Protein AF-A0A958XE38-F1 (afdb_monomer_lite)

Structure (mmCIF, N/CA/C/O backbone):
data_AF-A0A958XE38-F1
#
_entry.id   AF-A0A958XE38-F1
#
loop_
_atom_site.group_PDB
_atom_site.id
_atom_site.type_symbol
_atom_site.label_atom_id
_atom_site.label_alt_id
_atom_site.label_comp_id
_atom_site.label_asym_id
_atom_site.label_entity_id
_atom_site.label_seq_id
_atom_site.pdbx_PDB_ins_code
_atom_site.Cartn_x
_atom_site.Cartn_y
_atom_site.Cartn_z
_atom_site.occupancy
_atom_site.B_iso_or_equiv
_atom_site.auth_seq_id
_atom_site.auth_comp_id
_atom_site.auth_asym_id
_atom_site.auth_atom_id
_atom_site.pdbx_PDB_model_num
ATOM 1 N N . PHE A 1 1 ? -47.415 -20.465 -5.752 1.00 83.31 1 PHE A N 1
ATOM 2 C CA . PHE A 1 1 ? -47.684 -19.369 -6.708 1.00 83.31 1 PHE A CA 1
ATOM 3 C C . PHE A 1 1 ? -49.123 -18.905 -6.572 1.00 83.31 1 PHE A C 1
ATOM 5 O O . PHE A 1 1 ? -49.943 -19.719 -6.148 1.00 83.31 1 PHE A O 1
ATOM 12 N N . PRO A 1 2 ? -49.430 -17.643 -6.919 1.00 87.94 2 PRO A N 1
ATOM 13 C CA . PRO A 1 2 ? -50.790 -17.131 -6.862 1.00 87.94 2 PRO A CA 1
ATOM 14 C C . PRO A 1 2 ? -51.767 -17.912 -7.747 1.00 87.94 2 PRO A C 1
ATOM 16 O O . PRO A 1 2 ? -51.387 -18.321 -8.850 1.00 87.94 2 PRO A O 1
ATOM 19 N N . PRO A 1 3 ? -53.021 -18.116 -7.299 1.00 86.06 3 PRO A N 1
ATOM 20 C CA . PRO A 1 3 ? -54.062 -18.700 -8.133 1.00 86.06 3 PRO A CA 1
ATOM 21 C C . PRO A 1 3 ? -54.224 -17.905 -9.434 1.00 86.06 3 PRO A C 1
ATOM 23 O O . PRO A 1 3 ? -54.322 -16.682 -9.408 1.00 86.06 3 PRO A O 1
ATOM 26 N N . GLY A 1 4 ? -54.241 -18.600 -10.574 1.00 87.12 4 GLY A N 1
ATOM 27 C CA . GLY A 1 4 ? -54.360 -17.971 -11.895 1.00 87.12 4 GLY A CA 1
ATOM 28 C C . GLY A 1 4 ? -53.046 -17.480 -12.515 1.00 87.12 4 GLY A C 1
ATOM 29 O O . GLY A 1 4 ? -53.083 -16.947 -13.621 1.00 87.12 4 GLY A O 1
ATOM 30 N N . ALA A 1 5 ? -51.894 -17.674 -11.860 1.00 90.62 5 ALA A N 1
ATOM 31 C CA . ALA A 1 5 ? -50.595 -17.458 -12.497 1.00 90.62 5 ALA A CA 1
ATOM 32 C C . ALA A 1 5 ? -50.342 -18.506 -13.598 1.00 90.62 5 ALA A C 1
ATOM 34 O O . ALA A 1 5 ? -50.436 -19.711 -13.357 1.00 90.62 5 ALA A O 1
ATOM 35 N N . GLU A 1 6 ? -49.976 -18.051 -14.795 1.00 93.38 6 GLU A N 1
ATOM 36 C CA . GLU A 1 6 ? -49.528 -18.909 -15.892 1.00 93.38 6 GLU A CA 1
ATOM 37 C C . GLU A 1 6 ? -48.031 -19.183 -15.719 1.00 93.38 6 GLU A C 1
ATOM 39 O O . GLU A 1 6 ? -47.220 -18.267 -15.852 1.00 93.38 6 GLU A O 1
ATOM 44 N N . LEU A 1 7 ? -47.666 -20.426 -15.394 1.00 92.31 7 LEU A N 1
ATOM 45 C CA . LEU A 1 7 ? -46.277 -20.846 -15.187 1.00 92.31 7 LEU A CA 1
ATOM 46 C C . LEU A 1 7 ? -45.789 -21.714 -16.343 1.00 92.31 7 LEU A C 1
ATOM 48 O O . LEU A 1 7 ? -46.510 -22.592 -16.818 1.00 92.31 7 LEU A O 1
ATOM 52 N N . ARG A 1 8 ? -44.536 -21.520 -16.752 1.00 93.06 8 ARG A N 1
ATOM 53 C CA . ARG A 1 8 ? -43.875 -22.336 -17.781 1.00 93.06 8 ARG A CA 1
ATOM 54 C C . ARG A 1 8 ? -42.358 -22.320 -17.619 1.00 93.06 8 ARG A C 1
ATOM 56 O O . ARG A 1 8 ? -41.806 -21.483 -16.910 1.00 93.06 8 ARG A O 1
ATOM 63 N N . LEU A 1 9 ? -41.689 -23.247 -18.302 1.00 95.25 9 LEU A N 1
ATOM 64 C CA . LEU A 1 9 ? -40.234 -23.232 -18.446 1.00 95.25 9 LEU A CA 1
ATOM 65 C C . LEU A 1 9 ? -39.825 -22.384 -19.656 1.00 95.25 9 LEU A C 1
ATOM 67 O O . LEU A 1 9 ? -40.432 -22.487 -20.725 1.00 95.25 9 LEU A O 1
ATOM 71 N N . ALA A 1 10 ? -38.779 -21.582 -19.486 1.00 95.25 10 ALA A N 1
ATOM 72 C CA . ALA A 1 10 ? -38.271 -20.627 -20.467 1.00 95.25 10 ALA A CA 1
ATOM 73 C C . ALA A 1 10 ? -36.740 -20.693 -20.612 1.00 95.25 10 ALA A C 1
ATOM 75 O O . ALA A 1 10 ? -36.052 -21.430 -19.898 1.00 95.25 10 ALA A O 1
ATOM 76 N N . HIS A 1 11 ? -36.211 -19.933 -21.571 1.00 94.56 11 HIS A N 1
ATOM 77 C CA . HIS A 1 11 ? -34.784 -19.795 -21.849 1.00 94.56 11 HIS A CA 1
ATOM 78 C C . HIS A 1 11 ? -34.197 -18.612 -21.069 1.00 94.56 11 HIS A C 1
ATOM 80 O O . HIS A 1 11 ? -34.493 -17.463 -21.392 1.00 94.56 11 HIS A O 1
ATOM 86 N N . ALA A 1 12 ? -33.315 -18.881 -20.099 1.00 93.06 12 ALA A N 1
ATOM 87 C CA . ALA A 1 12 ? -32.664 -17.852 -19.278 1.00 93.06 12 ALA A CA 1
ATOM 88 C C . ALA A 1 12 ? -32.036 -16.695 -20.082 1.00 93.06 12 ALA A C 1
ATOM 90 O O . ALA A 1 12 ? -32.191 -15.539 -19.711 1.00 93.06 12 ALA A O 1
ATOM 91 N N . ALA A 1 13 ? -31.405 -16.977 -21.229 1.00 93.56 13 ALA A N 1
ATOM 92 C CA . ALA A 1 13 ? -30.754 -15.966 -22.071 1.00 93.56 13 ALA A CA 1
ATOM 93 C C . ALA A 1 13 ? -31.722 -15.014 -22.803 1.00 93.56 13 ALA A C 1
ATOM 95 O O . ALA A 1 13 ? -31.313 -14.281 -23.699 1.00 93.56 13 ALA A O 1
ATOM 96 N N . GLN A 1 14 ? -33.024 -15.077 -22.521 1.00 93.19 14 GLN A N 1
ATOM 97 C CA . GLN A 1 14 ? -34.022 -14.167 -23.082 1.00 93.19 14 GLN A CA 1
ATOM 98 C C . GLN A 1 14 ? -34.583 -13.192 -22.036 1.00 93.19 14 GLN A C 1
ATOM 100 O O . GLN A 1 14 ? -35.473 -12.426 -22.393 1.00 93.19 14 GLN A O 1
ATOM 105 N N . GLN A 1 15 ? -34.071 -13.210 -20.795 1.00 90.81 15 GLN A N 1
ATOM 106 C CA . GLN A 1 15 ? -34.583 -12.456 -19.638 1.00 90.81 15 GLN A CA 1
ATOM 107 C C . GLN A 1 15 ? -34.594 -10.928 -19.794 1.00 90.81 15 GLN A C 1
ATOM 109 O O . GLN A 1 15 ? -35.334 -10.254 -19.084 1.00 90.81 15 GLN A O 1
ATOM 114 N N . ASP A 1 16 ? -33.827 -10.395 -20.744 1.00 92.88 16 ASP A N 1
ATOM 115 C CA . ASP A 1 16 ? -33.685 -8.954 -21.001 1.00 92.88 16 ASP A CA 1
ATOM 116 C C . ASP A 1 16 ? -34.978 -8.306 -21.536 1.00 92.88 16 ASP A C 1
ATOM 118 O O . ASP A 1 16 ? -35.130 -7.088 -21.511 1.00 92.88 16 ASP A O 1
ATOM 122 N N . ASP A 1 17 ? -35.922 -9.119 -22.019 1.00 94.00 17 ASP A N 1
ATOM 123 C CA . ASP A 1 17 ? -37.253 -8.692 -22.448 1.00 94.00 17 ASP A CA 1
ATOM 124 C C . ASP A 1 17 ? -38.295 -9.627 -21.814 1.00 94.00 17 ASP A C 1
ATOM 126 O O . ASP A 1 17 ? -38.387 -10.788 -22.218 1.00 94.00 17 ASP A O 1
ATOM 130 N N . PRO A 1 18 ? -39.112 -9.163 -20.851 1.00 91.25 18 PRO A N 1
ATOM 131 C CA . PRO A 1 18 ? -40.086 -10.005 -20.156 1.00 91.25 18 PRO A CA 1
ATOM 132 C C . PRO A 1 18 ? -41.102 -10.704 -21.073 1.00 91.25 18 PRO A C 1
ATOM 134 O O . PRO A 1 18 ? -41.552 -11.809 -20.764 1.00 91.25 18 PRO A O 1
ATOM 137 N N . VAL A 1 19 ? -41.466 -10.096 -22.209 1.00 92.69 19 VAL A N 1
ATOM 138 C CA . VAL A 1 19 ? -42.421 -10.667 -23.172 1.00 92.69 19 VAL A CA 1
ATOM 139 C C . VAL A 1 19 ? -41.751 -11.778 -23.970 1.00 92.69 19 VAL A C 1
ATOM 141 O O . VAL A 1 19 ? -42.296 -12.881 -24.068 1.00 92.69 19 VAL A O 1
ATOM 144 N N . ARG A 1 20 ? -40.549 -11.523 -24.496 1.00 94.19 20 ARG A N 1
ATOM 145 C CA . ARG A 1 20 ? -39.744 -12.533 -25.200 1.00 94.19 20 ARG A CA 1
ATOM 146 C C . ARG A 1 20 ? -39.353 -13.671 -24.265 1.00 94.19 20 ARG A C 1
ATOM 148 O O . ARG A 1 20 ? -39.427 -14.837 -24.650 1.00 94.19 20 ARG A O 1
ATOM 155 N N . PHE A 1 21 ? -38.983 -13.339 -23.035 1.00 94.25 21 PHE A N 1
ATOM 156 C CA . PHE A 1 21 ? -38.618 -14.287 -21.998 1.00 94.25 21 PHE A CA 1
ATOM 157 C C . PHE A 1 21 ? -39.777 -15.226 -21.694 1.00 94.25 21 PHE A C 1
ATOM 159 O O . PHE A 1 21 ? -39.623 -16.445 -21.801 1.00 94.25 21 PHE A O 1
ATOM 166 N N . PHE A 1 22 ? -40.964 -14.665 -21.439 1.00 94.31 22 PHE A N 1
ATOM 167 C CA . PHE A 1 22 ? -42.171 -15.449 -21.225 1.00 94.31 22 PHE A CA 1
ATOM 168 C C . PHE A 1 22 ? -42.561 -16.263 -22.459 1.00 94.31 22 PHE A C 1
ATOM 170 O O . PHE A 1 22 ? -43.048 -17.368 -22.296 1.00 94.31 22 PHE A O 1
ATOM 177 N N . ALA A 1 23 ? -42.330 -15.776 -23.683 1.00 94.19 23 ALA A N 1
ATOM 178 C CA . ALA A 1 23 ? -42.637 -16.501 -24.919 1.00 94.19 23 ALA A CA 1
ATOM 179 C C . ALA A 1 23 ? -41.601 -17.579 -25.300 1.00 94.19 23 ALA A C 1
ATOM 181 O O . ALA A 1 23 ? -41.908 -18.446 -26.125 1.00 94.19 23 ALA A O 1
ATOM 182 N N . SER A 1 24 ? -40.419 -17.589 -24.680 1.00 94.75 24 SER A N 1
ATOM 183 C CA . SER A 1 24 ? -39.324 -18.515 -24.993 1.00 94.75 24 SER A CA 1
ATOM 184 C C . SER A 1 24 ? -39.540 -19.940 -24.471 1.00 94.75 24 SER A C 1
ATOM 186 O O . SER A 1 24 ? -40.213 -20.165 -23.465 1.00 94.75 24 SER A O 1
ATOM 188 N N . THR A 1 25 ? -38.957 -20.930 -25.140 1.00 93.88 25 THR A N 1
ATOM 189 C CA . THR A 1 25 ? -38.982 -22.337 -24.712 1.00 93.88 25 THR A CA 1
ATOM 190 C C . THR A 1 25 ? -37.741 -22.688 -23.899 1.00 93.88 25 THR A C 1
ATOM 192 O O . THR A 1 25 ? -36.667 -22.163 -24.170 1.00 93.88 25 THR A O 1
ATOM 195 N N . SER A 1 26 ? -37.871 -23.608 -22.939 1.00 92.81 26 SER A N 1
ATOM 196 C CA . SER A 1 26 ? -36.752 -24.139 -22.144 1.00 92.81 26 SER A CA 1
ATOM 197 C C . SER A 1 26 ? -35.512 -24.500 -22.979 1.00 92.81 26 SER A C 1
ATOM 199 O O . SER A 1 26 ? -35.633 -25.014 -24.090 1.00 92.81 26 SER A O 1
ATOM 201 N N . SER A 1 27 ? -34.321 -24.286 -22.412 1.00 92.44 27 SER A N 1
ATOM 202 C CA . SER A 1 27 ? -33.018 -24.607 -23.024 1.00 92.44 27 SER A CA 1
ATOM 203 C C . SER A 1 27 ? -32.096 -25.328 -22.021 1.00 92.44 27 SER A C 1
ATOM 205 O O . SER A 1 27 ? -32.590 -25.891 -21.047 1.00 92.44 27 SER A O 1
ATOM 207 N N . MET A 1 28 ? -30.769 -25.303 -22.230 1.00 89.50 28 MET A N 1
ATOM 208 C CA . MET A 1 28 ? -29.786 -25.887 -21.303 1.00 89.50 28 MET A CA 1
ATOM 209 C C . MET A 1 28 ? -29.812 -25.272 -19.894 1.00 89.50 28 MET A C 1
ATOM 211 O O . MET A 1 28 ? -29.497 -25.968 -18.935 1.00 89.50 28 MET A O 1
ATOM 215 N N . ALA A 1 29 ? -30.196 -23.999 -19.763 1.00 90.06 29 ALA A N 1
ATOM 216 C CA . ALA A 1 29 ? -30.416 -23.328 -18.481 1.00 90.06 29 ALA A CA 1
ATOM 217 C C . ALA A 1 29 ? -31.919 -23.022 -18.330 1.00 90.06 29 ALA A C 1
ATOM 219 O O . ALA A 1 29 ? -32.358 -21.913 -18.662 1.00 90.06 29 ALA A O 1
ATOM 220 N N . PRO A 1 30 ? -32.739 -24.021 -17.947 1.00 91.44 30 PRO A N 1
ATOM 221 C CA . PRO A 1 30 ? -34.171 -23.835 -17.785 1.00 91.44 30 PRO A CA 1
ATOM 222 C C . PRO A 1 30 ? -34.450 -22.893 -16.615 1.00 91.44 30 PRO A C 1
ATOM 224 O O . PRO A 1 30 ? -33.848 -23.006 -15.550 1.00 91.44 30 PRO A O 1
ATOM 227 N N . VAL A 1 31 ? -35.410 -21.997 -16.801 1.00 92.19 31 VAL A N 1
ATOM 228 C CA . VAL A 1 31 ? -35.900 -21.100 -15.749 1.00 92.19 31 VAL A CA 1
ATOM 229 C C . VAL A 1 31 ? -37.416 -21.154 -15.697 1.00 92.19 31 VAL A C 1
ATOM 231 O O . VAL A 1 31 ? -38.074 -21.302 -16.728 1.00 92.19 31 VAL A O 1
ATOM 234 N N . VAL A 1 32 ? -37.973 -21.059 -14.492 1.00 90.88 32 VAL A N 1
ATOM 235 C CA . VAL A 1 32 ? -39.421 -20.964 -14.291 1.00 90.88 32 VAL A CA 1
ATOM 236 C C . VAL A 1 32 ? -39.822 -19.507 -14.469 1.00 90.88 32 VAL A C 1
ATOM 238 O O . VAL A 1 32 ? -39.339 -18.640 -13.746 1.00 90.88 32 VAL A O 1
ATOM 241 N N . VAL A 1 33 ? -40.717 -19.242 -15.416 1.00 91.56 33 VAL A N 1
ATOM 242 C CA . VAL A 1 33 ? -41.312 -17.919 -15.625 1.00 91.56 33 VAL A CA 1
ATOM 243 C C . VAL A 1 33 ? -42.801 -17.972 -15.339 1.00 91.56 33 VAL A C 1
ATOM 245 O O . VAL A 1 33 ? -43.462 -18.982 -15.596 1.00 91.56 33 VAL A O 1
ATOM 248 N N . GLY A 1 34 ? -43.320 -16.874 -14.799 1.00 89.75 34 GLY A N 1
ATOM 249 C CA . GLY A 1 34 ? -44.724 -16.724 -14.455 1.00 89.75 34 GLY A CA 1
ATOM 250 C C . GLY A 1 34 ? -45.304 -15.436 -15.016 1.00 89.75 34 GLY A C 1
ATOM 251 O O . GLY A 1 34 ? -44.644 -14.400 -14.993 1.00 89.75 34 GLY A O 1
ATOM 252 N N . LYS A 1 35 ? -46.548 -15.492 -15.486 1.00 91.00 35 LYS A N 1
ATOM 253 C CA . LYS A 1 35 ? -47.339 -14.315 -15.850 1.00 91.00 35 LYS A CA 1
ATOM 254 C C . LYS A 1 35 ? -48.608 -14.283 -15.017 1.00 91.00 35 LYS A C 1
ATOM 256 O O . LYS A 1 35 ? -49.312 -15.282 -14.897 1.00 91.00 35 LYS A O 1
ATOM 261 N N . ILE A 1 36 ? -48.914 -13.121 -14.459 1.00 89.81 36 ILE A N 1
ATOM 262 C CA . ILE A 1 36 ? -50.133 -12.893 -13.691 1.00 89.81 36 ILE A CA 1
ATOM 263 C C . ILE A 1 36 ? -50.614 -11.460 -13.901 1.00 89.81 36 ILE A C 1
ATOM 265 O O . ILE A 1 36 ? -49.807 -10.544 -14.047 1.00 89.81 36 ILE A O 1
ATOM 269 N N . ALA A 1 37 ? -51.931 -11.264 -13.939 1.00 88.69 37 ALA A N 1
ATOM 270 C CA . ALA A 1 37 ? -52.510 -9.933 -13.826 1.00 88.69 37 ALA A CA 1
ATOM 271 C C . ALA A 1 37 ? -52.437 -9.502 -12.358 1.00 88.69 37 ALA A C 1
ATOM 273 O O . ALA A 1 37 ? -52.926 -10.238 -11.508 1.00 88.69 37 ALA A O 1
ATOM 274 N N . ILE A 1 38 ? -51.835 -8.348 -12.066 1.00 86.50 38 ILE A N 1
ATOM 275 C CA . ILE A 1 38 ? -51.739 -7.805 -10.704 1.00 86.50 38 ILE A CA 1
ATOM 276 C C . ILE A 1 38 ? -52.984 -6.942 -10.445 1.00 86.50 38 ILE A C 1
ATOM 278 O O . ILE A 1 38 ? -53.116 -5.888 -11.073 1.00 86.50 38 ILE A O 1
ATOM 282 N N . PRO A 1 39 ? -53.920 -7.366 -9.577 1.00 83.69 39 PRO A N 1
ATOM 283 C CA . PRO A 1 39 ? -55.061 -6.537 -9.204 1.00 83.69 39 PRO A CA 1
ATOM 284 C C . PRO A 1 39 ? -54.615 -5.332 -8.366 1.00 83.69 39 PRO A C 1
ATOM 286 O O . PRO A 1 39 ? -53.711 -5.449 -7.535 1.00 83.69 39 PRO A O 1
ATOM 289 N N . VAL A 1 40 ? -55.284 -4.191 -8.557 1.00 87.56 40 VAL A N 1
ATOM 290 C CA . VAL A 1 40 ? -55.091 -2.984 -7.735 1.00 87.56 40 VAL A CA 1
ATOM 291 C C . VAL A 1 40 ? -55.335 -3.329 -6.259 1.00 87.56 40 VAL A C 1
ATOM 293 O O . VAL A 1 40 ? -56.264 -4.075 -5.953 1.00 87.56 40 VAL A O 1
ATOM 296 N N . ASP A 1 41 ? -54.482 -2.819 -5.369 1.00 85.62 41 ASP A N 1
ATOM 297 C CA . ASP A 1 41 ? -54.568 -2.988 -3.909 1.00 85.62 41 ASP A CA 1
ATOM 298 C C . ASP A 1 41 ? -54.589 -4.447 -3.408 1.00 85.62 41 ASP A C 1
ATOM 300 O O . ASP A 1 41 ? -55.188 -4.758 -2.378 1.00 85.62 41 ASP A O 1
ATOM 304 N N . SER A 1 42 ? -53.924 -5.365 -4.118 1.00 85.56 42 SER A N 1
ATOM 305 C CA . SER A 1 42 ? -53.827 -6.772 -3.708 1.00 85.56 42 SER A CA 1
ATOM 306 C C . SER A 1 42 ? -52.385 -7.248 -3.537 1.00 85.56 42 SER A C 1
ATOM 308 O O . SER A 1 42 ? -51.495 -6.902 -4.314 1.00 85.56 42 SER A O 1
ATOM 310 N N . SER A 1 43 ? -52.159 -8.082 -2.521 1.00 89.19 43 SER A N 1
ATOM 311 C CA . SER A 1 43 ? -50.883 -8.765 -2.298 1.00 89.19 43 SER A CA 1
ATOM 312 C C . SER A 1 43 ? -50.903 -10.149 -2.942 1.00 89.19 43 SER A C 1
ATOM 314 O O . SER A 1 43 ? -51.809 -10.952 -2.709 1.00 89.19 43 SER A O 1
ATOM 316 N N . LEU A 1 44 ? -49.878 -10.440 -3.739 1.00 90.81 44 LEU A N 1
ATOM 317 C CA . LEU A 1 44 ? -49.667 -11.742 -4.361 1.00 90.81 44 LEU A CA 1
ATOM 318 C C . LEU A 1 44 ? -48.446 -12.401 -3.727 1.00 90.81 44 LEU A C 1
ATOM 320 O O . LEU A 1 44 ? -47.393 -11.780 -3.622 1.00 90.81 44 LEU A O 1
ATOM 324 N N . PHE A 1 45 ? -48.578 -13.668 -3.344 1.00 91.12 45 PHE A N 1
ATOM 325 C CA . PHE A 1 45 ? -47.507 -14.401 -2.673 1.00 91.12 45 PHE A CA 1
ATOM 326 C C . PHE A 1 45 ? -46.991 -15.543 -3.545 1.00 91.12 45 PHE A C 1
ATOM 328 O O . PHE A 1 45 ? -47.731 -16.214 -4.265 1.00 91.12 45 PHE A O 1
ATOM 335 N N . PHE A 1 46 ? -45.704 -15.831 -3.474 1.00 89.06 46 PHE A N 1
ATOM 336 C CA . PHE A 1 46 ? -45.158 -17.054 -4.040 1.00 89.06 46 PHE A CA 1
ATOM 337 C C . PHE A 1 46 ? -44.130 -17.625 -3.078 1.00 89.06 46 PHE A C 1
ATOM 339 O O . PHE A 1 46 ? -43.510 -16.902 -2.308 1.00 89.06 46 PHE A O 1
ATOM 346 N N . SER A 1 47 ? -43.987 -18.941 -3.111 1.00 87.75 47 SER A N 1
ATOM 347 C CA . SER A 1 47 ? -42.985 -19.663 -2.348 1.00 87.75 47 SER A CA 1
ATOM 348 C C . SER A 1 47 ? -42.127 -20.463 -3.310 1.00 87.75 47 SER A C 1
ATOM 350 O O . SER A 1 47 ? -42.618 -21.006 -4.305 1.00 87.75 47 SER A O 1
ATOM 352 N N . ILE A 1 48 ? -40.838 -20.513 -2.999 1.00 86.12 48 ILE A N 1
ATOM 353 C CA . ILE A 1 48 ? -39.874 -21.415 -3.614 1.00 86.12 48 ILE A CA 1
ATOM 354 C C . ILE A 1 48 ? -39.478 -22.381 -2.505 1.00 86.12 48 ILE A C 1
ATOM 356 O O . ILE A 1 48 ? -39.088 -21.961 -1.420 1.00 86.12 48 ILE A O 1
ATOM 360 N N . LEU A 1 49 ? -39.659 -23.671 -2.755 1.00 84.38 49 LEU A N 1
ATOM 361 C CA . LEU A 1 49 ? -39.455 -24.726 -1.772 1.00 84.38 49 LEU A CA 1
ATOM 362 C C . LEU A 1 49 ? -38.373 -25.657 -2.305 1.00 84.38 49 LEU A C 1
ATOM 364 O O . LEU A 1 49 ? -38.438 -26.073 -3.464 1.00 84.38 49 LEU A O 1
ATOM 368 N N . ASN A 1 50 ? -37.404 -26.005 -1.464 1.00 82.56 50 ASN A N 1
ATOM 369 C CA . ASN A 1 50 ? -36.526 -27.126 -1.756 1.00 82.56 50 ASN A CA 1
ATOM 370 C C . ASN A 1 50 ? -37.336 -28.422 -1.547 1.00 82.56 50 ASN A C 1
ATOM 372 O O . ASN A 1 50 ? -37.876 -28.631 -0.461 1.00 82.56 50 ASN A O 1
ATOM 376 N N . PRO A 1 51 ? -37.486 -29.283 -2.569 1.00 80.69 51 PRO A N 1
ATOM 377 C CA . PRO A 1 51 ? -38.330 -30.472 -2.472 1.00 80.69 51 PRO A CA 1
ATOM 378 C C . PRO A 1 51 ? -37.798 -31.540 -1.502 1.00 80.69 51 PRO A C 1
ATOM 380 O O . PRO A 1 51 ? -38.521 -32.491 -1.216 1.00 80.69 51 PRO A O 1
ATOM 383 N N . VAL A 1 52 ? -36.551 -31.422 -1.030 1.00 82.56 52 VAL A N 1
ATOM 384 C CA . VAL A 1 52 ? -35.910 -32.410 -0.142 1.00 82.56 52 VAL A CA 1
ATOM 385 C C . VAL A 1 52 ? -36.295 -32.206 1.327 1.00 82.56 52 VAL A C 1
ATOM 387 O O . VAL A 1 52 ? -36.520 -33.175 2.046 1.00 82.56 52 VAL A O 1
ATOM 390 N N . ASP A 1 53 ? -36.364 -30.958 1.771 1.00 80.62 53 ASP A N 1
ATOM 391 C CA . ASP A 1 53 ? -36.474 -30.544 3.177 1.00 80.62 53 ASP A CA 1
ATOM 392 C C . ASP A 1 53 ? -37.574 -29.490 3.415 1.00 80.62 53 ASP A C 1
ATOM 394 O O . ASP A 1 53 ? -37.901 -29.176 4.560 1.00 80.62 53 ASP A O 1
ATOM 398 N N . GLY A 1 54 ? -38.189 -28.965 2.353 1.00 74.62 54 GLY A N 1
ATOM 399 C CA . GLY A 1 54 ? -39.263 -27.983 2.431 1.00 74.62 54 GLY A CA 1
ATOM 400 C C . GLY A 1 54 ? -40.599 -28.584 2.871 1.00 74.62 54 GLY A C 1
ATOM 401 O O . GLY A 1 54 ? -41.054 -29.610 2.365 1.00 74.62 54 GLY A O 1
ATOM 402 N N . VAL A 1 55 ? -41.288 -27.891 3.777 1.00 79.19 55 VAL A N 1
ATOM 403 C CA . VAL A 1 55 ? -42.670 -28.212 4.152 1.00 79.19 55 VAL A CA 1
ATOM 404 C C . VAL A 1 55 ? -43.615 -27.669 3.079 1.00 79.19 55 VAL A C 1
ATOM 406 O O . VAL A 1 55 ? -43.570 -26.485 2.748 1.00 79.19 55 VAL A O 1
ATOM 409 N N . SER A 1 56 ? -44.476 -28.525 2.521 1.00 80.25 56 SER A N 1
ATOM 410 C CA . SER A 1 56 ? -45.486 -28.094 1.547 1.00 80.25 56 SER A CA 1
ATOM 411 C C . SER A 1 56 ? -46.485 -27.132 2.202 1.00 80.25 56 SER A C 1
ATOM 413 O O . SER A 1 56 ? -47.060 -27.454 3.239 1.00 80.25 56 SER A O 1
ATOM 415 N N . MET A 1 57 ? -46.688 -25.962 1.592 1.00 86.56 57 MET A N 1
ATOM 416 C CA . MET A 1 57 ? -47.617 -24.923 2.052 1.00 86.56 57 MET A CA 1
ATOM 417 C C . MET A 1 57 ? -48.714 -24.707 1.010 1.00 86.56 57 MET A C 1
ATOM 419 O O . MET A 1 57 ? -48.439 -24.677 -0.195 1.00 86.56 57 MET A O 1
ATOM 423 N N . THR A 1 58 ? -49.955 -24.517 1.453 1.00 90.69 58 THR A N 1
ATOM 424 C CA . THR A 1 58 ? -51.039 -24.065 0.575 1.00 90.69 58 THR A CA 1
ATOM 425 C C . THR A 1 58 ? -50.910 -22.567 0.304 1.00 90.69 58 THR A C 1
ATOM 427 O O . THR A 1 58 ? -50.230 -21.842 1.029 1.00 90.69 58 THR A O 1
ATOM 430 N N . TYR A 1 59 ? -51.587 -22.059 -0.732 1.00 90.69 59 TYR A N 1
ATOM 431 C CA . TYR A 1 59 ? -51.574 -20.617 -1.005 1.00 90.69 59 TYR A CA 1
ATOM 432 C C . TYR A 1 59 ? -52.110 -19.782 0.171 1.00 90.69 59 TYR A C 1
ATOM 434 O O . TYR A 1 59 ? -51.631 -18.676 0.399 1.00 90.69 59 TYR A O 1
ATOM 442 N N . ALA A 1 60 ? -53.073 -20.321 0.929 1.00 92.44 60 ALA A N 1
ATOM 443 C CA . ALA A 1 60 ? -53.660 -19.653 2.090 1.00 92.44 60 ALA A CA 1
ATOM 444 C C . ALA A 1 60 ? -52.669 -19.494 3.258 1.00 92.44 60 ALA A C 1
ATOM 446 O O . ALA A 1 60 ? -52.845 -18.594 4.074 1.00 92.44 60 ALA A O 1
ATOM 447 N N . ASP A 1 61 ? -51.618 -20.318 3.304 1.00 92.94 61 ASP A N 1
ATOM 448 C CA . ASP A 1 61 ? -50.580 -20.263 4.338 1.00 92.94 61 ASP A CA 1
ATOM 449 C C . ASP A 1 61 ? -49.504 -19.210 4.019 1.00 92.94 61 ASP A C 1
ATOM 451 O O . ASP A 1 61 ? -48.830 -18.708 4.920 1.00 92.94 61 ASP A O 1
ATOM 455 N N . LEU A 1 62 ? -49.342 -18.846 2.739 1.00 93.25 62 LEU A N 1
ATOM 456 C CA . LEU A 1 62 ? -48.253 -17.973 2.285 1.00 93.25 62 LEU A CA 1
ATOM 457 C C . LEU A 1 62 ? -48.261 -16.564 2.895 1.00 93.25 62 LEU A C 1
ATOM 459 O O . LEU A 1 62 ? -47.171 -16.088 3.202 1.00 93.25 62 LEU A O 1
ATOM 463 N N . PRO A 1 63 ? -49.407 -15.887 3.115 1.00 94.19 63 PRO A N 1
ATOM 464 C CA . PRO A 1 63 ? -49.407 -14.591 3.791 1.00 94.19 63 PRO A CA 1
ATOM 465 C C . PRO A 1 63 ? -48.846 -14.671 5.217 1.00 94.19 63 PRO A C 1
ATOM 467 O O . PRO A 1 63 ? -48.061 -13.819 5.622 1.00 94.19 63 PRO A O 1
ATOM 470 N N . ALA A 1 64 ? -49.208 -15.715 5.971 1.00 94.44 64 ALA A N 1
ATOM 471 C CA . ALA A 1 64 ? -48.707 -15.913 7.330 1.00 94.44 64 ALA A CA 1
ATOM 472 C C . ALA A 1 64 ? -47.210 -16.260 7.331 1.00 94.44 64 ALA A C 1
ATOM 474 O O . ALA A 1 64 ? -46.454 -15.696 8.118 1.00 94.44 64 ALA A O 1
ATOM 475 N N . ALA A 1 65 ? -46.774 -17.130 6.415 1.00 92.12 65 ALA A N 1
ATOM 476 C CA . ALA A 1 65 ? -45.362 -17.466 6.244 1.00 92.12 65 ALA A CA 1
ATOM 477 C C . ALA A 1 65 ? -44.519 -16.248 5.827 1.00 92.12 65 ALA A C 1
ATOM 479 O O . ALA A 1 65 ? -43.416 -16.063 6.336 1.00 92.12 65 ALA A O 1
ATOM 480 N N . PHE A 1 66 ? -45.047 -15.393 4.945 1.00 93.75 66 PHE A N 1
ATOM 481 C CA . PHE A 1 66 ? -44.410 -14.135 4.561 1.00 93.75 66 PHE A CA 1
ATOM 482 C C . PHE A 1 66 ? -44.270 -13.197 5.761 1.00 93.75 66 PHE A C 1
ATOM 484 O O . PHE A 1 66 ? -43.167 -12.738 6.029 1.00 93.75 66 PHE A O 1
ATOM 491 N N . ASN A 1 67 ? -45.339 -12.976 6.533 1.00 95.31 67 ASN A N 1
ATOM 492 C CA . ASN A 1 67 ? -45.273 -12.131 7.730 1.00 95.31 67 ASN A CA 1
ATOM 493 C C . ASN A 1 67 ? -44.254 -12.665 8.749 1.00 95.31 67 ASN A C 1
ATOM 495 O O . ASN A 1 67 ? -43.493 -11.890 9.316 1.00 95.31 67 ASN A O 1
ATOM 499 N N . GLN A 1 68 ? -44.180 -13.985 8.938 1.00 94.75 68 GLN A N 1
ATOM 500 C CA . GLN A 1 68 ? -43.167 -14.596 9.800 1.00 94.75 68 GLN A CA 1
ATOM 501 C C . GLN A 1 68 ? -41.741 -14.375 9.268 1.00 94.75 68 GLN A C 1
ATOM 503 O O . GLN A 1 68 ? -40.834 -14.084 10.048 1.00 94.75 68 GLN A O 1
ATOM 508 N N . ALA A 1 69 ? -41.525 -14.510 7.956 1.00 92.62 69 ALA A N 1
ATOM 509 C CA . ALA A 1 69 ? -40.232 -14.233 7.331 1.00 92.62 69 ALA A CA 1
ATOM 510 C C . ALA A 1 69 ? -39.845 -12.750 7.463 1.00 92.62 69 ALA A C 1
ATOM 512 O O . ALA A 1 69 ? -38.695 -12.449 7.784 1.00 92.62 69 ALA A O 1
ATOM 513 N N . GLU A 1 70 ? -40.804 -11.838 7.302 1.00 95.88 70 GLU A N 1
ATOM 514 C CA . GLU A 1 70 ? -40.606 -10.404 7.512 1.00 95.88 70 GLU A CA 1
ATOM 515 C C . GLU A 1 70 ? -40.278 -10.077 8.971 1.00 95.88 70 GLU A C 1
ATOM 517 O O . GLU A 1 70 ? -39.335 -9.333 9.209 1.00 95.88 70 GLU A O 1
ATOM 522 N N . GLU A 1 71 ? -40.940 -10.687 9.959 1.00 97.06 71 GLU A N 1
ATOM 523 C CA . GLU A 1 71 ? -40.575 -10.517 11.375 1.00 97.06 71 GLU A CA 1
ATOM 524 C C . GLU A 1 71 ? -39.142 -10.987 11.672 1.00 97.06 71 GLU A C 1
ATOM 526 O O . GLU A 1 71 ? -38.436 -10.386 12.487 1.00 97.06 71 GLU A O 1
ATOM 531 N N . VAL A 1 72 ? -38.697 -12.080 11.041 1.00 95.94 72 VAL A N 1
ATOM 532 C CA . VAL A 1 72 ? -37.313 -12.569 11.164 1.00 95.94 72 VAL A CA 1
ATOM 533 C C . VAL A 1 72 ? -36.342 -11.587 10.509 1.00 95.94 72 VAL A C 1
ATOM 535 O O . VAL A 1 72 ? -35.339 -11.228 11.130 1.00 95.94 72 VAL A O 1
ATOM 538 N N . ARG A 1 73 ? -36.653 -11.107 9.297 1.00 96.38 73 ARG A N 1
ATOM 539 C CA . ARG A 1 73 ? -35.863 -10.092 8.589 1.00 96.38 73 ARG A CA 1
ATOM 540 C C . ARG A 1 73 ? -35.762 -8.807 9.406 1.00 96.38 73 ARG A C 1
ATOM 542 O O . ARG A 1 73 ? -34.661 -8.296 9.572 1.00 96.38 73 ARG A O 1
ATOM 549 N N . GLU A 1 74 ? -36.872 -8.296 9.938 1.00 96.88 74 GLU A N 1
ATOM 550 C CA . GLU A 1 74 ? -36.916 -7.080 10.759 1.00 96.88 74 GLU A CA 1
ATOM 551 C C . GLU A 1 74 ? -36.038 -7.204 12.002 1.00 96.88 74 GLU A C 1
ATOM 553 O O . GLU A 1 74 ? -35.201 -6.335 12.241 1.00 96.88 74 GLU A O 1
ATOM 558 N N . LYS A 1 75 ? -36.147 -8.312 12.747 1.00 96.31 75 LYS A N 1
ATOM 559 C CA . LYS A 1 75 ? -35.281 -8.579 13.910 1.00 96.31 75 LYS A CA 1
ATOM 560 C C . LYS A 1 75 ? -33.802 -8.617 13.534 1.00 96.31 75 LYS A C 1
ATOM 562 O O . LYS A 1 75 ? -32.972 -8.132 14.299 1.00 96.31 75 LYS A O 1
ATOM 567 N N . LEU A 1 76 ? -33.470 -9.195 12.378 1.00 97.19 76 LEU A N 1
ATOM 568 C CA . LEU A 1 76 ? -32.097 -9.242 11.886 1.00 97.19 76 LEU A CA 1
ATOM 569 C C . LEU A 1 76 ? -31.576 -7.838 11.556 1.00 97.19 76 LEU A C 1
ATOM 571 O O . LEU A 1 76 ? -30.535 -7.442 12.072 1.00 97.19 76 LEU A O 1
ATOM 575 N N . VAL A 1 77 ? -32.299 -7.067 10.741 1.00 96.69 77 VAL A N 1
ATOM 576 C CA . VAL A 1 77 ? -31.829 -5.742 10.295 1.00 96.69 77 VAL A CA 1
ATOM 577 C C . VAL A 1 77 ? -31.850 -4.692 11.411 1.00 96.69 77 VAL A C 1
ATOM 579 O O . VAL A 1 77 ? -31.085 -3.738 11.357 1.00 96.69 77 VAL A O 1
ATOM 582 N N . GLN A 1 78 ? -32.659 -4.879 12.459 1.00 96.25 78 GLN A N 1
ATOM 583 C CA . GLN A 1 78 ? -32.668 -4.030 13.662 1.00 96.25 78 GLN A CA 1
ATOM 584 C C . GLN A 1 78 ? -31.532 -4.339 14.649 1.00 96.25 78 GLN A C 1
ATOM 586 O O . GLN A 1 78 ? -31.454 -3.719 15.712 1.00 96.25 78 GLN A O 1
ATOM 591 N N . ARG A 1 79 ? -30.643 -5.286 14.326 1.00 96.69 79 ARG A N 1
ATOM 592 C CA . ARG A 1 79 ? -29.470 -5.603 15.150 1.00 96.69 79 ARG A CA 1
ATOM 593 C C . ARG A 1 79 ? -28.463 -4.453 15.221 1.00 96.69 79 ARG A C 1
ATOM 595 O O . ARG A 1 79 ? -27.762 -4.329 16.222 1.00 96.69 79 ARG A O 1
ATOM 602 N N . VAL A 1 80 ? -28.407 -3.632 14.173 1.00 98.00 80 VAL A N 1
ATOM 603 C CA . VAL A 1 80 ? -27.604 -2.409 14.106 1.00 98.00 80 VAL A CA 1
ATOM 604 C C . VAL A 1 80 ? -28.545 -1.256 13.788 1.00 98.00 80 VAL A C 1
ATOM 606 O O . VAL A 1 80 ? -29.015 -1.120 12.660 1.00 98.00 80 VAL A O 1
ATOM 609 N N . GLN A 1 81 ? -28.841 -0.431 14.787 1.00 98.12 81 GLN A N 1
ATOM 610 C CA . GLN A 1 81 ? -29.717 0.731 14.632 1.00 98.12 81 GLN A CA 1
ATOM 611 C C . GLN A 1 81 ? -28.857 1.980 14.562 1.00 98.12 81 GLN A C 1
ATOM 613 O O . GLN A 1 81 ? -28.101 2.264 15.491 1.00 98.12 81 GLN A O 1
ATOM 618 N N . LEU A 1 82 ? -28.968 2.699 13.452 1.00 97.62 82 LEU A N 1
ATOM 619 C CA . LEU A 1 82 ? -28.131 3.842 13.126 1.00 97.62 82 LEU A CA 1
ATOM 620 C C . LEU A 1 82 ? -29.018 5.023 12.746 1.00 97.62 82 LEU A C 1
ATOM 622 O O . LEU A 1 82 ? -29.864 4.910 11.860 1.00 97.62 82 LEU A O 1
ATOM 626 N N . GLU A 1 83 ? -28.803 6.156 13.405 1.00 98.19 83 GLU A N 1
ATOM 627 C CA . GLU A 1 83 ? -29.456 7.413 13.054 1.00 98.19 83 GLU A CA 1
ATOM 628 C C . GLU A 1 83 ? -28.419 8.531 13.019 1.00 98.19 83 GLU A C 1
ATOM 630 O O . GLU A 1 83 ? -27.807 8.878 14.032 1.00 98.19 83 GLU A O 1
ATOM 635 N N . THR A 1 84 ? -28.230 9.097 11.835 1.00 98.25 84 THR A N 1
ATOM 636 C CA . THR A 1 84 ? -27.296 10.182 11.552 1.00 98.25 84 THR A CA 1
ATOM 637 C C . THR A 1 84 ? -27.987 11.268 10.722 1.00 98.25 84 THR A C 1
ATOM 639 O O . THR A 1 84 ? -29.030 11.005 10.106 1.00 98.25 84 THR A O 1
ATOM 642 N N . PRO A 1 85 ? -27.419 12.485 10.665 1.00 97.62 85 PRO A N 1
ATOM 643 C CA . PRO A 1 85 ? -27.912 13.555 9.802 1.00 97.62 85 PRO A CA 1
ATOM 644 C C . PRO A 1 85 ? -27.722 13.242 8.312 1.00 97.62 85 PRO A C 1
ATOM 646 O O . PRO A 1 85 ? -28.346 13.889 7.474 1.00 97.62 85 PRO A O 1
ATOM 649 N N . ASP A 1 86 ? -26.871 12.267 7.979 1.00 95.75 86 ASP A N 1
ATOM 650 C CA . ASP A 1 86 ? -26.601 11.851 6.612 1.00 95.75 86 ASP A CA 1
ATOM 651 C C . ASP A 1 86 ? -27.519 10.682 6.200 1.00 95.75 86 ASP A C 1
ATOM 653 O O . ASP A 1 86 ? -27.338 9.544 6.650 1.00 95.75 86 ASP A O 1
ATOM 657 N N . PRO A 1 87 ? -28.510 10.914 5.320 1.00 93.88 87 PRO A N 1
ATOM 658 C CA . PRO A 1 87 ? -29.455 9.873 4.935 1.00 93.88 87 PRO A CA 1
ATOM 659 C C . PRO A 1 87 ? -28.801 8.720 4.166 1.00 93.88 87 PRO A C 1
ATOM 661 O O . PRO A 1 87 ? -29.368 7.630 4.155 1.00 93.88 87 PRO A O 1
ATOM 664 N N . PHE A 1 88 ? -27.621 8.916 3.562 1.00 93.31 88 PHE A N 1
ATOM 665 C CA . PHE A 1 88 ? -26.912 7.846 2.854 1.00 93.31 88 PHE A CA 1
ATOM 666 C C . PHE A 1 88 ? -26.241 6.852 3.807 1.00 93.31 88 PHE A C 1
ATOM 668 O O . PHE A 1 88 ? -25.972 5.711 3.427 1.00 93.31 88 PHE A O 1
ATOM 675 N N . VAL A 1 89 ? -25.999 7.261 5.053 1.00 96.38 89 VAL A N 1
ATOM 676 C CA . VAL A 1 89 ? -25.336 6.441 6.072 1.00 96.38 89 VAL A CA 1
ATOM 677 C C . VAL A 1 89 ? -26.337 5.558 6.821 1.00 96.38 89 VAL A C 1
ATOM 679 O O . VAL A 1 89 ? -26.025 4.418 7.153 1.00 96.38 89 VAL A O 1
ATOM 682 N N . ASN A 1 90 ? -27.564 6.027 7.048 1.00 96.50 90 ASN A N 1
ATOM 683 C CA . ASN A 1 90 ? -28.550 5.314 7.874 1.00 96.50 90 ASN A CA 1
ATOM 684 C C . ASN A 1 90 ? -28.895 3.883 7.384 1.00 96.50 90 ASN A C 1
ATOM 686 O O . ASN A 1 90 ? -29.018 2.992 8.229 1.00 96.50 90 ASN A O 1
ATOM 690 N N . PRO A 1 91 ? -28.989 3.592 6.067 1.00 96.31 91 PRO A N 1
ATOM 691 C CA . PRO A 1 91 ? -29.249 2.232 5.578 1.00 96.31 91 PRO A CA 1
ATOM 692 C C . PRO A 1 91 ? -28.132 1.214 5.853 1.00 96.31 91 PRO A C 1
ATOM 694 O O . PRO A 1 91 ? -28.392 0.010 5.796 1.00 96.31 91 PRO A O 1
ATOM 697 N N . VAL A 1 92 ? -26.911 1.668 6.170 1.00 97.25 92 VAL A N 1
ATOM 698 C CA . VAL A 1 92 ? -25.740 0.799 6.392 1.00 97.25 92 VAL A CA 1
ATOM 699 C C . VAL A 1 92 ? -26.016 -0.239 7.473 1.00 97.25 92 VAL A C 1
ATOM 701 O O . VAL A 1 92 ? -25.660 -1.396 7.286 1.00 97.25 92 VAL A O 1
ATOM 704 N N . GLY A 1 93 ? -26.678 0.132 8.575 1.00 96.69 93 GLY A N 1
ATOM 705 C CA . GLY A 1 93 ? -26.908 -0.780 9.703 1.00 96.69 93 GLY A CA 1
ATOM 706 C C . GLY A 1 93 ? -27.692 -2.036 9.310 1.00 96.69 93 GLY A C 1
ATOM 707 O O . GLY A 1 93 ? -27.232 -3.159 9.529 1.00 96.69 93 GLY A O 1
ATOM 708 N N . GLY A 1 94 ? -28.842 -1.850 8.658 1.00 97.12 94 GLY A N 1
ATOM 709 C CA . GLY A 1 94 ? -29.686 -2.961 8.221 1.00 97.12 94 GLY A CA 1
ATOM 710 C C . GLY A 1 94 ? -29.053 -3.797 7.109 1.00 97.12 94 GLY A C 1
ATOM 711 O O . GLY A 1 94 ? -29.104 -5.027 7.168 1.00 97.12 94 GLY A O 1
ATOM 712 N N . ALA A 1 95 ? -28.417 -3.142 6.131 1.00 97.50 95 ALA A N 1
ATOM 713 C CA . ALA A 1 95 ? -27.703 -3.821 5.049 1.00 97.50 95 ALA A CA 1
ATOM 714 C C . ALA A 1 95 ? -26.545 -4.675 5.591 1.00 97.50 95 ALA A C 1
ATOM 716 O O . ALA A 1 95 ? -26.420 -5.851 5.248 1.00 97.50 95 ALA A O 1
ATOM 717 N N . LEU A 1 96 ? -25.746 -4.111 6.500 1.00 98.19 96 LEU A N 1
ATOM 718 C CA . LEU A 1 96 ? -24.623 -4.791 7.136 1.00 98.19 96 LEU A CA 1
ATOM 719 C C . LEU A 1 96 ? -25.086 -6.009 7.932 1.00 98.19 96 LEU A C 1
ATOM 721 O O . LEU A 1 96 ? -24.497 -7.075 7.795 1.00 98.19 96 LEU A O 1
ATOM 725 N N . ALA A 1 97 ? -26.144 -5.882 8.738 1.00 98.12 97 ALA A N 1
ATOM 726 C CA . ALA A 1 97 ? -26.662 -7.002 9.518 1.00 98.12 97 ALA A CA 1
ATOM 727 C C . ALA A 1 97 ? -27.127 -8.166 8.625 1.00 98.12 97 ALA A C 1
ATOM 729 O O . ALA A 1 97 ? -26.839 -9.323 8.932 1.00 98.12 97 ALA A O 1
ATOM 730 N N . ALA A 1 98 ? -27.791 -7.867 7.504 1.00 97.19 98 ALA A N 1
ATOM 731 C CA . ALA A 1 98 ? -28.211 -8.877 6.537 1.00 97.19 98 ALA A CA 1
ATOM 732 C C . ALA A 1 98 ? -27.014 -9.563 5.854 1.00 97.19 98 ALA A C 1
ATOM 734 O O . ALA A 1 98 ? -26.936 -10.793 5.843 1.00 97.19 98 ALA A O 1
ATOM 735 N N . ALA A 1 99 ? -26.055 -8.787 5.342 1.00 97.44 99 ALA A N 1
ATOM 736 C CA . ALA A 1 99 ? -24.866 -9.324 4.679 1.00 97.44 99 ALA A CA 1
ATOM 737 C C . ALA A 1 99 ? -23.988 -10.144 5.643 1.00 97.44 99 ALA A C 1
ATOM 739 O O . ALA A 1 99 ? -23.503 -11.221 5.294 1.00 97.44 99 ALA A O 1
ATOM 740 N N . ALA A 1 100 ? -23.837 -9.679 6.885 1.00 97.62 100 ALA A N 1
ATOM 741 C CA . ALA A 1 100 ? -23.073 -10.354 7.929 1.00 97.62 100 ALA A CA 1
ATOM 742 C C . ALA A 1 100 ? -23.700 -11.692 8.360 1.00 97.62 100 ALA A C 1
ATOM 744 O O . ALA A 1 100 ? -22.976 -12.642 8.662 1.00 97.62 100 ALA A O 1
ATOM 745 N N . ASP A 1 101 ? -25.033 -11.797 8.361 1.00 97.69 101 ASP A N 1
ATOM 746 C CA . ASP A 1 101 ? -25.718 -13.077 8.569 1.00 97.69 101 ASP A CA 1
ATOM 747 C C . ASP A 1 101 ? -25.522 -14.015 7.375 1.00 97.69 101 ASP A C 1
ATOM 749 O O . ASP A 1 101 ? -25.207 -15.191 7.557 1.00 97.69 101 ASP A O 1
ATOM 753 N N . ALA A 1 102 ? -25.611 -13.478 6.155 1.00 96.88 102 ALA A N 1
ATOM 754 C CA . ALA A 1 102 ? -25.477 -14.249 4.925 1.00 96.88 102 ALA A CA 1
ATOM 755 C C . ALA A 1 102 ? -24.093 -14.900 4.768 1.00 96.88 102 ALA A C 1
ATOM 757 O O . ALA A 1 102 ? -23.997 -16.004 4.228 1.00 96.88 102 ALA A O 1
ATOM 758 N N . ILE A 1 103 ? -23.019 -14.275 5.259 1.00 97.44 103 ILE A N 1
ATOM 759 C CA . ILE A 1 103 ? -21.667 -14.862 5.228 1.00 97.44 103 ILE A CA 1
ATOM 760 C C . ILE A 1 103 ? -21.404 -15.868 6.358 1.00 97.44 103 ILE A C 1
ATOM 762 O O . ILE A 1 103 ? -20.307 -16.420 6.426 1.00 97.44 103 ILE A O 1
ATOM 766 N N . TYR A 1 104 ? -22.362 -16.141 7.247 1.00 97.88 104 TYR A N 1
ATOM 767 C CA . TYR A 1 104 ? -22.206 -17.139 8.304 1.00 97.88 104 TYR A CA 1
ATOM 768 C C . TYR A 1 104 ? -22.896 -18.459 7.948 1.00 97.88 104 TYR A C 1
ATOM 770 O O . TYR A 1 104 ? -24.053 -18.504 7.536 1.00 97.88 104 TYR A O 1
ATOM 778 N N . GLU A 1 105 ? -22.196 -19.571 8.161 1.00 96.19 105 GLU A N 1
ATOM 779 C CA . GLU A 1 105 ? -22.795 -20.901 8.141 1.00 96.19 105 GLU A CA 1
ATOM 780 C C . GLU A 1 105 ? -22.126 -21.784 9.187 1.00 96.19 105 GLU A C 1
ATOM 782 O O . GLU A 1 105 ? -20.942 -22.137 9.081 1.00 96.19 105 GLU A O 1
ATOM 787 N N . ALA A 1 106 ? -22.904 -22.164 10.202 1.00 95.88 106 ALA A N 1
ATOM 788 C CA . ALA A 1 106 ? -22.397 -22.897 11.350 1.00 95.88 106 ALA A CA 1
ATOM 789 C C . ALA A 1 106 ? -21.478 -24.065 10.919 1.00 95.88 106 ALA A C 1
ATOM 791 O O . ALA A 1 106 ? -21.827 -24.834 10.018 1.00 95.88 106 ALA A O 1
ATOM 792 N N . PRO A 1 107 ? -20.278 -24.199 11.513 1.00 96.38 107 PRO A N 1
ATOM 793 C CA . PRO A 1 107 ? -19.763 -23.403 12.633 1.00 96.38 107 PRO A CA 1
ATOM 794 C C . PRO A 1 107 ? -18.976 -22.124 12.265 1.00 96.38 107 PRO A C 1
ATOM 796 O O . PRO A 1 107 ? -18.422 -21.514 13.171 1.00 96.38 107 PRO A O 1
ATOM 799 N N . SER A 1 108 ? -18.859 -21.706 10.998 1.00 97.06 108 SER A N 1
ATOM 800 C CA . SER A 1 108 ? -17.875 -20.688 10.586 1.00 97.06 108 SER A CA 1
ATOM 801 C C . SER A 1 108 ? -18.433 -19.594 9.675 1.00 97.06 108 SER A C 1
ATOM 803 O O . SER A 1 108 ? -19.326 -19.826 8.869 1.00 97.06 108 SER A O 1
ATOM 805 N N . PHE A 1 109 ? -17.807 -18.420 9.714 1.00 97.44 109 PHE A N 1
ATOM 806 C CA . PHE A 1 109 ? -17.873 -17.465 8.607 1.00 97.44 109 PHE A CA 1
ATOM 807 C C . PHE A 1 109 ? -17.278 -18.072 7.322 1.00 97.44 109 PHE A C 1
ATOM 809 O O . PHE A 1 109 ? -16.338 -18.875 7.379 1.00 97.44 109 PHE A O 1
ATOM 816 N N . LEU A 1 110 ? -17.892 -17.744 6.189 1.00 96.88 110 LEU A N 1
ATOM 817 C CA . LEU A 1 110 ? -17.556 -18.179 4.835 1.00 96.88 110 LEU A CA 1
ATOM 818 C C . LEU A 1 110 ? -16.799 -17.073 4.092 1.00 96.88 110 LEU A C 1
ATOM 820 O O . LEU A 1 110 ? -16.749 -15.935 4.548 1.00 96.88 110 LEU A O 1
ATOM 824 N N . HIS A 1 111 ? -16.223 -17.404 2.936 1.00 95.06 111 HIS A N 1
ATOM 825 C CA . HIS A 1 111 ? -15.450 -16.450 2.134 1.00 95.06 111 HIS A CA 1
ATOM 826 C C . HIS A 1 111 ? -16.318 -15.434 1.359 1.00 95.06 111 HIS A C 1
ATOM 828 O O . HIS A 1 111 ? -15.889 -14.313 1.108 1.00 95.06 111 HIS A O 1
ATOM 834 N N . GLY A 1 112 ? -17.568 -15.776 1.046 1.00 95.31 112 GLY A N 1
ATOM 835 C CA . GLY A 1 112 ? -18.546 -14.848 0.476 1.00 95.31 112 GLY A CA 1
ATOM 836 C C . GLY A 1 112 ? -19.980 -15.333 0.671 1.00 95.31 112 GLY A C 1
ATOM 837 O O . GLY A 1 112 ? -20.209 -16.506 0.982 1.00 95.31 112 GLY A O 1
ATOM 838 N N . ALA A 1 113 ? -20.955 -14.435 0.516 1.00 94.38 113 ALA A N 1
ATOM 839 C CA . ALA A 1 113 ? -22.366 -14.777 0.695 1.00 94.38 113 ALA A CA 1
ATOM 840 C C . ALA A 1 113 ? -22.926 -15.557 -0.504 1.00 94.38 113 ALA A C 1
ATOM 842 O O . ALA A 1 113 ? -23.650 -16.538 -0.316 1.00 94.38 113 ALA A O 1
ATOM 843 N N . VAL A 1 114 ? -22.565 -15.133 -1.723 1.00 92.00 114 VAL A N 1
ATOM 844 C CA . VAL A 1 114 ? -23.079 -15.674 -2.994 1.00 92.00 114 VAL A CA 1
ATOM 845 C C . VAL A 1 114 ? -21.963 -16.336 -3.799 1.00 92.00 114 VAL A C 1
ATOM 847 O O . VAL A 1 114 ? -21.895 -17.561 -3.898 1.00 92.00 114 VAL A O 1
ATOM 850 N N . ALA A 1 115 ? -21.061 -15.532 -4.368 1.00 92.06 115 ALA A N 1
ATOM 851 C CA . ALA A 1 115 ? -19.839 -16.041 -4.975 1.00 92.06 115 ALA A CA 1
ATOM 852 C C . ALA A 1 115 ? -18.863 -16.441 -3.868 1.00 92.06 115 ALA A C 1
ATOM 854 O O . ALA A 1 115 ? -18.835 -15.814 -2.811 1.00 92.06 115 ALA A O 1
ATOM 855 N N . TRP A 1 116 ? -18.076 -17.492 -4.105 1.00 92.62 116 TRP A N 1
ATOM 856 C CA . TRP A 1 116 ? -17.156 -18.030 -3.099 1.00 92.62 116 TRP A CA 1
ATOM 857 C C . TRP A 1 116 ? -17.834 -18.394 -1.769 1.00 92.62 116 TRP A C 1
ATOM 859 O O . TRP A 1 116 ? -17.205 -18.357 -0.712 1.00 92.62 116 TRP A O 1
ATOM 869 N N . ARG A 1 117 ? -19.109 -18.811 -1.809 1.00 94.12 117 ARG A N 1
ATOM 870 C CA . ARG A 1 117 ? -19.816 -19.349 -0.643 1.00 94.12 117 ARG A CA 1
ATOM 871 C C . ARG A 1 117 ? -19.244 -20.707 -0.230 1.00 94.12 117 ARG A C 1
ATOM 873 O O . ARG A 1 117 ? -19.790 -21.765 -0.533 1.00 94.12 117 ARG A O 1
ATOM 880 N N . MET A 1 118 ? -18.103 -20.676 0.441 1.00 94.94 118 MET A N 1
ATOM 881 C CA . MET A 1 118 ? -17.381 -21.850 0.905 1.00 94.94 118 MET A CA 1
ATOM 882 C C . MET A 1 118 ? -16.545 -21.533 2.140 1.00 94.94 118 MET A C 1
ATOM 884 O O . MET A 1 118 ? -16.258 -20.375 2.447 1.00 94.94 118 MET A O 1
ATOM 888 N N . ARG A 1 119 ? -16.140 -22.588 2.849 1.00 94.44 119 ARG A N 1
ATOM 889 C CA . ARG A 1 119 ? -15.252 -22.471 4.005 1.00 94.44 119 ARG A CA 1
ATOM 890 C C . ARG A 1 119 ? -13.828 -22.215 3.527 1.00 94.44 119 ARG A C 1
ATOM 892 O O . ARG A 1 119 ? -13.300 -22.968 2.703 1.00 94.44 119 ARG A O 1
ATOM 899 N N . LEU A 1 120 ? -13.243 -21.144 4.043 1.00 91.56 120 LEU A N 1
ATOM 900 C CA . LEU A 1 120 ? -11.860 -20.774 3.810 1.00 91.56 120 LEU A CA 1
ATOM 901 C C . LEU A 1 120 ? -11.364 -20.019 5.045 1.00 91.56 120 LEU A C 1
ATOM 903 O O . LEU A 1 120 ? -11.975 -19.028 5.446 1.00 91.56 120 LEU A O 1
ATOM 907 N N . ASN A 1 121 ? -10.317 -20.535 5.686 1.00 89.50 121 ASN A N 1
ATOM 908 C CA . ASN A 1 121 ? -9.795 -19.961 6.922 1.00 89.50 121 ASN A CA 1
ATOM 909 C C . ASN A 1 121 ? -9.312 -18.519 6.716 1.00 89.50 121 ASN A C 1
ATOM 911 O O . ASN A 1 121 ? -8.731 -18.204 5.680 1.00 89.50 121 ASN A O 1
ATOM 915 N N . GLY A 1 122 ? -9.510 -17.686 7.737 1.00 80.94 122 GLY A N 1
ATOM 916 C CA . GLY A 1 122 ? -8.707 -16.487 7.925 1.00 80.94 122 GLY A CA 1
ATOM 917 C C . GLY A 1 122 ? -9.002 -15.292 7.030 1.00 80.94 122 GLY A C 1
ATOM 918 O O . GLY A 1 122 ? -8.305 -14.304 7.134 1.00 80.94 122 GLY A O 1
ATOM 919 N N . TRP A 1 123 ? -10.033 -15.291 6.193 1.00 92.62 123 TRP A N 1
ATOM 920 C CA . TRP A 1 123 ? -10.450 -14.052 5.516 1.00 92.62 123 TRP A CA 1
ATOM 921 C C . TRP A 1 123 ? -11.105 -13.078 6.496 1.00 92.62 123 TRP A C 1
ATOM 923 O O . TRP A 1 123 ? -11.436 -13.456 7.623 1.00 92.62 123 TRP A O 1
ATOM 933 N N . ARG A 1 124 ? -11.309 -11.819 6.093 1.00 95.06 124 ARG A N 1
ATOM 934 C CA . ARG A 1 124 ? -11.733 -10.747 7.014 1.00 95.06 124 ARG A CA 1
ATOM 935 C C . ARG A 1 124 ? -13.196 -10.852 7.494 1.00 95.06 124 ARG A C 1
ATOM 937 O O . ARG A 1 124 ? -13.652 -9.998 8.245 1.00 95.06 124 ARG A O 1
ATOM 944 N N . GLY A 1 125 ? -13.935 -11.894 7.109 1.00 95.56 125 GLY A N 1
ATOM 945 C CA . GLY A 1 125 ? -15.358 -12.053 7.424 1.00 95.56 125 GLY A CA 1
ATOM 946 C C . GLY A 1 125 ? -15.703 -12.114 8.915 1.00 95.56 125 GLY A C 1
ATOM 947 O O . GLY A 1 125 ? -16.703 -11.528 9.321 1.00 95.56 125 GLY A O 1
ATOM 948 N N . ALA A 1 126 ? -14.900 -12.780 9.755 1.00 97.31 126 ALA A N 1
ATOM 949 C CA . ALA A 1 126 ? -15.244 -12.931 11.174 1.00 97.31 126 ALA A CA 1
ATOM 950 C C . ALA A 1 126 ? -15.012 -11.649 11.995 1.00 97.31 126 ALA A C 1
ATOM 952 O O . ALA A 1 126 ? -15.552 -11.546 13.096 1.00 97.31 126 ALA A O 1
ATOM 953 N N . TYR A 1 127 ? -14.325 -10.633 11.452 1.00 97.69 127 TYR A N 1
ATOM 954 C CA . TYR A 1 127 ? -14.232 -9.309 12.083 1.00 97.69 127 TYR A CA 1
ATOM 955 C C . TYR A 1 127 ? -15.596 -8.666 12.351 1.00 97.69 127 TYR A C 1
ATOM 957 O O . TYR A 1 127 ? -15.692 -7.832 13.244 1.00 97.69 127 TYR A O 1
ATOM 965 N N . VAL A 1 128 ? -16.647 -9.031 11.606 1.00 97.88 128 VAL A N 1
ATOM 966 C CA . VAL A 1 128 ? -17.996 -8.473 11.808 1.00 97.88 128 VAL A CA 1
ATOM 967 C C . VAL A 1 128 ? -18.691 -9.033 13.052 1.00 97.88 128 VAL A C 1
ATOM 969 O O . VAL A 1 128 ? -19.672 -8.459 13.521 1.00 97.88 128 VAL A O 1
ATOM 972 N N . ALA A 1 129 ? -18.211 -10.159 13.589 1.00 98.06 129 ALA A N 1
ATOM 973 C CA . ALA A 1 129 ? -18.920 -10.903 14.619 1.00 98.06 129 ALA A CA 1
ATOM 974 C C . ALA A 1 129 ? -19.078 -10.092 15.910 1.00 98.06 129 ALA A C 1
ATOM 976 O O . ALA A 1 129 ? -20.200 -9.907 16.373 1.00 98.06 129 ALA A O 1
ATOM 977 N N . ASP A 1 130 ? -17.980 -9.578 16.465 1.00 97.75 130 ASP A N 1
ATOM 978 C CA . ASP A 1 130 ? -18.008 -8.829 17.725 1.00 97.75 130 ASP A CA 1
ATOM 979 C C . ASP A 1 130 ? -18.667 -7.442 17.596 1.00 97.75 130 ASP A C 1
ATOM 981 O O . ASP A 1 130 ? -19.521 -7.145 18.430 1.00 97.75 130 ASP A O 1
ATOM 985 N N . PRO A 1 131 ? -18.419 -6.637 16.538 1.00 97.00 131 PRO A N 1
ATOM 986 C CA . PRO A 1 131 ? -19.165 -5.399 16.291 1.00 97.00 131 PRO A CA 1
ATOM 987 C C . PRO A 1 131 ? -20.691 -5.575 16.243 1.00 97.00 131 PRO A C 1
ATOM 989 O O . PRO A 1 131 ? -21.430 -4.659 16.596 1.00 97.00 131 PRO A O 1
ATOM 992 N N . LEU A 1 132 ? -21.182 -6.747 15.821 1.00 97.44 132 LEU A N 1
ATOM 993 C CA . LEU A 1 132 ? -22.610 -7.085 15.812 1.00 97.44 132 LEU A CA 1
ATOM 994 C C . LEU A 1 132 ? -23.027 -7.928 17.034 1.00 97.44 132 LEU A C 1
ATOM 996 O O . LEU A 1 132 ? -24.169 -8.383 17.106 1.00 97.44 132 LEU A O 1
ATOM 1000 N N . GLY A 1 133 ? -22.148 -8.170 18.006 1.00 96.62 133 GLY A N 1
ATOM 1001 C CA . GLY A 1 133 ? -22.436 -8.948 19.218 1.00 96.62 133 GLY A CA 1
ATOM 1002 C C . GLY A 1 133 ? -22.746 -10.429 18.979 1.00 96.62 133 GLY A C 1
ATOM 1003 O O . GLY A 1 133 ? -23.497 -11.042 19.735 1.00 96.62 133 GLY A O 1
ATOM 1004 N N . TRP A 1 134 ? -22.244 -11.015 17.893 1.00 97.69 134 TRP A N 1
ATOM 1005 C CA . TRP A 1 134 ? -22.285 -12.456 17.617 1.00 97.69 134 TRP A CA 1
ATOM 1006 C C . TRP A 1 134 ? -21.037 -13.168 18.164 1.00 97.69 134 TRP A C 1
ATOM 1008 O O . TRP A 1 134 ? -20.364 -13.930 17.462 1.00 97.69 134 TRP A O 1
ATOM 1018 N N . HIS A 1 135 ? -20.720 -12.930 19.439 1.00 97.88 135 HIS A N 1
ATOM 1019 C CA . HIS A 1 135 ? -19.568 -13.540 20.120 1.00 97.88 135 HIS A CA 1
ATOM 1020 C C . HIS A 1 135 ? -19.628 -15.073 20.128 1.00 97.88 135 HIS A C 1
ATOM 1022 O O . HIS A 1 135 ? -18.602 -15.749 20.106 1.00 97.88 135 HIS A O 1
ATOM 1028 N N . ASP A 1 136 ? -20.835 -15.637 20.138 1.00 97.88 136 ASP A N 1
ATOM 1029 C CA . ASP A 1 136 ? -21.090 -17.069 20.019 1.00 97.88 136 ASP A CA 1
ATOM 1030 C C . ASP A 1 136 ? -20.649 -17.617 18.654 1.00 97.88 136 ASP A C 1
ATOM 1032 O O . ASP A 1 136 ? -19.946 -18.630 18.594 1.00 97.88 136 ASP A O 1
ATOM 1036 N N . ARG A 1 137 ? -20.982 -16.916 17.561 1.00 98.19 137 ARG A N 1
ATOM 1037 C CA . ARG A 1 137 ? -20.539 -17.260 16.200 1.00 98.19 137 ARG A CA 1
ATOM 1038 C C . ARG A 1 137 ? -19.026 -17.126 16.057 1.00 98.19 137 ARG A C 1
ATOM 1040 O O . ARG A 1 137 ? -18.409 -18.003 15.451 1.00 98.19 137 ARG A O 1
ATOM 1047 N N . ALA A 1 138 ? -18.430 -16.084 16.643 1.00 98.12 138 ALA A N 1
ATOM 1048 C CA . ALA A 1 138 ? -16.977 -15.900 16.690 1.00 98.12 138 ALA A CA 1
ATOM 1049 C C . ALA A 1 138 ? -16.296 -17.084 17.397 1.00 98.12 138 ALA A C 1
ATOM 1051 O O . ALA A 1 138 ? -15.442 -17.763 16.824 1.00 98.12 138 ALA A O 1
ATOM 1052 N N . LYS A 1 139 ? -16.748 -17.418 18.611 1.00 98.19 139 LYS A N 1
ATOM 1053 C CA . LYS A 1 139 ? -16.226 -18.544 19.397 1.00 98.19 139 LYS A CA 1
ATOM 1054 C C . LYS A 1 139 ? -16.389 -19.882 18.671 1.00 98.19 139 LYS A C 1
ATOM 1056 O O . LYS A 1 139 ? -15.457 -20.687 18.673 1.00 98.19 139 LYS A O 1
ATOM 1061 N N . ALA A 1 140 ? -17.527 -20.118 18.013 1.00 98.50 140 ALA A N 1
ATOM 1062 C CA . ALA A 1 140 ? -17.747 -21.310 17.191 1.00 98.50 140 ALA A CA 1
ATOM 1063 C C . ALA A 1 140 ? -16.767 -21.386 16.007 1.00 98.50 140 ALA A C 1
ATOM 1065 O O . ALA A 1 140 ? -16.165 -22.440 15.788 1.00 98.50 140 ALA A O 1
ATOM 1066 N N . HIS A 1 141 ? -16.550 -20.271 15.302 1.00 98.31 141 HIS A N 1
ATOM 1067 C CA . HIS A 1 141 ? -15.608 -20.176 14.187 1.00 98.31 141 HIS A CA 1
ATOM 1068 C C . HIS A 1 141 ? -14.180 -20.513 14.638 1.00 98.31 141 HIS A C 1
ATOM 1070 O O . HIS A 1 141 ? -13.553 -21.416 14.077 1.00 98.31 141 HIS A O 1
ATOM 1076 N N . PHE A 1 142 ? -13.684 -19.854 15.690 1.00 98.50 142 PHE A N 1
ATOM 1077 C CA . PHE A 1 142 ? -12.316 -20.052 16.175 1.00 98.50 142 PHE A CA 1
ATOM 1078 C C . PHE A 1 142 ? -12.075 -21.473 16.692 1.00 98.50 142 PHE A C 1
ATOM 1080 O O . PHE A 1 142 ? -11.065 -22.086 16.346 1.00 98.50 142 PHE A O 1
ATOM 1087 N N . LYS A 1 143 ? -13.018 -22.042 17.458 1.00 98.38 143 LYS A N 1
ATOM 1088 C CA . LYS A 1 143 ? -12.921 -23.435 17.930 1.00 98.38 143 LYS A CA 1
ATOM 1089 C C . LYS A 1 143 ? -12.886 -24.425 16.773 1.00 98.38 143 LYS A C 1
ATOM 1091 O O . LYS A 1 143 ? -12.109 -25.375 16.800 1.00 98.38 143 LYS A O 1
ATOM 1096 N N . ALA A 1 144 ? -13.716 -24.215 15.756 1.00 98.19 144 ALA A N 1
ATOM 1097 C CA . ALA A 1 144 ? -13.803 -25.144 14.641 1.00 98.19 144 ALA A CA 1
ATOM 1098 C C . ALA A 1 144 ? -12.501 -25.175 13.820 1.00 98.19 144 ALA A C 1
ATOM 1100 O O . ALA A 1 144 ? -12.064 -26.256 13.429 1.00 98.19 144 ALA A O 1
ATOM 1101 N N . TYR A 1 145 ? -11.844 -24.030 13.612 1.00 98.00 145 TYR A N 1
ATOM 1102 C CA . TYR A 1 145 ? -10.538 -23.972 12.943 1.00 98.00 145 TYR A CA 1
ATOM 1103 C C . TYR A 1 145 ? -9.366 -24.394 13.836 1.00 98.00 145 TYR A C 1
ATOM 1105 O O . TYR A 1 145 ? -8.416 -24.983 13.328 1.00 98.00 145 TYR A O 1
ATOM 1113 N N . ALA A 1 146 ? -9.443 -24.205 15.158 1.00 98.06 146 ALA A N 1
ATOM 1114 C CA . ALA A 1 146 ? -8.434 -24.715 16.094 1.00 98.06 146 ALA A CA 1
ATOM 1115 C C . ALA A 1 146 ? -8.212 -26.230 15.954 1.00 98.06 146 ALA A C 1
ATOM 1117 O O . ALA A 1 146 ? -7.078 -26.703 16.036 1.00 98.06 146 ALA A O 1
ATOM 1118 N N . LEU A 1 147 ? -9.287 -26.984 15.694 1.00 98.06 147 LEU A N 1
ATOM 1119 C CA . LEU A 1 147 ? -9.225 -28.429 15.445 1.00 98.06 147 LEU A CA 1
ATOM 1120 C C . LEU A 1 147 ? -8.421 -28.782 14.186 1.00 98.06 147 LEU A C 1
ATOM 1122 O O . LEU A 1 147 ? -7.902 -29.890 14.090 1.00 98.06 147 LEU A O 1
ATOM 1126 N N . SER A 1 148 ? -8.308 -27.849 13.242 1.00 97.56 148 SER A N 1
ATOM 1127 C CA . SER A 1 148 ? -7.600 -28.002 11.970 1.00 97.56 148 SER A CA 1
ATOM 1128 C C . SER A 1 148 ? -6.146 -27.506 12.015 1.00 97.56 148 SER A C 1
ATOM 1130 O O . SER A 1 148 ? -5.491 -27.445 10.972 1.00 97.56 148 SER A O 1
ATOM 1132 N N . GLN A 1 149 ? -5.613 -27.164 13.196 1.00 98.06 149 GLN A N 1
ATOM 1133 C CA . GLN A 1 149 ? -4.198 -26.827 13.356 1.00 98.06 149 GLN A CA 1
ATOM 1134 C C . GLN A 1 149 ? -3.331 -28.089 13.399 1.00 98.06 149 GLN A C 1
ATOM 1136 O O . GLN A 1 149 ? -3.546 -28.985 14.218 1.00 98.06 149 GLN A O 1
ATOM 1141 N N . LEU A 1 150 ? -2.307 -28.146 12.551 1.00 98.00 150 LEU A N 1
ATOM 1142 C CA . LEU A 1 150 ? -1.347 -29.244 12.552 1.00 98.00 150 LEU A CA 1
ATOM 1143 C C . LEU A 1 150 ? -0.527 -29.248 13.848 1.00 98.00 150 LEU A C 1
ATOM 1145 O O . LEU A 1 150 ? -0.051 -28.208 14.305 1.00 98.00 150 LEU A O 1
ATOM 1149 N N . ALA A 1 151 ? -0.324 -30.438 14.415 1.00 96.94 151 ALA A N 1
ATOM 1150 C CA . ALA A 1 151 ? 0.544 -30.652 15.575 1.00 96.94 151 ALA A CA 1
ATOM 1151 C C . ALA A 1 151 ? 1.879 -31.323 15.206 1.00 96.94 151 ALA A C 1
ATOM 1153 O O . ALA A 1 151 ? 2.863 -31.155 15.927 1.00 96.94 151 ALA A O 1
ATOM 1154 N N . THR A 1 152 ? 1.924 -32.064 14.094 1.00 95.50 152 THR A N 1
ATOM 1155 C CA . THR A 1 152 ? 3.100 -32.803 13.616 1.00 95.50 152 THR A CA 1
ATOM 1156 C C . THR A 1 152 ? 3.196 -32.780 12.081 1.00 95.50 152 THR A C 1
ATOM 1158 O O . THR A 1 152 ? 2.168 -32.644 11.413 1.00 95.50 152 THR A O 1
ATOM 1161 N N . PRO A 1 153 ? 4.407 -32.943 11.506 1.00 96.81 153 PRO A N 1
ATOM 1162 C CA . PRO A 1 153 ? 5.709 -32.885 12.187 1.00 96.81 153 PRO A CA 1
ATOM 1163 C C . PRO A 1 153 ? 6.009 -31.467 12.707 1.00 96.81 153 PRO A C 1
ATOM 1165 O O . PRO A 1 153 ? 5.340 -30.516 12.318 1.00 96.81 153 PRO A O 1
ATOM 1168 N N . GLU A 1 154 ? 6.991 -31.313 13.598 1.00 95.19 154 GLU A N 1
ATOM 1169 C CA . GLU A 1 154 ? 7.382 -29.994 14.136 1.00 95.19 154 GLU A CA 1
ATOM 1170 C C . GLU A 1 154 ? 7.884 -29.045 13.035 1.00 95.19 154 GLU A C 1
ATOM 1172 O O . GLU A 1 154 ? 7.547 -27.861 13.007 1.00 95.19 154 GLU A O 1
ATOM 1177 N N . SER A 1 155 ? 8.647 -29.583 12.089 1.00 95.50 155 SER A N 1
ATOM 1178 C CA . SER A 1 155 ? 9.141 -28.885 10.908 1.00 95.50 155 SER A CA 1
ATOM 1179 C C . SER A 1 155 ? 9.229 -29.851 9.726 1.00 95.50 155 SER A C 1
ATOM 1181 O O . SER A 1 155 ? 9.084 -31.068 9.877 1.00 95.50 155 SER A O 1
ATOM 1183 N N . GLY A 1 156 ? 9.449 -29.303 8.536 1.00 95.56 156 GLY A N 1
ATOM 1184 C CA . GLY A 1 156 ? 9.614 -30.062 7.303 1.00 95.56 156 GLY A CA 1
ATOM 1185 C C . GLY A 1 156 ? 10.566 -29.357 6.338 1.00 95.56 156 GLY A C 1
ATOM 1186 O O . GLY A 1 156 ? 10.991 -28.233 6.609 1.00 95.56 156 GLY A O 1
ATOM 1187 N N . PRO A 1 157 ? 10.917 -29.987 5.208 1.00 96.62 157 PRO A N 1
ATOM 1188 C CA . PRO A 1 157 ? 11.778 -29.368 4.209 1.00 96.62 157 PRO A CA 1
ATOM 1189 C C . PRO A 1 157 ? 11.051 -28.253 3.445 1.00 96.62 157 PRO A C 1
ATOM 1191 O O . PRO A 1 157 ? 9.865 -28.375 3.114 1.00 96.62 157 PRO A O 1
ATOM 1194 N N . VAL A 1 158 ? 11.785 -27.198 3.090 1.00 96.12 158 VAL A N 1
ATOM 1195 C CA . VAL A 1 158 ? 11.353 -26.204 2.094 1.00 96.12 158 VAL A CA 1
ATOM 1196 C C . VAL A 1 158 ? 11.321 -26.892 0.735 1.00 96.12 158 VAL A C 1
ATOM 1198 O O . VAL A 1 158 ? 12.311 -27.490 0.317 1.00 96.12 158 VAL A O 1
ATOM 1201 N N . THR A 1 159 ? 10.161 -26.893 0.081 1.00 96.00 159 THR A N 1
ATOM 1202 C CA . THR A 1 159 ? 9.926 -27.715 -1.113 1.00 96.00 159 THR A CA 1
ATOM 1203 C C . THR A 1 159 ? 9.178 -26.894 -2.160 1.00 96.00 159 THR A C 1
ATOM 1205 O O . THR A 1 159 ? 7.946 -26.929 -2.177 1.00 96.00 159 THR A O 1
ATOM 1208 N N . PRO A 1 160 ? 9.889 -26.175 -3.046 1.00 95.19 160 PRO A N 1
ATOM 1209 C CA . PRO A 1 160 ? 9.271 -25.508 -4.187 1.00 95.19 160 PRO A CA 1
ATOM 1210 C C . PRO A 1 160 ? 8.508 -26.500 -5.076 1.00 95.19 160 PRO A C 1
ATOM 1212 O O . PRO A 1 160 ? 8.921 -27.652 -5.245 1.00 95.19 160 PRO A O 1
ATOM 1215 N N . ASP A 1 161 ? 7.388 -26.068 -5.648 1.00 96.56 161 ASP A N 1
ATOM 1216 C CA . ASP A 1 161 ? 6.579 -26.903 -6.531 1.00 96.56 161 ASP A CA 1
ATOM 1217 C C . ASP A 1 161 ? 7.150 -26.920 -7.958 1.00 96.56 161 ASP A C 1
ATOM 1219 O O . ASP A 1 161 ? 7.056 -25.945 -8.706 1.00 96.56 161 ASP A O 1
ATOM 1223 N N . THR A 1 162 ? 7.741 -28.049 -8.355 1.00 95.88 162 THR A N 1
ATOM 1224 C CA . THR A 1 162 ? 8.298 -28.250 -9.702 1.00 95.88 162 THR A CA 1
ATOM 1225 C C . THR A 1 162 ? 7.237 -28.215 -10.801 1.00 95.88 162 THR A C 1
ATOM 1227 O O . THR A 1 162 ? 7.576 -27.911 -11.938 1.00 95.88 162 THR A O 1
ATOM 1230 N N . ALA A 1 163 ? 5.976 -28.557 -10.502 1.00 96.69 163 ALA A N 1
ATOM 1231 C CA . ALA A 1 163 ? 4.900 -28.547 -11.499 1.00 96.69 163 ALA A CA 1
ATOM 1232 C C . ALA A 1 163 ? 4.405 -27.127 -11.806 1.00 96.69 163 ALA A C 1
ATOM 1234 O O . ALA A 1 163 ? 3.723 -26.914 -12.804 1.00 96.69 163 ALA A O 1
ATOM 1235 N N . LEU A 1 164 ? 4.748 -26.170 -10.943 1.00 96.38 164 LEU A N 1
ATOM 1236 C CA . LEU A 1 164 ? 4.318 -24.777 -11.001 1.00 96.38 164 LEU A CA 1
ATOM 1237 C C . LEU A 1 164 ? 5.531 -23.845 -11.010 1.00 96.38 164 LEU A C 1
ATOM 1239 O O . LEU A 1 164 ? 5.522 -22.783 -10.394 1.00 96.38 164 LEU A O 1
ATOM 1243 N N . ASN A 1 165 ? 6.601 -24.288 -11.675 1.00 96.69 165 ASN A N 1
ATOM 1244 C CA . ASN A 1 165 ? 7.801 -23.503 -11.947 1.00 96.69 165 ASN A CA 1
ATOM 1245 C C . ASN A 1 165 ? 8.376 -22.774 -10.720 1.00 96.69 165 ASN A C 1
ATOM 1247 O O . ASN A 1 165 ? 8.832 -21.643 -10.834 1.00 96.69 165 ASN A O 1
ATOM 1251 N N . PHE A 1 166 ? 8.364 -23.422 -9.551 1.00 96.06 166 PHE A N 1
ATOM 1252 C CA . PHE A 1 166 ? 8.884 -22.903 -8.273 1.00 96.06 166 PHE A CA 1
ATOM 1253 C C . PHE A 1 166 ? 8.198 -21.653 -7.725 1.00 96.06 166 PHE A C 1
ATOM 1255 O O . PHE A 1 166 ? 8.643 -21.140 -6.696 1.00 96.06 166 PHE A O 1
ATOM 1262 N N . ALA A 1 167 ? 7.094 -21.217 -8.329 1.00 95.69 167 ALA A N 1
ATOM 1263 C CA . ALA A 1 167 ? 6.436 -19.980 -7.932 1.00 95.69 167 ALA A CA 1
ATOM 1264 C C . ALA A 1 167 ? 5.887 -20.024 -6.494 1.00 95.69 167 ALA A C 1
ATOM 1266 O O . ALA A 1 167 ? 5.664 -19.003 -5.855 1.00 95.69 167 ALA A O 1
ATOM 1267 N N . ARG A 1 168 ? 5.675 -21.236 -5.966 1.00 95.62 168 ARG A N 1
ATOM 1268 C CA . ARG A 1 168 ? 5.122 -21.501 -4.635 1.00 95.62 168 ARG A CA 1
ATOM 1269 C C . ARG A 1 168 ? 5.613 -22.833 -4.064 1.00 95.62 168 ARG A C 1
ATOM 1271 O O . ARG A 1 168 ? 6.231 -23.635 -4.765 1.00 95.62 168 ARG A O 1
ATOM 1278 N N . GLN A 1 169 ? 5.339 -23.078 -2.783 1.00 95.81 169 GLN A N 1
ATOM 1279 C CA . GLN A 1 169 ? 5.714 -24.299 -2.064 1.00 95.81 169 GLN A CA 1
ATOM 1280 C C . GLN A 1 169 ? 4.720 -25.424 -2.340 1.00 95.81 169 GLN A C 1
ATOM 1282 O O . GLN A 1 169 ? 3.523 -25.200 -2.296 1.00 95.81 169 GLN A O 1
ATOM 1287 N N . ARG A 1 170 ? 5.180 -26.654 -2.546 1.00 95.88 170 ARG A N 1
ATOM 1288 C CA . ARG A 1 170 ? 4.329 -27.814 -2.848 1.00 95.88 170 ARG A CA 1
ATOM 1289 C C . ARG A 1 170 ? 3.244 -28.052 -1.782 1.00 95.88 170 ARG A C 1
ATOM 1291 O O . ARG A 1 170 ? 3.579 -28.245 -0.611 1.00 95.88 170 ARG A O 1
ATOM 1298 N N . GLU A 1 171 ? 1.975 -28.160 -2.196 1.00 94.75 171 GLU A N 1
ATOM 1299 C CA . GLU A 1 171 ? 0.823 -28.478 -1.322 1.00 94.75 171 GLU A CA 1
ATOM 1300 C C . GLU A 1 171 ? 0.858 -29.921 -0.817 1.00 94.75 171 GLU A C 1
ATOM 1302 O O . GLU A 1 171 ? 0.183 -30.824 -1.317 1.00 94.75 171 GLU A O 1
ATOM 1307 N N . ARG A 1 172 ? 1.691 -30.168 0.189 1.00 95.38 172 ARG A N 1
ATOM 1308 C CA . ARG A 1 172 ? 1.838 -31.482 0.804 1.00 95.38 172 ARG A CA 1
ATOM 1309 C C . ARG A 1 172 ? 2.108 -31.334 2.291 1.00 95.38 172 ARG A C 1
ATOM 1311 O O . ARG A 1 172 ? 3.055 -30.662 2.675 1.00 95.38 172 ARG A O 1
ATOM 1318 N N . LEU A 1 173 ? 1.324 -32.029 3.114 1.00 96.25 173 LEU A N 1
ATOM 1319 C CA . LEU A 1 173 ? 1.576 -32.104 4.553 1.00 96.25 173 LEU A CA 1
ATOM 1320 C C . LEU A 1 173 ? 2.995 -32.619 4.841 1.00 96.25 173 LEU A C 1
ATOM 1322 O O . LEU A 1 173 ? 3.493 -33.522 4.162 1.00 96.25 173 LEU A O 1
ATOM 1326 N N . GLY A 1 174 ? 3.622 -32.051 5.866 1.00 95.69 174 GLY A N 1
ATOM 1327 C CA . GLY A 1 174 ? 4.979 -32.375 6.293 1.00 95.69 174 GLY A CA 1
ATOM 1328 C C . GLY A 1 174 ? 6.090 -31.620 5.562 1.00 95.69 174 GLY A C 1
ATOM 1329 O O . GLY A 1 174 ? 7.256 -31.907 5.819 1.00 95.69 174 GLY A O 1
ATOM 1330 N N . THR A 1 175 ? 5.775 -30.673 4.671 1.00 96.69 175 THR A N 1
ATOM 1331 C CA . THR A 1 175 ? 6.743 -29.649 4.228 1.00 96.69 175 THR A CA 1
ATOM 1332 C C . THR A 1 175 ? 6.899 -28.569 5.300 1.00 96.69 175 THR A C 1
ATOM 1334 O O . THR A 1 175 ? 6.159 -28.563 6.281 1.00 96.69 175 THR A O 1
ATOM 1337 N N . ALA A 1 176 ? 7.855 -27.651 5.128 1.00 94.81 176 ALA A N 1
ATOM 1338 C CA . ALA A 1 176 ? 8.049 -26.524 6.043 1.00 94.81 176 ALA A CA 1
ATOM 1339 C C . ALA A 1 176 ? 6.742 -25.741 6.282 1.00 94.81 176 ALA A C 1
ATOM 1341 O O . ALA A 1 176 ? 6.319 -25.598 7.429 1.00 94.81 176 ALA A O 1
ATOM 1342 N N . LEU A 1 177 ? 6.065 -25.342 5.197 1.00 95.00 177 LEU A N 1
ATOM 1343 C CA . LEU A 1 177 ? 4.815 -24.579 5.251 1.00 95.00 177 LEU A CA 1
ATOM 1344 C C . LEU A 1 177 ? 3.681 -25.385 5.908 1.00 95.00 177 LEU A C 1
ATOM 1346 O O . LEU A 1 177 ? 2.967 -24.871 6.758 1.00 95.00 177 LEU A O 1
ATOM 1350 N N . PHE A 1 178 ? 3.549 -26.673 5.583 1.00 96.62 178 PHE A N 1
ATOM 1351 C CA . PHE A 1 178 ? 2.458 -27.525 6.072 1.00 96.62 178 PHE A CA 1
ATOM 1352 C C . PHE A 1 178 ? 2.901 -28.424 7.236 1.00 96.62 178 PHE A C 1
ATOM 1354 O O . PHE A 1 178 ? 2.842 -29.656 7.148 1.00 96.62 178 PHE A O 1
ATOM 1361 N N . SER A 1 179 ? 3.357 -27.791 8.319 1.00 96.69 179 SER A N 1
ATOM 1362 C CA . SER A 1 179 ? 3.880 -28.413 9.544 1.00 96.69 179 SER A CA 1
ATOM 1363 C C . SER A 1 179 ? 3.209 -27.855 10.813 1.00 96.69 179 SER A C 1
ATOM 1365 O O . SER A 1 179 ? 2.237 -27.103 10.729 1.00 96.69 179 SER A O 1
ATOM 1367 N N . SER A 1 180 ? 3.677 -28.258 12.001 1.00 98.00 180 SER A N 1
ATOM 1368 C CA . SER A 1 180 ? 3.100 -27.877 13.299 1.00 98.00 180 SER A CA 1
ATOM 1369 C C . SER A 1 180 ? 2.909 -26.364 13.445 1.00 98.00 180 SER A C 1
ATOM 1371 O O . SER A 1 180 ? 3.879 -25.609 13.405 1.00 98.00 180 SER A O 1
ATOM 1373 N N . GLY A 1 181 ? 1.663 -25.936 13.658 1.00 97.44 181 GLY A N 1
ATOM 1374 C CA . GLY A 1 181 ? 1.256 -24.534 13.792 1.00 97.44 181 GLY A CA 1
ATOM 1375 C C . GLY A 1 181 ? 0.425 -23.987 12.630 1.00 97.44 181 GLY A C 1
ATOM 1376 O O . GLY A 1 181 ? -0.419 -23.127 12.889 1.00 97.44 181 GLY A O 1
ATOM 1377 N N . TYR A 1 182 ? 0.558 -24.540 11.418 1.00 97.69 182 TYR A N 1
ATOM 1378 C CA . TYR A 1 182 ? -0.300 -24.198 10.278 1.00 97.69 182 TYR A CA 1
ATOM 1379 C C . TYR A 1 182 ? -1.754 -24.621 10.533 1.00 97.69 182 TYR A C 1
ATOM 1381 O O . TYR A 1 182 ? -2.014 -25.754 10.958 1.00 97.69 182 TYR A O 1
ATOM 1389 N N . ILE A 1 183 ? -2.704 -23.725 10.261 1.00 97.44 183 ILE A N 1
ATOM 1390 C CA . ILE A 1 183 ? -4.144 -23.980 10.386 1.00 97.44 183 ILE A CA 1
ATOM 1391 C C . ILE A 1 183 ? -4.716 -24.263 8.996 1.00 97.44 183 ILE A C 1
ATOM 1393 O O . ILE A 1 183 ? -4.634 -23.438 8.091 1.00 97.44 183 ILE A O 1
ATOM 1397 N N . CYS A 1 184 ? -5.290 -25.452 8.810 1.00 95.94 184 CYS A N 1
ATOM 1398 C CA . CYS A 1 184 ? -5.784 -25.868 7.500 1.00 95.94 184 CYS A CA 1
ATOM 1399 C C . CYS A 1 184 ? -7.046 -25.096 7.088 1.00 95.94 184 CYS A C 1
ATOM 1401 O O . CYS A 1 184 ? -7.848 -24.664 7.918 1.00 95.94 184 CYS A O 1
ATOM 1403 N N . ARG A 1 185 ? -7.246 -24.978 5.770 1.00 91.25 185 ARG A N 1
ATOM 1404 C CA . ARG A 1 185 ? -8.277 -24.120 5.163 1.00 91.25 185 ARG A CA 1
ATOM 1405 C C . ARG A 1 185 ? -9.713 -24.414 5.614 1.00 91.25 185 ARG A C 1
ATOM 1407 O O . ARG A 1 185 ? -10.543 -23.514 5.545 1.00 91.25 185 ARG A O 1
ATOM 1414 N N . ASN A 1 186 ? -10.028 -25.659 5.972 1.00 94.50 186 ASN A N 1
ATOM 1415 C CA . ASN A 1 186 ? -11.374 -26.091 6.342 1.00 94.50 186 ASN A CA 1
ATOM 1416 C C . ASN A 1 186 ? -11.434 -26.366 7.852 1.00 94.50 186 ASN A C 1
ATOM 1418 O O . ASN A 1 186 ? -10.483 -26.925 8.404 1.00 94.50 186 ASN A O 1
ATOM 1422 N N . PRO A 1 187 ? -12.542 -26.033 8.531 1.00 95.50 187 PRO A N 1
ATOM 1423 C CA . PRO A 1 187 ? -12.686 -26.290 9.956 1.00 95.50 187 PRO A CA 1
ATOM 1424 C C . PRO A 1 187 ? -13.016 -27.763 10.243 1.00 95.50 187 PRO A C 1
ATOM 1426 O O . PRO A 1 187 ? -13.402 -28.517 9.350 1.00 95.50 187 PRO A O 1
ATOM 1429 N N . GLY A 1 188 ? -12.933 -28.154 11.515 1.00 95.88 188 GLY A N 1
ATOM 1430 C CA . GLY A 1 188 ? -13.406 -29.450 12.007 1.00 95.88 188 GLY A CA 1
ATOM 1431 C C . GLY A 1 188 ? -12.374 -30.579 11.980 1.00 95.88 188 GLY A C 1
ATOM 1432 O O . GLY A 1 188 ? -12.768 -31.741 12.011 1.00 95.88 188 GLY A O 1
ATOM 1433 N N . GLY A 1 189 ? -11.074 -30.267 11.931 1.00 95.31 189 GLY A N 1
ATOM 1434 C CA . GLY A 1 189 ? -10.011 -31.284 11.889 1.00 95.31 189 GLY A CA 1
ATOM 1435 C C . GLY A 1 189 ? -9.736 -31.828 10.490 1.00 95.31 189 GLY A C 1
ATOM 1436 O O . GLY A 1 189 ? -9.215 -32.930 10.329 1.00 95.31 189 GLY A O 1
ATOM 1437 N N . ASP A 1 190 ? -10.101 -31.062 9.468 1.00 95.25 190 ASP A N 1
ATOM 1438 C CA . ASP A 1 190 ? -9.841 -31.397 8.078 1.00 95.25 190 ASP A CA 1
ATOM 1439 C C . ASP A 1 190 ? -8.436 -30.942 7.659 1.00 95.25 190 ASP A C 1
ATOM 1441 O O . ASP A 1 190 ? -8.208 -29.793 7.272 1.00 95.25 190 ASP A O 1
ATOM 1445 N N . PHE A 1 191 ? -7.478 -31.862 7.764 1.00 95.44 191 PHE A N 1
ATOM 1446 C CA . PHE A 1 191 ? -6.072 -31.588 7.491 1.00 95.44 191 PHE A CA 1
ATOM 1447 C C . PHE A 1 191 ? -5.753 -31.690 6.001 1.00 95.44 191 PHE A C 1
ATOM 1449 O O . PHE A 1 191 ? -5.494 -32.771 5.464 1.00 95.44 191 PHE A O 1
ATOM 1456 N N . ARG A 1 192 ? -5.731 -30.538 5.331 1.00 92.56 192 ARG A N 1
ATOM 1457 C CA . ARG A 1 192 ? -5.349 -30.405 3.923 1.00 92.56 192 ARG A CA 1
ATOM 1458 C C . ARG A 1 192 ? -4.454 -29.188 3.731 1.00 92.56 192 ARG A C 1
ATOM 1460 O O . ARG A 1 192 ? -4.751 -28.110 4.239 1.00 92.56 192 ARG A O 1
ATOM 1467 N N . ALA A 1 193 ? -3.371 -29.386 2.985 1.00 92.50 193 ALA A N 1
ATOM 1468 C CA . ALA A 1 193 ? -2.477 -28.312 2.573 1.00 92.50 193 ALA A CA 1
ATOM 1469 C C . ALA A 1 193 ? -3.200 -27.339 1.628 1.00 92.50 193 ALA A C 1
ATOM 1471 O O . ALA A 1 193 ? -4.019 -27.772 0.814 1.00 92.50 193 ALA A O 1
ATOM 1472 N N . HIS A 1 194 ? -2.902 -26.045 1.758 1.00 92.12 194 HIS A N 1
ATOM 1473 C CA . HIS A 1 194 ? -3.443 -24.983 0.914 1.00 92.12 194 HIS A CA 1
ATOM 1474 C C . HIS A 1 194 ? -2.529 -23.748 0.934 1.00 92.12 194 HIS A C 1
ATOM 1476 O O . HIS A 1 194 ? -2.094 -23.344 2.006 1.00 92.12 194 HIS A O 1
ATOM 1482 N N . HIS A 1 195 ? -2.247 -23.117 -0.204 1.00 87.44 195 HIS A N 1
ATOM 1483 C CA . HIS A 1 195 ? -1.227 -22.051 -0.265 1.00 87.44 195 HIS A CA 1
ATOM 1484 C C . HIS A 1 195 ? -1.481 -20.791 0.578 1.00 87.44 195 HIS A C 1
ATOM 1486 O O . HIS A 1 195 ? -0.529 -20.107 0.913 1.00 87.44 195 HIS A O 1
ATOM 1492 N N . TYR A 1 196 ? -2.709 -20.447 0.946 1.00 90.31 196 TYR A N 1
ATOM 1493 C CA . TYR A 1 196 ? -2.918 -19.205 1.695 1.00 90.31 196 TYR A CA 1
ATOM 1494 C C . TYR A 1 196 ? -2.450 -19.304 3.153 1.00 90.31 196 TYR A C 1
ATOM 1496 O O . TYR A 1 196 ? -2.954 -20.155 3.897 1.00 90.31 196 TYR A O 1
ATOM 1504 N N . ASP A 1 197 ? -1.587 -18.379 3.581 1.00 90.88 197 ASP A N 1
ATOM 1505 C CA . ASP A 1 197 ? -1.348 -18.090 4.995 1.00 90.88 197 ASP A CA 1
ATOM 1506 C C . ASP A 1 197 ? -2.298 -17.004 5.519 1.00 90.88 197 ASP A C 1
ATOM 1508 O O . ASP A 1 197 ? -1.927 -15.983 6.096 1.00 90.88 197 ASP A O 1
ATOM 1512 N N . MET A 1 198 ? -3.595 -17.255 5.383 1.00 94.56 198 MET A N 1
ATOM 1513 C CA . MET A 1 198 ? -4.592 -16.422 6.055 1.00 94.56 198 MET A CA 1
ATOM 1514 C C . MET A 1 198 ? -4.649 -16.725 7.567 1.00 94.56 198 MET A C 1
ATOM 1516 O O . MET A 1 198 ? -5.532 -16.237 8.272 1.00 94.56 198 MET A O 1
ATOM 1520 N N . ASN A 1 199 ? -3.703 -17.506 8.112 1.00 95.94 199 ASN A N 1
ATOM 1521 C CA . ASN A 1 199 ? -3.638 -17.787 9.544 1.00 95.94 199 ASN A CA 1
ATOM 1522 C C . ASN A 1 199 ? -3.279 -16.529 10.337 1.00 95.94 199 ASN A C 1
ATOM 1524 O O . ASN A 1 199 ? -3.829 -16.354 11.423 1.00 95.94 199 ASN A O 1
ATOM 1528 N N . LEU A 1 200 ? -2.452 -15.632 9.783 1.00 95.38 200 LEU A N 1
ATOM 1529 C CA . LEU A 1 200 ? -2.181 -14.319 10.379 1.00 95.38 200 LEU A CA 1
ATOM 1530 C C . LEU A 1 200 ? -3.473 -13.543 10.639 1.00 95.38 200 LEU A C 1
ATOM 1532 O O . LEU A 1 200 ? -3.728 -13.078 11.749 1.00 95.38 200 LEU A O 1
ATOM 1536 N N . VAL A 1 201 ? -4.341 -13.480 9.635 1.00 96.94 201 VAL A N 1
ATOM 1537 C CA . VAL A 1 201 ? -5.616 -12.764 9.715 1.00 96.94 201 VAL A CA 1
ATOM 1538 C C . VAL A 1 201 ? -6.612 -13.508 10.620 1.00 96.94 201 VAL A C 1
ATOM 1540 O O . VAL A 1 201 ? -7.378 -12.870 11.340 1.00 96.94 201 VAL A O 1
ATOM 1543 N N . PHE A 1 202 ? -6.598 -14.847 10.662 1.00 97.81 202 PHE A N 1
ATOM 1544 C CA . PHE A 1 202 ? -7.360 -15.631 11.652 1.00 97.81 202 PHE A CA 1
ATOM 1545 C C . PHE A 1 202 ? -6.929 -15.317 13.093 1.00 97.81 202 PHE A C 1
ATOM 1547 O O . PHE A 1 202 ? -7.773 -15.154 13.978 1.00 97.81 202 PHE A O 1
ATOM 1554 N N . ILE A 1 203 ? -5.622 -15.239 13.343 1.00 98.50 203 ILE A N 1
ATOM 1555 C CA . ILE A 1 203 ? -5.077 -14.965 14.673 1.00 98.50 203 ILE A CA 1
ATOM 1556 C C . ILE A 1 203 ? -5.324 -13.518 15.079 1.00 98.50 203 ILE A C 1
ATOM 1558 O O . ILE A 1 203 ? -5.711 -13.292 16.221 1.00 98.50 203 ILE A O 1
ATOM 1562 N N . ASP A 1 204 ? -5.210 -12.556 14.167 1.00 98.44 204 ASP A N 1
ATOM 1563 C CA . ASP A 1 204 ? -5.601 -11.173 14.445 1.00 98.44 204 ASP A CA 1
ATOM 1564 C C . ASP A 1 204 ? -7.084 -11.078 14.856 1.00 98.44 204 ASP A C 1
ATOM 1566 O O . ASP A 1 204 ? -7.393 -10.529 15.915 1.00 98.44 204 ASP A O 1
ATOM 1570 N N . GLN A 1 205 ? -7.991 -11.728 14.114 1.00 98.38 205 GLN A N 1
ATOM 1571 C CA . GLN A 1 205 ? -9.414 -11.824 14.472 1.00 98.38 205 GLN A CA 1
ATOM 1572 C C . GLN A 1 205 ? -9.618 -12.413 15.879 1.00 98.38 205 GLN A C 1
ATOM 1574 O O . GLN A 1 205 ? -10.382 -11.868 16.678 1.00 98.38 205 GLN A O 1
ATOM 1579 N N . LEU A 1 206 ? -8.909 -13.495 16.216 1.00 98.75 206 LEU A N 1
ATOM 1580 C CA . LEU A 1 206 ? -8.979 -14.135 17.534 1.00 98.75 206 LEU A CA 1
ATOM 1581 C C . LEU A 1 206 ? -8.484 -13.209 18.655 1.00 98.75 206 LEU A C 1
ATOM 1583 O O . LEU A 1 206 ? -9.086 -13.129 19.728 1.00 98.75 206 LEU A O 1
ATOM 1587 N N . LEU A 1 207 ? -7.384 -12.501 18.416 1.00 98.69 207 LEU A N 1
ATOM 1588 C CA . LEU A 1 207 ? -6.802 -11.569 19.372 1.00 98.69 207 LEU A CA 1
ATOM 1589 C C . LEU A 1 207 ? -7.727 -10.371 19.618 1.00 98.69 207 LEU A C 1
ATOM 1591 O O . LEU A 1 207 ? -7.935 -9.990 20.775 1.00 98.69 207 LEU A O 1
ATOM 1595 N N . ARG A 1 208 ? -8.342 -9.819 18.566 1.00 98.12 208 ARG A N 1
ATOM 1596 C CA . ARG A 1 208 ? -9.358 -8.761 18.691 1.00 98.12 208 ARG A CA 1
ATOM 1597 C C . ARG A 1 208 ? -10.586 -9.250 19.452 1.00 98.12 208 ARG A C 1
ATOM 1599 O O . ARG A 1 208 ? -11.049 -8.539 20.341 1.00 98.12 208 ARG A O 1
ATOM 1606 N N . HIS A 1 209 ? -11.023 -10.486 19.220 1.00 98.44 209 HIS A N 1
ATOM 1607 C CA . HIS A 1 209 ? -12.102 -11.105 19.989 1.00 98.44 209 HIS A CA 1
ATOM 1608 C C . HIS A 1 209 ? -11.778 -11.220 21.485 1.00 98.44 209 HIS A C 1
ATOM 1610 O O . HIS A 1 209 ? -12.610 -10.896 22.339 1.00 98.44 209 HIS A O 1
ATOM 1616 N N . PHE A 1 210 ? -10.551 -11.614 21.844 1.00 98.62 210 PHE A N 1
ATOM 1617 C CA . PHE A 1 210 ? -10.122 -11.611 23.247 1.00 98.62 210 PHE A CA 1
ATOM 1618 C C . PHE A 1 210 ? -10.114 -10.210 23.843 1.00 98.62 210 PHE A C 1
ATOM 1620 O O . PHE A 1 210 ? -10.553 -10.035 24.978 1.00 98.62 210 PHE A O 1
ATOM 1627 N N . ARG A 1 211 ? -9.645 -9.213 23.087 1.00 97.50 211 ARG A N 1
ATOM 1628 C CA . ARG A 1 211 ? -9.635 -7.814 23.527 1.00 97.50 211 ARG A CA 1
ATOM 1629 C C . ARG A 1 211 ? -11.054 -7.278 23.743 1.00 97.50 211 ARG A C 1
ATOM 1631 O O . ARG A 1 211 ? -11.274 -6.577 24.727 1.00 97.50 211 ARG A O 1
ATOM 1638 N N . TRP A 1 212 ? -12.006 -7.665 22.893 1.00 98.00 212 TRP A N 1
ATOM 1639 C CA . TRP A 1 212 ? -13.410 -7.260 22.989 1.00 98.00 212 TRP A CA 1
ATOM 1640 C C . TRP A 1 212 ? -14.140 -7.899 24.174 1.00 98.00 212 TRP A C 1
ATOM 1642 O O . TRP A 1 212 ? -14.818 -7.213 24.933 1.00 98.00 212 TRP A O 1
ATOM 1652 N N . THR A 1 213 ? -13.988 -9.213 24.357 1.00 97.44 213 THR A N 1
ATOM 1653 C CA . THR A 1 213 ? -14.771 -9.990 25.338 1.00 97.44 213 THR A CA 1
ATOM 1654 C C . THR A 1 213 ? -14.098 -10.118 26.705 1.00 97.44 213 THR A C 1
ATOM 1656 O O . THR A 1 213 ? -14.764 -10.249 27.736 1.00 97.44 213 THR A O 1
ATOM 1659 N N . GLY A 1 214 ? -12.764 -10.124 26.741 1.00 97.00 214 GLY A N 1
ATOM 1660 C CA . GLY A 1 214 ? -11.989 -10.428 27.940 1.00 97.00 214 GLY A CA 1
ATOM 1661 C C . GLY A 1 214 ? -12.245 -11.838 28.497 1.00 97.00 214 GLY A C 1
ATOM 1662 O O . GLY A 1 214 ? -12.116 -12.037 29.711 1.00 97.00 214 GLY A O 1
ATOM 1663 N N . ASP A 1 215 ? -12.667 -12.802 27.667 1.00 97.62 215 ASP A N 1
ATOM 1664 C CA . ASP A 1 215 ? -12.944 -14.194 28.065 1.00 97.62 215 ASP A CA 1
ATOM 1665 C C . ASP A 1 215 ? -11.634 -14.966 28.319 1.00 97.62 215 ASP A C 1
ATOM 1667 O O . ASP A 1 215 ? -11.087 -15.629 27.438 1.00 97.62 215 ASP A O 1
ATOM 1671 N N . LEU A 1 216 ? -11.114 -14.877 29.549 1.00 98.12 216 LEU A N 1
ATOM 1672 C CA . LEU A 1 216 ? -9.863 -15.536 29.943 1.00 98.12 216 LEU A CA 1
ATOM 1673 C C . LEU A 1 216 ? -9.939 -17.069 29.916 1.00 98.12 216 LEU A C 1
ATOM 1675 O O . LEU A 1 216 ? -8.902 -17.719 29.780 1.00 98.12 216 LEU A O 1
ATOM 1679 N N . ASP A 1 217 ? -11.127 -17.662 30.038 1.00 98.12 217 ASP A N 1
ATOM 1680 C CA . ASP A 1 217 ? -11.269 -19.116 29.931 1.00 98.12 217 ASP A CA 1
ATOM 1681 C C . ASP A 1 217 ? -11.079 -19.551 28.483 1.00 98.12 217 ASP A C 1
ATOM 1683 O O . ASP A 1 217 ? -10.355 -20.510 28.209 1.00 98.12 217 ASP A O 1
ATOM 1687 N N . PHE A 1 218 ? -11.635 -18.786 27.545 1.00 98.56 218 PHE A N 1
ATOM 1688 C CA . PHE A 1 218 ? -11.405 -19.031 26.130 1.00 98.56 218 PHE A CA 1
ATOM 1689 C C . PHE A 1 218 ? -9.970 -18.704 25.694 1.00 98.56 218 PHE A C 1
ATOM 1691 O O . PHE A 1 218 ? -9.403 -19.443 24.889 1.00 98.56 218 PHE A O 1
ATOM 1698 N N . VAL A 1 219 ? -9.330 -17.685 26.283 1.00 98.69 219 VAL A N 1
ATOM 1699 C CA . VAL A 1 219 ? -7.885 -17.450 26.099 1.00 98.69 219 VAL A CA 1
ATOM 1700 C C . VAL A 1 219 ? -7.087 -18.692 26.502 1.00 98.69 219 VAL A C 1
ATOM 1702 O O . VAL A 1 219 ? -6.257 -19.148 25.720 1.00 98.69 219 VAL A O 1
ATOM 1705 N N . ARG A 1 220 ? -7.343 -19.279 27.683 1.00 98.75 220 ARG A N 1
ATOM 1706 C CA . ARG A 1 220 ? -6.651 -20.506 28.131 1.00 98.75 220 ARG A CA 1
ATOM 1707 C C . ARG A 1 220 ? -6.896 -21.687 27.194 1.00 98.75 220 ARG A C 1
ATOM 1709 O O . ARG A 1 220 ? -5.967 -22.444 26.928 1.00 98.75 220 ARG A O 1
ATOM 1716 N N . GLU A 1 221 ? -8.118 -21.831 26.683 1.00 98.62 221 GLU A N 1
ATOM 1717 C CA . GLU A 1 221 ? -8.479 -22.877 25.719 1.00 98.62 221 GLU A CA 1
ATOM 1718 C C . GLU A 1 221 ? -7.679 -22.754 24.411 1.00 98.62 221 GLU A C 1
ATOM 1720 O O . GLU A 1 221 ? -7.147 -23.742 23.905 1.00 98.62 221 GLU A O 1
ATOM 1725 N N . MET A 1 222 ? -7.551 -21.537 23.884 1.00 98.75 222 MET A N 1
ATOM 1726 C CA . MET A 1 222 ? -6.916 -21.260 22.591 1.00 98.75 222 MET A CA 1
ATOM 1727 C C . MET A 1 222 ? -5.411 -20.989 22.684 1.00 98.75 222 MET A C 1
ATOM 1729 O O . MET A 1 222 ? -4.725 -20.948 21.663 1.00 98.75 222 MET A O 1
ATOM 1733 N N . TRP A 1 223 ? -4.863 -20.833 23.889 1.00 98.75 223 TRP A N 1
ATOM 1734 C CA . TRP A 1 223 ? -3.451 -20.528 24.114 1.00 98.75 223 TRP A CA 1
ATOM 1735 C C . TRP A 1 223 ? -2.472 -21.476 23.390 1.00 98.75 223 TRP A C 1
ATOM 1737 O O . TRP A 1 223 ? -1.522 -20.987 22.768 1.00 98.75 223 TRP A O 1
ATOM 1747 N N . PRO A 1 224 ? -2.686 -22.812 23.359 1.00 98.50 224 PRO A N 1
ATOM 1748 C CA . PRO A 1 224 ? -1.824 -23.710 22.591 1.00 98.50 224 PRO A CA 1
ATOM 1749 C C . PRO A 1 224 ? -1.847 -23.439 21.081 1.00 98.50 224 PRO A C 1
ATOM 1751 O O . PRO A 1 224 ? -0.835 -23.664 20.415 1.00 98.50 224 PRO A O 1
ATOM 1754 N N . VAL A 1 225 ? -2.977 -22.961 20.547 1.00 98.50 225 VAL A N 1
ATOM 1755 C CA . VAL A 1 225 ? -3.125 -22.605 19.128 1.00 98.50 225 VAL A CA 1
ATOM 1756 C C . VAL A 1 225 ? -2.260 -21.398 18.804 1.00 98.50 225 VAL A C 1
ATOM 1758 O O . VAL A 1 225 ? -1.437 -21.475 17.891 1.00 98.50 225 VAL A O 1
ATOM 1761 N N . LEU A 1 226 ? -2.383 -20.334 19.604 1.00 98.62 226 LEU A N 1
ATOM 1762 C CA . LEU A 1 226 ? -1.603 -19.105 19.453 1.00 98.62 226 LEU A CA 1
ATOM 1763 C C . LEU A 1 226 ? -0.096 -19.383 19.536 1.00 98.62 226 LEU A C 1
ATOM 1765 O O . LEU A 1 226 ? 0.655 -18.996 18.646 1.00 98.62 226 LEU A O 1
ATOM 1769 N N . LYS A 1 227 ? 0.344 -20.135 20.554 1.00 98.56 227 LYS A N 1
ATOM 1770 C CA . LYS A 1 227 ? 1.758 -20.507 20.731 1.00 98.56 227 LYS A CA 1
ATOM 1771 C C . LYS A 1 227 ? 2.345 -21.234 19.527 1.00 98.56 227 LYS A C 1
ATOM 1773 O O . LYS A 1 227 ? 3.449 -20.911 19.094 1.00 98.56 227 LYS A O 1
ATOM 1778 N N . ARG A 1 228 ? 1.635 -22.241 19.010 1.00 98.44 228 ARG A N 1
ATOM 1779 C CA . ARG A 1 228 ? 2.122 -23.024 17.867 1.00 98.44 228 ARG A CA 1
ATOM 1780 C C . ARG A 1 228 ? 2.138 -22.206 16.584 1.00 98.44 228 ARG A C 1
ATOM 1782 O O . ARG A 1 228 ? 3.079 -22.364 15.815 1.00 98.44 228 ARG A O 1
ATOM 1789 N N . HIS A 1 229 ? 1.146 -21.341 16.381 1.00 98.44 229 HIS A N 1
ATOM 1790 C CA . HIS A 1 229 ? 1.111 -20.457 15.221 1.00 98.44 229 HIS A CA 1
ATOM 1791 C C . HIS A 1 229 ? 2.282 -19.467 15.233 1.00 98.44 229 HIS A C 1
ATOM 1793 O O . HIS A 1 229 ? 3.044 -19.456 14.278 1.00 98.44 229 HIS A O 1
ATOM 1799 N N . LEU A 1 230 ? 2.514 -18.737 16.330 1.00 98.56 230 LEU A N 1
ATOM 1800 C CA . LEU A 1 230 ? 3.638 -17.787 16.416 1.00 98.56 230 LEU A CA 1
ATOM 1801 C C . LEU A 1 230 ? 4.997 -18.471 16.225 1.00 98.56 230 LEU A C 1
ATOM 1803 O O . LEU A 1 230 ? 5.886 -17.952 15.556 1.00 98.56 230 LEU A O 1
ATOM 1807 N N . ALA A 1 231 ? 5.158 -19.677 16.772 1.00 98.00 231 ALA A N 1
ATOM 1808 C CA . ALA A 1 231 ? 6.359 -20.459 16.521 1.00 98.00 231 ALA A CA 1
ATOM 1809 C C . ALA A 1 231 ? 6.481 -20.866 15.042 1.00 98.00 231 ALA A C 1
ATOM 1811 O O . ALA A 1 231 ? 7.596 -21.000 14.547 1.00 98.00 231 ALA A O 1
ATOM 1812 N N . TRP A 1 232 ? 5.371 -21.152 14.359 1.00 97.75 232 TRP A N 1
ATOM 1813 C CA . TRP A 1 232 ? 5.349 -21.551 12.950 1.00 97.75 232 TRP A CA 1
ATOM 1814 C C . TRP A 1 232 ? 5.655 -20.383 12.014 1.00 97.75 232 TRP A C 1
ATOM 1816 O O . TRP A 1 232 ? 6.536 -20.543 11.172 1.00 97.75 232 TRP A O 1
ATOM 1826 N N . GLU A 1 233 ? 5.039 -19.220 12.243 1.00 97.75 233 GLU A N 1
ATOM 1827 C CA . GLU A 1 233 ? 5.365 -17.946 11.585 1.00 97.75 233 GLU A CA 1
ATOM 1828 C C . GLU A 1 233 ? 6.869 -17.690 11.629 1.00 97.75 233 GLU A C 1
ATOM 1830 O O . GLU A 1 233 ? 7.533 -17.587 10.599 1.00 97.75 233 GLU A O 1
ATOM 1835 N N . LYS A 1 234 ? 7.436 -17.716 12.843 1.00 97.31 234 LYS A N 1
ATOM 1836 C CA . LYS A 1 234 ? 8.863 -17.482 13.074 1.00 97.31 234 LYS A CA 1
ATOM 1837 C C . LYS A 1 234 ? 9.746 -18.439 12.275 1.00 97.31 234 LYS A C 1
ATOM 1839 O O . LYS A 1 234 ? 10.738 -18.025 11.691 1.00 97.31 234 LYS A O 1
ATOM 1844 N N . ARG A 1 235 ? 9.407 -19.733 12.261 1.00 95.69 235 ARG A N 1
ATOM 1845 C CA . ARG A 1 235 ? 10.197 -20.764 11.562 1.00 95.69 235 ARG A CA 1
ATOM 1846 C C . ARG A 1 235 ? 10.081 -20.677 10.041 1.00 95.69 235 ARG A C 1
ATOM 1848 O O . ARG A 1 235 ? 11.012 -21.106 9.362 1.00 95.69 235 ARG A O 1
ATOM 1855 N N . CYS A 1 236 ? 8.949 -20.211 9.517 1.00 95.88 236 CYS A N 1
ATOM 1856 C CA . CYS A 1 236 ? 8.693 -20.184 8.078 1.00 95.88 236 CYS A CA 1
ATOM 1857 C C . CYS A 1 236 ? 9.132 -18.872 7.433 1.00 95.88 236 CYS A C 1
ATOM 1859 O O . CYS A 1 236 ? 9.741 -18.916 6.370 1.00 95.88 236 CYS A O 1
ATOM 1861 N N . PHE A 1 237 ? 8.851 -17.735 8.065 1.00 97.25 237 PHE A N 1
ATOM 1862 C CA . PHE A 1 237 ? 8.892 -16.440 7.383 1.00 97.25 237 PHE A CA 1
ATOM 1863 C C . PHE A 1 237 ? 9.913 -15.455 7.958 1.00 97.25 237 PHE A C 1
ATOM 1865 O O . PHE A 1 237 ? 10.232 -14.484 7.290 1.00 97.25 237 PHE A O 1
ATOM 1872 N N . ASP A 1 238 ? 10.500 -15.738 9.122 1.00 96.81 238 ASP A N 1
ATOM 1873 C CA . ASP A 1 238 ? 11.635 -14.991 9.694 1.00 96.81 238 ASP A CA 1
ATOM 1874 C C . ASP A 1 238 ? 12.799 -15.964 9.953 1.00 96.81 238 ASP A C 1
ATOM 1876 O O . ASP A 1 238 ? 13.245 -16.225 11.081 1.00 96.81 238 ASP A O 1
ATOM 1880 N N . GLY A 1 239 ? 13.219 -16.605 8.858 1.00 85.25 239 GLY A N 1
ATOM 1881 C CA . GLY A 1 239 ? 14.182 -17.700 8.869 1.00 85.25 239 GLY A CA 1
ATOM 1882 C C . GLY A 1 239 ? 15.630 -17.262 9.100 1.00 85.25 239 GLY A C 1
ATOM 1883 O O . GLY A 1 239 ? 16.421 -18.043 9.631 1.00 85.25 239 GLY A O 1
ATOM 1884 N N . ASP A 1 240 ? 15.991 -16.028 8.732 1.00 92.31 240 ASP A N 1
ATOM 1885 C CA . ASP A 1 240 ? 17.294 -15.432 9.064 1.00 92.31 240 ASP A CA 1
ATOM 1886 C C . ASP A 1 240 ? 17.334 -14.859 10.489 1.00 92.31 240 ASP A C 1
ATOM 1888 O O . ASP A 1 240 ? 18.409 -14.561 11.020 1.00 92.31 240 ASP A O 1
ATOM 1892 N N . GLY A 1 241 ? 16.177 -14.800 11.148 1.00 95.81 241 GLY A N 1
ATOM 1893 C CA . GLY A 1 241 ? 16.063 -14.424 12.535 1.00 95.81 241 GLY A CA 1
ATOM 1894 C C . GLY A 1 241 ? 16.271 -12.935 12.749 1.00 95.81 241 GLY A C 1
ATOM 1895 O O . GLY A 1 241 ? 16.723 -12.571 13.836 1.00 95.81 241 GLY A O 1
ATOM 1896 N N . ASP A 1 242 ? 15.988 -12.076 11.777 1.00 96.19 242 ASP A N 1
ATOM 1897 C CA . ASP A 1 242 ? 16.224 -10.641 11.887 1.00 96.19 242 ASP A CA 1
ATOM 1898 C C . ASP A 1 242 ? 15.038 -9.860 12.483 1.00 96.19 242 ASP A C 1
ATOM 1900 O O . ASP A 1 242 ? 15.237 -8.728 12.927 1.00 96.19 242 ASP A O 1
ATOM 1904 N N . GLY A 1 243 ? 13.866 -10.489 12.632 1.00 97.56 243 GLY A N 1
ATOM 1905 C CA . GLY A 1 243 ? 12.650 -9.857 13.156 1.00 97.56 243 GLY A CA 1
ATOM 1906 C C . GLY A 1 243 ? 11.723 -9.292 12.079 1.00 97.56 243 GLY A C 1
ATOM 1907 O O . GLY A 1 243 ? 10.750 -8.630 12.434 1.00 97.56 243 GLY A O 1
ATOM 1908 N N . LEU A 1 244 ? 12.017 -9.487 10.793 1.00 98.38 244 LEU A N 1
ATOM 1909 C CA . LEU A 1 244 ? 11.161 -9.113 9.672 1.00 98.38 244 LEU A CA 1
ATOM 1910 C C . LEU A 1 244 ? 10.678 -10.374 8.956 1.00 98.38 244 LEU A C 1
ATOM 1912 O O . LEU A 1 244 ? 11.449 -11.281 8.663 1.00 98.38 244 LEU A O 1
ATOM 1916 N N . TYR A 1 245 ? 9.380 -10.420 8.687 1.00 98.38 245 TYR A N 1
ATOM 1917 C CA . TYR A 1 245 ? 8.699 -11.612 8.200 1.00 98.38 245 TYR A CA 1
ATOM 1918 C C . TYR A 1 245 ? 8.378 -11.456 6.713 1.00 98.38 245 TYR A C 1
ATOM 1920 O O . TYR A 1 245 ? 7.887 -10.404 6.296 1.00 98.38 245 TYR A O 1
ATOM 1928 N N . ASP A 1 246 ? 8.627 -12.504 5.932 1.00 97.50 246 ASP A N 1
ATOM 1929 C CA . ASP A 1 246 ? 8.054 -12.674 4.592 1.00 97.50 246 ASP A CA 1
ATOM 1930 C C . ASP A 1 246 ? 6.514 -12.773 4.675 1.00 97.50 246 ASP A C 1
ATOM 1932 O O . ASP A 1 246 ? 5.947 -13.127 5.710 1.00 97.50 246 ASP A O 1
ATOM 1936 N N . ALA A 1 247 ? 5.824 -12.451 3.585 1.00 95.94 247 ALA A N 1
ATOM 1937 C CA . ALA A 1 247 ? 4.378 -12.531 3.452 1.00 95.94 247 ALA A CA 1
ATOM 1938 C C . ALA A 1 247 ? 3.980 -13.614 2.435 1.00 95.94 247 ALA A C 1
ATOM 1940 O O . ALA A 1 247 ? 3.960 -13.392 1.223 1.00 95.94 247 ALA A O 1
ATOM 1941 N N . TYR A 1 248 ? 3.594 -14.792 2.931 1.00 95.19 248 TYR A N 1
ATOM 1942 C CA . TYR A 1 248 ? 3.150 -15.910 2.095 1.00 95.19 248 TYR A CA 1
ATOM 1943 C C . TYR A 1 248 ? 1.629 -15.916 1.911 1.00 95.19 248 TYR A C 1
ATOM 1945 O O . TYR A 1 248 ? 0.912 -16.651 2.578 1.00 95.19 248 TYR A O 1
ATOM 1953 N N . CYS A 1 249 ? 1.102 -15.119 0.983 1.00 93.69 249 CYS A N 1
ATOM 1954 C CA . CYS A 1 249 ? -0.340 -15.104 0.699 1.00 93.69 249 CYS A CA 1
ATOM 1955 C C . CYS A 1 249 ? -1.219 -14.819 1.940 1.00 93.69 249 CYS A C 1
ATOM 1957 O O . CYS A 1 249 ? -2.166 -15.561 2.217 1.00 93.69 249 CYS A O 1
ATOM 1959 N N . SER A 1 250 ? -0.880 -13.770 2.698 1.00 93.81 250 SER A N 1
ATOM 1960 C CA . SER A 1 250 ? -1.454 -13.466 4.021 1.00 93.81 250 SER A CA 1
ATOM 1961 C C . SER A 1 250 ? -2.363 -12.230 4.077 1.00 93.81 250 SER A C 1
ATOM 1963 O O . SER A 1 250 ? -2.760 -11.787 5.156 1.00 93.81 250 SER A O 1
ATOM 1965 N N . ILE A 1 251 ? -2.728 -11.682 2.915 1.00 94.50 251 ILE A N 1
ATOM 1966 C CA . ILE A 1 251 ? -3.685 -10.576 2.752 1.00 94.50 251 ILE A CA 1
ATOM 1967 C C . ILE A 1 251 ? -4.541 -10.786 1.496 1.00 94.50 251 ILE A C 1
ATOM 1969 O O . ILE A 1 251 ? -4.212 -11.613 0.643 1.00 94.50 251 ILE A O 1
ATOM 1973 N N . TRP A 1 252 ? -5.614 -10.001 1.334 1.00 92.81 252 TRP A N 1
ATOM 1974 C CA . TRP A 1 252 ? -6.482 -10.092 0.152 1.00 92.81 252 TRP A CA 1
ATOM 1975 C C . TRP A 1 252 ? -5.742 -9.805 -1.162 1.00 92.81 252 TRP A C 1
ATOM 1977 O O . TRP A 1 252 ? -5.920 -10.524 -2.140 1.00 92.81 252 TRP A O 1
ATOM 1987 N N . ALA A 1 253 ? -4.844 -8.818 -1.163 1.00 91.44 253 ALA A N 1
ATOM 1988 C CA . ALA A 1 253 ? -4.096 -8.390 -2.344 1.00 91.44 253 ALA A CA 1
ATOM 1989 C C . ALA A 1 253 ? -3.002 -9.377 -2.818 1.00 91.44 253 ALA A C 1
ATOM 1991 O O . ALA A 1 253 ? -2.188 -9.023 -3.666 1.00 91.44 253 ALA A O 1
ATOM 1992 N N . SER A 1 254 ? -2.953 -10.608 -2.304 1.00 91.44 254 SER A N 1
ATOM 1993 C CA . SER A 1 254 ? -1.758 -11.459 -2.372 1.00 91.44 254 SER A CA 1
ATOM 1994 C C . SER A 1 254 ? -1.586 -12.356 -3.602 1.00 91.44 254 SER A C 1
ATOM 1996 O O . SER A 1 254 ? -0.525 -12.956 -3.765 1.00 91.44 254 SER A O 1
ATOM 1998 N N . ASP A 1 255 ? -2.567 -12.432 -4.500 1.00 89.19 255 ASP A N 1
ATOM 1999 C CA . ASP A 1 255 ? -2.544 -13.340 -5.659 1.00 89.19 255 ASP A CA 1
ATOM 2000 C C . ASP A 1 255 ? -1.434 -13.030 -6.692 1.00 89.19 255 ASP A C 1
ATOM 2002 O O . ASP A 1 255 ? -1.105 -13.887 -7.516 1.00 89.19 255 ASP A O 1
ATOM 2006 N N . ALA A 1 256 ? -0.813 -11.849 -6.629 1.00 89.88 256 ALA A N 1
ATOM 2007 C CA . ALA A 1 256 ? 0.367 -11.499 -7.426 1.00 89.88 256 ALA A CA 1
ATOM 2008 C C . ALA A 1 256 ? 1.475 -10.788 -6.622 1.00 89.88 256 ALA A C 1
ATOM 2010 O O . ALA A 1 256 ? 2.302 -10.092 -7.210 1.00 89.88 256 ALA A O 1
ATOM 2011 N N . LEU A 1 257 ? 1.491 -10.964 -5.294 1.00 94.19 257 LEU A N 1
ATOM 2012 C CA . LEU A 1 257 ? 2.577 -10.487 -4.433 1.00 94.19 257 LEU A CA 1
ATOM 2013 C C . LEU A 1 257 ? 3.618 -11.586 -4.232 1.00 94.19 257 LEU A C 1
ATOM 2015 O O . LEU A 1 257 ? 3.276 -12.710 -3.861 1.00 94.19 257 LEU A O 1
ATOM 2019 N N . GLU A 1 258 ? 4.883 -11.247 -4.466 1.00 92.44 258 GLU A N 1
ATOM 2020 C CA . GLU A 1 258 ? 6.007 -12.181 -4.401 1.00 92.44 258 GLU A CA 1
ATOM 2021 C C . GLU A 1 258 ? 7.215 -11.467 -3.797 1.00 92.44 258 GLU A C 1
ATOM 2023 O O . GLU A 1 258 ? 7.777 -10.559 -4.402 1.00 92.44 258 GLU A O 1
ATOM 2028 N N . TYR A 1 259 ? 7.596 -11.837 -2.576 1.00 94.94 259 TYR A N 1
ATOM 2029 C CA . TYR A 1 259 ? 8.655 -11.137 -1.842 1.00 94.94 259 TYR A CA 1
ATOM 2030 C C . TYR A 1 259 ? 9.974 -11.903 -1.815 1.00 94.94 259 TYR A C 1
ATOM 2032 O O . TYR A 1 259 ? 10.986 -11.365 -1.357 1.00 94.94 259 TYR A O 1
ATOM 2040 N N . SER A 1 260 ? 9.989 -13.142 -2.320 1.00 94.38 260 SER A N 1
ATOM 2041 C CA . SER A 1 260 ? 11.204 -13.935 -2.515 1.00 94.38 260 SER A CA 1
ATOM 2042 C C . SER A 1 260 ? 12.085 -14.015 -1.252 1.00 94.38 260 SER A C 1
ATOM 2044 O O . SER A 1 260 ? 13.315 -13.958 -1.328 1.00 94.38 260 SER A O 1
ATOM 2046 N N . GLY A 1 261 ? 11.465 -14.156 -0.073 1.00 94.50 261 GLY A N 1
ATOM 2047 C CA . GLY A 1 261 ? 12.136 -14.240 1.230 1.00 94.50 261 GLY A CA 1
ATOM 2048 C C . GLY A 1 261 ? 12.396 -12.897 1.918 1.00 94.50 261 GLY A C 1
ATOM 2049 O O . GLY A 1 261 ? 13.050 -12.887 2.958 1.00 94.50 261 GLY A O 1
ATOM 2050 N N . GLY A 1 262 ? 11.989 -11.773 1.322 1.00 96.19 262 GLY A N 1
ATOM 2051 C CA . GLY A 1 262 ? 12.223 -10.432 1.859 1.00 96.19 262 GLY A CA 1
ATOM 2052 C C . GLY A 1 262 ? 11.418 -10.127 3.124 1.00 96.19 262 GLY A C 1
ATOM 2053 O O . GLY A 1 262 ? 10.360 -10.699 3.353 1.00 96.19 262 GLY A O 1
ATOM 2054 N N . GLY A 1 263 ? 11.906 -9.183 3.932 1.00 97.56 263 GLY A N 1
ATOM 2055 C CA . GLY A 1 263 ? 11.208 -8.711 5.129 1.00 97.56 263 GLY A CA 1
ATOM 2056 C C . GLY A 1 263 ? 10.112 -7.706 4.770 1.00 97.56 263 GLY A C 1
ATOM 2057 O O . GLY A 1 263 ? 10.420 -6.612 4.290 1.00 97.56 263 GLY A O 1
ATOM 2058 N N . VAL A 1 264 ? 8.848 -8.062 5.000 1.00 98.50 264 VAL A N 1
ATOM 2059 C CA . VAL A 1 264 ? 7.659 -7.331 4.530 1.00 98.50 264 VAL A CA 1
ATOM 2060 C C . VAL A 1 264 ? 6.997 -6.557 5.665 1.00 98.50 264 VAL A C 1
ATOM 2062 O O . VAL A 1 264 ? 6.766 -7.099 6.750 1.00 98.50 264 VAL A O 1
ATOM 2065 N N . THR A 1 265 ? 6.634 -5.295 5.422 1.00 98.69 265 THR A N 1
ATOM 2066 C CA . THR A 1 265 ? 6.081 -4.420 6.469 1.00 98.69 265 THR A CA 1
ATOM 2067 C C . THR A 1 265 ? 4.772 -4.954 7.049 1.00 98.69 265 THR A C 1
ATOM 2069 O O . THR A 1 265 ? 4.651 -5.051 8.269 1.00 98.69 265 THR A O 1
ATOM 2072 N N . HIS A 1 266 ? 3.799 -5.335 6.216 1.00 98.25 266 HIS A N 1
ATOM 2073 C CA . HIS A 1 266 ? 2.478 -5.739 6.711 1.00 98.25 266 HIS A CA 1
ATOM 2074 C C . HIS A 1 266 ? 2.496 -7.084 7.465 1.00 98.25 266 HIS A C 1
ATOM 2076 O O . HIS A 1 266 ? 1.878 -7.193 8.523 1.00 98.25 266 HIS A O 1
ATOM 2082 N N . ALA A 1 267 ? 3.239 -8.089 6.987 1.00 98.31 267 ALA A N 1
ATOM 2083 C CA . ALA A 1 267 ? 3.369 -9.373 7.684 1.00 98.31 267 ALA A CA 1
ATOM 2084 C C . ALA A 1 267 ? 4.147 -9.235 9.003 1.00 98.31 267 ALA A C 1
ATOM 2086 O O . ALA A 1 267 ? 3.766 -9.816 10.024 1.00 98.31 267 ALA A O 1
ATOM 2087 N N . SER A 1 268 ? 5.187 -8.395 9.016 1.00 98.81 268 SER A N 1
ATOM 2088 C CA . SER A 1 268 ? 5.913 -8.057 10.245 1.00 98.81 268 SER A CA 1
ATOM 2089 C C . SER A 1 268 ? 5.019 -7.304 11.236 1.00 98.81 268 SER A C 1
ATOM 2091 O O . SER A 1 268 ? 5.061 -7.580 12.432 1.00 98.81 268 SER A O 1
ATOM 2093 N N . ALA A 1 269 ? 4.161 -6.393 10.763 1.00 98.75 269 ALA A N 1
ATOM 2094 C CA . ALA A 1 269 ? 3.212 -5.664 11.605 1.00 98.75 269 ALA A CA 1
ATOM 2095 C C . ALA A 1 269 ? 2.202 -6.604 12.286 1.00 98.75 269 ALA A C 1
ATOM 2097 O O . ALA A 1 269 ? 2.007 -6.516 13.502 1.00 98.75 269 ALA A O 1
ATOM 2098 N N . TYR A 1 270 ? 1.644 -7.563 11.541 1.00 98.50 270 TYR A N 1
ATOM 2099 C CA . TYR A 1 270 ? 0.793 -8.613 12.105 1.00 98.50 270 TYR A CA 1
ATOM 2100 C C . TYR A 1 270 ? 1.509 -9.417 13.195 1.00 98.50 270 TYR A C 1
ATOM 2102 O O . TYR A 1 270 ? 0.984 -9.579 14.301 1.00 98.50 270 TYR A O 1
ATOM 2110 N N . ASN A 1 271 ? 2.730 -9.879 12.914 1.00 98.75 271 ASN A N 1
ATOM 2111 C CA . ASN A 1 271 ? 3.526 -10.646 13.870 1.00 98.75 271 ASN A CA 1
ATOM 2112 C C . ASN A 1 271 ? 3.918 -9.822 15.109 1.00 98.75 271 ASN A C 1
ATOM 2114 O O . ASN A 1 271 ? 3.934 -10.359 16.221 1.00 98.75 271 ASN A O 1
ATOM 2118 N N . TYR A 1 272 ? 4.168 -8.517 14.963 1.00 98.88 272 TYR A N 1
ATOM 2119 C CA . TYR A 1 272 ? 4.383 -7.610 16.092 1.00 98.88 272 TYR A CA 1
ATOM 2120 C C . TYR A 1 272 ? 3.148 -7.537 16.993 1.00 98.88 272 TYR A C 1
ATOM 2122 O O . TYR A 1 272 ? 3.265 -7.785 18.197 1.00 98.88 272 TYR A O 1
ATOM 2130 N N . LEU A 1 273 ? 1.966 -7.248 16.433 1.00 98.75 273 LEU A N 1
ATOM 2131 C CA . LEU A 1 273 ? 0.734 -7.164 17.221 1.00 98.75 273 LEU A CA 1
ATOM 2132 C C . LEU A 1 273 ? 0.447 -8.498 17.915 1.00 98.75 273 LEU A C 1
ATOM 2134 O O . LEU A 1 273 ? 0.119 -8.521 19.105 1.00 98.75 273 LEU A O 1
ATOM 2138 N N . ALA A 1 274 ? 0.616 -9.608 17.198 1.00 98.81 274 ALA A N 1
ATOM 2139 C CA . ALA A 1 274 ? 0.343 -10.931 17.729 1.00 98.81 274 ALA A CA 1
ATOM 2140 C C . ALA A 1 274 ? 1.274 -11.296 18.894 1.00 98.81 274 ALA A C 1
ATOM 2142 O O . ALA A 1 274 ? 0.795 -11.751 19.935 1.00 98.81 274 ALA A O 1
ATOM 2143 N N . ASN A 1 275 ? 2.577 -11.015 18.788 1.00 98.88 275 ASN A N 1
ATOM 2144 C CA . ASN A 1 275 ? 3.526 -11.212 19.888 1.00 98.88 275 ASN A CA 1
ATOM 2145 C C . ASN A 1 275 ? 3.281 -10.234 21.052 1.00 98.88 275 ASN A C 1
ATOM 2147 O O . ASN A 1 275 ? 3.274 -10.645 22.215 1.00 98.88 275 ASN A O 1
ATOM 2151 N N . LYS A 1 276 ? 2.983 -8.960 20.772 1.00 98.81 276 LYS A N 1
ATOM 2152 C CA . LYS A 1 276 ? 2.633 -7.958 21.795 1.00 98.81 276 LYS A CA 1
ATOM 2153 C C . LYS A 1 276 ? 1.423 -8.403 22.618 1.00 98.81 276 LYS A C 1
ATOM 2155 O O . LYS A 1 276 ? 1.454 -8.368 23.850 1.00 98.81 276 LYS A O 1
ATOM 2160 N N . MET A 1 277 ? 0.365 -8.862 21.952 1.00 98.75 277 MET A N 1
ATOM 2161 C CA . MET A 1 277 ? -0.834 -9.359 22.623 1.00 98.75 277 MET A CA 1
ATOM 2162 C C . MET A 1 277 ? -0.595 -10.704 23.305 1.00 98.75 277 MET A C 1
ATOM 2164 O O . MET A 1 277 ? -1.062 -10.893 24.425 1.00 98.75 277 MET A O 1
ATOM 2168 N N . ALA A 1 278 ? 0.180 -11.613 22.711 1.00 98.88 278 ALA A N 1
ATOM 2169 C CA . ALA A 1 278 ? 0.556 -12.868 23.359 1.00 98.88 278 ALA A CA 1
ATOM 2170 C C . ALA A 1 278 ? 1.320 -12.631 24.671 1.00 98.88 278 ALA A C 1
ATOM 2172 O O . ALA A 1 278 ? 1.040 -13.309 25.657 1.00 98.88 278 ALA A O 1
ATOM 2173 N N . ALA A 1 279 ? 2.207 -11.632 24.736 1.00 98.81 279 ALA A N 1
ATOM 2174 C CA . ALA A 1 279 ? 2.886 -11.250 25.976 1.00 98.81 279 ALA A CA 1
ATOM 2175 C C . ALA A 1 279 ? 1.897 -10.784 27.061 1.00 98.81 279 ALA A C 1
ATOM 2177 O O . ALA A 1 279 ? 2.027 -11.158 28.228 1.00 98.81 279 ALA A O 1
ATOM 2178 N N . GLN A 1 280 ? 0.883 -9.995 26.690 1.00 98.56 280 GLN A N 1
ATOM 2179 C CA . GLN A 1 280 ? -0.170 -9.567 27.617 1.00 98.56 280 GLN A CA 1
ATOM 2180 C C . GLN A 1 280 ? -1.021 -10.756 28.085 1.00 98.56 280 GLN A C 1
ATOM 2182 O O . GLN A 1 280 ? -1.245 -10.929 29.282 1.00 98.56 280 GLN A O 1
ATOM 2187 N N . LEU A 1 281 ? -1.474 -11.597 27.153 1.00 98.75 281 LEU A N 1
ATOM 2188 C CA . LEU A 1 281 ? -2.308 -12.761 27.445 1.00 98.75 281 LEU A CA 1
ATOM 2189 C C . LEU A 1 281 ? -1.571 -13.777 28.321 1.00 98.75 281 LEU A C 1
ATOM 2191 O O . LEU A 1 281 ? -2.159 -14.253 29.289 1.00 98.75 281 LEU A O 1
ATOM 2195 N N . ALA A 1 282 ? -0.287 -14.045 28.046 1.00 98.75 282 ALA A N 1
ATOM 2196 C CA . ALA A 1 282 ? 0.561 -14.917 28.859 1.00 98.75 282 ALA A CA 1
ATOM 2197 C C . ALA A 1 282 ? 0.533 -14.492 30.330 1.00 98.75 282 ALA A C 1
ATOM 2199 O O . ALA A 1 282 ? 0.242 -15.300 31.210 1.00 98.75 282 ALA A O 1
ATOM 2200 N N . MET A 1 283 ? 0.741 -13.199 30.585 1.00 98.38 283 MET A N 1
ATOM 2201 C CA . MET A 1 283 ? 0.704 -12.637 31.932 1.00 98.38 283 MET A CA 1
ATOM 2202 C C . MET A 1 283 ? -0.658 -12.846 32.609 1.00 98.38 283 MET A C 1
ATOM 2204 O O . MET A 1 283 ? -0.709 -13.252 33.768 1.00 98.38 283 MET A O 1
ATOM 2208 N N . LEU A 1 284 ? -1.758 -12.615 31.883 1.00 98.31 284 LEU A N 1
ATOM 2209 C CA . LEU A 1 284 ? -3.123 -12.746 32.407 1.00 98.31 284 LEU A CA 1
ATOM 2210 C C . LEU A 1 284 ? -3.518 -14.195 32.738 1.00 98.31 284 LEU A C 1
ATOM 2212 O O . LEU A 1 284 ? -4.385 -14.411 33.588 1.00 98.31 284 LEU A O 1
ATOM 2216 N N . ILE A 1 285 ? -2.901 -15.188 32.093 1.00 98.38 285 ILE A N 1
ATOM 2217 C CA . ILE A 1 285 ? -3.207 -16.611 32.312 1.00 98.38 285 ILE A CA 1
ATOM 2218 C C . ILE A 1 285 ? -2.137 -17.374 33.107 1.00 98.38 285 ILE A C 1
ATOM 2220 O O . ILE A 1 285 ? -2.331 -18.560 33.365 1.00 98.38 285 ILE A O 1
ATOM 2224 N N . GLY A 1 286 ? -1.056 -16.712 33.533 1.00 98.00 286 GLY A N 1
ATOM 2225 C CA . GLY A 1 286 ? 0.012 -17.310 34.347 1.00 98.00 286 GLY A CA 1
ATOM 2226 C C . GLY A 1 286 ? 1.129 -18.008 33.557 1.00 98.00 286 GLY A C 1
ATOM 2227 O O . GLY A 1 286 ? 1.846 -18.834 34.114 1.00 98.00 286 GLY A O 1
ATOM 2228 N N . GLU A 1 287 ? 1.278 -17.687 32.275 1.00 98.31 287 GLU A N 1
ATOM 2229 C CA . GLU A 1 287 ? 2.350 -18.149 31.384 1.00 98.31 287 GLU A CA 1
ATOM 2230 C C . GLU A 1 287 ? 3.474 -17.102 31.279 1.00 98.31 287 GLU A C 1
ATOM 2232 O O . GLU A 1 287 ? 3.302 -15.940 31.648 1.00 98.31 287 GLU A O 1
ATOM 2237 N N . SER A 1 288 ? 4.647 -17.496 30.771 1.00 98.12 288 SER A N 1
ATOM 2238 C CA . SER A 1 288 ? 5.777 -16.564 30.637 1.00 98.12 288 SER A CA 1
ATOM 2239 C C . SER A 1 288 ? 5.558 -15.570 29.485 1.00 98.12 288 SER A C 1
ATOM 2241 O O . SER A 1 288 ? 5.411 -16.010 28.340 1.00 98.12 288 SER A O 1
ATOM 2243 N N . PRO A 1 289 ? 5.583 -14.245 29.737 1.00 98.56 289 PRO A N 1
ATOM 2244 C CA . PRO A 1 289 ? 5.416 -13.238 28.690 1.00 98.56 289 PRO A CA 1
ATOM 2245 C C . PRO A 1 289 ? 6.711 -12.941 27.916 1.00 98.56 289 PRO A C 1
ATOM 2247 O O . PRO A 1 289 ? 6.651 -12.381 26.824 1.00 98.56 289 PRO A O 1
ATOM 2250 N N . GLU A 1 290 ? 7.875 -13.293 28.472 1.00 98.62 290 GLU A N 1
ATOM 2251 C CA . GLU A 1 290 ? 9.186 -12.835 27.988 1.00 98.62 290 GLU A CA 1
ATOM 2252 C C . GLU A 1 290 ? 9.510 -13.235 26.538 1.00 98.62 290 GLU A C 1
ATOM 2254 O O . GLU A 1 290 ? 9.962 -12.365 25.796 1.00 98.62 290 GLU A O 1
ATOM 2259 N N . PRO A 1 291 ? 9.255 -14.476 26.066 1.00 98.38 291 PRO A N 1
ATOM 2260 C CA . PRO A 1 291 ? 9.552 -14.834 24.677 1.00 98.38 291 PRO A CA 1
ATOM 2261 C C . PRO A 1 291 ? 8.810 -13.952 23.667 1.00 98.38 291 PRO A C 1
ATOM 2263 O O . PRO A 1 291 ? 9.399 -13.508 22.688 1.00 98.38 291 PRO A O 1
ATOM 2266 N N . PHE A 1 292 ? 7.539 -13.657 23.943 1.00 98.81 292 PHE A N 1
ATOM 2267 C CA . PHE A 1 292 ? 6.698 -12.850 23.062 1.00 98.81 292 PHE A CA 1
ATOM 2268 C C . PHE A 1 292 ? 7.037 -11.365 23.156 1.00 98.81 292 PHE A C 1
ATOM 2270 O O . PHE A 1 292 ? 7.060 -10.679 22.141 1.00 98.81 292 PHE A O 1
ATOM 2277 N N . ARG A 1 293 ? 7.345 -10.858 24.359 1.00 98.75 293 ARG A N 1
ATOM 2278 C CA . ARG A 1 293 ? 7.766 -9.461 24.529 1.00 98.75 293 ARG A CA 1
ATOM 2279 C C . ARG A 1 293 ? 9.069 -9.187 23.781 1.00 98.75 293 ARG A C 1
ATOM 2281 O O . ARG A 1 293 ? 9.127 -8.238 23.011 1.00 98.75 293 ARG A O 1
ATOM 2288 N N . ASN A 1 294 ? 10.065 -10.056 23.949 1.00 98.69 294 ASN A N 1
ATOM 2289 C CA . ASN A 1 294 ? 11.359 -9.913 23.284 1.00 98.69 294 ASN A CA 1
ATOM 2290 C C . ASN A 1 294 ? 11.229 -9.947 21.756 1.00 98.69 294 ASN A C 1
ATOM 2292 O O . ASN A 1 294 ? 11.890 -9.171 21.068 1.00 98.69 294 ASN A O 1
ATOM 2296 N N . GLU A 1 295 ? 10.378 -10.827 21.223 1.00 98.75 295 GLU A N 1
ATOM 2297 C CA . GLU A 1 295 ? 10.136 -10.885 19.782 1.00 98.75 295 GLU A CA 1
ATOM 2298 C C . GLU A 1 295 ? 9.377 -9.643 19.291 1.00 98.75 295 GLU A C 1
ATOM 2300 O O . GLU A 1 295 ? 9.785 -9.042 18.303 1.00 98.75 295 GLU A O 1
ATOM 2305 N N . ALA A 1 296 ? 8.346 -9.180 20.008 1.00 98.88 296 ALA A N 1
ATOM 2306 C CA . ALA A 1 296 ? 7.635 -7.946 19.663 1.00 98.88 296 ALA A CA 1
ATOM 2307 C C . ALA A 1 296 ? 8.571 -6.722 19.635 1.00 98.88 296 ALA A C 1
ATOM 2309 O O . ALA A 1 296 ? 8.569 -5.970 18.660 1.00 98.88 296 ALA A O 1
ATOM 2310 N N . ASP A 1 297 ? 9.417 -6.549 20.654 1.00 98.81 297 ASP A N 1
ATOM 2311 C CA . ASP A 1 297 ? 10.373 -5.435 20.731 1.00 98.81 297 ASP A CA 1
ATOM 2312 C C . ASP A 1 297 ? 11.386 -5.477 19.577 1.00 98.81 297 ASP A C 1
ATOM 2314 O O . ASP A 1 297 ? 11.732 -4.447 18.983 1.00 98.81 297 ASP A O 1
ATOM 2318 N N . LYS A 1 298 ? 11.834 -6.682 19.214 1.00 98.81 298 LYS A N 1
ATOM 2319 C CA . LYS A 1 298 ? 12.739 -6.903 18.087 1.00 98.81 298 LYS A CA 1
ATOM 2320 C C . LYS A 1 298 ? 12.079 -6.566 16.755 1.00 98.81 298 LYS A C 1
ATOM 2322 O O . LYS A 1 298 ? 12.704 -5.872 15.951 1.00 98.81 298 LYS A O 1
ATOM 2327 N N . ILE A 1 299 ? 10.849 -7.022 16.521 1.00 98.88 299 ILE A N 1
ATOM 2328 C CA . ILE A 1 299 ? 10.108 -6.719 15.291 1.00 98.88 299 ILE A CA 1
ATOM 2329 C C . ILE A 1 299 ? 9.915 -5.203 15.171 1.00 98.88 299 ILE A C 1
ATOM 2331 O O . ILE A 1 299 ? 10.296 -4.616 14.160 1.00 98.88 299 ILE A O 1
ATOM 2335 N N . LEU A 1 300 ? 9.419 -4.543 16.224 1.00 98.81 300 LEU A N 1
ATOM 2336 C CA . LEU A 1 300 ? 9.181 -3.095 16.221 1.00 98.81 300 LEU A CA 1
ATOM 2337 C C . LEU A 1 300 ? 10.461 -2.298 15.933 1.00 98.81 300 LEU A C 1
ATOM 2339 O O . LEU A 1 300 ? 10.454 -1.356 15.139 1.00 98.81 300 LEU A O 1
ATOM 2343 N N . THR A 1 301 ? 11.577 -2.690 16.551 1.00 98.75 301 THR A N 1
ATOM 2344 C CA . THR A 1 301 ? 12.884 -2.059 16.323 1.00 98.75 301 THR A CA 1
ATOM 2345 C C . THR A 1 301 ? 13.337 -2.216 14.871 1.00 98.75 301 THR A C 1
ATOM 2347 O O . THR A 1 301 ? 13.833 -1.263 14.262 1.00 98.75 301 THR A O 1
ATOM 2350 N N . ASN A 1 302 ? 13.170 -3.404 14.288 1.00 98.50 302 ASN A N 1
ATOM 2351 C CA . ASN A 1 302 ? 13.598 -3.665 12.916 1.00 98.50 302 ASN A CA 1
ATOM 2352 C C . ASN A 1 302 ? 12.676 -3.022 11.879 1.00 98.50 302 ASN A C 1
ATOM 2354 O O . ASN A 1 302 ? 13.195 -2.472 10.912 1.00 98.50 302 ASN A O 1
ATOM 2358 N N . ILE A 1 303 ? 11.355 -2.978 12.089 1.00 98.69 303 ILE A N 1
ATOM 2359 C CA . ILE A 1 303 ? 10.460 -2.214 11.205 1.00 98.69 303 ILE A CA 1
ATOM 2360 C C . ILE A 1 303 ? 10.891 -0.740 11.186 1.00 98.69 303 ILE A C 1
ATOM 2362 O O . ILE A 1 303 ? 11.112 -0.170 10.118 1.00 98.69 303 ILE A O 1
ATOM 2366 N N . ASN A 1 304 ? 11.106 -0.131 12.355 1.00 98.31 304 ASN A N 1
ATOM 2367 C CA . ASN A 1 304 ? 11.466 1.287 12.445 1.00 98.31 304 ASN A CA 1
ATOM 2368 C C . ASN A 1 304 ? 12.864 1.623 11.904 1.00 98.31 304 ASN A C 1
ATOM 2370 O O . ASN A 1 304 ? 13.085 2.737 11.441 1.00 98.31 304 ASN A O 1
ATOM 2374 N N . SER A 1 305 ? 13.816 0.691 11.952 1.00 97.62 305 SER A N 1
ATOM 2375 C CA . SER A 1 305 ? 15.187 0.943 11.477 1.00 97.62 305 SER A CA 1
ATOM 2376 C C . SER A 1 305 ? 15.442 0.501 10.036 1.00 97.62 305 SER A C 1
ATOM 2378 O O . SER A 1 305 ? 16.338 1.044 9.389 1.00 97.62 305 SER A O 1
ATOM 2380 N N . LYS A 1 306 ? 14.689 -0.482 9.525 1.00 97.81 306 LYS A N 1
ATOM 2381 C CA . LYS A 1 306 ? 14.932 -1.106 8.214 1.00 97.81 306 LYS A CA 1
ATOM 2382 C C . LYS A 1 306 ? 13.786 -0.967 7.221 1.00 97.81 306 LYS A C 1
ATOM 2384 O O . LYS A 1 306 ? 14.026 -1.261 6.053 1.00 97.81 306 LYS A O 1
ATOM 2389 N N . LEU A 1 307 ? 12.583 -0.569 7.630 1.00 98.50 307 LEU A N 1
ATOM 2390 C CA . LEU A 1 307 ? 11.424 -0.444 6.733 1.00 98.50 307 LEU A CA 1
ATOM 2391 C C . LEU A 1 307 ? 10.790 0.948 6.775 1.00 98.50 307 LEU A C 1
ATOM 2393 O O . LEU A 1 307 ? 10.299 1.412 5.752 1.00 98.50 307 LEU A O 1
ATOM 2397 N N . TRP A 1 308 ? 10.844 1.662 7.900 1.00 98.44 308 TRP A N 1
ATOM 2398 C CA . TRP A 1 308 ? 10.512 3.087 7.919 1.00 98.44 308 TRP A CA 1
ATOM 2399 C C . TRP A 1 308 ? 11.542 3.885 7.110 1.00 98.44 308 TRP A C 1
ATOM 2401 O O . TRP A 1 308 ? 12.750 3.749 7.312 1.00 98.44 308 TRP A O 1
ATOM 2411 N N . MET A 1 309 ? 11.066 4.731 6.197 1.00 97.31 309 MET A N 1
ATOM 2412 C CA . MET A 1 309 ? 11.884 5.613 5.370 1.00 97.31 309 MET A CA 1
ATOM 2413 C C . MET A 1 309 ? 11.652 7.069 5.816 1.00 97.31 309 MET A C 1
ATOM 2415 O O . MET A 1 309 ? 10.669 7.690 5.397 1.00 97.31 309 MET A O 1
ATOM 2419 N N . PRO A 1 310 ? 12.551 7.659 6.633 1.00 94.38 310 PRO A N 1
ATOM 2420 C CA . PRO A 1 310 ? 12.333 8.989 7.204 1.00 94.38 310 PRO A CA 1
ATOM 2421 C C . PRO A 1 310 ? 12.209 10.094 6.155 1.00 94.38 310 PRO A C 1
ATOM 2423 O O . PRO A 1 310 ? 11.361 10.965 6.280 1.00 94.38 310 PRO A O 1
ATOM 2426 N N . SER A 1 311 ? 13.022 10.054 5.093 1.00 91.00 311 SER A N 1
ATOM 2427 C CA . SER A 1 311 ? 13.017 11.107 4.069 1.00 91.00 311 SER A CA 1
ATOM 2428 C C . SER A 1 311 ? 11.675 11.230 3.330 1.00 91.00 311 SER A C 1
ATOM 2430 O O . SER A 1 311 ? 11.174 12.350 3.240 1.00 91.00 311 SER A O 1
ATOM 2432 N N . PRO A 1 312 ? 11.066 10.151 2.797 1.00 90.81 312 PRO A N 1
ATOM 2433 C CA . PRO A 1 312 ? 9.727 10.232 2.213 1.00 90.81 312 PRO A CA 1
ATOM 2434 C C . PRO A 1 312 ? 8.598 10.272 3.256 1.00 90.81 312 PRO A C 1
ATOM 2436 O O . PRO A 1 312 ? 7.489 10.635 2.882 1.00 90.81 312 PRO A O 1
ATOM 2439 N N . GLY A 1 313 ? 8.855 9.933 4.527 1.00 94.56 313 GLY A N 1
ATOM 2440 C CA . GLY A 1 313 ? 7.830 9.908 5.575 1.00 94.56 313 GLY A CA 1
ATOM 2441 C C . GLY A 1 313 ? 6.835 8.758 5.393 1.00 94.56 313 GLY A C 1
ATOM 2442 O O . GLY A 1 313 ? 5.630 8.967 5.432 1.00 94.56 313 GLY A O 1
ATOM 2443 N N . GLY A 1 314 ? 7.321 7.543 5.141 1.00 96.00 314 GLY A N 1
ATOM 2444 C CA . GLY A 1 314 ? 6.463 6.378 4.915 1.00 96.00 314 GLY A CA 1
ATOM 2445 C C . GLY A 1 314 ? 7.211 5.059 5.072 1.00 96.00 314 GLY A C 1
ATOM 2446 O O . GLY A 1 314 ? 8.430 5.043 5.244 1.00 96.00 314 GLY A O 1
ATOM 2447 N N . TYR A 1 315 ? 6.486 3.945 5.003 1.00 98.06 315 TYR A N 1
ATOM 2448 C CA . TYR A 1 315 ? 7.080 2.608 5.029 1.00 98.06 315 TYR A CA 1
ATOM 2449 C C . TYR A 1 315 ? 7.486 2.156 3.626 1.00 98.06 315 TYR A C 1
ATOM 2451 O O . TYR A 1 315 ? 6.785 2.420 2.651 1.00 98.06 315 TYR A O 1
ATOM 2459 N N . ALA A 1 316 ? 8.613 1.457 3.530 1.00 98.12 316 ALA A N 1
ATOM 2460 C CA . ALA A 1 316 ? 8.900 0.603 2.390 1.00 98.12 316 ALA A CA 1
ATOM 2461 C C . ALA A 1 316 ? 7.886 -0.548 2.368 1.00 98.12 316 ALA A C 1
ATOM 2463 O O . ALA A 1 316 ? 7.443 -1.013 3.420 1.00 98.12 316 ALA A O 1
ATOM 2464 N N . GLU A 1 317 ? 7.540 -1.033 1.181 1.00 97.69 317 GLU A N 1
ATOM 2465 C CA . GLU A 1 317 ? 6.696 -2.222 1.037 1.00 97.69 317 GLU A CA 1
ATOM 2466 C C . GLU A 1 317 ? 7.379 -3.439 1.683 1.00 97.69 317 GLU A C 1
ATOM 2468 O O . GLU A 1 317 ? 6.816 -4.125 2.538 1.00 97.69 317 GLU A O 1
ATOM 2473 N N . PHE A 1 318 ? 8.639 -3.653 1.306 1.00 97.69 318 PHE A N 1
ATOM 2474 C CA . PHE A 1 318 ? 9.496 -4.702 1.832 1.00 97.69 318 PHE A CA 1
ATOM 2475 C C . PHE A 1 318 ? 10.972 -4.342 1.641 1.00 97.69 318 PHE A C 1
ATOM 2477 O O . PHE A 1 318 ? 11.320 -3.384 0.936 1.00 97.69 318 PHE A O 1
ATOM 2484 N N . LYS A 1 319 ? 11.845 -5.133 2.261 1.00 97.06 319 LYS A N 1
ATOM 2485 C CA . LYS A 1 319 ? 13.283 -5.137 2.005 1.00 97.06 319 LYS A CA 1
ATOM 2486 C C . LYS A 1 319 ? 13.705 -6.497 1.464 1.00 97.06 319 LYS A C 1
ATOM 2488 O O . LYS A 1 319 ? 13.427 -7.525 2.076 1.00 97.06 319 LYS A O 1
ATOM 2493 N N . GLU A 1 320 ? 14.400 -6.496 0.334 1.00 95.12 320 GLU A N 1
ATOM 2494 C CA . GLU A 1 320 ? 14.885 -7.719 -0.305 1.00 95.12 320 GLU A CA 1
ATOM 2495 C C . GLU A 1 320 ? 15.930 -8.441 0.565 1.00 95.12 320 GLU A C 1
ATOM 2497 O O . GLU A 1 320 ? 16.782 -7.804 1.190 1.00 95.12 320 GLU A O 1
ATOM 2502 N N . ILE A 1 321 ? 15.911 -9.779 0.550 1.00 93.88 321 ILE A N 1
ATOM 2503 C CA . ILE A 1 321 ? 16.966 -10.615 1.154 1.00 93.88 321 ILE A CA 1
ATOM 2504 C C . ILE A 1 321 ? 18.031 -11.049 0.128 1.00 93.88 321 ILE A C 1
ATOM 2506 O O . ILE A 1 321 ? 19.171 -11.358 0.488 1.00 93.88 321 ILE A O 1
ATOM 2510 N N . LEU A 1 322 ? 17.669 -11.051 -1.159 1.00 94.00 322 LEU A N 1
ATOM 2511 C CA . LEU A 1 322 ? 18.526 -11.423 -2.287 1.00 94.00 322 LEU A CA 1
ATOM 2512 C C . LEU A 1 322 ? 19.149 -10.187 -2.962 1.00 94.00 322 LEU A C 1
ATOM 2514 O O . LEU A 1 322 ? 18.716 -9.051 -2.748 1.00 94.00 322 LEU A O 1
ATOM 2518 N N . GLY A 1 323 ? 20.177 -10.425 -3.783 1.00 93.75 323 GLY A N 1
ATOM 2519 C CA . GLY A 1 323 ? 20.871 -9.408 -4.580 1.00 93.75 323 GLY A CA 1
ATOM 2520 C C . GLY A 1 323 ? 21.337 -8.204 -3.768 1.00 93.75 323 GLY A C 1
ATOM 2521 O O . GLY A 1 323 ? 22.061 -8.347 -2.783 1.00 93.75 323 GLY A O 1
ATOM 2522 N N . LEU A 1 324 ? 20.932 -7.004 -4.191 1.00 95.69 324 LEU A N 1
ATOM 2523 C CA . LEU A 1 324 ? 21.377 -5.739 -3.596 1.00 95.69 324 LEU A CA 1
ATOM 2524 C C . LEU A 1 324 ? 20.684 -5.383 -2.268 1.00 95.69 324 LEU A C 1
ATOM 2526 O O . LEU A 1 324 ? 21.042 -4.365 -1.672 1.00 95.69 324 LEU A O 1
ATOM 2530 N N . GLN A 1 325 ? 19.726 -6.196 -1.804 1.00 95.12 325 GLN A N 1
ATOM 2531 C CA . GLN A 1 325 ? 19.010 -6.029 -0.531 1.00 95.12 325 GLN A CA 1
ATOM 2532 C C . GLN A 1 325 ? 18.382 -4.638 -0.347 1.00 95.12 325 GLN A C 1
ATOM 2534 O O . GLN A 1 325 ? 18.483 -4.017 0.723 1.00 95.12 325 GLN A O 1
ATOM 2539 N N . LYS A 1 326 ? 17.774 -4.106 -1.413 1.00 95.00 326 LYS A N 1
ATOM 2540 C CA . LYS A 1 326 ? 17.200 -2.759 -1.412 1.00 95.00 326 LYS A CA 1
ATOM 2541 C C . LYS A 1 326 ? 15.839 -2.736 -0.710 1.00 95.00 326 LYS A C 1
ATOM 2543 O O . LYS A 1 326 ? 15.152 -3.747 -0.584 1.00 95.00 326 LYS A O 1
ATOM 2548 N N . GLN A 1 327 ? 15.458 -1.549 -0.242 1.00 96.19 327 GLN A N 1
ATOM 2549 C CA . GLN A 1 327 ? 14.088 -1.255 0.179 1.00 96.19 327 GLN A CA 1
ATOM 2550 C C . GLN A 1 327 ? 13.243 -0.930 -1.053 1.00 96.19 327 GLN A C 1
ATOM 2552 O O . GLN A 1 327 ? 13.692 -0.160 -1.905 1.00 96.19 327 GLN A O 1
ATOM 2557 N N . HIS A 1 328 ? 12.020 -1.452 -1.112 1.00 96.44 328 HIS A N 1
ATOM 2558 C CA . HIS A 1 328 ? 11.061 -1.102 -2.154 1.00 96.44 328 HIS A CA 1
ATOM 2559 C C . HIS A 1 328 ? 10.196 0.092 -1.700 1.00 96.44 328 HIS A C 1
ATOM 2561 O O . HIS A 1 328 ? 9.374 -0.060 -0.794 1.00 96.44 328 HIS A O 1
ATOM 2567 N N . PRO A 1 329 ? 10.363 1.298 -2.278 1.00 95.00 329 PRO A N 1
ATOM 2568 C CA . PRO A 1 329 ? 9.828 2.533 -1.704 1.00 95.00 329 PRO A CA 1
ATOM 2569 C C . PRO A 1 329 ? 8.352 2.799 -2.035 1.00 95.00 329 PRO A C 1
ATOM 2571 O O . PRO A 1 329 ? 7.764 3.744 -1.508 1.00 95.00 329 PRO A O 1
ATOM 2574 N N . ALA A 1 330 ? 7.755 2.019 -2.938 1.00 94.94 330 ALA A N 1
ATOM 2575 C CA . ALA A 1 330 ? 6.362 2.173 -3.331 1.00 94.94 330 ALA A CA 1
ATOM 2576 C C . ALA A 1 330 ? 5.488 1.174 -2.572 1.00 94.94 330 ALA A C 1
ATOM 2578 O O . ALA A 1 330 ? 5.431 0.011 -2.952 1.00 94.94 330 ALA A O 1
ATOM 2579 N N . ALA A 1 331 ? 4.837 1.634 -1.506 1.00 96.31 331 ALA A N 1
ATOM 2580 C CA . ALA A 1 331 ? 3.933 0.840 -0.682 1.00 96.31 331 ALA A CA 1
ATOM 2581 C C . ALA A 1 331 ? 2.533 0.721 -1.307 1.00 96.31 331 ALA A C 1
ATOM 2583 O O . ALA A 1 331 ? 2.012 1.689 -1.869 1.00 96.31 331 ALA A O 1
ATOM 2584 N N . GLY A 1 332 ? 1.898 -0.444 -1.158 1.00 96.88 332 GLY A N 1
ATOM 2585 C CA . GLY A 1 332 ? 0.451 -0.578 -1.350 1.00 96.88 332 GLY A CA 1
ATOM 2586 C C . GLY A 1 332 ? -0.334 -0.032 -0.151 1.00 96.88 332 GLY A C 1
ATOM 2587 O O . GLY A 1 332 ? 0.224 0.181 0.930 1.00 96.88 332 GLY A O 1
ATOM 2588 N N . LEU A 1 333 ? -1.652 0.150 -0.304 1.00 98.06 333 LEU A N 1
ATOM 2589 C CA . LEU A 1 333 ? -2.537 0.561 0.799 1.00 98.06 333 LEU A CA 1
ATOM 2590 C C . LEU A 1 333 ? -2.387 -0.358 2.018 1.00 98.06 333 LEU A C 1
ATOM 2592 O O . LEU A 1 333 ? -2.359 0.122 3.152 1.00 98.06 333 LEU A O 1
ATOM 2596 N N . TRP A 1 334 ? -2.222 -1.660 1.775 1.00 97.62 334 TRP A N 1
ATOM 2597 C CA . TRP A 1 334 ? -2.079 -2.687 2.805 1.00 97.62 334 TRP A CA 1
ATOM 2598 C C . TRP A 1 334 ? -0.874 -2.513 3.703 1.00 97.62 334 TRP A C 1
ATOM 2600 O O . TRP A 1 334 ? -0.975 -2.747 4.905 1.00 97.62 334 TRP A O 1
ATOM 2610 N N . THR A 1 335 ? 0.239 -2.027 3.171 1.00 98.19 335 THR A N 1
ATOM 2611 C CA . THR A 1 335 ? 1.419 -1.735 3.980 1.00 98.19 335 THR A CA 1
ATOM 2612 C C . THR A 1 335 ? 1.135 -0.619 4.979 1.00 98.19 335 THR A C 1
ATOM 2614 O O . THR A 1 335 ? 1.531 -0.715 6.140 1.00 98.19 335 THR A O 1
ATOM 2617 N N . ILE A 1 336 ? 0.385 0.402 4.561 1.00 98.50 336 ILE A N 1
ATOM 2618 C CA . ILE A 1 336 ? 0.061 1.555 5.400 1.00 98.50 336 ILE A CA 1
ATOM 2619 C C . ILE A 1 336 ? -0.979 1.190 6.457 1.00 98.50 336 ILE A C 1
ATOM 2621 O O . ILE A 1 336 ? -0.727 1.349 7.653 1.00 98.50 336 ILE A O 1
ATOM 2625 N N . TYR A 1 337 ? -2.142 0.680 6.041 1.00 98.50 337 TYR A N 1
ATOM 2626 C CA . TYR A 1 337 ? -3.229 0.458 6.988 1.00 98.50 337 TYR A CA 1
ATOM 2627 C C . TYR A 1 337 ? -2.904 -0.693 7.964 1.00 98.50 337 TYR A C 1
ATOM 2629 O O . TYR A 1 337 ? -3.299 -0.605 9.123 1.00 98.50 337 TYR A O 1
ATOM 2637 N N . HIS A 1 338 ? -2.140 -1.732 7.571 1.00 98.31 338 HIS A N 1
ATOM 2638 C CA . HIS A 1 338 ? -1.748 -2.798 8.509 1.00 98.31 338 HIS A CA 1
ATOM 2639 C C . HIS A 1 338 ? -0.709 -2.326 9.526 1.00 98.31 338 HIS A C 1
ATOM 2641 O O . HIS A 1 338 ? -0.794 -2.736 10.682 1.00 98.31 338 HIS A O 1
ATOM 2647 N N . ALA A 1 339 ? 0.244 -1.466 9.146 1.00 98.56 339 ALA A N 1
ATOM 2648 C CA . ALA A 1 339 ? 1.199 -0.898 10.100 1.00 98.56 339 ALA A CA 1
ATOM 2649 C C . ALA A 1 339 ? 0.483 -0.065 11.181 1.00 98.56 339 ALA A C 1
ATOM 2651 O O . ALA A 1 339 ? 0.796 -0.182 12.370 1.00 98.56 339 ALA A O 1
ATOM 2652 N N . ILE A 1 340 ? -0.528 0.712 10.779 1.00 98.75 340 ILE A N 1
ATOM 2653 C CA . ILE A 1 340 ? -1.330 1.538 11.691 1.00 98.75 340 ILE A CA 1
ATOM 2654 C C . ILE A 1 340 ? -2.265 0.667 12.554 1.00 98.75 340 ILE A C 1
ATOM 2656 O O . ILE A 1 340 ? -2.205 0.758 13.781 1.00 98.75 340 ILE A O 1
ATOM 2660 N N . ASP A 1 341 ? -3.069 -0.227 11.960 1.00 98.44 341 ASP A N 1
ATOM 2661 C CA . ASP A 1 341 ? -4.040 -1.072 12.695 1.00 98.44 341 ASP A CA 1
ATOM 2662 C C . ASP A 1 341 ? -3.367 -2.147 13.573 1.00 98.44 341 ASP A C 1
ATOM 2664 O O . ASP A 1 341 ? -3.999 -2.703 14.476 1.00 98.44 341 ASP A O 1
ATOM 2668 N N . SER A 1 342 ? -2.077 -2.419 13.341 1.00 98.56 342 SER A N 1
ATOM 2669 C CA . SER A 1 342 ? -1.238 -3.288 14.182 1.00 98.56 342 SER A CA 1
ATOM 2670 C C . SER A 1 342 ? -0.435 -2.533 15.244 1.00 98.56 342 SER A C 1
ATOM 2672 O O . SER A 1 342 ? 0.380 -3.135 15.942 1.00 98.56 342 SER A O 1
ATOM 2674 N N . GLU A 1 343 ? -0.668 -1.227 15.406 1.00 97.56 343 GLU A N 1
ATOM 2675 C CA . GLU A 1 343 ? -0.046 -0.386 16.438 1.00 97.56 343 GLU A CA 1
ATOM 2676 C C . GLU A 1 343 ? 1.494 -0.311 16.338 1.00 97.56 343 GLU A C 1
ATOM 2678 O O . GLU A 1 343 ? 2.179 -0.183 17.361 1.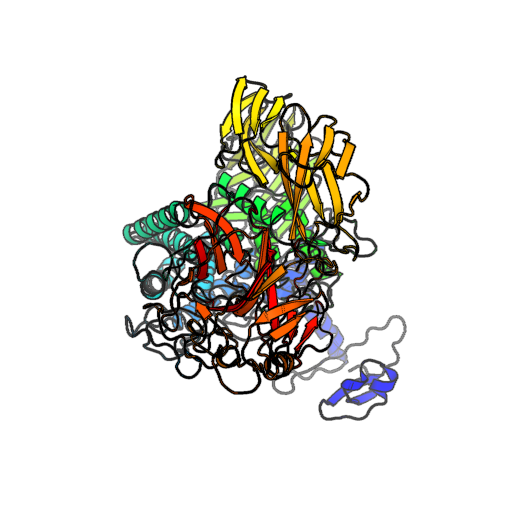00 97.56 343 GLU A O 1
ATOM 2683 N N . VAL A 1 344 ? 2.043 -0.432 15.121 1.00 98.19 344 VAL A N 1
ATOM 2684 C CA . VAL A 1 344 ? 3.483 -0.268 14.849 1.00 98.19 344 VAL A CA 1
ATOM 2685 C C . VAL A 1 344 ? 3.850 1.210 14.810 1.00 98.19 344 VAL A C 1
ATOM 2687 O O . VAL A 1 344 ? 4.860 1.609 15.388 1.00 98.19 344 VAL A O 1
ATOM 2690 N N . SER A 1 345 ? 3.039 2.009 14.117 1.00 97.88 345 SER A N 1
ATOM 2691 C CA . SER A 1 345 ? 3.275 3.438 13.935 1.00 97.88 345 SER A CA 1
ATOM 2692 C C . SER A 1 345 ? 3.001 4.221 15.215 1.00 97.88 345 SER A C 1
ATOM 2694 O O . SER A 1 345 ? 1.961 4.040 15.855 1.00 97.88 345 SER A O 1
ATOM 2696 N N . ASP A 1 346 ? 3.888 5.156 15.549 1.00 97.12 346 ASP A N 1
ATOM 2697 C CA . ASP A 1 346 ? 3.510 6.258 16.433 1.00 97.12 346 ASP A CA 1
ATOM 2698 C C . ASP A 1 346 ? 2.581 7.262 15.711 1.00 97.12 346 ASP A C 1
ATOM 2700 O O . ASP A 1 346 ? 2.269 7.119 14.526 1.00 97.12 346 ASP A O 1
ATOM 2704 N N . ALA A 1 347 ? 2.103 8.283 16.429 1.00 97.44 347 ALA A N 1
ATOM 2705 C CA . ALA A 1 347 ? 1.162 9.257 15.874 1.00 97.44 347 ALA A CA 1
ATOM 2706 C C . ALA A 1 347 ? 1.750 10.090 14.716 1.00 97.44 347 ALA A C 1
ATOM 2708 O O . ALA A 1 347 ? 1.015 10.457 13.797 1.00 97.44 347 ALA A O 1
ATOM 2709 N N . PHE A 1 348 ? 3.059 10.366 14.730 1.00 98.25 348 PHE A N 1
ATOM 2710 C CA . PHE A 1 348 ? 3.732 11.115 13.668 1.00 98.25 348 PHE A CA 1
ATOM 2711 C C . PHE A 1 348 ? 3.903 10.241 12.429 1.00 98.25 348 PHE A C 1
ATOM 2713 O O . PHE A 1 348 ? 3.512 10.641 11.333 1.00 98.25 348 PHE A O 1
ATOM 2720 N N . GLN A 1 349 ? 4.402 9.017 12.614 1.00 98.44 349 GLN A N 1
ATOM 2721 C CA . GLN A 1 349 ? 4.546 8.035 11.546 1.00 98.44 349 GLN A CA 1
ATOM 2722 C C . GLN A 1 349 ? 3.201 7.717 10.896 1.00 98.44 349 GLN A C 1
ATOM 2724 O O . GLN A 1 349 ? 3.123 7.687 9.673 1.00 98.44 349 GLN A O 1
ATOM 2729 N N . ALA A 1 350 ? 2.135 7.536 11.684 1.00 98.44 350 ALA A N 1
ATOM 2730 C CA . ALA A 1 350 ? 0.795 7.269 11.164 1.00 98.44 350 ALA A CA 1
ATOM 2731 C C . ALA A 1 350 ? 0.285 8.428 10.294 1.00 98.44 350 ALA A C 1
ATOM 2733 O O . ALA A 1 350 ? -0.242 8.198 9.206 1.00 98.44 350 ALA A O 1
ATOM 2734 N N . TYR A 1 351 ? 0.491 9.677 10.731 1.00 98.50 351 TYR A N 1
ATOM 2735 C CA . TYR A 1 351 ? 0.118 10.849 9.941 1.00 98.50 351 TYR A CA 1
ATOM 2736 C C . TYR A 1 351 ? 0.902 10.921 8.621 1.00 98.50 351 TYR A C 1
ATOM 2738 O O . TYR A 1 351 ? 0.299 11.050 7.554 1.00 98.50 351 TYR A O 1
ATOM 2746 N N . GLN A 1 352 ? 2.232 10.787 8.674 1.00 98.19 352 GLN A N 1
ATOM 2747 C CA . GLN A 1 352 ? 3.088 10.838 7.481 1.00 98.19 352 GLN A CA 1
ATOM 2748 C C . GLN A 1 352 ? 2.803 9.673 6.515 1.00 98.19 352 GLN A C 1
ATOM 2750 O O . GLN A 1 352 ? 2.699 9.876 5.307 1.00 98.19 352 GLN A O 1
ATOM 2755 N N . ALA A 1 353 ? 2.571 8.466 7.032 1.00 98.31 353 ALA A N 1
ATOM 2756 C CA . ALA A 1 353 ? 2.226 7.300 6.224 1.00 98.31 353 ALA A CA 1
ATOM 2757 C C . ALA A 1 353 ? 0.884 7.476 5.487 1.00 98.31 353 ALA A C 1
ATOM 2759 O O . ALA A 1 353 ? 0.737 7.026 4.354 1.00 98.31 353 ALA A O 1
ATOM 2760 N N . LEU A 1 354 ? -0.086 8.184 6.071 1.00 98.56 354 LEU A N 1
ATOM 2761 C CA . LEU A 1 354 ? -1.317 8.562 5.366 1.00 98.56 354 LEU A CA 1
ATOM 2762 C C . LEU A 1 354 ? -1.106 9.731 4.399 1.00 98.56 354 LEU A C 1
ATOM 2764 O O . LEU A 1 354 ? -1.757 9.789 3.361 1.00 98.56 354 LEU A O 1
ATOM 2768 N N . ARG A 1 355 ? -0.141 10.620 4.664 1.00 97.44 355 ARG A N 1
ATOM 2769 C CA . ARG A 1 355 ? 0.280 11.637 3.689 1.00 97.44 355 ARG A CA 1
ATOM 2770 C C . ARG A 1 355 ? 0.849 11.002 2.417 1.00 97.44 355 ARG A C 1
ATOM 2772 O O . ARG A 1 355 ? 0.654 11.539 1.326 1.00 97.44 355 ARG A O 1
ATOM 2779 N N . TYR A 1 356 ? 1.498 9.840 2.525 1.00 96.69 356 TYR A N 1
ATOM 2780 C CA . TYR A 1 356 ? 1.868 9.033 1.359 1.00 96.69 356 TYR A CA 1
ATOM 2781 C C . TYR A 1 356 ? 0.631 8.600 0.558 1.00 96.69 356 TYR A C 1
ATOM 2783 O O . TYR A 1 356 ? 0.627 8.756 -0.661 1.00 96.69 356 TYR A O 1
ATOM 2791 N N . VAL A 1 357 ? -0.433 8.128 1.220 1.00 97.88 357 VAL A N 1
ATOM 2792 C CA . VAL A 1 357 ? -1.693 7.769 0.543 1.00 97.88 357 VAL A CA 1
ATOM 2793 C C . VAL A 1 357 ? -2.262 8.977 -0.199 1.00 97.88 357 VAL A C 1
ATOM 2795 O O . VAL A 1 357 ? -2.469 8.882 -1.406 1.00 97.88 357 VAL A O 1
ATOM 2798 N N . ASP A 1 358 ? -2.383 10.128 0.471 1.00 97.06 358 ASP A N 1
ATOM 2799 C CA . ASP A 1 358 ? -2.920 11.372 -0.108 1.00 97.06 358 ASP A CA 1
ATOM 2800 C C . ASP A 1 358 ? -2.190 11.831 -1.383 1.00 97.06 358 ASP A C 1
ATOM 2802 O O . ASP A 1 358 ? -2.754 12.551 -2.205 1.00 97.06 358 ASP A O 1
ATOM 2806 N N . THR A 1 359 ? -0.901 11.506 -1.510 1.00 94.50 359 THR A N 1
ATOM 2807 C CA . THR A 1 359 ? -0.016 12.119 -2.514 1.00 94.50 359 THR A CA 1
ATOM 2808 C C . THR A 1 359 ? 0.525 11.146 -3.551 1.00 94.50 359 THR A C 1
ATOM 2810 O O . THR A 1 359 ? 1.008 11.586 -4.594 1.00 94.50 359 THR A O 1
ATOM 2813 N N . ARG A 1 360 ? 0.493 9.836 -3.281 1.00 92.75 360 ARG A N 1
ATOM 2814 C CA . ARG A 1 360 ? 1.128 8.807 -4.125 1.00 92.75 360 ARG A CA 1
ATOM 2815 C C . ARG A 1 360 ? 0.169 7.724 -4.590 1.00 92.75 360 ARG A C 1
ATOM 2817 O O . ARG A 1 360 ? 0.461 7.093 -5.609 1.00 92.75 360 ARG A O 1
ATOM 2824 N N . ILE A 1 361 ? -0.937 7.505 -3.881 1.00 95.50 361 ILE A N 1
ATOM 2825 C CA . ILE A 1 361 ? -1.960 6.546 -4.291 1.00 95.50 361 ILE A CA 1
ATOM 2826 C C . ILE A 1 361 ? -3.011 7.263 -5.154 1.00 95.50 361 ILE A C 1
ATOM 2828 O O . ILE A 1 361 ? -3.491 8.331 -4.772 1.00 95.50 361 ILE A O 1
ATOM 2832 N N . PRO A 1 362 ? -3.370 6.714 -6.326 1.00 94.06 362 PRO A N 1
ATOM 2833 C CA . PRO A 1 362 ? -4.381 7.288 -7.197 1.00 94.06 362 PRO A CA 1
ATOM 2834 C C . PRO A 1 362 ? -5.734 7.499 -6.520 1.00 94.06 362 PRO A C 1
ATOM 2836 O O . PRO A 1 362 ? -6.281 6.591 -5.896 1.00 94.06 362 PRO A O 1
ATOM 2839 N N . HIS A 1 363 ? -6.284 8.697 -6.710 1.00 95.69 363 HIS A N 1
ATOM 2840 C CA . HIS A 1 363 ? -7.628 9.069 -6.284 1.00 95.69 363 HIS A CA 1
ATOM 2841 C C . HIS A 1 363 ? -8.544 9.091 -7.509 1.00 95.69 363 HIS A C 1
ATOM 2843 O O . HIS A 1 363 ? -8.400 9.943 -8.388 1.00 95.69 363 HIS A O 1
ATOM 2849 N N . ILE A 1 364 ? -9.478 8.146 -7.577 1.00 95.62 364 ILE A N 1
ATOM 2850 C CA . ILE A 1 364 ? -10.424 7.996 -8.686 1.00 95.62 364 ILE A CA 1
ATOM 2851 C C . ILE A 1 364 ? -11.703 8.758 -8.318 1.00 95.62 364 ILE A C 1
ATOM 2853 O O . ILE A 1 364 ? -12.359 8.378 -7.344 1.00 95.62 364 ILE A O 1
ATOM 2857 N N . PRO A 1 365 ? -12.080 9.830 -9.040 1.00 95.00 365 PRO A N 1
ATOM 2858 C CA . PRO A 1 365 ? -13.250 10.628 -8.692 1.00 95.00 365 PRO A CA 1
ATOM 2859 C C . PRO A 1 365 ? -14.542 9.812 -8.752 1.00 95.00 365 PRO A C 1
ATOM 2861 O O . PRO A 1 365 ? -14.851 9.204 -9.776 1.00 95.00 365 PRO A O 1
ATOM 2864 N N . VAL A 1 366 ? -15.333 9.872 -7.683 1.00 93.88 366 VAL A N 1
ATOM 2865 C CA . VAL A 1 366 ? -16.684 9.310 -7.639 1.00 93.88 366 VAL A CA 1
ATOM 2866 C C . VAL A 1 366 ? -17.657 10.421 -8.002 1.00 93.88 366 VAL A C 1
ATOM 2868 O O . VAL A 1 366 ? -17.779 11.410 -7.279 1.00 93.88 366 VAL A O 1
ATOM 2871 N N . ARG A 1 367 ? -18.334 10.278 -9.144 1.00 91.19 367 ARG A N 1
ATOM 2872 C CA . ARG A 1 367 ? -19.263 11.287 -9.668 1.00 91.19 367 ARG A CA 1
ATOM 2873 C C . ARG A 1 367 ? -20.582 10.647 -10.061 1.00 91.19 367 ARG A C 1
ATOM 2875 O O . ARG A 1 367 ? -20.599 9.654 -10.782 1.00 91.19 367 ARG A O 1
ATOM 2882 N N . ALA A 1 368 ? -21.680 11.254 -9.628 1.00 89.31 368 ALA A N 1
ATOM 2883 C CA . ALA A 1 368 ? -23.024 10.897 -10.057 1.00 89.31 368 ALA A CA 1
ATOM 2884 C C . ALA A 1 368 ? -23.944 12.119 -9.976 1.00 89.31 368 ALA A C 1
ATOM 2886 O O . ALA A 1 368 ? -23.702 13.043 -9.198 1.00 89.31 368 ALA A O 1
ATOM 2887 N N . GLU A 1 369 ? -25.013 12.120 -10.768 1.00 89.44 369 GLU A N 1
ATOM 2888 C CA . GLU A 1 369 ? -26.035 13.162 -10.691 1.00 89.44 369 GLU A CA 1
ATOM 2889 C C . GLU A 1 369 ? -26.650 13.210 -9.281 1.00 89.44 369 GLU A C 1
ATOM 2891 O O . GLU A 1 369 ? -26.996 12.181 -8.704 1.00 89.44 369 GLU A O 1
ATOM 2896 N N . GLY A 1 370 ? -26.764 14.410 -8.706 1.00 85.31 370 GLY A N 1
ATOM 2897 C CA . GLY A 1 370 ? -27.303 14.605 -7.356 1.00 85.31 370 GLY A CA 1
ATOM 2898 C C . GLY A 1 370 ? -26.315 14.346 -6.211 1.00 85.31 370 GLY A C 1
ATOM 2899 O O . GLY A 1 370 ? -26.663 14.604 -5.059 1.00 85.31 370 GLY A O 1
ATOM 2900 N N . ILE A 1 371 ? -25.086 13.907 -6.502 1.00 86.25 371 ILE A N 1
ATOM 2901 C CA . ILE A 1 371 ? -23.997 13.799 -5.525 1.00 86.25 371 ILE A CA 1
ATOM 2902 C C . ILE A 1 371 ? -23.031 14.983 -5.728 1.00 86.25 371 ILE A C 1
ATOM 2904 O O . ILE A 1 371 ? -22.611 15.220 -6.861 1.00 86.25 371 ILE A O 1
ATOM 2908 N N . PRO A 1 372 ? -22.671 15.743 -4.673 1.00 86.12 372 PRO A N 1
ATOM 2909 C CA . PRO A 1 372 ? -21.673 16.807 -4.776 1.00 86.12 372 PRO A CA 1
ATOM 2910 C C . PRO A 1 372 ? -20.317 16.311 -5.292 1.00 86.12 372 PRO A C 1
ATOM 2912 O O . PRO A 1 372 ? -19.899 15.192 -4.991 1.00 86.12 372 PRO A O 1
ATOM 2915 N N . ASP A 1 373 ? -19.600 17.177 -6.009 1.00 89.88 373 ASP A N 1
ATOM 2916 C CA . ASP A 1 373 ? -18.216 16.912 -6.399 1.00 89.88 373 ASP A CA 1
ATOM 2917 C C . ASP A 1 373 ? -17.297 16.790 -5.169 1.00 89.88 373 ASP A C 1
ATOM 2919 O O . ASP A 1 373 ? -17.522 17.416 -4.132 1.00 89.88 373 ASP A O 1
ATOM 2923 N N . GLY A 1 374 ? -16.217 16.018 -5.314 1.00 92.38 374 GLY A N 1
ATOM 2924 C CA . GLY A 1 374 ? -15.150 15.896 -4.313 1.00 92.38 374 GLY A CA 1
ATOM 2925 C C . GLY A 1 374 ? -15.007 14.510 -3.684 1.00 92.38 374 GLY A C 1
ATOM 2926 O O . GLY A 1 374 ? -13.995 14.256 -3.035 1.00 92.38 374 GLY A O 1
ATOM 2927 N N . TYR A 1 375 ? -15.961 13.599 -3.894 1.00 96.31 375 TYR A N 1
ATOM 2928 C CA . TYR A 1 375 ? -15.818 12.197 -3.487 1.00 96.31 375 TYR A CA 1
ATOM 2929 C C . TYR A 1 375 ? -14.849 11.437 -4.395 1.00 96.31 375 TYR A C 1
ATOM 2931 O O . TYR A 1 375 ? -14.719 11.732 -5.588 1.00 96.31 375 TYR A O 1
ATOM 2939 N N . PHE A 1 376 ? -14.167 10.444 -3.830 1.00 97.06 376 PHE A N 1
ATOM 2940 C CA . PHE A 1 376 ? -13.208 9.615 -4.556 1.00 97.06 376 PHE A CA 1
ATOM 2941 C C . PHE A 1 376 ? -13.049 8.235 -3.915 1.00 97.06 376 PHE A C 1
ATOM 2943 O O . PHE A 1 376 ? -13.297 8.046 -2.728 1.00 97.06 376 PHE A O 1
ATOM 2950 N N . THR A 1 377 ? -12.582 7.275 -4.702 1.00 96.81 377 THR A N 1
ATOM 2951 C CA . THR A 1 377 ? -12.098 5.977 -4.218 1.00 96.81 377 THR A CA 1
ATOM 2952 C C . THR A 1 377 ? -10.610 5.822 -4.536 1.00 96.81 377 THR A C 1
ATOM 2954 O O . THR A 1 377 ? -10.029 6.661 -5.229 1.00 96.81 377 THR A O 1
ATOM 2957 N N . LEU A 1 378 ? -9.977 4.777 -4.008 1.00 97.50 378 LEU A N 1
ATOM 2958 C CA . LEU A 1 378 ? -8.541 4.535 -4.137 1.00 97.50 378 LEU A CA 1
ATOM 2959 C C . LEU A 1 378 ? -8.275 3.219 -4.868 1.00 97.50 378 LEU A C 1
ATOM 2961 O O . LEU A 1 378 ? -8.959 2.221 -4.631 1.00 97.50 378 LEU A O 1
ATOM 2965 N N . SER A 1 379 ? -7.238 3.195 -5.705 1.00 95.62 379 SER A N 1
ATOM 2966 C CA . SER A 1 379 ? -6.627 1.932 -6.121 1.00 95.62 379 SER A CA 1
ATOM 2967 C C . SER A 1 379 ? -5.754 1.378 -4.991 1.00 95.62 379 SER A C 1
ATOM 2969 O O . SER A 1 379 ? -5.186 2.126 -4.196 1.00 95.62 379 SER A O 1
ATOM 2971 N N . THR A 1 380 ? -5.607 0.057 -4.910 1.00 95.88 380 THR A N 1
ATOM 2972 C CA . THR A 1 380 ? -4.820 -0.585 -3.844 1.00 95.88 380 THR A CA 1
ATOM 2973 C C . THR A 1 380 ? -3.320 -0.298 -3.932 1.00 95.88 380 THR A C 1
ATOM 2975 O O . THR A 1 380 ? -2.623 -0.369 -2.922 1.00 95.88 380 THR A O 1
ATOM 2978 N N . SER A 1 381 ? -2.818 0.056 -5.116 1.00 95.62 381 SER A N 1
ATOM 2979 C CA . SER A 1 381 ? -1.461 0.563 -5.338 1.00 95.62 381 SER A CA 1
ATOM 2980 C C . SER A 1 381 ? -1.398 1.398 -6.626 1.00 95.62 381 SER A C 1
ATOM 2982 O O . SER A 1 381 ? -2.388 1.527 -7.355 1.00 95.62 381 SER A O 1
ATOM 2984 N N . ASN A 1 382 ? -0.221 1.952 -6.920 1.00 93.38 382 ASN A N 1
ATOM 2985 C CA . ASN A 1 382 ? 0.100 2.649 -8.171 1.00 93.38 382 ASN A CA 1
ATOM 2986 C C . ASN A 1 382 ? 1.086 1.860 -9.058 1.00 93.38 382 ASN A C 1
ATOM 2988 O O . ASN A 1 382 ? 1.786 2.446 -9.894 1.00 93.38 382 ASN A O 1
ATOM 2992 N N . TRP A 1 383 ? 1.184 0.549 -8.822 1.00 94.62 383 TRP A N 1
ATOM 2993 C CA . TRP A 1 383 ? 2.121 -0.344 -9.499 1.00 94.62 383 TRP A CA 1
ATOM 2994 C C . TRP A 1 383 ? 1.676 -0.653 -10.936 1.00 94.62 383 TRP A C 1
ATOM 2996 O O . TRP A 1 383 ? 0.500 -0.550 -11.270 1.00 94.62 383 TRP A O 1
ATOM 3006 N N . MET A 1 384 ? 2.614 -0.975 -11.822 1.00 93.56 384 MET A N 1
ATOM 3007 C CA . MET A 1 384 ? 2.343 -1.294 -13.222 1.00 93.56 384 MET A CA 1
ATOM 3008 C C . MET A 1 384 ? 3.318 -2.356 -13.746 1.00 93.56 384 MET A C 1
ATOM 3010 O O . MET A 1 384 ? 4.499 -2.309 -13.415 1.00 93.56 384 MET A O 1
ATOM 3014 N N . PRO A 1 385 ? 2.908 -3.260 -14.649 1.00 92.81 385 PRO A N 1
ATOM 3015 C CA . PRO A 1 385 ? 1.606 -3.321 -15.321 1.00 92.81 385 PRO A CA 1
ATOM 3016 C C . PRO A 1 385 ? 0.469 -3.746 -14.382 1.00 92.81 385 PRO A C 1
ATOM 3018 O O . PRO A 1 385 ? 0.708 -4.140 -13.247 1.00 92.81 385 PRO A O 1
ATOM 3021 N N . TYR A 1 386 ? -0.782 -3.644 -14.833 1.00 91.00 386 TYR A N 1
ATOM 3022 C CA . TYR A 1 386 ? -1.889 -4.204 -14.061 1.00 91.00 386 TYR A CA 1
ATOM 3023 C C . TYR A 1 386 ? -1.705 -5.717 -13.902 1.00 91.00 386 TYR A C 1
ATOM 3025 O O . TYR A 1 386 ? -1.484 -6.428 -14.882 1.00 91.00 386 TYR A O 1
ATOM 3033 N N . THR A 1 387 ? -1.872 -6.205 -12.678 1.00 89.62 387 THR A N 1
ATOM 3034 C CA . THR A 1 387 ? -2.084 -7.620 -12.375 1.00 89.62 387 THR A CA 1
ATOM 3035 C C . THR A 1 387 ? -3.237 -7.739 -11.388 1.00 89.62 387 THR A C 1
ATOM 3037 O O . THR A 1 387 ? -3.488 -6.833 -10.587 1.00 89.62 387 THR A O 1
ATOM 3040 N N . TRP A 1 388 ? -3.945 -8.867 -11.442 1.00 88.69 388 TRP A N 1
ATOM 3041 C CA . TRP A 1 388 ? -4.975 -9.188 -10.458 1.00 88.69 388 TRP A CA 1
ATOM 3042 C C . TRP A 1 388 ? -4.425 -9.064 -9.023 1.00 88.69 388 TRP A C 1
ATOM 3044 O O . TRP A 1 388 ? -3.274 -9.417 -8.787 1.00 88.69 388 TRP A O 1
ATOM 3054 N N . SER A 1 389 ? -5.271 -8.559 -8.121 1.00 89.12 389 SER A N 1
ATOM 3055 C CA . SER A 1 389 ? -5.099 -8.289 -6.682 1.00 89.12 389 SER A CA 1
ATOM 3056 C C . SER A 1 389 ? -4.219 -7.103 -6.265 1.00 89.12 389 SER A C 1
ATOM 3058 O O . SER A 1 389 ? -4.337 -6.658 -5.129 1.00 89.12 389 SER A O 1
ATOM 3060 N N . VAL A 1 390 ? -3.377 -6.544 -7.140 1.00 90.00 390 VAL A N 1
ATOM 3061 C CA . VAL A 1 390 ? -2.334 -5.572 -6.731 1.00 90.00 390 VAL A CA 1
ATOM 3062 C C . VAL A 1 390 ? -2.726 -4.115 -7.000 1.00 90.00 390 VAL A C 1
ATOM 3064 O O . VAL A 1 390 ? -2.347 -3.213 -6.250 1.00 90.00 390 VAL A O 1
ATOM 3067 N N . ASN A 1 391 ? -3.546 -3.874 -8.023 1.00 88.88 391 ASN A N 1
ATOM 3068 C CA . ASN A 1 391 ? -3.962 -2.537 -8.476 1.00 88.88 391 ASN A CA 1
ATOM 3069 C C . ASN A 1 391 ? -5.481 -2.358 -8.532 1.00 88.88 391 ASN A C 1
ATOM 3071 O O . ASN A 1 391 ? -5.981 -1.485 -9.240 1.00 88.88 391 ASN A O 1
ATOM 3075 N N . ASN A 1 392 ? -6.221 -3.217 -7.840 1.00 93.00 392 ASN A N 1
ATOM 3076 C CA . ASN A 1 392 ? -7.669 -3.194 -7.902 1.00 93.00 392 ASN A CA 1
ATOM 3077 C C . ASN A 1 392 ? -8.263 -2.004 -7.145 1.00 93.00 392 ASN A C 1
ATOM 3079 O O . ASN A 1 392 ? -7.618 -1.387 -6.300 1.00 93.00 392 ASN A O 1
ATOM 3083 N N . VAL A 1 393 ? -9.537 -1.729 -7.406 1.00 95.44 393 VAL A N 1
ATOM 3084 C CA . VAL A 1 393 ? -10.356 -0.850 -6.564 1.00 95.44 393 VAL A CA 1
ATOM 3085 C C . VAL A 1 393 ? -11.233 -1.741 -5.688 1.00 95.44 393 VAL A C 1
ATOM 3087 O O . VAL A 1 393 ? -12.316 -2.165 -6.094 1.00 95.44 393 VAL A O 1
ATOM 3090 N N . ALA A 1 394 ? -10.723 -2.102 -4.509 1.00 96.38 394 ALA A N 1
ATOM 3091 C CA . ALA A 1 394 ? -11.333 -3.093 -3.624 1.00 96.38 394 ALA A CA 1
ATOM 3092 C C . ALA A 1 394 ? -11.941 -2.442 -2.374 1.00 96.38 394 ALA A C 1
ATOM 3094 O O . ALA A 1 394 ? -11.243 -1.788 -1.597 1.00 96.38 394 ALA A O 1
ATOM 3095 N N . LEU A 1 395 ? -13.237 -2.666 -2.139 1.00 97.38 395 LEU A N 1
ATOM 3096 C CA . LEU A 1 395 ? -13.985 -1.986 -1.075 1.00 97.38 395 LEU A CA 1
ATOM 3097 C C . LEU A 1 395 ? -13.401 -2.253 0.319 1.00 97.38 395 LEU A C 1
ATOM 3099 O O . LEU A 1 395 ? -13.246 -1.332 1.116 1.00 97.38 395 LEU A O 1
ATOM 3103 N N . ALA A 1 396 ? -13.034 -3.503 0.611 1.00 97.62 396 ALA A N 1
ATOM 3104 C CA . ALA A 1 396 ? -12.470 -3.878 1.909 1.00 97.62 396 ALA A CA 1
ATOM 3105 C C . ALA A 1 396 ? -11.157 -3.143 2.220 1.00 97.62 396 ALA A C 1
ATOM 3107 O O . ALA A 1 396 ? -10.891 -2.819 3.376 1.00 97.62 396 ALA A O 1
ATOM 3108 N N . GLU A 1 397 ? -10.347 -2.889 1.193 1.00 98.00 397 GLU A N 1
ATOM 3109 C CA . GLU A 1 397 ? -9.062 -2.200 1.300 1.00 98.00 397 GLU A CA 1
ATOM 3110 C C . GLU A 1 397 ? -9.284 -0.708 1.557 1.00 98.00 397 GLU A C 1
ATOM 3112 O O . GLU A 1 397 ? -8.708 -0.156 2.490 1.00 98.00 397 GLU A O 1
ATOM 3117 N N . VAL A 1 398 ? -10.218 -0.083 0.830 1.00 98.38 398 VAL A N 1
ATOM 3118 C CA . VAL A 1 398 ? -10.595 1.328 1.021 1.00 98.38 398 VAL A CA 1
ATOM 3119 C C . VAL A 1 398 ? -11.204 1.570 2.406 1.00 98.38 398 VAL A C 1
ATOM 3121 O O . VAL A 1 398 ? -10.840 2.530 3.086 1.00 98.38 398 VAL A O 1
ATOM 3124 N N . LEU A 1 399 ? -12.089 0.680 2.870 1.00 98.75 399 LEU A N 1
ATOM 3125 C CA . LEU A 1 399 ? -12.663 0.759 4.217 1.00 98.75 399 LEU A CA 1
ATOM 3126 C C . LEU A 1 399 ? -11.581 0.610 5.298 1.00 98.75 399 LEU A C 1
ATOM 3128 O O . LEU A 1 399 ? -11.589 1.344 6.284 1.00 98.75 399 LEU A O 1
ATOM 3132 N N . HIS A 1 400 ? -10.612 -0.290 5.118 1.00 98.75 400 HIS A N 1
ATOM 3133 C CA . HIS A 1 400 ? -9.503 -0.421 6.065 1.00 98.75 400 HIS A CA 1
ATOM 3134 C C . HIS A 1 400 ? -8.594 0.814 6.058 1.00 98.75 400 HIS A C 1
ATOM 3136 O O . HIS A 1 400 ? -8.208 1.301 7.120 1.00 98.75 400 HIS A O 1
ATOM 3142 N N . THR A 1 401 ? -8.327 1.396 4.891 1.00 98.88 401 THR A N 1
ATOM 3143 C CA . THR A 1 401 ?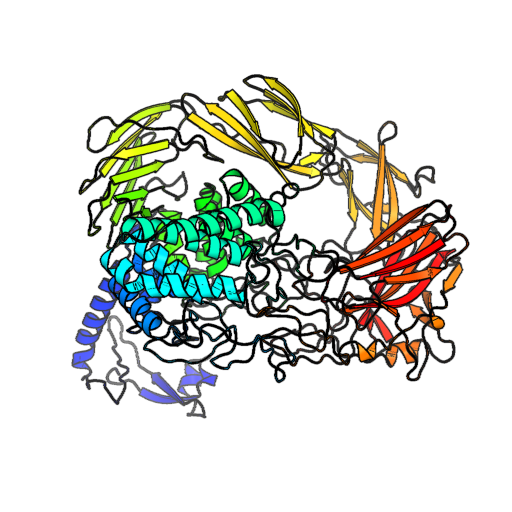 -7.633 2.683 4.798 1.00 98.88 401 THR A CA 1
ATOM 3144 C C . THR A 1 401 ? -8.391 3.779 5.551 1.00 98.88 401 THR A C 1
ATOM 3146 O O . THR A 1 401 ? -7.774 4.495 6.337 1.00 98.88 401 THR A O 1
ATOM 3149 N N . ALA A 1 402 ? -9.719 3.873 5.424 1.00 98.88 402 ALA A N 1
ATOM 3150 C CA . ALA A 1 402 ? -10.518 4.820 6.210 1.00 98.88 402 ALA A CA 1
ATOM 3151 C C . ALA A 1 402 ? -10.390 4.579 7.729 1.00 98.88 402 ALA A C 1
ATOM 3153 O O . ALA A 1 402 ? -10.231 5.532 8.496 1.00 98.88 402 ALA A O 1
ATOM 3154 N N . LEU A 1 403 ? -10.365 3.315 8.175 1.00 98.88 403 LEU A N 1
ATOM 3155 C CA . LEU A 1 403 ? -10.073 2.972 9.574 1.00 98.88 403 LEU A CA 1
ATOM 3156 C C . LEU A 1 403 ? -8.710 3.504 10.030 1.00 98.88 403 LEU A C 1
ATOM 3158 O O . LEU A 1 403 ? -8.617 4.079 11.116 1.00 98.88 403 LEU A O 1
ATOM 3162 N N . ALA A 1 404 ? -7.680 3.382 9.193 1.00 98.81 404 ALA A N 1
ATOM 3163 C CA . ALA A 1 404 ? -6.355 3.914 9.489 1.00 98.81 404 ALA A CA 1
ATOM 3164 C C . ALA A 1 404 ? -6.356 5.450 9.623 1.00 98.81 404 ALA A C 1
ATOM 3166 O O . ALA A 1 404 ? -5.732 5.970 10.550 1.00 98.81 404 ALA A O 1
ATOM 3167 N N . TYR A 1 405 ? -7.113 6.185 8.794 1.00 98.81 405 TYR A N 1
ATOM 3168 C CA . TYR A 1 405 ? -7.290 7.638 8.970 1.00 98.81 405 TYR A CA 1
ATOM 3169 C C . TYR A 1 405 ? -7.935 7.986 10.320 1.00 98.81 405 TYR A C 1
ATOM 3171 O O . TYR A 1 405 ? -7.455 8.891 11.009 1.00 98.81 405 TYR A O 1
ATOM 3179 N N . TRP A 1 406 ? -8.964 7.251 10.762 1.00 98.50 406 TRP A N 1
ATOM 3180 C CA . TRP A 1 406 ? -9.538 7.446 12.103 1.00 98.50 406 TRP A CA 1
ATOM 3181 C C . TRP A 1 406 ? -8.520 7.159 13.212 1.00 98.50 406 TRP A C 1
ATOM 3183 O O . TRP A 1 406 ? -8.408 7.933 14.167 1.00 98.50 406 TRP A O 1
ATOM 3193 N N . GLN A 1 407 ? -7.750 6.078 13.082 1.00 97.81 407 GLN A N 1
ATOM 3194 C CA . GLN A 1 407 ? -6.731 5.679 14.056 1.00 97.81 407 GLN A CA 1
ATOM 3195 C C . GLN A 1 407 ? -5.577 6.687 14.155 1.00 97.81 407 GLN A C 1
ATOM 3197 O O . GLN A 1 407 ? -5.084 6.924 15.258 1.00 97.81 407 GLN A O 1
ATOM 3202 N N . ALA A 1 408 ? -5.217 7.338 13.048 1.00 97.25 408 ALA A N 1
ATOM 3203 C CA . ALA A 1 408 ? -4.226 8.413 12.993 1.00 97.25 408 ALA A CA 1
ATOM 3204 C C . ALA A 1 408 ? -4.776 9.792 13.405 1.00 97.25 408 ALA A C 1
ATOM 3206 O O . ALA A 1 408 ? -4.065 10.792 13.337 1.00 97.25 408 ALA A O 1
ATOM 3207 N N . GLY A 1 409 ? -6.047 9.877 13.813 1.00 94.50 409 GLY A N 1
ATOM 3208 C CA . GLY A 1 409 ? -6.663 11.125 14.262 1.00 94.50 409 GLY A CA 1
ATOM 3209 C C . GLY A 1 409 ? -7.139 12.049 13.139 1.00 94.50 409 GLY A C 1
ATOM 3210 O O . GLY A 1 409 ? -7.534 13.174 13.435 1.00 94.50 409 GLY A O 1
ATOM 3211 N N . ARG A 1 410 ? -7.186 11.598 11.881 1.00 96.94 410 ARG A N 1
ATOM 3212 C CA . ARG A 1 410 ? -7.654 12.349 10.698 1.00 96.94 410 ARG A CA 1
ATOM 3213 C C . ARG A 1 410 ? -9.123 12.040 10.368 1.00 96.94 410 ARG A C 1
ATOM 3215 O O . ARG A 1 410 ? -9.450 11.567 9.287 1.00 96.94 410 ARG A O 1
ATOM 3222 N N . LYS A 1 411 ? -10.026 12.276 11.329 1.00 95.62 411 LYS A N 1
ATOM 3223 C CA . LYS A 1 411 ? -11.431 11.816 11.253 1.00 95.62 411 LYS A CA 1
ATOM 3224 C C . LYS A 1 411 ? -12.236 12.357 10.059 1.00 95.62 411 LYS A C 1
ATOM 3226 O O . LYS A 1 411 ? -13.094 11.644 9.558 1.00 95.62 411 LYS A O 1
ATOM 3231 N N . GLU A 1 412 ? -11.961 13.586 9.614 1.00 96.50 412 GLU A N 1
ATOM 3232 C CA . GLU A 1 412 ? -12.683 14.194 8.486 1.00 96.50 412 GLU A CA 1
ATOM 3233 C C . GLU A 1 412 ? -12.305 13.503 7.169 1.00 96.50 412 GLU A C 1
ATOM 3235 O O . GLU A 1 412 ? -13.181 13.077 6.420 1.00 96.50 412 GLU A O 1
ATOM 3240 N N . ASP A 1 413 ? -11.006 13.272 6.948 1.00 97.88 413 ASP A N 1
ATOM 3241 C CA . ASP A 1 413 ? -10.511 12.492 5.807 1.00 97.88 413 ASP A CA 1
ATOM 3242 C C . ASP A 1 413 ? -11.034 11.047 5.853 1.00 97.88 413 ASP A C 1
ATOM 3244 O O . ASP A 1 413 ? -11.461 10.494 4.838 1.00 97.88 413 ASP A O 1
ATOM 3248 N N . ALA A 1 414 ? -11.060 10.452 7.052 1.00 98.56 414 ALA A N 1
ATOM 3249 C CA . ALA A 1 414 ? -11.578 9.108 7.275 1.00 98.56 414 ALA A CA 1
ATOM 3250 C C . ALA A 1 414 ? -13.051 8.986 6.870 1.00 98.56 414 ALA A C 1
ATOM 3252 O O . ALA A 1 414 ? -13.409 8.096 6.096 1.00 98.56 414 ALA A O 1
ATOM 3253 N N . PHE A 1 415 ? -13.903 9.891 7.364 1.00 98.56 415 PHE A N 1
ATOM 3254 C CA . PHE A 1 415 ? -15.321 9.894 7.027 1.00 98.56 415 PHE A CA 1
ATOM 3255 C C . PHE A 1 415 ? -15.547 10.185 5.545 1.00 98.56 415 PHE A C 1
ATOM 3257 O O . PHE A 1 415 ? -16.384 9.532 4.927 1.00 98.56 415 PHE A O 1
ATOM 3264 N N . HIS A 1 416 ? -14.797 11.120 4.957 1.00 98.12 416 HIS A N 1
ATOM 3265 C CA . HIS A 1 416 ? -14.924 11.454 3.540 1.00 98.12 416 HIS A CA 1
ATOM 3266 C C . HIS A 1 416 ? -14.616 10.253 2.639 1.00 98.12 416 HIS A C 1
ATOM 3268 O O . HIS A 1 416 ? -15.404 9.935 1.743 1.00 98.12 416 HIS A O 1
ATOM 3274 N N . LEU A 1 417 ? -13.530 9.524 2.915 1.00 98.69 417 LEU A N 1
ATOM 3275 C CA . LEU A 1 417 ? -13.188 8.298 2.189 1.00 98.69 417 LEU A CA 1
ATOM 3276 C C . LEU A 1 417 ? -14.217 7.186 2.432 1.00 98.69 417 LEU A C 1
ATOM 3278 O O . LEU A 1 417 ? -14.680 6.549 1.485 1.00 98.69 417 LEU A O 1
ATOM 3282 N N . TRP A 1 418 ? -14.617 6.974 3.688 1.00 98.50 418 TRP A N 1
ATOM 3283 C CA . TRP A 1 418 ? -15.607 5.959 4.054 1.00 98.50 418 TRP A CA 1
ATOM 3284 C C . TRP A 1 418 ? -16.955 6.206 3.373 1.00 98.50 418 TRP A C 1
ATOM 3286 O O . TRP A 1 418 ? -17.511 5.307 2.744 1.00 98.50 418 TRP A O 1
ATOM 3296 N N . LYS A 1 419 ? -17.453 7.446 3.418 1.00 97.38 419 LYS A N 1
ATOM 3297 C CA . LYS A 1 419 ? -18.681 7.852 2.734 1.00 97.38 419 LYS A CA 1
ATOM 3298 C C . LYS A 1 419 ? -18.548 7.700 1.222 1.00 97.38 419 LYS A C 1
ATOM 3300 O O . LYS A 1 419 ? -19.482 7.202 0.603 1.00 97.38 419 LYS A O 1
ATOM 3305 N N . SER A 1 420 ? -17.411 8.074 0.630 1.00 97.38 420 SER A N 1
ATOM 3306 C CA . SER A 1 420 ? -17.172 7.877 -0.809 1.00 97.38 420 SER A CA 1
ATOM 3307 C C . SER A 1 420 ? -17.316 6.408 -1.208 1.00 97.38 420 SER A C 1
ATOM 3309 O O . SER A 1 420 ? -18.016 6.096 -2.171 1.00 97.38 420 SER A O 1
ATOM 3311 N N . ALA A 1 421 ? -16.700 5.509 -0.436 1.00 96.31 421 ALA A N 1
ATOM 3312 C CA . ALA A 1 421 ? -16.749 4.070 -0.671 1.00 96.31 421 ALA A CA 1
ATOM 3313 C C . ALA A 1 421 ? -18.169 3.501 -0.516 1.00 96.31 421 ALA A C 1
ATOM 3315 O O . ALA A 1 421 ? -18.590 2.662 -1.306 1.00 96.31 421 ALA A O 1
ATOM 3316 N N . LEU A 1 422 ? -18.943 3.984 0.460 1.00 95.12 422 LEU A N 1
ATOM 3317 C CA . LEU A 1 422 ? -20.336 3.567 0.629 1.00 95.12 422 LEU A CA 1
ATOM 3318 C C . LEU A 1 422 ? -21.268 4.115 -0.449 1.00 95.12 422 LEU A C 1
ATOM 3320 O O . LEU A 1 422 ? -22.165 3.399 -0.884 1.00 95.12 422 LEU A O 1
ATOM 3324 N N . LEU A 1 423 ? -21.079 5.365 -0.881 1.00 95.19 423 LEU A N 1
ATOM 3325 C CA . LEU A 1 423 ? -21.839 5.938 -1.993 1.00 95.19 423 LEU A CA 1
ATOM 3326 C C . LEU A 1 423 ? -21.624 5.110 -3.258 1.00 95.19 423 LEU A C 1
ATOM 3328 O O . LEU A 1 423 ? -22.590 4.695 -3.896 1.00 95.19 423 LEU A O 1
ATOM 3332 N N . GLU A 1 424 ? -20.364 4.817 -3.572 1.00 93.31 424 GLU A N 1
ATOM 3333 C CA . GLU A 1 424 ? -20.009 3.936 -4.679 1.00 93.31 424 GLU A CA 1
ATOM 3334 C C . GLU A 1 424 ? -20.662 2.557 -4.532 1.00 93.31 424 GLU A C 1
ATOM 3336 O O . GLU A 1 424 ? -21.405 2.137 -5.418 1.00 93.31 424 GLU A O 1
ATOM 3341 N N . SER A 1 425 ? -20.468 1.895 -3.393 1.00 95.06 425 SER A N 1
ATOM 3342 C CA . SER A 1 425 ? -20.888 0.508 -3.201 1.00 95.06 425 SER A CA 1
ATOM 3343 C C . SER A 1 425 ? -22.397 0.323 -3.103 1.00 95.06 425 SER A C 1
ATOM 3345 O O . SER A 1 425 ? -22.987 -0.510 -3.787 1.00 95.06 425 SER A O 1
ATOM 3347 N N . MET A 1 426 ? -23.054 1.106 -2.251 1.00 94.88 426 MET A N 1
ATOM 3348 C CA . MET A 1 426 ? -24.454 0.878 -1.894 1.00 94.88 426 MET A CA 1
ATOM 3349 C C . MET A 1 426 ? -25.445 1.581 -2.821 1.00 94.88 426 MET A C 1
ATOM 3351 O O . MET A 1 426 ? -26.620 1.209 -2.807 1.00 94.88 426 MET A O 1
ATOM 3355 N N . TYR A 1 427 ? -25.015 2.591 -3.583 1.00 93.31 427 TYR A N 1
ATOM 3356 C CA . TYR A 1 427 ? -25.924 3.433 -4.370 1.00 93.31 427 TYR A CA 1
ATOM 3357 C C . TYR A 1 427 ? -25.582 3.492 -5.857 1.00 93.31 427 TYR A C 1
ATOM 3359 O O . TYR A 1 427 ? -26.500 3.626 -6.665 1.00 93.31 427 TYR A O 1
ATOM 3367 N N . LEU A 1 428 ? -24.301 3.400 -6.226 1.00 92.25 428 LEU A N 1
ATOM 3368 C CA . LEU A 1 428 ? -23.868 3.465 -7.627 1.00 92.25 428 LEU A CA 1
ATOM 3369 C C . LEU A 1 428 ? -23.571 2.085 -8.231 1.00 92.25 428 LEU A C 1
ATOM 3371 O O . LEU A 1 428 ? -23.637 1.937 -9.450 1.00 92.25 428 LEU A O 1
ATOM 3375 N N . GLY A 1 429 ? -23.268 1.090 -7.395 1.00 88.50 429 GLY A N 1
ATOM 3376 C CA . GLY A 1 429 ? -23.032 -0.289 -7.813 1.00 88.50 429 GLY A CA 1
ATOM 3377 C C . GLY A 1 429 ? -24.274 -0.992 -8.373 1.00 88.50 429 GLY A C 1
ATOM 3378 O O . GLY A 1 429 ? -25.415 -0.538 -8.251 1.00 88.50 429 GLY A O 1
ATOM 3379 N N . ALA A 1 430 ? -24.070 -2.167 -8.963 1.00 87.31 430 ALA A N 1
ATOM 3380 C CA . ALA A 1 430 ? -25.104 -2.957 -9.629 1.00 87.31 430 ALA A CA 1
ATOM 3381 C C . ALA A 1 430 ? -26.127 -3.593 -8.667 1.00 87.31 430 ALA A C 1
ATOM 3383 O O . ALA A 1 430 ? -27.068 -4.263 -9.112 1.00 87.31 430 ALA A O 1
ATOM 3384 N N . SER A 1 431 ? -25.936 -3.450 -7.353 1.00 89.88 431 SER A N 1
ATOM 3385 C CA . SER A 1 431 ? -26.813 -3.989 -6.317 1.00 89.88 431 SER A CA 1
ATOM 3386 C C . SER A 1 431 ? -26.952 -3.002 -5.157 1.00 89.88 431 SER A C 1
ATOM 3388 O O . SER A 1 431 ? -26.017 -2.870 -4.368 1.00 89.88 431 SER A O 1
ATOM 3390 N N . PRO A 1 432 ? -28.114 -2.344 -4.998 1.00 90.44 432 PRO A N 1
ATOM 3391 C CA . PRO A 1 432 ? -28.334 -1.417 -3.896 1.00 90.44 432 PRO A CA 1
ATOM 3392 C C . PRO A 1 432 ? -28.075 -2.061 -2.530 1.00 90.44 432 PRO A C 1
ATOM 3394 O O . PRO A 1 432 ? -28.531 -3.175 -2.268 1.00 90.44 432 PRO A O 1
ATOM 3397 N N . GLY A 1 433 ? -27.351 -1.355 -1.664 1.00 92.75 433 GLY A N 1
ATOM 3398 C CA . GLY A 1 433 ? -26.996 -1.820 -0.319 1.00 92.75 433 GLY A CA 1
ATOM 3399 C C . GLY A 1 433 ? -25.941 -2.933 -0.250 1.00 92.75 433 GLY A C 1
ATOM 3400 O O . GLY A 1 433 ? -25.747 -3.483 0.828 1.00 92.75 433 GLY A O 1
ATOM 3401 N N . SER A 1 434 ? -25.280 -3.272 -1.361 1.00 93.88 434 SER A N 1
ATOM 3402 C CA . SER A 1 434 ? -24.262 -4.331 -1.422 1.00 93.88 434 SER A CA 1
ATOM 3403 C C . SER A 1 434 ? -22.937 -3.916 -0.788 1.00 93.88 434 SER A C 1
ATOM 3405 O O . SER A 1 434 ? -22.536 -2.754 -0.873 1.00 93.88 434 SER A O 1
ATOM 3407 N N . PHE A 1 435 ? -22.221 -4.904 -0.245 1.00 96.81 435 PHE A N 1
ATOM 3408 C CA . PHE A 1 435 ? -20.794 -4.823 0.083 1.00 96.81 435 PHE A CA 1
ATOM 3409 C C . PHE A 1 435 ? -19.982 -5.661 -0.917 1.00 96.81 435 PHE A C 1
ATOM 3411 O O . PHE A 1 435 ? -19.669 -6.830 -0.664 1.00 96.81 435 PHE A O 1
ATOM 3418 N N . GLN A 1 436 ? -19.680 -5.092 -2.087 1.00 96.06 436 GLN A N 1
ATOM 3419 C CA . GLN A 1 436 ? -18.969 -5.809 -3.156 1.00 96.06 436 GLN A CA 1
ATOM 3420 C C . GLN A 1 436 ? -17.485 -6.060 -2.867 1.00 96.06 436 GLN A C 1
ATOM 3422 O O . GLN A 1 436 ? -16.856 -5.316 -2.118 1.00 96.06 436 GLN A O 1
ATOM 3427 N N . GLN A 1 437 ? -16.888 -7.058 -3.528 1.00 95.56 437 GLN A N 1
ATOM 3428 C CA . GLN A 1 437 ? -15.434 -7.249 -3.503 1.00 95.56 437 GLN A CA 1
ATOM 3429 C C . GLN A 1 437 ? -14.710 -6.128 -4.263 1.00 95.56 437 GLN A C 1
ATOM 3431 O O . GLN A 1 437 ? -13.868 -5.440 -3.682 1.00 95.56 437 GLN A O 1
ATOM 3436 N N . LEU A 1 438 ? -15.024 -5.967 -5.553 1.00 95.56 438 LEU A N 1
ATOM 3437 C CA . LEU A 1 438 ? -14.426 -4.952 -6.423 1.00 95.56 438 LEU A CA 1
ATOM 3438 C C . LEU A 1 438 ? -15.461 -3.936 -6.868 1.00 95.56 438 LEU A C 1
ATOM 3440 O O . LEU A 1 438 ? -16.591 -4.304 -7.175 1.00 95.56 438 LEU A O 1
ATOM 3444 N N . SER A 1 439 ? -15.028 -2.686 -6.951 1.00 94.31 439 SER A N 1
ATOM 3445 C CA . SER A 1 439 ? -15.787 -1.567 -7.495 1.00 94.31 439 SER A CA 1
ATOM 3446 C C . SER A 1 439 ? -15.876 -1.622 -9.022 1.00 94.31 439 SER A C 1
ATOM 3448 O O . SER A 1 439 ? -14.951 -2.085 -9.692 1.00 94.31 439 SER A O 1
ATOM 3450 N N . PHE A 1 440 ? -16.942 -1.058 -9.598 1.00 92.38 440 PHE A N 1
ATOM 3451 C CA . PHE A 1 440 ? -17.025 -0.858 -11.051 1.00 92.38 440 PHE A CA 1
ATOM 3452 C C . PHE A 1 440 ? -15.963 0.108 -11.602 1.00 92.38 440 PHE A C 1
ATOM 3454 O O . PHE A 1 440 ? -15.718 0.094 -12.806 1.00 92.38 440 PHE A O 1
ATOM 3461 N N . TYR A 1 441 ? -15.317 0.911 -10.746 1.00 92.94 441 TYR A N 1
ATOM 3462 C CA . TYR A 1 441 ? -14.177 1.756 -11.117 1.00 92.94 441 TYR A CA 1
ATOM 3463 C C . TYR A 1 441 ? -12.892 0.958 -11.387 1.00 92.94 441 TYR A C 1
ATOM 3465 O O . TYR A 1 441 ? -11.912 1.526 -11.866 1.00 92.94 441 TYR A O 1
ATOM 3473 N N . ASP A 1 442 ? -12.862 -0.348 -11.102 1.00 93.38 442 ASP A N 1
ATOM 3474 C CA . ASP A 1 442 ? -11.755 -1.204 -11.516 1.00 93.38 442 ASP A CA 1
ATOM 3475 C C . ASP A 1 442 ? -11.691 -1.313 -13.048 1.00 93.38 442 ASP A C 1
ATOM 3477 O O . ASP A 1 442 ? -12.545 -1.942 -13.676 1.00 93.38 442 ASP A O 1
ATOM 3481 N N . ALA A 1 443 ? -10.650 -0.733 -13.650 1.00 89.31 443 ALA A N 1
ATOM 3482 C CA . ALA A 1 443 ? -10.543 -0.591 -15.103 1.00 89.31 443 ALA A CA 1
ATOM 3483 C C . ALA A 1 443 ? -10.490 -1.920 -15.883 1.00 89.31 443 ALA A C 1
ATOM 3485 O O . ALA A 1 443 ? -10.796 -1.943 -17.075 1.00 89.31 443 ALA A O 1
ATOM 3486 N N . PHE A 1 444 ? -10.096 -3.029 -15.246 1.00 88.44 444 PHE A N 1
ATOM 3487 C CA . PHE A 1 444 ? -9.892 -4.312 -15.928 1.00 88.44 444 PHE A CA 1
ATOM 3488 C C . PHE A 1 444 ? -10.970 -5.347 -15.612 1.00 88.44 444 PHE A C 1
ATOM 3490 O O . PHE A 1 444 ? -11.224 -6.236 -16.430 1.00 88.44 444 PHE A O 1
ATOM 3497 N N . ARG A 1 445 ? -11.573 -5.290 -14.422 1.00 89.31 445 ARG A N 1
ATOM 3498 C CA . ARG A 1 445 ? -12.523 -6.304 -13.939 1.00 89.31 445 ARG A CA 1
ATOM 3499 C C . ARG A 1 445 ? -13.934 -5.770 -13.755 1.00 89.31 445 ARG A C 1
ATOM 3501 O O . ARG A 1 445 ? -14.864 -6.571 -13.836 1.00 89.31 445 ARG A O 1
ATOM 3508 N N . GLY A 1 446 ? -14.087 -4.464 -13.543 1.00 91.62 446 GLY A N 1
ATOM 3509 C CA . GLY A 1 446 ? -15.342 -3.873 -13.099 1.00 91.62 446 GLY A CA 1
ATOM 3510 C C . GLY A 1 446 ? -15.819 -4.463 -11.768 1.00 91.62 446 GLY A C 1
ATOM 3511 O O . GLY A 1 446 ? -15.055 -5.074 -11.016 1.00 91.62 446 GLY A O 1
ATOM 3512 N N . GLU A 1 447 ? -17.110 -4.293 -11.488 1.00 93.75 447 GLU A N 1
ATOM 3513 C CA . GLU A 1 447 ? -17.696 -4.730 -10.223 1.00 93.75 447 GLU A CA 1
ATOM 3514 C C . GLU A 1 447 ? -17.748 -6.257 -10.132 1.00 93.75 447 GLU A C 1
ATOM 3516 O O . GLU A 1 447 ? -18.285 -6.927 -11.019 1.00 93.75 447 GLU A O 1
ATOM 3521 N N . LEU A 1 448 ? -17.238 -6.813 -9.030 1.00 93.56 448 LEU A N 1
ATOM 3522 C CA . LEU A 1 448 ? -17.263 -8.251 -8.764 1.00 93.56 448 LEU A CA 1
ATOM 3523 C C . LEU A 1 448 ? -17.780 -8.568 -7.361 1.00 93.56 448 LEU A C 1
ATOM 3525 O O . LEU A 1 448 ? -17.436 -7.905 -6.388 1.00 93.56 448 LEU A O 1
ATOM 3529 N N . TYR A 1 449 ? -18.532 -9.672 -7.306 1.00 93.44 449 TYR A N 1
ATOM 3530 C CA . TYR A 1 449 ? -19.050 -10.393 -6.136 1.00 93.44 449 TYR A CA 1
ATOM 3531 C C . TYR A 1 449 ? -19.776 -9.535 -5.097 1.00 93.44 449 TYR A C 1
ATOM 3533 O O . TYR A 1 449 ? -19.170 -8.783 -4.347 1.00 93.44 449 TYR A O 1
ATOM 3541 N N . ARG A 1 450 ? -21.087 -9.744 -4.994 1.00 93.00 450 ARG A N 1
ATOM 3542 C CA . ARG A 1 450 ? -21.950 -9.091 -4.004 1.00 93.00 450 ARG A CA 1
ATOM 3543 C C . ARG A 1 450 ? -21.785 -9.723 -2.627 1.00 93.00 450 ARG A C 1
ATOM 3545 O O . ARG A 1 450 ? -21.618 -10.944 -2.540 1.00 93.00 450 ARG A O 1
ATOM 3552 N N . ASP A 1 451 ? -21.877 -8.889 -1.595 1.00 94.75 451 ASP A N 1
ATOM 3553 C CA . ASP A 1 451 ? -21.790 -9.259 -0.177 1.00 94.75 451 ASP A CA 1
ATOM 3554 C C . ASP A 1 451 ? -20.628 -10.223 0.102 1.00 94.75 451 ASP A C 1
ATOM 3556 O O . ASP A 1 451 ? -20.782 -11.355 0.579 1.00 94.75 451 ASP A O 1
ATOM 3560 N N . PHE A 1 452 ? -19.432 -9.780 -0.284 1.00 96.81 452 PHE A N 1
ATOM 3561 C CA . PHE A 1 452 ? -18.202 -10.530 -0.072 1.00 96.81 452 PHE A CA 1
ATOM 3562 C C . PHE A 1 452 ? -17.758 -10.412 1.392 1.00 96.81 452 PHE A C 1
ATOM 3564 O O . PHE A 1 452 ? -17.983 -9.387 2.034 1.00 96.81 452 PHE A O 1
ATOM 3571 N N . ALA A 1 453 ? -17.138 -11.448 1.961 1.00 97.06 453 ALA A N 1
ATOM 3572 C CA . ALA A 1 453 ? -16.928 -11.477 3.409 1.00 97.06 453 ALA A CA 1
ATOM 3573 C C . ALA A 1 453 ? -15.962 -10.389 3.898 1.00 97.06 453 ALA A C 1
ATOM 3575 O O . ALA A 1 453 ? -16.186 -9.795 4.952 1.00 97.06 453 ALA A O 1
ATOM 3576 N N . ASP A 1 454 ? -14.912 -10.097 3.131 1.00 97.06 454 ASP A N 1
ATOM 3577 C CA . ASP A 1 454 ? -13.914 -9.102 3.510 1.00 97.06 454 ASP A CA 1
ATOM 3578 C C . ASP A 1 454 ? -14.458 -7.673 3.686 1.00 97.06 454 ASP A C 1
ATOM 3580 O O . ASP A 1 454 ? -14.225 -7.080 4.747 1.00 97.06 454 ASP A O 1
ATOM 3584 N N . PRO A 1 455 ? -15.202 -7.101 2.719 1.00 97.62 455 PRO A N 1
ATOM 3585 C CA . PRO A 1 455 ? -15.807 -5.784 2.889 1.00 97.62 455 PRO A CA 1
ATOM 3586 C C . PRO A 1 455 ? -16.906 -5.779 3.955 1.00 97.62 455 PRO A C 1
ATOM 3588 O O . PRO A 1 455 ? -17.006 -4.796 4.679 1.00 97.62 455 PRO A O 1
ATOM 3591 N N . VAL A 1 456 ? -17.671 -6.864 4.130 1.00 98.31 456 VAL A N 1
ATOM 3592 C CA . VAL A 1 456 ? -18.657 -6.981 5.226 1.00 98.31 456 VAL A CA 1
ATOM 3593 C C . VAL A 1 456 ? -17.966 -6.907 6.594 1.00 98.31 456 VAL A C 1
ATOM 3595 O O . VAL A 1 456 ? -18.395 -6.157 7.473 1.00 98.31 456 VAL A O 1
ATOM 3598 N N . GLY A 1 457 ? -16.848 -7.621 6.755 1.00 98.00 457 GLY A N 1
ATOM 3599 C CA . GLY A 1 457 ? -15.983 -7.547 7.934 1.00 98.00 457 GLY A CA 1
ATOM 3600 C C . GLY A 1 457 ? -15.511 -6.128 8.235 1.00 98.00 457 GLY A C 1
ATOM 3601 O O . GLY A 1 457 ? -15.681 -5.622 9.348 1.00 98.00 457 GLY A O 1
ATOM 3602 N N . MET A 1 458 ? -14.954 -5.458 7.225 1.00 98.50 458 MET A N 1
ATOM 3603 C CA . MET A 1 458 ? -14.420 -4.104 7.384 1.00 98.50 458 MET A CA 1
ATOM 3604 C C . MET A 1 458 ? -15.502 -3.031 7.521 1.00 98.50 458 MET A C 1
ATOM 3606 O O . MET A 1 458 ? -15.273 -2.046 8.219 1.00 98.50 458 MET A O 1
ATOM 3610 N N . ALA A 1 459 ? -16.688 -3.211 6.940 1.00 98.50 459 ALA A N 1
ATOM 3611 C CA . ALA A 1 459 ? -17.831 -2.323 7.145 1.00 98.50 459 ALA A CA 1
ATOM 3612 C C . ALA A 1 459 ? -18.294 -2.342 8.610 1.00 98.50 459 ALA A C 1
ATOM 3614 O O . ALA A 1 459 ? -18.530 -1.285 9.193 1.00 98.50 459 ALA A O 1
ATOM 3615 N N . GLY A 1 460 ? -18.327 -3.522 9.243 1.00 98.25 460 GLY A N 1
ATOM 3616 C CA . GLY A 1 460 ? -18.603 -3.639 10.677 1.00 98.25 460 GLY A CA 1
ATOM 3617 C C . GLY A 1 460 ? -17.567 -2.932 11.543 1.00 98.25 460 GLY A C 1
ATOM 3618 O O . GLY A 1 460 ? -17.928 -2.117 12.394 1.00 98.25 460 GLY A O 1
ATOM 3619 N N . ARG A 1 461 ? -16.277 -3.179 11.291 1.00 98.25 461 ARG A N 1
ATOM 3620 C CA . ARG A 1 461 ? -15.199 -2.512 12.039 1.00 98.25 461 ARG A CA 1
ATOM 3621 C C . ARG A 1 461 ? -15.196 -1.002 11.830 1.00 98.25 461 ARG A C 1
ATOM 3623 O O . ARG A 1 461 ? -15.113 -0.262 12.799 1.00 98.25 461 ARG A O 1
ATOM 3630 N N . THR A 1 462 ? -15.316 -0.517 10.599 1.00 98.62 462 THR A N 1
ATOM 3631 C CA . THR A 1 462 ? -15.283 0.930 10.318 1.00 98.62 462 THR A CA 1
ATOM 3632 C C . THR A 1 462 ? -16.482 1.677 10.883 1.00 98.62 462 THR A C 1
ATOM 3634 O O . THR A 1 462 ? -16.298 2.767 11.417 1.00 98.62 462 THR A O 1
ATOM 3637 N N . LEU A 1 463 ? -17.686 1.098 10.847 1.00 98.69 463 LEU A N 1
ATOM 3638 C CA . LEU A 1 463 ? -18.857 1.695 11.491 1.00 98.69 463 LEU A CA 1
ATOM 3639 C C . LEU A 1 463 ? -18.657 1.813 13.012 1.00 98.69 463 LEU A C 1
ATOM 3641 O O . LEU A 1 463 ? -18.923 2.861 13.598 1.00 98.69 463 LEU A O 1
ATOM 3645 N N . VAL A 1 464 ? -18.177 0.747 13.655 1.00 98.69 464 VAL A N 1
ATOM 3646 C CA . VAL A 1 464 ? -18.136 0.657 15.122 1.00 98.69 464 VAL A CA 1
ATOM 3647 C C . VAL A 1 464 ? -16.847 1.237 15.713 1.00 98.69 464 VAL A C 1
ATOM 3649 O O . VAL A 1 464 ? -16.912 2.117 16.569 1.00 98.69 464 VAL A O 1
ATOM 3652 N N . GLU A 1 465 ? -15.678 0.798 15.246 1.00 98.56 465 GLU A N 1
ATOM 3653 C CA . GLU A 1 465 ? -14.357 1.235 15.729 1.00 98.56 465 GLU A CA 1
ATOM 3654 C C . GLU A 1 465 ? -13.894 2.563 15.113 1.00 98.56 465 GLU A C 1
ATOM 3656 O O . GLU A 1 465 ? -13.075 3.255 15.719 1.00 98.56 465 GLU A O 1
ATOM 3661 N N . GLY A 1 466 ? -14.384 2.900 13.915 1.00 98.31 466 GLY A N 1
ATOM 3662 C CA . GLY A 1 466 ? -14.054 4.128 13.188 1.00 98.31 466 GLY A CA 1
ATOM 3663 C C . GLY A 1 466 ? -15.039 5.255 13.488 1.00 98.31 466 GLY A C 1
ATOM 3664 O O . GLY A 1 466 ? -14.757 6.122 14.313 1.00 98.31 466 GLY A O 1
ATOM 3665 N N . LEU A 1 467 ? -16.219 5.216 12.860 1.00 98.62 467 LEU A N 1
ATOM 3666 C CA . LEU A 1 467 ? -17.226 6.279 12.936 1.00 98.62 467 LEU A CA 1
ATOM 3667 C C . LEU A 1 467 ? -17.687 6.550 14.376 1.00 98.62 467 LEU A C 1
ATOM 3669 O O . LEU A 1 467 ? -17.697 7.703 14.802 1.00 98.62 467 LEU A O 1
ATOM 3673 N N . PHE A 1 468 ? -18.024 5.509 15.146 1.00 98.62 468 PHE A N 1
ATOM 3674 C CA . PHE A 1 468 ? -18.422 5.652 16.557 1.00 98.62 468 PHE A CA 1
ATOM 3675 C C . PHE A 1 468 ? -17.268 5.485 17.555 1.00 98.62 468 PHE A C 1
ATOM 3677 O O . PHE A 1 468 ? -17.424 5.806 18.736 1.00 98.62 468 PHE A O 1
ATOM 3684 N N . GLY A 1 469 ? -16.097 5.031 17.099 1.00 98.31 469 GLY A N 1
ATOM 3685 C CA . GLY A 1 469 ? -14.891 4.987 17.920 1.00 98.31 469 GLY A CA 1
ATOM 3686 C C . GLY A 1 469 ? -14.892 3.975 19.062 1.00 98.31 469 GLY A C 1
ATOM 3687 O O . GLY A 1 469 ? -14.109 4.142 20.002 1.00 98.31 469 GLY A O 1
ATOM 3688 N N . ILE A 1 470 ? -15.779 2.980 19.037 1.00 98.62 470 ILE A N 1
ATOM 3689 C CA . ILE A 1 470 ? -15.968 1.989 20.103 1.00 98.62 470 ILE A CA 1
ATOM 3690 C C . ILE A 1 470 ? -14.864 0.935 19.999 1.00 98.62 470 ILE A C 1
ATOM 3692 O O . ILE A 1 470 ? -14.845 0.124 19.078 1.00 98.62 470 ILE A O 1
ATOM 3696 N N . ARG A 1 471 ? -13.928 0.948 20.952 1.00 97.38 471 ARG A N 1
ATOM 3697 C CA . ARG A 1 471 ? -12.770 0.040 20.998 1.00 97.38 471 ARG A CA 1
ATOM 3698 C C . ARG A 1 471 ? -12.588 -0.517 22.414 1.00 97.38 471 ARG A C 1
ATOM 3700 O O . ARG A 1 471 ? -11.758 -0.007 23.174 1.00 97.38 471 ARG A O 1
ATOM 3707 N N . PRO A 1 472 ? -13.384 -1.517 22.823 1.00 97.44 472 PRO A N 1
ATOM 3708 C CA . PRO A 1 472 ? -13.243 -2.127 24.138 1.00 97.44 472 PRO A CA 1
ATOM 3709 C C . PRO A 1 472 ? -11.878 -2.811 24.297 1.00 97.44 472 PRO A C 1
ATOM 3711 O O . PRO A 1 472 ? -11.338 -3.418 23.376 1.00 97.44 472 PRO A O 1
ATOM 3714 N N . ASP A 1 473 ? -11.333 -2.705 25.502 1.00 97.38 473 ASP A N 1
ATOM 3715 C CA . ASP A 1 473 ? -10.173 -3.433 26.010 1.00 97.38 473 ASP A CA 1
ATOM 3716 C C . ASP A 1 473 ? -10.613 -4.139 27.298 1.00 97.38 473 ASP A C 1
ATOM 3718 O O . ASP A 1 473 ? -10.233 -3.793 28.423 1.00 97.38 473 ASP A O 1
ATOM 3722 N N . ALA A 1 474 ? -11.510 -5.110 27.125 1.00 97.31 474 ALA A N 1
ATOM 3723 C CA . ALA A 1 474 ? -12.123 -5.864 28.209 1.00 97.31 474 ALA A CA 1
ATOM 3724 C C . ALA A 1 474 ? -11.111 -6.743 28.958 1.00 97.31 474 ALA A C 1
ATOM 3726 O O . ALA A 1 474 ? -11.343 -7.077 30.121 1.00 97.31 474 ALA A O 1
ATOM 3727 N N . LEU A 1 475 ? -9.963 -7.058 28.343 1.00 96.88 475 LEU A N 1
ATOM 3728 C CA . LEU A 1 475 ? -8.822 -7.692 29.017 1.00 96.88 475 LEU A CA 1
ATOM 3729 C C . LEU A 1 475 ? -8.288 -6.826 30.166 1.00 96.88 475 LEU A C 1
ATOM 3731 O O . LEU A 1 475 ? -7.923 -7.361 31.211 1.00 96.88 475 LEU A O 1
ATOM 3735 N N . ASN A 1 476 ? -8.296 -5.502 29.995 1.00 96.56 476 ASN A N 1
ATOM 3736 C CA . ASN A 1 476 ? -7.883 -4.532 31.010 1.00 96.56 476 ASN A CA 1
ATOM 3737 C C . ASN A 1 476 ? -9.069 -3.865 31.734 1.00 96.56 476 ASN A C 1
ATOM 3739 O O . ASN A 1 476 ? -8.867 -2.964 32.549 1.00 96.56 476 ASN A O 1
ATOM 3743 N N . GLY A 1 477 ? -10.307 -4.287 31.453 1.00 97.31 477 GLY A N 1
ATOM 3744 C CA . GLY A 1 477 ? -11.516 -3.721 32.055 1.00 97.31 477 GLY A CA 1
ATOM 3745 C C . GLY A 1 477 ? -11.823 -2.288 31.608 1.00 97.31 477 GLY A C 1
ATOM 3746 O O . GLY A 1 477 ? -12.369 -1.517 32.398 1.00 97.31 477 GLY A O 1
ATOM 3747 N N . VAL A 1 478 ? -11.461 -1.915 30.375 1.00 98.31 478 VAL A N 1
ATOM 3748 C CA . VAL A 1 478 ? -11.618 -0.553 29.837 1.00 98.31 478 VAL A CA 1
ATOM 3749 C C . VAL A 1 478 ? -12.523 -0.547 28.604 1.00 98.31 478 VAL A C 1
ATOM 3751 O O . VAL A 1 478 ? -12.365 -1.357 27.700 1.00 98.31 478 VAL A O 1
ATOM 3754 N N . LEU A 1 479 ? -13.446 0.409 28.535 1.00 98.50 479 LEU A N 1
ATOM 3755 C CA . LEU A 1 479 ? -14.217 0.764 27.348 1.00 98.50 479 LEU A CA 1
ATOM 3756 C C . LEU A 1 479 ? -13.635 2.056 26.776 1.00 98.50 479 LEU A C 1
ATOM 3758 O O . LEU A 1 479 ? -13.818 3.125 27.364 1.00 98.50 479 LEU A O 1
ATOM 3762 N N . ARG A 1 480 ? -12.916 1.967 25.650 1.00 98.25 480 ARG A N 1
ATOM 3763 C CA . ARG A 1 480 ? -12.428 3.160 24.947 1.00 98.25 480 ARG A CA 1
ATOM 3764 C C . ARG A 1 480 ? -13.462 3.617 23.936 1.00 98.25 480 ARG A C 1
ATOM 3766 O O . ARG A 1 480 ? -13.940 2.809 23.142 1.00 98.25 480 ARG A O 1
ATOM 3773 N N . ILE A 1 481 ? -13.773 4.906 23.957 1.00 98.56 481 ILE A N 1
ATOM 3774 C CA . ILE A 1 481 ? -14.662 5.545 22.986 1.00 98.56 481 ILE A CA 1
ATOM 3775 C C . ILE A 1 481 ? -13.985 6.818 22.492 1.00 98.56 481 ILE A C 1
ATOM 3777 O O . ILE A 1 481 ? -13.573 7.649 23.302 1.00 98.56 481 ILE A O 1
ATOM 3781 N N . GLN A 1 482 ? -13.854 6.952 21.173 1.00 97.88 482 GLN A N 1
ATOM 3782 C CA . GLN A 1 482 ? -13.313 8.143 20.515 1.00 97.88 482 GLN A CA 1
ATOM 3783 C C . GLN A 1 482 ? -14.121 8.467 19.251 1.00 97.88 482 GLN A C 1
ATOM 3785 O O . GLN A 1 482 ? -13.771 7.962 18.186 1.00 97.88 482 GLN A O 1
ATOM 3790 N N . PRO A 1 483 ? -15.183 9.283 19.349 1.00 97.62 483 PRO A N 1
ATOM 3791 C CA . PRO A 1 483 ? -16.054 9.599 18.221 1.00 97.62 483 PRO A CA 1
ATOM 3792 C C . PRO A 1 483 ? -15.310 10.037 16.954 1.00 97.62 483 PRO A C 1
ATOM 3794 O O . PRO A 1 483 ? -14.418 10.888 17.011 1.00 97.62 483 PRO A O 1
ATOM 3797 N N . GLY A 1 484 ? -15.701 9.466 15.814 1.00 97.12 484 GLY A N 1
ATOM 3798 C CA . GLY A 1 484 ? -15.077 9.680 14.508 1.00 97.12 484 GLY A CA 1
ATOM 3799 C C . GLY A 1 484 ? -15.969 10.376 13.477 1.00 97.12 484 GLY A C 1
ATOM 3800 O O . GLY A 1 484 ? -15.533 10.566 12.346 1.00 97.12 484 GLY A O 1
ATOM 3801 N N . TRP A 1 485 ? -17.198 10.754 13.826 1.00 95.75 485 TRP A N 1
ATOM 3802 C CA . TRP A 1 485 ? -18.104 11.445 12.906 1.00 95.75 485 TRP A CA 1
ATOM 3803 C C . TRP A 1 485 ? -17.677 12.896 12.603 1.00 95.75 485 TRP A C 1
ATOM 3805 O O . TRP A 1 485 ? -16.914 13.492 13.384 1.00 95.75 485 TRP A O 1
ATOM 3815 N N . PRO A 1 486 ? -18.173 13.472 11.488 1.00 95.75 486 PRO A N 1
ATOM 3816 C CA . PRO A 1 486 ? -17.907 14.859 11.115 1.00 95.75 486 PRO A CA 1
ATOM 3817 C C . PRO A 1 486 ? -18.282 15.847 12.212 1.00 95.75 486 PRO A C 1
ATOM 3819 O O . PRO A 1 486 ? -19.248 15.655 12.955 1.00 95.75 486 PRO A O 1
ATOM 3822 N N . GLU A 1 487 ? -17.488 16.902 12.348 1.00 92.25 487 GLU A N 1
ATOM 3823 C CA . GLU A 1 487 ? -17.688 17.915 13.385 1.00 92.25 487 GLU A CA 1
ATOM 3824 C C . GLU A 1 487 ? -19.008 18.686 13.251 1.00 92.25 487 GLU A C 1
ATOM 3826 O O . GLU A 1 487 ? -19.592 19.087 14.257 1.00 92.25 487 GLU A O 1
ATOM 3831 N N . GLU A 1 488 ? -19.529 18.849 12.041 1.00 93.56 488 GLU A N 1
ATOM 3832 C CA . GLU A 1 488 ? -20.773 19.573 11.786 1.00 93.56 488 GLU A CA 1
ATOM 3833 C C . GLU A 1 488 ? -22.038 18.804 12.190 1.00 93.56 488 GLU A C 1
ATOM 3835 O O . GLU A 1 488 ? -23.128 19.381 12.192 1.00 93.56 488 GLU A O 1
ATOM 3840 N N . TRP A 1 489 ? -21.936 17.515 12.533 1.00 96.81 489 TRP A N 1
ATOM 3841 C CA . TRP A 1 489 ? -23.106 16.716 12.892 1.00 96.81 489 TRP A CA 1
ATOM 3842 C C . TRP A 1 489 ? -23.693 17.171 14.235 1.00 96.81 489 TRP A C 1
ATOM 3844 O O . TRP A 1 489 ? -23.011 17.100 15.255 1.00 96.81 489 TRP A O 1
ATOM 3854 N N . PRO A 1 490 ? -24.975 17.589 14.288 1.00 97.31 490 PRO A N 1
ATOM 3855 C CA . PRO A 1 490 ? -25.598 18.019 15.538 1.00 97.31 490 PRO A CA 1
ATOM 3856 C C . PRO A 1 490 ? -26.090 16.846 16.394 1.00 97.31 490 PRO A C 1
ATOM 3858 O O . PRO A 1 490 ? -26.387 17.021 17.572 1.00 97.31 490 PRO A O 1
ATOM 3861 N N . ARG A 1 491 ? -26.237 15.656 15.805 1.00 98.31 491 ARG A N 1
ATOM 3862 C CA . ARG A 1 491 ? -26.613 14.431 16.512 1.00 98.31 491 ARG A CA 1
ATOM 3863 C C . ARG A 1 491 ? -26.100 13.206 15.779 1.00 98.31 491 ARG A C 1
ATOM 3865 O O . ARG A 1 491 ? -26.010 13.231 14.557 1.00 98.31 491 ARG A O 1
ATOM 3872 N N . ALA A 1 492 ? -25.847 12.130 16.507 1.00 98.56 492 ALA A N 1
ATOM 3873 C CA . ALA A 1 492 ? -25.596 10.806 15.944 1.00 98.56 492 ALA A CA 1
ATOM 3874 C C . ALA A 1 492 ? -25.967 9.741 16.975 1.00 98.56 492 ALA A C 1
ATOM 3876 O O . ALA A 1 492 ? -25.746 9.940 18.170 1.00 98.56 492 ALA A O 1
ATOM 3877 N N . SER A 1 493 ? -26.513 8.607 16.543 1.00 98.75 493 SER A N 1
ATOM 3878 C CA . SER A 1 493 ? -26.746 7.483 17.445 1.00 98.75 493 SER A CA 1
ATOM 3879 C C . SER A 1 493 ? -26.475 6.135 16.799 1.00 98.75 493 SER A C 1
ATOM 3881 O O . SER A 1 493 ? -26.740 5.936 15.613 1.00 98.75 493 SER A O 1
ATOM 3883 N N . LEU A 1 494 ? -25.956 5.221 17.612 1.00 98.75 494 LEU A N 1
ATOM 3884 C CA . LEU A 1 494 ? -25.744 3.822 17.275 1.00 98.75 494 LEU A CA 1
ATOM 3885 C C . LEU A 1 494 ? -26.239 2.973 18.438 1.00 98.75 494 LEU A C 1
ATOM 3887 O O . LEU A 1 494 ? -25.856 3.203 19.583 1.00 98.75 494 LEU A O 1
ATOM 3891 N N . THR A 1 495 ? -27.051 1.967 18.140 1.00 98.69 495 THR A N 1
ATOM 3892 C CA . THR A 1 495 ? -27.354 0.878 19.070 1.00 98.69 495 THR A CA 1
ATOM 3893 C C . THR A 1 495 ? -26.981 -0.448 18.429 1.00 98.69 495 THR A C 1
ATOM 3895 O O . THR A 1 495 ? -27.504 -0.813 17.375 1.00 98.69 495 THR A O 1
ATOM 3898 N N . ILE A 1 496 ? -26.075 -1.156 19.098 1.00 98.19 496 ILE A N 1
ATOM 3899 C CA . ILE A 1 496 ? -25.687 -2.543 18.833 1.00 98.19 496 ILE A CA 1
ATOM 3900 C C . ILE A 1 496 ? -25.862 -3.359 20.119 1.00 98.19 496 ILE A C 1
ATOM 3902 O O . ILE A 1 496 ? -26.182 -2.809 21.172 1.00 98.19 496 ILE A O 1
ATOM 3906 N N . ALA A 1 497 ? -25.653 -4.674 20.050 1.00 97.06 497 ALA A N 1
ATOM 3907 C CA . ALA A 1 497 ? -25.907 -5.578 21.175 1.00 97.06 497 ALA A CA 1
ATOM 3908 C C . ALA A 1 497 ? -25.164 -5.190 22.470 1.00 97.06 497 ALA A C 1
ATOM 3910 O O . ALA A 1 497 ? -25.749 -5.253 23.550 1.00 97.06 497 ALA A O 1
ATOM 3911 N N . ASP A 1 498 ? -23.903 -4.764 22.360 1.00 97.88 498 ASP A N 1
ATOM 3912 C CA . ASP A 1 498 ? -23.058 -4.483 23.524 1.00 97.88 498 ASP A CA 1
ATOM 3913 C C . ASP A 1 498 ? -23.127 -3.040 24.014 1.00 97.88 498 ASP A C 1
ATOM 3915 O O . ASP A 1 498 ? -22.638 -2.747 25.106 1.00 97.88 498 ASP A O 1
ATOM 3919 N N . ILE A 1 499 ? -23.664 -2.106 23.226 1.00 98.56 499 ILE A N 1
ATOM 3920 C CA . ILE A 1 499 ? -23.609 -0.683 23.565 1.00 98.56 499 ILE A CA 1
ATOM 3921 C C . ILE A 1 499 ? -24.607 0.153 22.758 1.00 98.56 499 ILE A C 1
ATOM 3923 O O . ILE A 1 499 ? -24.782 -0.038 21.553 1.00 98.56 499 ILE A O 1
ATOM 3927 N N . SER A 1 500 ? -25.194 1.145 23.427 1.00 98.75 500 SER A N 1
ATOM 3928 C CA . SER A 1 500 ? -25.894 2.263 22.788 1.00 98.75 500 SER A CA 1
ATOM 3929 C C . SER A 1 500 ? -25.149 3.568 23.046 1.00 98.75 500 SER A C 1
ATOM 3931 O O . SER A 1 500 ? -24.763 3.847 24.183 1.00 98.75 500 SER A O 1
ATOM 3933 N N . ILE A 1 501 ? -24.980 4.382 22.006 1.00 98.75 501 ILE A N 1
ATOM 3934 C CA . ILE A 1 501 ? -24.434 5.739 22.079 1.00 98.75 501 ILE A CA 1
ATOM 3935 C C . ILE A 1 501 ? -25.429 6.695 21.428 1.00 98.75 501 ILE A C 1
ATOM 3937 O O . ILE A 1 501 ? -25.865 6.463 20.303 1.00 98.75 501 ILE A O 1
ATOM 3941 N N . LEU A 1 502 ? -25.747 7.783 22.122 1.00 98.81 502 LEU A N 1
ATOM 3942 C CA . LEU A 1 502 ? -26.428 8.955 21.582 1.00 98.81 502 LEU A CA 1
ATOM 3943 C C . LEU A 1 502 ? -25.546 10.176 21.831 1.00 98.81 502 LEU A C 1
ATOM 3945 O O . LEU A 1 502 ? -25.126 10.417 22.961 1.00 98.81 502 LEU A O 1
ATOM 3949 N N . PHE A 1 503 ? -25.285 10.929 20.773 1.00 98.69 503 PHE A N 1
ATOM 3950 C CA . PHE A 1 503 ? -24.630 12.225 20.804 1.00 98.69 503 PHE A CA 1
ATOM 3951 C C . PHE A 1 503 ? -25.613 13.309 20.374 1.00 98.69 503 PHE A C 1
ATOM 3953 O O . PHE A 1 503 ? -26.331 13.136 19.384 1.00 98.69 503 PHE A O 1
ATOM 3960 N N . GLU A 1 504 ? -25.609 14.424 21.098 1.00 98.38 504 GLU A N 1
ATOM 3961 C CA . GLU A 1 504 ? -26.403 15.616 20.815 1.00 98.38 504 GLU A CA 1
ATOM 3962 C C . GLU A 1 504 ? -25.563 16.871 21.070 1.00 98.38 504 GLU A C 1
ATOM 3964 O O . GLU A 1 504 ? -24.920 16.998 22.113 1.00 98.38 504 GLU A O 1
ATOM 3969 N N . ARG A 1 505 ? -25.602 17.816 20.131 1.00 97.06 505 ARG A N 1
ATOM 3970 C CA . ARG A 1 505 ? -24.932 19.114 20.211 1.00 97.06 505 ARG A CA 1
ATOM 3971 C C . ARG A 1 505 ? -25.951 20.241 20.160 1.00 97.06 505 ARG A C 1
ATOM 3973 O O . ARG A 1 505 ? -26.793 20.301 19.263 1.00 97.06 505 ARG A O 1
ATOM 3980 N N . ALA A 1 506 ? -25.836 21.171 21.100 1.00 95.38 506 ALA A N 1
ATOM 3981 C CA . ALA A 1 506 ? -26.661 22.369 21.185 1.00 95.38 506 ALA A CA 1
ATOM 3982 C C . ALA A 1 506 ? -25.775 23.599 21.428 1.00 95.38 506 ALA A C 1
ATOM 3984 O O . ALA A 1 506 ? -25.407 23.916 22.559 1.00 95.38 506 ALA A O 1
ATOM 3985 N N . GLY A 1 507 ? -25.427 24.313 20.354 1.00 91.81 507 GLY A N 1
ATOM 3986 C CA . GLY A 1 507 ? -24.494 25.440 20.430 1.00 91.81 507 GLY A CA 1
ATOM 3987 C C . GLY A 1 507 ? -23.110 24.974 20.885 1.00 91.81 507 GLY A C 1
ATOM 3988 O O . GLY A 1 507 ? -22.510 24.126 20.234 1.00 91.81 507 GLY A O 1
ATOM 3989 N N . ASN A 1 508 ? -22.634 25.502 22.015 1.00 93.81 508 ASN A N 1
ATOM 3990 C CA . ASN A 1 508 ? -21.334 25.151 22.600 1.00 93.81 508 ASN A CA 1
ATOM 3991 C C . ASN A 1 508 ? -21.414 23.992 23.611 1.00 93.81 508 ASN A C 1
ATOM 3993 O O . ASN A 1 508 ? -20.461 23.772 24.356 1.00 93.81 508 ASN A O 1
ATOM 3997 N N . SER A 1 509 ? -22.547 23.291 23.669 1.00 96.81 509 SER A N 1
ATOM 3998 C CA . SER A 1 509 ? -22.776 22.175 24.581 1.00 96.81 509 SER A CA 1
ATOM 3999 C C . SER A 1 509 ? -22.829 20.862 23.811 1.00 96.81 509 SER A C 1
ATOM 4001 O O . SER A 1 509 ? -23.600 20.744 22.854 1.00 96.81 509 SER A O 1
ATOM 4003 N N . ASP A 1 510 ? -22.044 19.882 24.252 1.00 98.12 510 ASP A N 1
ATOM 4004 C CA . ASP A 1 510 ? -22.086 18.507 23.762 1.00 98.12 510 ASP A CA 1
ATOM 4005 C C . ASP A 1 510 ? -22.556 17.568 24.868 1.00 98.12 510 ASP A C 1
ATOM 4007 O O . ASP A 1 510 ? -22.024 17.573 25.982 1.00 98.12 510 ASP A O 1
ATOM 4011 N N . ARG A 1 511 ? -23.506 16.695 24.535 1.00 98.44 511 ARG A N 1
ATOM 4012 C CA . ARG A 1 511 ? -24.002 15.651 25.424 1.00 98.44 511 ARG A CA 1
ATOM 4013 C C . ARG A 1 511 ? -23.832 14.276 24.799 1.00 98.44 511 ARG A C 1
ATOM 4015 O O . ARG A 1 511 ? -24.193 14.054 23.645 1.00 98.44 511 ARG A O 1
ATOM 4022 N N . TYR A 1 512 ? -23.333 13.341 25.600 1.00 98.69 512 TYR A N 1
ATOM 4023 C CA . TYR A 1 512 ? -23.204 11.935 25.240 1.00 98.69 512 TYR A CA 1
ATOM 4024 C C . TYR A 1 512 ? -23.938 11.074 26.263 1.00 98.69 512 TYR A C 1
ATOM 4026 O O . TYR A 1 512 ? -23.640 11.123 27.457 1.00 98.69 512 TYR A O 1
ATOM 4034 N N . THR A 1 513 ? -24.852 10.237 25.785 1.00 98.81 513 THR A N 1
ATOM 4035 C CA . THR A 1 513 ? -25.443 9.143 26.555 1.00 98.81 513 THR A CA 1
ATOM 4036 C C . THR A 1 513 ? -24.841 7.837 26.062 1.00 98.81 513 THR A C 1
ATOM 4038 O O . THR A 1 513 ? -25.061 7.443 24.918 1.00 98.81 513 THR A O 1
ATOM 4041 N N . ILE A 1 514 ? -24.104 7.148 26.930 1.00 98.81 514 ILE A N 1
ATOM 4042 C CA . ILE A 1 514 ? -23.484 5.854 26.628 1.00 98.81 514 ILE A CA 1
ATOM 4043 C C . ILE A 1 514 ? -24.057 4.804 27.579 1.00 98.81 514 ILE A C 1
ATOM 4045 O O . ILE A 1 514 ? -23.967 4.948 28.800 1.00 98.81 514 ILE A O 1
ATOM 4049 N N . ILE A 1 515 ? -24.631 3.739 27.025 1.00 98.75 515 ILE A N 1
ATOM 4050 C CA . ILE A 1 515 ? -25.233 2.629 27.770 1.00 98.75 515 ILE A CA 1
ATOM 4051 C C . ILE A 1 515 ? -24.498 1.342 27.380 1.00 98.75 515 ILE A C 1
ATOM 4053 O O . ILE A 1 515 ? -24.830 0.742 26.356 1.00 98.75 515 ILE A O 1
ATOM 4057 N N . PRO A 1 516 ? -23.473 0.926 28.143 1.00 97.94 516 PRO A N 1
ATOM 4058 C CA . PRO A 1 516 ? -22.801 -0.346 27.916 1.00 97.94 516 PRO A CA 1
ATOM 4059 C C . PRO A 1 516 ? -23.667 -1.524 28.387 1.00 97.94 516 PRO A C 1
ATOM 4061 O O . PRO A 1 516 ? -24.279 -1.480 29.452 1.00 97.94 516 PRO A O 1
ATOM 4064 N N . SER A 1 517 ? -23.643 -2.604 27.616 1.00 97.06 517 SER A N 1
ATOM 4065 C CA . SER A 1 517 ? -24.315 -3.888 27.865 1.00 97.06 517 SER A CA 1
ATOM 4066 C C . SER A 1 517 ? -23.346 -5.081 27.815 1.00 97.06 517 SER A C 1
ATOM 4068 O O . SER A 1 517 ? -23.773 -6.230 27.749 1.00 97.06 517 SER A O 1
ATOM 4070 N N . PHE A 1 518 ? -22.035 -4.819 27.884 1.00 95.94 518 PHE A N 1
ATOM 4071 C CA . PHE A 1 518 ? -20.997 -5.847 27.973 1.00 95.94 518 PHE A CA 1
ATOM 4072 C C . PHE A 1 518 ? -21.209 -6.768 29.183 1.00 95.94 518 PHE A C 1
ATOM 4074 O O . PHE A 1 518 ? -21.638 -6.340 30.256 1.00 95.94 518 PHE A O 1
ATOM 4081 N N . THR A 1 519 ? -20.799 -8.032 29.058 1.00 89.94 519 THR A N 1
ATOM 4082 C CA . THR A 1 519 ? -20.905 -9.028 30.140 1.00 89.94 519 THR A CA 1
ATOM 4083 C C . THR A 1 519 ? -20.147 -8.640 31.411 1.00 89.94 519 THR A C 1
ATOM 4085 O O . THR A 1 519 ? -20.490 -9.091 32.503 1.00 89.94 519 THR A O 1
ATOM 4088 N N . LYS A 1 520 ? -19.089 -7.831 31.278 1.00 91.69 520 LYS A N 1
ATOM 4089 C CA . LYS A 1 520 ? -18.295 -7.302 32.391 1.00 91.69 520 LYS A CA 1
ATOM 4090 C C . LYS A 1 520 ? -18.460 -5.782 32.447 1.00 91.69 520 LYS A C 1
ATOM 4092 O O . LYS A 1 520 ? -18.358 -5.146 31.401 1.00 91.69 520 LYS A O 1
ATOM 4097 N N . PRO A 1 521 ? -18.639 -5.179 33.636 1.00 95.00 521 PRO A N 1
ATOM 4098 C CA . PRO A 1 521 ? -18.574 -3.729 33.781 1.00 95.00 521 PRO A CA 1
ATOM 4099 C C . PRO A 1 521 ? -17.188 -3.210 33.375 1.00 95.00 521 PRO A C 1
ATOM 4101 O O . PRO A 1 521 ? -16.174 -3.688 33.886 1.00 95.00 521 PRO A O 1
ATOM 4104 N N . LEU A 1 522 ? -17.146 -2.230 32.472 1.00 97.69 522 LEU A N 1
ATOM 4105 C CA . LEU A 1 522 ? -15.910 -1.641 31.953 1.00 97.69 522 LEU A CA 1
ATOM 4106 C C . LEU A 1 522 ? -15.783 -0.190 32.415 1.00 97.69 522 LEU A C 1
ATOM 4108 O O . LEU A 1 522 ? -16.763 0.548 32.406 1.00 97.69 522 LEU A O 1
ATOM 4112 N N . LYS A 1 523 ? -14.575 0.228 32.799 1.00 98.44 523 LYS A N 1
ATOM 4113 C CA . LYS A 1 523 ? -14.261 1.632 33.092 1.00 98.44 523 LYS A CA 1
ATOM 4114 C C . LYS A 1 523 ? -14.204 2.426 31.797 1.00 98.44 523 LYS A C 1
ATOM 4116 O O . LYS A 1 523 ? -13.604 1.970 30.826 1.00 98.44 523 LYS A O 1
ATOM 4121 N N . LEU A 1 524 ? -14.771 3.622 31.783 1.00 98.69 524 LEU A N 1
ATOM 4122 C CA . LEU A 1 524 ? -14.789 4.449 30.585 1.00 98.69 524 LEU A CA 1
ATOM 4123 C C . LEU A 1 524 ? -13.468 5.207 30.421 1.00 98.69 524 LEU A C 1
ATOM 4125 O O . LEU A 1 524 ? -13.016 5.894 31.340 1.00 98.69 524 LEU A O 1
ATOM 4129 N N . GLN A 1 525 ? -12.900 5.125 29.219 1.00 98.62 525 GLN A N 1
ATOM 4130 C CA . GLN A 1 525 ? -11.852 6.005 28.709 1.00 98.62 525 GLN A CA 1
ATOM 4131 C C . GLN A 1 525 ? -12.410 6.726 27.477 1.00 98.62 525 GLN A C 1
ATOM 4133 O O . GLN A 1 525 ? -12.367 6.209 26.359 1.00 98.62 525 GLN A O 1
ATOM 4138 N N . PHE A 1 526 ? -12.982 7.907 27.695 1.00 98.69 526 PHE A N 1
ATOM 4139 C CA . PHE A 1 526 ? -13.636 8.689 26.652 1.00 98.69 526 PHE A CA 1
ATOM 4140 C C . PHE A 1 526 ? -12.687 9.763 26.133 1.00 98.69 526 PHE A C 1
ATOM 4142 O O . PHE A 1 526 ? -12.203 10.588 26.907 1.00 98.69 526 PHE A O 1
ATOM 4149 N N . ARG A 1 527 ? -12.406 9.742 24.830 1.00 97.94 527 ARG A N 1
ATOM 4150 C CA . ARG A 1 527 ? -11.564 10.730 24.157 1.00 97.94 527 ARG A CA 1
ATOM 4151 C C . ARG A 1 527 ? -12.391 11.541 23.182 1.00 97.94 527 ARG A C 1
ATOM 4153 O O . ARG A 1 527 ? -13.098 10.973 22.359 1.00 97.94 527 ARG A O 1
ATOM 4160 N N . VAL A 1 528 ? -12.273 12.858 23.242 1.00 96.81 528 VAL A N 1
ATOM 4161 C CA . VAL A 1 528 ? -13.075 13.761 22.410 1.00 96.81 528 VAL A CA 1
ATOM 4162 C C . VAL A 1 528 ? -12.264 14.987 22.025 1.00 96.81 528 VAL A C 1
ATOM 4164 O O . VAL A 1 528 ? -11.383 15.421 22.773 1.00 96.81 528 VAL A O 1
ATOM 4167 N N . ARG A 1 529 ? -12.536 15.522 20.834 1.00 94.69 529 ARG A N 1
ATOM 4168 C CA . ARG A 1 529 ? -11.981 16.804 20.404 1.00 94.69 529 ARG A CA 1
ATOM 4169 C C . ARG A 1 529 ? -12.750 17.936 21.094 1.00 94.69 529 ARG A C 1
ATOM 4171 O O . ARG A 1 529 ? -13.979 17.928 21.018 1.00 94.69 529 ARG A O 1
ATOM 4178 N N . PRO A 1 530 ? -12.072 18.880 21.760 1.00 94.19 530 PRO A N 1
ATOM 4179 C CA . PRO A 1 530 ? -12.716 20.089 22.262 1.00 94.19 530 PRO A CA 1
ATOM 4180 C C . PRO A 1 530 ? -13.361 20.885 21.124 1.00 94.19 530 PRO A C 1
ATOM 4182 O O . PRO A 1 530 ? -12.763 21.010 20.058 1.00 94.19 530 PRO A O 1
ATOM 4185 N N . GLY A 1 531 ? -14.558 21.432 21.354 1.00 91.25 531 GLY A N 1
ATOM 4186 C CA . GLY A 1 531 ? -15.254 22.270 20.367 1.00 91.25 531 GLY A CA 1
ATOM 4187 C C . GLY A 1 531 ? -14.750 23.718 20.292 1.00 91.25 531 GLY A C 1
ATOM 4188 O O . GLY A 1 531 ? -15.127 24.449 19.382 1.00 91.25 531 GLY A O 1
ATOM 4189 N N . ALA A 1 532 ? -13.932 24.149 21.254 1.00 94.25 532 ALA A N 1
ATOM 4190 C CA . ALA A 1 532 ? -13.339 25.483 21.331 1.00 94.25 532 ALA A CA 1
ATOM 4191 C C . ALA A 1 532 ? -12.113 25.469 22.267 1.00 94.25 532 ALA A C 1
ATOM 4193 O O . ALA A 1 532 ? -11.818 24.443 22.891 1.00 94.25 532 ALA A O 1
ATOM 4194 N N . SER A 1 533 ? -11.395 26.591 22.361 1.00 94.75 533 SER A N 1
ATOM 4195 C CA . SER A 1 533 ? -10.117 26.695 23.081 1.00 94.75 533 SER A CA 1
ATOM 4196 C C . SER A 1 533 ? -10.218 26.645 24.612 1.00 94.75 533 SER A C 1
ATOM 4198 O O . SER A 1 533 ? -9.212 26.399 25.282 1.00 94.75 533 SER A O 1
ATOM 4200 N N . GLU A 1 534 ? -11.413 26.821 25.182 1.00 95.19 534 GLU A N 1
ATOM 4201 C CA . GLU A 1 534 ? -11.669 26.702 26.619 1.00 95.19 534 GLU A CA 1
ATOM 4202 C C . GLU A 1 534 ? -12.674 25.592 26.940 1.00 95.19 534 GLU A C 1
ATOM 4204 O O . GLU A 1 534 ? -13.677 25.372 26.254 1.00 95.19 534 GLU A O 1
ATOM 4209 N N . ILE A 1 535 ? -12.454 24.949 28.086 1.00 95.75 535 ILE A N 1
ATOM 4210 C CA . ILE A 1 535 ? -13.349 23.945 28.656 1.00 95.75 535 ILE A CA 1
ATOM 4211 C C . ILE A 1 535 ? -14.026 24.564 29.878 1.00 95.75 535 ILE A C 1
ATOM 4213 O O . ILE A 1 535 ? -13.426 24.664 30.948 1.00 95.75 535 ILE A O 1
ATOM 4217 N N . ARG A 1 536 ? -15.287 24.985 29.736 1.00 95.94 536 ARG A N 1
ATOM 4218 C CA . ARG A 1 536 ? -16.034 25.652 30.817 1.00 95.94 536 ARG A CA 1
ATOM 4219 C C . ARG A 1 536 ? -16.497 24.675 31.882 1.00 95.94 536 ARG A C 1
ATOM 4221 O O . ARG A 1 536 ? -16.443 24.984 33.071 1.00 95.94 536 ARG A O 1
ATOM 4228 N N . SER A 1 537 ? -16.985 23.508 31.472 1.00 97.00 537 SER A N 1
ATOM 4229 C CA . SER A 1 537 ? -17.326 22.441 32.408 1.00 97.00 537 SER A CA 1
ATOM 4230 C C . SER A 1 537 ? -17.339 21.077 31.736 1.00 97.00 537 SER A C 1
ATOM 4232 O O . SER A 1 537 ? -17.704 20.960 30.571 1.00 97.00 537 SER A O 1
ATOM 4234 N N . ILE A 1 538 ? -16.975 20.055 32.508 1.00 98.06 538 ILE A N 1
ATOM 4235 C CA . ILE A 1 538 ? -17.142 18.648 32.154 1.00 98.06 538 ILE A CA 1
ATOM 4236 C C . ILE A 1 538 ? -17.876 17.987 33.310 1.00 98.06 538 ILE A C 1
ATOM 4238 O O . ILE A 1 538 ? -17.434 18.071 34.463 1.00 98.06 538 ILE A O 1
ATOM 4242 N N . ARG A 1 539 ? -18.986 17.316 33.014 1.00 98.44 539 ARG A N 1
ATOM 4243 C CA . ARG A 1 539 ? -19.708 16.495 33.987 1.00 98.44 539 ARG A CA 1
ATOM 4244 C C . ARG A 1 539 ? -19.843 15.075 33.480 1.00 98.44 539 ARG A C 1
ATOM 4246 O O . ARG A 1 539 ? -20.087 14.856 32.300 1.00 98.44 539 ARG A O 1
ATOM 4253 N N . VAL A 1 540 ? -19.715 14.121 34.394 1.00 98.38 540 VAL A N 1
ATOM 4254 C CA . VAL A 1 540 ? -20.059 12.718 34.161 1.00 98.38 540 VAL A CA 1
ATOM 4255 C C . VAL A 1 540 ? -21.088 12.317 35.208 1.00 98.38 540 VAL A C 1
ATOM 4257 O O . VAL A 1 540 ? -20.831 12.416 36.408 1.00 98.38 540 VAL A O 1
ATOM 4260 N N . ASN A 1 541 ? -22.268 11.889 34.762 1.00 97.75 541 ASN A N 1
ATOM 4261 C CA . ASN A 1 541 ? -23.401 11.533 35.621 1.00 97.75 541 ASN A CA 1
ATOM 4262 C C . ASN A 1 541 ? -23.770 12.661 36.611 1.00 97.75 541 ASN A C 1
ATOM 4264 O O . ASN A 1 541 ? -24.026 12.419 37.790 1.00 97.75 541 ASN A O 1
ATOM 4268 N N . GLY A 1 542 ? -23.752 13.913 36.134 1.00 96.25 542 GLY A N 1
ATOM 4269 C CA . GLY A 1 542 ? -24.078 15.125 36.900 1.00 96.25 542 GLY A CA 1
ATOM 4270 C C . GLY A 1 542 ? -22.966 15.649 37.824 1.00 96.25 542 GLY A C 1
ATOM 4271 O O . GLY A 1 542 ? -23.015 16.809 38.247 1.00 96.25 542 GLY A O 1
ATOM 4272 N N . ALA A 1 543 ? -21.936 14.846 38.108 1.00 97.19 543 ALA A N 1
ATOM 4273 C CA . ALA A 1 543 ? -20.786 15.247 38.914 1.00 97.19 543 ALA A CA 1
ATOM 4274 C C . ALA A 1 543 ? -19.691 15.878 38.045 1.00 97.19 543 ALA A C 1
ATOM 4276 O O . ALA A 1 543 ? -19.457 15.430 36.926 1.00 97.19 543 ALA A O 1
ATOM 4277 N N . ALA A 1 544 ? -18.994 16.895 38.562 1.00 97.69 544 ALA A N 1
ATOM 4278 C CA . ALA A 1 544 ? -17.839 17.472 37.875 1.00 97.69 544 ALA A CA 1
ATOM 4279 C C . ALA A 1 544 ? -16.752 16.405 37.669 1.00 97.69 544 ALA A C 1
ATOM 4281 O O . ALA A 1 544 ? -16.402 15.691 38.611 1.00 97.69 544 ALA A O 1
ATOM 4282 N N . ALA A 1 545 ? -16.217 16.308 36.454 1.00 97.12 545 ALA A N 1
ATOM 4283 C CA . ALA A 1 545 ? -15.194 15.334 36.099 1.00 97.12 545 ALA A CA 1
ATOM 4284 C C . ALA A 1 545 ? -13.877 16.017 35.721 1.00 97.12 545 ALA A C 1
ATOM 4286 O O . ALA A 1 545 ? -13.851 17.139 35.217 1.00 97.12 545 ALA A O 1
ATOM 4287 N N . GLN A 1 546 ? -12.777 15.318 35.987 1.00 96.06 546 GLN A N 1
ATOM 4288 C CA . GLN A 1 546 ? -11.441 15.739 35.580 1.00 96.06 546 GLN A CA 1
ATOM 4289 C C . GLN A 1 546 ? -11.147 15.239 34.167 1.00 96.06 546 GLN A C 1
ATOM 4291 O O . GLN A 1 546 ? -11.633 14.181 33.758 1.00 96.06 546 GLN A O 1
ATOM 4296 N N . TRP A 1 547 ? -10.308 15.979 33.454 1.00 97.12 547 TRP A N 1
ATOM 4297 C CA . TRP A 1 547 ? -9.837 15.621 32.123 1.00 97.12 547 TRP A CA 1
ATOM 4298 C C . TRP A 1 547 ? -8.317 15.727 32.046 1.00 97.12 547 TRP A C 1
ATOM 4300 O O . TRP A 1 547 ? -7.676 16.362 32.885 1.00 97.12 547 TRP A O 1
ATOM 4310 N N . GLN A 1 548 ? -7.740 15.066 31.048 1.00 97.62 548 GLN A N 1
ATOM 4311 C CA . GLN A 1 548 ? -6.312 15.116 30.750 1.00 97.62 548 GLN A CA 1
ATOM 4312 C C . GLN A 1 548 ? -6.106 15.436 29.276 1.00 97.62 548 GLN A C 1
ATOM 4314 O O . GLN A 1 548 ? -6.807 14.899 28.419 1.00 97.62 548 GLN A O 1
ATOM 4319 N N . ASN A 1 549 ? -5.135 16.292 28.978 1.00 97.00 549 ASN A N 1
ATOM 4320 C CA . ASN A 1 549 ? -4.734 16.568 27.609 1.00 97.00 549 ASN A CA 1
ATOM 4321 C C . ASN A 1 549 ? -3.959 15.369 27.029 1.00 97.00 549 ASN A C 1
ATOM 4323 O O . ASN A 1 549 ? -3.016 14.875 27.651 1.00 97.00 549 ASN A O 1
ATOM 4327 N N . VAL A 1 550 ? -4.316 14.913 25.829 1.00 96.69 550 VAL A N 1
ATOM 4328 C CA . VAL A 1 550 ? -3.557 13.889 25.097 1.00 96.69 550 VAL A CA 1
ATOM 4329 C C . VAL A 1 550 ? -2.491 14.595 24.260 1.00 96.69 550 VAL A C 1
ATOM 4331 O O . VAL A 1 550 ? -2.689 14.884 23.083 1.00 96.69 550 VAL A O 1
ATOM 4334 N N . GLU A 1 551 ? -1.342 14.888 24.871 1.00 93.38 551 GLU A N 1
ATOM 4335 C CA . GLU A 1 551 ? -0.272 15.688 24.243 1.00 93.38 551 GLU A CA 1
ATOM 4336 C C . GLU A 1 551 ? 0.363 15.052 23.000 1.00 93.38 551 GLU A C 1
ATOM 4338 O O . GLU A 1 551 ? 1.030 15.740 22.234 1.00 93.38 551 GLU A O 1
ATOM 4343 N N . THR A 1 552 ? 0.174 13.748 22.792 1.00 93.81 552 THR A N 1
ATOM 4344 C CA . THR A 1 552 ? 0.636 13.032 21.595 1.00 93.81 552 THR A CA 1
ATOM 4345 C C . THR A 1 552 ? -0.359 13.100 20.436 1.00 93.81 552 THR A C 1
ATOM 4347 O O . THR A 1 552 ? -0.128 12.475 19.404 1.00 93.81 552 THR A O 1
ATOM 4350 N N . SER A 1 553 ? -1.483 13.807 20.595 1.00 96.38 553 SER A N 1
ATOM 4351 C CA . SER A 1 553 ? -2.448 14.002 19.513 1.00 96.38 553 SER A CA 1
ATOM 4352 C C . SER A 1 553 ? -1.839 14.826 18.379 1.00 96.38 553 SER A C 1
ATOM 4354 O O . SER A 1 553 ? -1.178 15.840 18.611 1.00 96.38 553 SER A O 1
ATOM 4356 N N . VAL A 1 554 ? -2.062 14.360 17.150 1.00 96.81 554 VAL A N 1
ATOM 4357 C CA . VAL A 1 554 ? -1.626 15.009 15.912 1.00 96.81 554 VAL A CA 1
ATOM 4358 C C . VAL A 1 554 ? -2.862 15.485 15.149 1.00 96.81 554 VAL A C 1
ATOM 4360 O O . VAL A 1 554 ? -3.877 14.789 15.089 1.00 96.81 554 VAL A O 1
ATOM 4363 N N . GLY A 1 555 ? -2.792 16.685 14.579 1.00 94.69 555 GLY A N 1
ATOM 4364 C CA . GLY A 1 555 ? -3.864 17.310 13.804 1.00 94.69 555 GLY A CA 1
ATOM 4365 C C . GLY A 1 555 ? -4.728 18.247 14.638 1.00 94.69 555 GLY A C 1
ATOM 4366 O O . GLY A 1 555 ? -4.870 19.414 14.294 1.00 94.69 555 GLY A O 1
ATOM 4367 N N . TYR A 1 556 ? -5.279 17.747 15.743 1.00 94.19 556 TYR A N 1
ATOM 4368 C CA . TYR A 1 556 ? -6.238 18.470 16.584 1.00 94.19 556 TYR A CA 1
ATOM 4369 C C . TYR A 1 556 ? -6.017 18.160 18.068 1.00 94.19 556 TYR A C 1
ATOM 4371 O O . TYR A 1 556 ? -5.575 17.048 18.379 1.00 94.19 556 TYR A O 1
ATOM 4379 N N . PRO A 1 557 ? -6.391 19.073 18.986 1.00 95.94 557 PRO A N 1
ATOM 4380 C CA . PRO A 1 557 ? -6.380 18.777 20.408 1.00 95.94 557 PRO A CA 1
ATOM 4381 C C . PRO A 1 557 ? -7.355 17.653 20.738 1.00 95.94 557 PRO A C 1
ATOM 4383 O O . PRO A 1 557 ? -8.455 17.551 20.189 1.00 95.94 557 PRO A O 1
ATOM 4386 N N . LEU A 1 558 ? -6.944 16.808 21.677 1.00 96.56 558 LEU A N 1
ATOM 4387 C CA . LEU A 1 558 ? -7.739 15.697 22.171 1.00 96.56 558 LEU A CA 1
ATOM 4388 C C . LEU A 1 558 ? -7.652 15.661 23.693 1.00 96.56 558 LEU A C 1
ATOM 4390 O O . LEU A 1 558 ? -6.559 15.705 24.260 1.00 96.56 558 LEU A O 1
ATOM 4394 N N . ILE A 1 559 ? -8.802 15.543 24.351 1.00 97.81 559 ILE A N 1
ATOM 4395 C CA . ILE A 1 559 ? -8.879 15.373 25.803 1.00 97.81 559 ILE A CA 1
ATOM 4396 C C . ILE A 1 559 ? -9.375 13.978 26.152 1.00 97.81 559 ILE A C 1
ATOM 4398 O O . ILE A 1 559 ? -10.139 13.373 25.401 1.00 97.81 559 ILE A O 1
ATOM 4402 N N . GLU A 1 560 ? -8.951 13.473 27.304 1.00 98.50 560 GLU A N 1
ATOM 4403 C CA . GLU A 1 560 ? -9.372 12.193 27.857 1.00 98.50 560 GLU A CA 1
ATOM 4404 C C . GLU A 1 560 ? -10.102 12.390 29.186 1.00 98.50 560 GLU A C 1
ATOM 4406 O O . GLU A 1 560 ? -9.580 13.004 30.118 1.00 98.50 560 GLU A O 1
ATOM 4411 N N . ILE A 1 561 ? -11.298 11.816 29.276 1.00 98.56 561 ILE A N 1
ATOM 4412 C CA . ILE A 1 561 ? -12.127 11.756 30.476 1.00 98.56 561 ILE A CA 1
ATOM 4413 C C . ILE A 1 561 ? -12.184 10.298 30.923 1.00 98.56 561 ILE A C 1
ATOM 4415 O O . ILE A 1 561 ? -12.481 9.395 30.135 1.00 98.56 561 ILE A O 1
ATOM 4419 N N . ARG A 1 562 ? -11.899 10.061 32.205 1.00 98.19 562 ARG A N 1
ATOM 4420 C CA . ARG A 1 562 ? -11.961 8.728 32.814 1.00 98.19 562 ARG A CA 1
ATOM 4421 C C . ARG A 1 562 ? -13.105 8.655 33.808 1.00 98.19 562 ARG A C 1
ATOM 4423 O O . ARG A 1 562 ? -13.262 9.554 34.631 1.00 98.19 562 ARG A O 1
ATOM 4430 N N . ALA A 1 563 ? -13.859 7.564 33.762 1.00 97.94 563 ALA A N 1
ATOM 4431 C CA . ALA A 1 563 ? -14.918 7.294 34.725 1.00 97.94 563 ALA A CA 1
ATOM 4432 C C . ALA A 1 563 ? -14.923 5.823 35.152 1.00 97.94 563 ALA A C 1
ATOM 4434 O O . ALA A 1 563 ? -14.575 4.926 34.381 1.00 97.94 563 ALA A O 1
ATOM 4435 N N . GLU A 1 564 ? -15.329 5.576 36.397 1.00 97.62 564 GLU A N 1
ATOM 4436 C CA . GLU A 1 564 ? -15.500 4.219 36.918 1.00 97.62 564 GLU A CA 1
ATOM 4437 C C . GLU A 1 564 ? -16.607 3.462 36.173 1.00 97.62 564 GLU A C 1
ATOM 4439 O O . GLU A 1 564 ? -17.432 4.054 35.477 1.00 97.62 564 GLU A O 1
ATOM 4444 N N . ALA A 1 565 ? -16.612 2.135 36.293 1.00 97.50 565 ALA A N 1
ATOM 4445 C CA . ALA A 1 565 ? -17.605 1.299 35.628 1.00 97.50 565 ALA A CA 1
ATOM 4446 C C . ALA A 1 565 ? -19.032 1.667 36.081 1.00 97.50 565 ALA A C 1
ATOM 4448 O O . ALA A 1 565 ? -19.323 1.684 37.277 1.00 97.50 565 ALA A O 1
ATOM 4449 N N . ALA A 1 566 ? -19.919 1.954 35.129 1.00 96.94 566 ALA A N 1
ATOM 4450 C CA . ALA A 1 566 ? -21.301 2.347 35.382 1.00 96.94 566 ALA A CA 1
ATOM 4451 C C . ALA A 1 566 ? -22.236 1.753 34.313 1.00 96.94 566 ALA A C 1
ATOM 4453 O O . ALA A 1 566 ? -21.815 1.568 33.172 1.00 96.94 566 ALA A O 1
ATOM 4454 N N . PRO A 1 567 ? -23.516 1.487 34.641 1.00 96.75 567 PRO A N 1
ATOM 4455 C CA . PRO A 1 567 ? -24.498 1.001 33.664 1.00 96.75 567 PRO A CA 1
ATOM 4456 C C . PRO A 1 567 ? -24.899 2.072 32.638 1.00 96.75 567 PRO A C 1
ATOM 4458 O O . PRO A 1 567 ? -25.566 1.773 31.652 1.00 96.75 567 PRO A O 1
ATOM 4461 N N . ARG A 1 568 ? -24.546 3.335 32.898 1.00 98.06 568 ARG A N 1
ATOM 4462 C CA . ARG A 1 568 ? -24.827 4.487 32.047 1.00 98.06 568 ARG A CA 1
ATOM 4463 C C . ARG A 1 568 ? -23.810 5.591 32.319 1.00 98.06 568 ARG A C 1
ATOM 4465 O O . ARG A 1 568 ? -23.467 5.846 33.478 1.00 98.06 568 ARG A O 1
ATOM 4472 N N . TYR A 1 569 ? -23.391 6.261 31.254 1.00 98.56 569 TYR A N 1
ATOM 4473 C CA . TYR A 1 569 ? -22.597 7.482 31.298 1.00 98.56 569 TYR A CA 1
ATOM 4474 C C . TYR A 1 569 ? -23.355 8.609 30.607 1.00 98.56 569 TYR A C 1
ATOM 4476 O O . TYR A 1 569 ? -23.664 8.516 29.423 1.00 98.56 569 TYR A O 1
ATOM 4484 N N . GLU A 1 570 ? -23.639 9.663 31.359 1.00 98.56 570 GLU A N 1
ATOM 4485 C CA . GLU A 1 570 ? -24.075 10.964 30.858 1.00 98.56 570 GLU A CA 1
ATOM 4486 C C . GLU A 1 570 ? -22.880 11.904 30.903 1.00 98.56 570 GLU A C 1
ATOM 4488 O O . GLU A 1 570 ? -22.466 12.304 31.992 1.00 98.56 570 GLU A O 1
ATOM 4493 N N . ILE A 1 571 ? -22.299 12.212 29.749 1.00 98.69 571 ILE A N 1
ATOM 4494 C CA . ILE A 1 571 ? -21.175 13.142 29.638 1.00 98.69 571 ILE A CA 1
ATOM 4495 C C . ILE A 1 571 ? -21.715 14.453 29.086 1.00 98.69 571 ILE A C 1
ATOM 4497 O O . ILE A 1 571 ? -22.265 14.468 27.990 1.00 98.69 571 ILE A O 1
ATOM 4501 N N . GLU A 1 572 ? -21.547 15.534 29.836 1.00 98.56 572 GLU A N 1
ATOM 4502 C CA . GLU A 1 572 ? -21.939 16.888 29.441 1.00 98.56 572 GLU A CA 1
ATOM 4503 C C . GLU A 1 572 ? -20.679 17.749 29.364 1.00 98.56 572 GLU A C 1
ATOM 4505 O O . GLU A 1 572 ? -19.913 17.824 30.333 1.00 98.56 572 GLU A O 1
ATOM 4510 N N . LEU A 1 573 ? -20.453 18.370 28.210 1.00 98.19 573 LEU A N 1
ATOM 4511 C CA . LEU A 1 573 ? -19.286 19.195 27.916 1.00 98.19 573 LEU A CA 1
ATOM 4512 C C . LEU A 1 573 ? -19.762 20.583 27.508 1.00 98.19 573 LEU A C 1
ATOM 4514 O O . LEU A 1 573 ? -20.571 20.717 26.598 1.00 98.19 573 LEU A O 1
ATOM 4518 N N . GLU A 1 574 ? -19.235 21.609 28.165 1.00 97.94 574 GLU A N 1
ATOM 4519 C CA . GLU A 1 574 ? -19.507 23.007 27.835 1.00 97.94 574 GLU A CA 1
ATOM 4520 C C . GLU A 1 574 ? -18.222 23.667 27.349 1.00 97.94 574 GLU A C 1
ATOM 4522 O O . GLU A 1 574 ? -17.248 23.784 28.104 1.00 97.94 574 GLU A O 1
ATOM 4527 N N . TRP A 1 575 ? -18.231 24.121 26.102 1.00 96.62 575 TRP A N 1
ATOM 4528 C CA . TRP A 1 575 ? -17.095 24.752 25.441 1.00 96.62 575 TRP A CA 1
ATOM 4529 C C . TRP A 1 575 ? -17.161 26.286 25.541 1.00 96.62 575 TRP A C 1
ATOM 4531 O O . TRP A 1 575 ? -18.233 26.901 25.614 1.00 96.62 575 TRP A O 1
ATOM 4541 N N . GLY A 1 576 ? -16.000 26.932 25.561 1.00 95.44 576 GLY A N 1
ATOM 4542 C CA . GLY A 1 576 ? -15.846 28.387 25.600 1.00 95.44 576 GLY A CA 1
ATOM 4543 C C . GLY A 1 576 ? -14.607 28.851 24.842 1.00 95.44 576 GLY A C 1
ATOM 4544 O O . GLY A 1 576 ? -13.855 28.032 24.328 1.00 95.44 576 GLY A O 1
ATOM 4545 N N . GLY A 1 577 ? -14.380 30.160 24.808 1.00 94.75 577 GLY A N 1
ATOM 4546 C CA . GLY A 1 577 ? -13.254 30.742 24.085 1.00 94.75 577 GLY A CA 1
ATOM 4547 C C . GLY A 1 577 ? -13.455 30.773 22.571 1.00 94.75 577 GLY A C 1
ATOM 4548 O O . GLY A 1 577 ? -14.585 30.803 22.076 1.00 94.75 577 GLY A O 1
ATOM 4549 N N . ASP A 1 578 ? -12.329 30.790 21.870 1.00 93.62 578 ASP A N 1
ATOM 4550 C CA . ASP A 1 578 ? -12.226 30.938 20.422 1.00 93.62 578 ASP A CA 1
ATOM 4551 C C . ASP A 1 578 ? -12.200 29.579 19.707 1.00 93.62 578 ASP A C 1
ATOM 4553 O O . ASP A 1 578 ? -12.067 28.518 20.326 1.00 93.62 578 ASP A O 1
ATOM 4557 N N . ALA A 1 579 ? -12.325 29.605 18.380 1.00 93.62 579 ALA A N 1
ATOM 4558 C CA . ALA A 1 579 ? -12.160 28.412 17.558 1.00 93.62 579 ALA A CA 1
ATOM 4559 C C . ALA A 1 579 ? -10.732 27.853 17.677 1.00 93.62 579 ALA A C 1
ATOM 4561 O O . ALA A 1 579 ? -9.772 28.600 17.879 1.00 93.62 579 ALA A O 1
ATOM 4562 N N . ILE A 1 580 ? -10.592 26.535 17.528 1.00 94.81 580 ILE A N 1
ATOM 4563 C CA . ILE A 1 580 ? -9.279 25.889 17.535 1.00 94.81 580 ILE A CA 1
ATOM 4564 C C . ILE A 1 580 ? -8.457 26.378 16.338 1.00 94.81 580 ILE A C 1
ATOM 4566 O O . ILE A 1 580 ? -8.899 26.276 15.192 1.00 94.81 580 ILE A O 1
ATOM 4570 N N . GLU A 1 581 ? -7.257 26.895 16.601 1.00 93.88 581 GLU A N 1
ATOM 4571 C CA . GLU A 1 581 ? -6.351 27.355 15.551 1.00 93.88 581 GLU A CA 1
ATOM 4572 C C . GLU A 1 581 ? -5.825 26.168 14.730 1.00 93.88 581 GLU A C 1
ATOM 4574 O O . GLU A 1 581 ? -5.351 25.171 15.272 1.00 93.88 581 GLU A O 1
ATOM 4579 N N . ILE A 1 582 ? -5.875 26.282 13.400 1.00 91.75 582 ILE A N 1
ATOM 4580 C CA . ILE A 1 582 ? -5.304 25.296 12.475 1.00 91.75 582 ILE A CA 1
ATOM 4581 C C . ILE A 1 582 ? -4.228 26.013 11.652 1.00 91.75 582 ILE A C 1
ATOM 4583 O O . ILE A 1 582 ? -4.561 26.619 10.627 1.00 91.75 582 ILE A O 1
ATOM 4587 N N . PRO A 1 583 ? -2.952 25.984 12.079 1.00 93.50 583 PRO A N 1
ATOM 4588 C CA . PRO A 1 583 ? -1.883 26.639 11.338 1.00 93.50 583 PRO A CA 1
ATOM 4589 C C . PRO A 1 583 ? -1.692 25.955 9.981 1.00 93.50 583 PRO A C 1
ATOM 4591 O O . PRO A 1 583 ? -1.787 24.732 9.861 1.00 93.50 583 PRO A O 1
ATOM 4594 N N . ARG A 1 584 ? -1.430 26.745 8.937 1.00 91.12 584 ARG A N 1
ATOM 4595 C CA . ARG A 1 584 ? -1.222 26.241 7.574 1.00 91.12 584 ARG A CA 1
ATOM 4596 C C . ARG A 1 584 ? -0.043 26.933 6.920 1.00 91.12 584 ARG A C 1
ATOM 4598 O O . ARG A 1 584 ? 0.107 28.147 7.017 1.00 91.12 584 ARG A O 1
ATOM 4605 N N . LEU A 1 585 ? 0.747 26.150 6.199 1.00 92.81 585 LEU A N 1
ATOM 4606 C CA . LEU A 1 585 ? 1.752 26.660 5.278 1.00 92.81 585 LEU A CA 1
ATOM 4607 C C . LEU A 1 585 ? 1.174 26.769 3.861 1.00 92.81 585 LEU A C 1
ATOM 4609 O O . LEU A 1 585 ? 0.158 26.137 3.549 1.00 92.81 585 LEU A O 1
ATOM 4613 N N . PRO A 1 586 ? 1.817 27.546 2.975 1.00 92.06 586 PRO A N 1
ATOM 4614 C CA . PRO A 1 586 ? 1.585 27.418 1.546 1.00 92.06 586 PRO A CA 1
ATOM 4615 C C . PRO A 1 586 ? 1.760 25.961 1.102 1.00 92.06 586 PRO A C 1
ATOM 4617 O O . PRO A 1 586 ? 2.718 25.297 1.492 1.00 92.06 586 PRO A O 1
ATOM 4620 N N . ALA A 1 587 ? 0.861 25.474 0.242 1.00 93.38 587 ALA A N 1
ATOM 4621 C CA . ALA A 1 587 ? 0.905 24.092 -0.244 1.00 93.38 587 ALA A CA 1
ATOM 4622 C C . ALA A 1 587 ? 2.209 23.755 -0.992 1.00 93.38 587 ALA A C 1
ATOM 4624 O O . ALA A 1 587 ? 2.597 22.592 -1.068 1.00 93.38 587 ALA A O 1
ATOM 4625 N N . VAL A 1 588 ? 2.874 24.770 -1.548 1.00 95.00 588 VAL A N 1
ATOM 4626 C CA . VAL A 1 588 ? 4.145 24.656 -2.262 1.00 95.00 588 VAL A CA 1
ATOM 4627 C C . VAL A 1 588 ? 5.114 25.680 -1.698 1.00 95.00 588 VAL A C 1
ATOM 4629 O O . VAL A 1 588 ? 4.773 26.858 -1.590 1.00 95.00 588 VAL A O 1
ATOM 4632 N N . ILE A 1 589 ? 6.329 25.231 -1.400 1.00 95.88 589 ILE A N 1
ATOM 4633 C CA . ILE A 1 589 ? 7.441 26.079 -0.978 1.00 95.88 589 ILE A CA 1
ATOM 4634 C C . ILE A 1 589 ? 8.617 25.779 -1.914 1.00 95.88 589 ILE A C 1
ATOM 4636 O O . ILE A 1 589 ? 8.980 24.613 -2.085 1.00 95.88 589 ILE A O 1
ATOM 4640 N N . PRO A 1 590 ? 9.204 26.780 -2.588 1.00 95.31 590 PRO A N 1
ATOM 4641 C CA . PRO A 1 590 ? 10.355 26.525 -3.438 1.00 95.31 590 PRO A CA 1
ATOM 4642 C C . PRO A 1 590 ? 11.571 26.124 -2.588 1.00 95.31 590 PRO A C 1
ATOM 4644 O O . PRO A 1 590 ? 11.691 26.545 -1.439 1.00 95.31 590 PRO A O 1
ATOM 4647 N N . VAL A 1 591 ? 12.505 25.355 -3.152 1.00 94.62 591 VAL A N 1
ATOM 4648 C CA . VAL A 1 591 ? 13.815 25.087 -2.528 1.00 94.62 591 VAL A CA 1
ATOM 4649 C C . VAL A 1 591 ? 14.482 26.410 -2.130 1.00 94.62 591 VAL A C 1
ATOM 4651 O O . VAL A 1 591 ? 14.532 27.344 -2.935 1.00 94.62 591 VAL A O 1
ATOM 4654 N N . ASN A 1 592 ? 15.009 26.480 -0.903 1.00 93.31 592 ASN A N 1
ATOM 4655 C CA . ASN A 1 592 ? 15.538 27.692 -0.259 1.00 93.31 592 ASN A CA 1
ATOM 4656 C C . ASN A 1 592 ? 14.509 28.824 -0.067 1.00 93.31 592 ASN A C 1
ATOM 4658 O O . ASN A 1 592 ? 14.887 29.971 0.175 1.00 93.31 592 ASN A O 1
ATOM 4662 N N . GLY A 1 593 ? 13.216 28.525 -0.195 1.00 93.25 593 GLY A N 1
ATOM 4663 C CA . GLY A 1 593 ? 12.128 29.449 0.095 1.00 93.25 593 GLY A CA 1
ATOM 4664 C C . GLY A 1 593 ? 11.977 29.695 1.593 1.00 93.25 593 GLY A C 1
ATOM 4665 O O . GLY A 1 593 ? 12.220 28.804 2.409 1.00 93.25 593 GLY A O 1
ATOM 4666 N N . THR A 1 594 ? 11.556 30.906 1.947 1.00 94.25 594 THR A N 1
ATOM 4667 C CA . THR A 1 594 ? 11.299 31.289 3.337 1.00 94.25 594 THR A CA 1
ATOM 4668 C C . THR A 1 594 ? 9.967 30.726 3.821 1.00 94.25 594 THR A C 1
ATOM 4670 O O . THR A 1 594 ? 8.947 30.830 3.142 1.00 94.25 594 THR A O 1
ATOM 4673 N N . VAL A 1 595 ? 9.981 30.177 5.030 1.00 95.19 595 VAL A N 1
ATOM 4674 C CA . VAL A 1 595 ? 8.813 29.779 5.809 1.00 95.19 595 VAL A CA 1
ATOM 4675 C C . VAL A 1 595 ? 8.677 30.765 6.957 1.00 95.19 595 VAL A C 1
ATOM 4677 O O . VAL A 1 595 ? 9.496 30.748 7.868 1.00 95.19 595 VAL A O 1
ATOM 4680 N N . ASP A 1 596 ? 7.667 31.627 6.899 1.00 93.88 596 ASP A N 1
ATOM 4681 C CA . ASP A 1 596 ? 7.322 32.565 7.970 1.00 93.88 596 ASP A CA 1
ATOM 4682 C C . ASP A 1 596 ? 5.872 32.303 8.382 1.00 93.88 596 ASP A C 1
ATOM 4684 O O . ASP A 1 596 ? 4.932 32.638 7.657 1.00 93.88 596 ASP A O 1
ATOM 4688 N N . LEU A 1 597 ? 5.703 31.601 9.501 1.00 95.50 597 LEU A N 1
ATOM 4689 C CA . LEU A 1 597 ? 4.409 31.187 10.031 1.00 95.50 597 LEU A CA 1
ATOM 4690 C C . LEU A 1 597 ? 4.175 31.867 11.376 1.00 95.50 597 LEU A C 1
ATOM 4692 O O . LEU A 1 597 ? 4.946 31.668 12.314 1.00 95.50 597 LEU A O 1
ATOM 4696 N N . ALA A 1 598 ? 3.083 32.619 11.471 1.00 94.50 598 ALA A N 1
ATOM 4697 C CA . ALA A 1 598 ? 2.590 33.176 12.722 1.00 94.50 598 ALA A CA 1
ATOM 4698 C C . ALA A 1 598 ? 1.491 32.284 13.312 1.00 94.50 598 ALA A C 1
ATOM 4700 O O . ALA A 1 598 ? 0.636 31.782 12.585 1.00 94.50 598 ALA A O 1
ATOM 4701 N N . PHE A 1 599 ? 1.525 32.130 14.630 1.00 94.56 599 PHE A N 1
ATOM 4702 C CA . PHE A 1 599 ? 0.506 31.495 15.455 1.00 94.56 599 PHE A CA 1
ATOM 4703 C C . PHE A 1 599 ? -0.269 32.616 16.153 1.00 94.56 599 PHE A C 1
ATOM 4705 O O . PHE A 1 599 ? 0.289 33.380 16.950 1.00 94.56 599 PHE A O 1
ATOM 4712 N N . HIS A 1 600 ? -1.528 32.790 15.761 1.00 92.62 600 HIS A N 1
ATOM 4713 C CA . HIS A 1 600 ? -2.327 33.962 16.112 1.00 92.62 600 HIS A CA 1
ATOM 4714 C C . HIS A 1 600 ? -3.021 33.811 17.462 1.00 92.62 600 HIS A C 1
ATOM 4716 O O . HIS A 1 600 ? -2.977 34.736 18.274 1.00 92.62 600 HIS A O 1
ATOM 4722 N N . ASP A 1 601 ? -3.606 32.641 17.708 1.00 92.81 601 ASP A N 1
ATOM 4723 C CA . ASP A 1 601 ? -4.405 32.363 18.903 1.00 92.81 601 ASP A CA 1
ATOM 4724 C C . ASP A 1 601 ? -3.697 31.369 19.840 1.00 92.81 601 ASP A C 1
ATOM 4726 O O . ASP A 1 601 ? -4.056 31.226 21.011 1.00 92.81 601 ASP A O 1
ATOM 4730 N N . SER A 1 602 ? -2.660 30.697 19.341 1.00 94.75 602 SER A N 1
ATOM 4731 C CA . SER A 1 602 ? -1.858 29.698 20.034 1.00 94.75 602 SER A CA 1
ATOM 4732 C C . SER A 1 602 ? -0.393 30.115 20.178 1.00 94.75 602 SER A C 1
ATOM 4734 O O . SER A 1 602 ? 0.109 31.014 19.507 1.00 94.75 602 SER A O 1
ATOM 4736 N N . ASN A 1 603 ? 0.306 29.443 21.093 1.00 95.75 603 ASN A N 1
ATOM 4737 C CA . ASN A 1 603 ? 1.743 29.588 21.277 1.00 95.75 603 ASN A CA 1
ATOM 4738 C C . ASN A 1 603 ? 2.470 28.342 20.772 1.00 95.75 603 ASN A C 1
ATOM 4740 O O . ASN A 1 603 ? 2.129 27.223 21.163 1.00 95.75 603 ASN A O 1
ATOM 4744 N N . LEU A 1 604 ? 3.516 28.541 19.979 1.00 96.38 604 LEU A N 1
ATOM 4745 C CA . LEU A 1 604 ? 4.464 27.511 19.586 1.00 96.38 604 LEU A CA 1
ATOM 4746 C C . LEU A 1 604 ? 5.333 27.102 20.780 1.00 96.38 604 LEU A C 1
ATOM 4748 O O . LEU A 1 604 ? 6.014 27.928 21.391 1.00 96.38 604 LEU A O 1
ATOM 4752 N N . LEU A 1 605 ? 5.328 25.808 21.091 1.00 95.75 605 LEU A N 1
ATOM 4753 C CA . LEU A 1 605 ? 6.131 25.207 22.154 1.00 95.75 605 LEU A CA 1
ATOM 4754 C C . LEU A 1 605 ? 7.360 24.475 21.610 1.00 95.75 605 LEU A C 1
ATOM 4756 O O . LEU A 1 605 ? 8.437 24.570 22.193 1.00 95.75 605 LEU A O 1
ATOM 4760 N N . GLU A 1 606 ? 7.195 23.718 20.526 1.00 96.00 606 GLU A N 1
ATOM 4761 C CA . GLU A 1 606 ? 8.230 22.836 19.978 1.00 96.00 606 GLU A CA 1
ATOM 4762 C C . GLU A 1 606 ? 8.002 22.599 18.480 1.00 96.00 606 GLU A C 1
ATOM 4764 O O . GLU A 1 606 ? 6.864 22.615 18.017 1.00 96.00 606 GLU A O 1
ATOM 4769 N N . VAL A 1 607 ? 9.073 22.344 17.725 1.00 97.00 607 VAL A N 1
ATOM 4770 C CA . VAL A 1 607 ? 9.006 21.901 16.326 1.00 97.00 607 VAL A CA 1
ATOM 4771 C C . VAL A 1 607 ? 9.708 20.556 16.191 1.00 97.00 607 VAL A C 1
ATOM 4773 O O . VAL A 1 607 ? 10.854 20.401 16.609 1.00 97.00 607 VAL A O 1
ATOM 4776 N N . TYR A 1 608 ? 9.029 19.599 15.567 1.00 97.69 608 TYR A N 1
ATOM 4777 C CA . TYR A 1 608 ? 9.554 18.287 15.221 1.00 97.69 608 TYR A CA 1
ATOM 4778 C C . TYR A 1 608 ? 9.530 18.106 13.701 1.00 97.69 608 TYR A C 1
ATOM 4780 O O . TYR A 1 608 ? 8.470 18.033 13.082 1.00 97.69 608 TYR A O 1
ATOM 4788 N N . ASP A 1 609 ? 10.715 18.036 13.095 1.00 97.25 609 ASP A N 1
ATOM 4789 C CA . ASP A 1 609 ? 10.901 17.829 11.656 1.00 97.25 609 ASP A CA 1
ATOM 4790 C C . ASP A 1 609 ? 11.600 16.479 11.394 1.00 97.25 609 ASP A C 1
ATOM 4792 O O . ASP A 1 609 ? 12.829 16.422 11.269 1.00 97.25 609 ASP A O 1
ATOM 4796 N N . PRO A 1 610 ? 10.843 15.367 11.320 1.00 96.38 610 PRO A N 1
ATOM 4797 C CA . PRO A 1 610 ? 11.416 14.043 11.074 1.00 96.38 610 PRO A CA 1
ATOM 4798 C C . PRO A 1 610 ? 12.017 13.882 9.670 1.00 96.38 610 PRO A C 1
ATOM 4800 O O . PRO A 1 610 ? 12.818 12.970 9.453 1.00 96.38 610 PRO A O 1
ATOM 4803 N N . GLN A 1 611 ? 11.648 14.740 8.711 1.00 96.31 611 GLN A N 1
ATOM 4804 C CA . GLN A 1 611 ? 12.084 14.636 7.311 1.00 96.31 611 GLN A CA 1
ATOM 4805 C C . GLN A 1 611 ? 13.286 15.533 6.990 1.00 96.31 611 GLN A C 1
ATOM 4807 O O . GLN A 1 611 ? 13.882 15.386 5.917 1.00 96.31 611 GLN A O 1
ATOM 4812 N N . GLN A 1 612 ? 13.669 16.416 7.921 1.00 96.69 612 GLN A N 1
ATOM 4813 C CA . GLN A 1 612 ? 14.698 17.446 7.735 1.00 96.69 612 GLN A CA 1
ATOM 4814 C C . GLN A 1 612 ? 14.353 18.354 6.540 1.00 96.69 612 GLN A C 1
ATOM 4816 O O . GLN A 1 612 ? 15.189 18.649 5.679 1.00 96.69 612 GLN A O 1
ATOM 4821 N N . ALA A 1 613 ? 13.077 18.723 6.448 1.00 96.88 613 ALA A N 1
ATOM 4822 C CA . ALA A 1 613 ? 12.515 19.557 5.398 1.00 96.88 613 ALA A CA 1
ATOM 4823 C C . ALA A 1 613 ? 12.838 21.048 5.581 1.00 96.88 613 ALA A C 1
ATOM 4825 O O . ALA A 1 613 ? 12.868 21.780 4.592 1.00 96.88 613 ALA A O 1
ATOM 4826 N N . LEU A 1 614 ? 13.092 21.502 6.811 1.00 96.88 614 LEU A N 1
ATOM 4827 C CA . LEU A 1 614 ? 13.317 22.906 7.151 1.00 96.88 614 LEU A CA 1
ATOM 4828 C C . LEU A 1 614 ? 14.635 23.118 7.914 1.00 96.88 614 LEU A C 1
ATOM 4830 O O . LEU A 1 614 ? 15.008 22.347 8.795 1.00 96.88 614 LEU A O 1
ATOM 4834 N N . SER A 1 615 ? 15.312 24.228 7.620 1.00 97.25 615 SER A N 1
ATOM 4835 C CA . SER A 1 615 ? 16.355 24.822 8.463 1.00 97.25 615 SER A CA 1
ATOM 4836 C C . SER A 1 615 ? 15.722 25.916 9.321 1.00 97.25 615 SER A C 1
ATOM 4838 O O . SER A 1 615 ? 15.340 26.958 8.793 1.00 97.25 615 SER A O 1
ATOM 4840 N N . ILE A 1 616 ? 15.553 25.673 10.623 1.00 95.00 616 ILE A N 1
ATOM 4841 C CA . ILE A 1 616 ? 14.896 26.619 11.541 1.00 95.00 616 ILE A CA 1
ATOM 4842 C C . ILE A 1 616 ? 15.856 27.768 11.872 1.00 95.00 616 ILE A C 1
ATOM 4844 O O . ILE A 1 616 ? 16.879 27.556 12.520 1.00 95.00 616 ILE A O 1
ATOM 4848 N N . GLU A 1 617 ? 15.497 28.987 11.467 1.00 95.44 617 GLU A N 1
ATOM 4849 C CA . GLU A 1 617 ? 16.276 30.209 11.710 1.00 95.44 617 GLU A CA 1
ATOM 4850 C C . GLU A 1 617 ? 15.927 30.827 13.066 1.00 95.44 617 GLU A C 1
ATOM 4852 O O . GLU A 1 617 ? 16.799 31.231 13.838 1.00 95.44 617 GLU A O 1
ATOM 4857 N N . SER A 1 618 ? 14.633 30.893 13.383 1.00 92.56 618 SER A N 1
ATOM 4858 C CA . SER A 1 618 ? 14.166 31.313 14.699 1.00 92.56 618 SER A CA 1
ATOM 4859 C C . SER A 1 618 ? 12.797 30.728 15.010 1.00 92.56 618 SER A C 1
ATOM 4861 O O . SER A 1 618 ? 11.934 30.632 14.142 1.00 92.56 618 SER A O 1
ATOM 4863 N N . GLN A 1 619 ? 12.590 30.398 16.277 1.00 90.00 619 GLN A N 1
ATOM 4864 C CA . GLN A 1 619 ? 11.279 30.101 16.833 1.00 90.00 619 GLN A CA 1
ATOM 4865 C C . GLN A 1 619 ? 11.096 31.002 18.051 1.00 90.00 619 GLN A C 1
ATOM 4867 O O . GLN A 1 619 ? 11.913 31.001 18.975 1.00 90.00 619 GLN A O 1
ATOM 4872 N N . ASN A 1 620 ? 10.068 31.834 18.021 1.00 83.12 620 ASN A N 1
ATOM 4873 C CA . ASN A 1 620 ? 9.622 32.599 19.175 1.00 83.12 620 ASN A CA 1
ATOM 4874 C C . ASN A 1 620 ? 8.194 32.144 19.489 1.00 83.12 620 ASN A C 1
ATOM 4876 O O . ASN A 1 620 ? 7.555 31.539 18.635 1.00 83.12 620 ASN A O 1
ATOM 4880 N N . GLY A 1 621 ? 7.708 32.376 20.709 1.00 83.81 621 GLY A N 1
ATOM 4881 C CA . GLY A 1 621 ? 6.466 31.759 21.198 1.00 83.81 621 GLY A CA 1
ATOM 4882 C C . GLY A 1 621 ? 5.243 31.896 20.282 1.00 83.81 621 GLY A C 1
ATOM 4883 O O . GLY A 1 621 ? 4.313 31.124 20.448 1.00 83.81 621 GLY A O 1
ATOM 4884 N N . ASN A 1 622 ? 5.248 32.804 19.302 1.00 91.19 622 ASN A N 1
ATOM 4885 C CA . ASN A 1 622 ? 4.142 33.017 18.376 1.00 91.19 622 ASN A CA 1
ATOM 4886 C C . ASN A 1 622 ? 4.550 32.948 16.894 1.00 91.19 622 ASN A C 1
ATOM 4888 O O . ASN A 1 622 ? 3.678 33.085 16.052 1.00 91.19 622 ASN A O 1
ATOM 4892 N N . ASN A 1 623 ? 5.820 32.722 16.538 1.00 94.06 623 ASN A N 1
ATOM 4893 C CA . ASN A 1 623 ? 6.262 32.623 15.140 1.00 94.06 623 ASN A CA 1
ATOM 4894 C C . ASN A 1 623 ? 7.312 31.522 14.935 1.00 94.06 623 ASN A C 1
ATOM 4896 O O . ASN A 1 623 ? 8.221 31.331 15.749 1.00 94.06 623 ASN A O 1
ATOM 4900 N N . LEU A 1 624 ? 7.247 30.892 13.763 1.00 96.06 624 LEU A N 1
ATOM 4901 C CA . LEU A 1 624 ? 8.273 30.026 13.194 1.00 96.06 624 LEU A CA 1
ATOM 4902 C C . LEU A 1 624 ? 8.846 30.678 11.930 1.00 96.06 624 LEU A C 1
ATOM 4904 O O . LEU A 1 624 ? 8.123 30.869 10.955 1.00 96.06 624 LEU A O 1
ATOM 4908 N N . LEU A 1 625 ? 10.150 30.962 11.942 1.00 96.69 625 LEU A N 1
ATOM 4909 C CA . LEU A 1 625 ? 10.916 31.380 10.769 1.00 96.69 625 LEU A CA 1
ATOM 4910 C C . LEU A 1 625 ? 11.919 30.284 10.396 1.00 96.69 625 LEU A C 1
ATOM 4912 O O . LEU A 1 625 ? 12.777 29.918 11.204 1.00 96.69 625 LEU A O 1
ATOM 4916 N N . ALA A 1 626 ? 11.832 29.779 9.173 1.00 97.38 626 ALA A N 1
ATOM 4917 C CA . ALA A 1 626 ? 12.697 28.725 8.657 1.00 97.38 626 ALA A CA 1
ATOM 4918 C C . ALA A 1 626 ? 12.939 28.870 7.146 1.00 97.38 626 ALA A C 1
ATOM 4920 O O . ALA A 1 626 ? 12.283 29.663 6.473 1.00 97.38 626 ALA A O 1
ATOM 4921 N N . ILE A 1 627 ? 13.868 28.084 6.606 1.00 97.31 627 ILE A N 1
ATOM 4922 C CA . ILE A 1 627 ? 14.151 27.980 5.169 1.00 97.31 627 ILE A CA 1
ATOM 4923 C C . ILE A 1 627 ? 13.909 26.540 4.710 1.00 97.31 627 ILE A C 1
ATOM 4925 O O . ILE A 1 627 ? 14.396 25.603 5.342 1.00 97.31 627 ILE A O 1
ATOM 4929 N N . ALA A 1 628 ? 13.181 26.350 3.609 1.00 97.12 628 ALA A N 1
ATOM 4930 C CA . ALA A 1 628 ? 12.997 25.030 3.008 1.00 97.12 628 ALA A CA 1
ATOM 4931 C C . ALA A 1 628 ? 14.319 24.486 2.450 1.00 97.12 628 ALA A C 1
ATOM 4933 O O . ALA A 1 628 ? 15.032 25.186 1.729 1.00 97.12 628 ALA A O 1
ATOM 4934 N N . THR A 1 629 ? 14.638 23.231 2.766 1.00 96.31 629 THR A N 1
ATOM 4935 C CA . THR A 1 629 ? 15.860 22.569 2.293 1.00 96.31 629 THR A CA 1
ATOM 4936 C C . THR A 1 629 ? 15.763 22.185 0.809 1.00 96.31 629 THR A C 1
ATOM 4938 O O . THR A 1 629 ? 14.774 22.457 0.127 1.00 96.31 629 THR A O 1
ATOM 4941 N N . ASP A 1 630 ? 16.802 21.542 0.281 1.00 92.31 630 ASP A N 1
ATOM 4942 C CA . ASP A 1 630 ? 16.852 20.989 -1.079 1.00 92.31 630 ASP A CA 1
ATOM 4943 C C . ASP A 1 630 ? 16.169 19.616 -1.212 1.00 92.31 630 ASP A C 1
ATOM 4945 O O . ASP A 1 630 ? 16.216 18.981 -2.266 1.00 92.31 630 ASP A O 1
ATOM 4949 N N . ARG A 1 631 ? 15.493 19.146 -0.158 1.00 92.62 631 ARG A N 1
ATOM 4950 C CA . ARG A 1 631 ? 14.801 17.855 -0.148 1.00 92.62 631 ARG A CA 1
ATOM 4951 C C . ARG A 1 631 ? 13.438 17.955 -0.825 1.00 92.62 631 ARG A C 1
ATOM 4953 O O . ARG A 1 631 ? 12.422 17.983 -0.136 1.00 92.62 631 ARG A O 1
ATOM 4960 N N . GLU A 1 632 ? 13.406 17.902 -2.151 1.00 93.88 632 GLU A N 1
ATOM 4961 C CA . GLU A 1 632 ? 12.183 17.988 -2.970 1.00 93.88 632 GLU A CA 1
ATOM 4962 C C . GLU A 1 632 ? 11.136 16.886 -2.716 1.00 93.88 632 GLU A C 1
ATOM 4964 O O . GLU A 1 632 ? 11.461 15.709 -2.537 1.00 93.88 632 GLU A O 1
ATOM 4969 N N . GLY A 1 633 ? 9.856 17.257 -2.772 1.00 94.81 633 GLY A N 1
ATOM 4970 C CA . GLY A 1 633 ? 8.698 16.374 -2.625 1.00 94.81 633 GLY A CA 1
ATOM 4971 C C . GLY A 1 633 ? 7.786 16.770 -1.464 1.00 94.81 633 GLY A C 1
ATOM 4972 O O . GLY A 1 633 ? 7.989 17.794 -0.815 1.00 94.81 633 GLY A O 1
ATOM 4973 N N . TYR A 1 634 ? 6.767 15.953 -1.199 1.00 96.75 634 TYR A N 1
ATOM 4974 C CA . TYR A 1 634 ? 5.813 16.182 -0.110 1.00 96.75 634 TYR A CA 1
ATOM 4975 C C . TYR A 1 634 ? 6.463 15.993 1.262 1.00 96.75 634 TYR A C 1
ATOM 4977 O O . TYR A 1 634 ? 7.165 15.001 1.488 1.00 96.75 634 TYR A O 1
ATOM 4985 N N . ARG A 1 635 ? 6.244 16.950 2.163 1.00 96.94 635 ARG A N 1
ATOM 4986 C CA . ARG A 1 635 ? 6.830 17.027 3.502 1.00 96.94 635 ARG A CA 1
ATOM 4987 C C . ARG A 1 635 ? 5.768 17.358 4.538 1.00 96.94 635 ARG A C 1
ATOM 4989 O O . ARG A 1 635 ? 4.801 18.061 4.245 1.00 96.94 635 ARG A O 1
ATOM 4996 N N . THR A 1 636 ? 6.026 16.897 5.752 1.00 97.50 636 THR A N 1
ATOM 4997 C CA . THR A 1 636 ? 5.262 17.226 6.947 1.00 97.50 636 THR A CA 1
ATOM 4998 C C . THR A 1 636 ? 6.233 17.583 8.066 1.00 97.50 636 THR A C 1
ATOM 5000 O O . THR A 1 636 ? 7.102 16.788 8.428 1.00 97.50 636 THR A O 1
ATOM 5003 N N . VAL A 1 637 ? 6.061 18.777 8.628 1.00 97.62 637 VAL A N 1
ATOM 5004 C CA . VAL A 1 637 ? 6.715 19.215 9.871 1.00 97.62 637 VAL A CA 1
ATOM 5005 C C . VAL A 1 637 ? 5.649 19.347 10.948 1.00 97.62 637 VAL A C 1
ATOM 5007 O O . VAL A 1 637 ? 4.529 19.737 10.648 1.00 97.62 637 VAL A O 1
ATOM 5010 N N . PHE A 1 638 ? 5.961 19.035 12.199 1.00 98.06 638 PHE A N 1
ATOM 5011 C CA . PHE A 1 638 ? 4.995 19.097 13.292 1.00 98.06 638 PHE A CA 1
ATOM 5012 C C . PHE A 1 638 ? 5.336 20.238 14.247 1.00 98.06 638 PHE A C 1
ATOM 5014 O O . PHE A 1 638 ? 6.452 20.319 14.751 1.00 98.06 638 PHE A O 1
ATOM 5021 N N . ALA A 1 639 ? 4.365 21.100 14.530 1.00 97.25 639 ALA A N 1
ATOM 5022 C CA . ALA A 1 639 ? 4.476 22.169 15.515 1.00 97.25 639 ALA A CA 1
ATOM 5023 C C . ALA A 1 639 ? 3.652 21.809 16.756 1.00 97.25 639 ALA A C 1
ATOM 5025 O O . ALA A 1 639 ? 2.430 21.697 16.678 1.00 97.25 639 ALA A O 1
ATOM 5026 N N . LYS A 1 640 ? 4.296 21.627 17.911 1.00 97.56 640 LYS A N 1
ATOM 5027 C CA . LYS A 1 640 ? 3.593 21.493 19.190 1.00 97.56 640 LYS A CA 1
ATOM 5028 C C . LYS A 1 640 ? 3.097 22.869 19.595 1.00 97.56 640 LYS A C 1
ATOM 5030 O O . LYS A 1 640 ? 3.911 23.753 19.858 1.00 97.56 640 LYS A O 1
ATOM 5035 N N . ILE A 1 641 ? 1.786 23.047 19.660 1.00 96.56 641 ILE A N 1
ATOM 5036 C CA . ILE A 1 641 ? 1.162 24.335 19.963 1.00 96.56 641 ILE A CA 1
ATOM 5037 C C . ILE A 1 641 ? 0.268 24.247 21.192 1.00 96.56 641 ILE A C 1
ATOM 5039 O O . ILE A 1 641 ? -0.219 23.173 21.555 1.00 96.56 641 ILE A O 1
ATOM 5043 N N . LYS A 1 642 ? 0.084 25.393 21.851 1.00 96.50 642 LYS A N 1
ATOM 5044 C CA . LYS A 1 642 ? -0.786 25.561 23.014 1.00 96.50 642 LYS A CA 1
ATOM 5045 C C . LYS A 1 642 ? -1.779 26.695 22.802 1.00 96.50 642 LYS A C 1
ATOM 5047 O O . LYS A 1 642 ? -1.362 27.845 22.684 1.00 96.50 642 LYS A O 1
ATOM 5052 N N . GLN A 1 643 ? -3.069 26.386 22.861 1.00 96.06 643 GLN A N 1
ATOM 5053 C CA . GLN A 1 643 ? -4.162 27.360 22.822 1.00 96.06 643 GLN A CA 1
ATOM 5054 C C . GLN A 1 643 ? -5.012 27.192 24.083 1.00 96.06 643 GLN A C 1
ATOM 5056 O O . GLN A 1 643 ? -5.569 26.120 24.317 1.00 96.06 643 GLN A O 1
ATOM 5061 N N . GLY A 1 644 ? -5.066 28.216 24.938 1.00 92.94 644 GLY A N 1
ATOM 5062 C CA . GLY A 1 644 ? -5.648 28.064 26.276 1.00 92.94 644 GLY A CA 1
ATOM 5063 C C . GLY A 1 644 ? -4.933 26.963 27.074 1.00 92.94 644 GLY A C 1
ATOM 5064 O O . GLY A 1 644 ? -3.708 26.997 27.218 1.00 92.94 644 GLY A O 1
ATOM 5065 N N . ASP A 1 645 ? -5.686 25.974 27.560 1.00 91.94 645 ASP A N 1
ATOM 5066 C CA . ASP A 1 645 ? -5.160 24.798 28.277 1.00 91.94 645 ASP A CA 1
ATOM 5067 C C . ASP A 1 645 ? -4.909 23.578 27.371 1.00 91.94 645 ASP A C 1
ATOM 5069 O O . ASP A 1 645 ? -4.436 22.540 27.840 1.00 91.94 645 ASP A O 1
ATOM 5073 N N . LEU A 1 646 ? -5.205 23.690 26.074 1.00 97.12 646 LEU A N 1
ATOM 5074 C CA . LEU A 1 646 ? -5.090 22.600 25.108 1.00 97.12 646 LEU A CA 1
ATOM 5075 C C . LEU A 1 646 ? -3.697 22.576 24.481 1.00 97.12 646 LEU A C 1
ATOM 5077 O O . LEU A 1 646 ? -3.179 23.619 24.084 1.00 97.12 646 LEU A O 1
ATOM 5081 N N . VAL A 1 647 ? -3.105 21.385 24.363 1.00 97.38 647 VAL A N 1
ATOM 5082 C CA . VAL A 1 647 ? -1.769 21.183 23.777 1.00 97.38 647 VAL A CA 1
ATOM 5083 C C . VAL A 1 647 ? -1.793 20.025 22.784 1.00 97.38 647 VAL A C 1
ATOM 5085 O O . VAL A 1 647 ? -2.203 18.919 23.130 1.00 97.38 647 VAL A O 1
ATOM 5088 N N . TRP A 1 648 ? -1.322 20.238 21.560 1.00 97.75 648 TRP A N 1
ATOM 5089 C CA . TRP A 1 648 ? -1.275 19.188 20.537 1.00 97.75 648 TRP A CA 1
ATOM 5090 C C . TRP A 1 648 ? -0.197 19.462 19.497 1.00 97.75 648 TRP A C 1
ATOM 5092 O O . TRP A 1 648 ? 0.406 20.535 19.480 1.00 97.75 648 TRP A O 1
ATOM 5102 N N . TRP A 1 649 ? 0.043 18.488 18.625 1.00 98.00 649 TRP A N 1
ATOM 5103 C CA . TRP A 1 649 ? 0.921 18.634 17.472 1.00 98.00 649 TRP A CA 1
ATOM 5104 C C . TRP A 1 649 ? 0.110 18.988 16.227 1.00 98.00 649 TRP A C 1
ATOM 5106 O O . TRP A 1 649 ? -0.681 18.184 15.735 1.00 98.00 649 TRP A O 1
ATOM 5116 N N . ALA A 1 650 ? 0.315 20.186 15.694 1.00 97.25 650 ALA A N 1
ATOM 5117 C CA . ALA A 1 650 ? -0.241 20.608 14.420 1.00 97.25 650 ALA A CA 1
ATOM 5118 C C . ALA A 1 650 ? 0.686 20.170 13.267 1.00 97.25 650 ALA A C 1
ATOM 5120 O O . ALA A 1 650 ? 1.855 20.565 13.247 1.00 97.25 650 ALA A O 1
ATOM 5121 N N . PRO A 1 651 ? 0.207 19.350 12.317 1.00 97.38 651 PRO A N 1
ATOM 5122 C CA . PRO A 1 651 ? 0.953 19.008 11.117 1.00 97.38 651 PRO A CA 1
ATOM 5123 C C . PRO A 1 651 ? 0.959 20.192 10.145 1.00 97.38 651 PRO A C 1
ATOM 5125 O O . PRO A 1 651 ? -0.071 20.802 9.864 1.00 97.38 651 PRO A O 1
ATOM 5128 N N . LEU A 1 652 ? 2.134 20.499 9.616 1.00 97.19 652 LEU A N 1
ATOM 5129 C CA . LEU A 1 652 ? 2.390 21.524 8.617 1.00 97.19 652 LEU A CA 1
ATOM 5130 C C . LEU A 1 652 ? 2.791 20.815 7.324 1.00 97.19 652 LEU A C 1
ATOM 5132 O O . LEU A 1 652 ? 3.958 20.469 7.125 1.00 97.19 652 LEU A O 1
ATOM 5136 N N . ASP A 1 653 ? 1.799 20.562 6.473 1.00 96.88 653 ASP A N 1
ATOM 5137 C CA . ASP A 1 653 ? 1.973 19.864 5.201 1.00 96.88 653 ASP A CA 1
ATOM 5138 C C . ASP A 1 653 ? 2.294 20.833 4.062 1.00 96.88 653 ASP A C 1
ATOM 5140 O O . ASP A 1 653 ? 1.598 21.830 3.862 1.00 96.88 653 ASP A O 1
ATOM 5144 N N . PHE A 1 654 ? 3.317 20.512 3.275 1.00 96.75 654 PHE A N 1
ATOM 5145 C CA . PHE A 1 654 ? 3.713 21.279 2.094 1.00 96.75 654 PHE A CA 1
ATOM 5146 C C . PHE A 1 654 ? 4.491 20.403 1.108 1.00 96.75 654 PHE A C 1
ATOM 5148 O O . PHE A 1 654 ? 4.875 19.273 1.405 1.00 96.75 654 PHE A O 1
ATOM 5155 N N . GLU A 1 655 ? 4.718 20.908 -0.096 1.00 96.94 655 GLU A N 1
ATOM 5156 C CA . GLU A 1 655 ? 5.595 20.288 -1.084 1.00 96.94 655 GLU A CA 1
ATOM 5157 C C . GLU A 1 655 ? 6.792 21.198 -1.355 1.00 96.94 655 GLU A C 1
ATOM 5159 O O . GLU A 1 655 ? 6.620 22.364 -1.718 1.00 96.94 655 GLU A O 1
ATOM 5164 N N . ILE A 1 656 ? 8.005 20.664 -1.208 1.00 96.62 656 ILE A N 1
ATOM 5165 C CA . ILE A 1 656 ? 9.219 21.355 -1.644 1.00 96.62 656 ILE A CA 1
ATOM 5166 C C . ILE A 1 656 ? 9.386 21.122 -3.144 1.00 96.62 656 ILE A C 1
ATOM 5168 O O . ILE A 1 656 ? 9.542 19.979 -3.577 1.00 96.62 656 ILE A O 1
ATOM 5172 N N . ARG A 1 657 ? 9.368 22.195 -3.939 1.00 94.94 657 ARG A N 1
ATOM 5173 C CA . ARG A 1 657 ? 9.545 22.144 -5.403 1.00 94.94 657 ARG A CA 1
ATOM 5174 C C . ARG A 1 657 ? 10.750 22.968 -5.855 1.00 94.94 657 ARG A C 1
ATOM 5176 O O . ARG A 1 657 ? 11.115 23.931 -5.180 1.00 94.94 657 ARG A O 1
ATOM 5183 N N . PRO A 1 658 ? 11.333 22.696 -7.033 1.00 93.56 658 PRO A N 1
ATOM 5184 C CA . PRO A 1 658 ? 12.277 23.634 -7.626 1.00 93.56 658 PRO A CA 1
ATOM 5185 C C . PRO A 1 658 ? 11.590 24.997 -7.864 1.00 93.56 658 PRO A C 1
ATOM 5187 O O . PRO A 1 658 ? 10.404 25.024 -8.218 1.00 93.56 658 PRO A O 1
ATOM 5190 N N . PRO A 1 659 ? 12.302 26.136 -7.719 1.00 92.75 659 PRO A N 1
ATOM 5191 C CA . PRO A 1 659 ? 11.728 27.475 -7.910 1.00 92.75 659 PRO A CA 1
ATOM 5192 C C . PRO A 1 659 ? 11.035 27.664 -9.264 1.00 92.75 659 PRO A C 1
ATOM 5194 O O . PRO A 1 659 ? 10.016 28.343 -9.366 1.00 92.75 659 PRO A O 1
ATOM 5197 N N . VAL A 1 660 ? 11.575 27.022 -10.299 1.00 93.44 660 VAL A N 1
ATOM 5198 C CA . VAL A 1 660 ? 11.015 26.989 -11.646 1.00 93.44 660 VAL A CA 1
ATOM 5199 C C . VAL A 1 660 ? 10.889 25.532 -12.067 1.00 93.44 660 VAL A C 1
ATOM 5201 O O . VAL A 1 660 ? 11.867 24.792 -11.991 1.00 93.44 660 VAL A O 1
ATOM 5204 N N . LYS A 1 661 ? 9.705 25.129 -12.538 1.00 93.06 661 LYS A N 1
ATOM 5205 C CA . LYS A 1 661 ? 9.455 23.792 -13.095 1.00 93.06 661 LYS A CA 1
ATOM 5206 C C . LYS A 1 661 ? 9.086 23.905 -14.570 1.00 93.06 661 LYS A C 1
ATOM 5208 O O . LYS A 1 661 ? 8.275 24.747 -14.951 1.00 93.06 661 LYS A O 1
ATOM 5213 N N . LEU A 1 662 ? 9.670 23.049 -15.400 1.00 93.31 662 LEU A N 1
ATOM 5214 C CA . LEU A 1 662 ? 9.260 22.891 -16.791 1.00 93.31 662 LEU A CA 1
ATOM 5215 C C . LEU A 1 662 ? 8.176 21.811 -16.882 1.00 93.31 662 LEU A C 1
ATOM 5217 O O . LEU A 1 662 ? 8.313 20.748 -16.282 1.00 93.31 662 LEU A O 1
ATOM 5221 N N . LEU A 1 663 ? 7.119 22.085 -17.643 1.00 93.75 663 LEU A N 1
ATOM 5222 C CA . LEU A 1 663 ? 6.005 21.170 -17.890 1.00 93.75 663 LEU A CA 1
ATOM 5223 C C . LEU A 1 663 ? 5.947 20.849 -19.393 1.00 93.75 663 LEU A C 1
ATOM 5225 O O . LEU A 1 663 ? 5.473 21.690 -20.161 1.00 93.75 663 LEU A O 1
ATOM 5229 N N . PRO A 1 664 ? 6.464 19.694 -19.850 1.00 92.44 664 PRO A N 1
ATOM 5230 C CA . PRO A 1 664 ? 6.380 19.301 -21.254 1.00 92.44 664 PRO A CA 1
ATOM 5231 C C . PRO A 1 664 ? 4.923 19.132 -21.700 1.00 92.44 664 PRO A C 1
ATOM 5233 O O . PRO A 1 664 ? 4.105 18.609 -20.946 1.00 92.44 664 PRO A O 1
ATOM 5236 N N . GLU A 1 665 ? 4.591 19.520 -22.935 1.00 91.62 665 GLU A N 1
ATOM 5237 C CA . GLU A 1 665 ? 3.307 19.112 -23.516 1.00 91.62 665 GLU A CA 1
ATOM 5238 C C . GLU A 1 665 ? 3.324 17.607 -23.816 1.00 91.62 665 GLU A C 1
ATOM 5240 O O . GLU A 1 665 ? 4.311 17.089 -24.341 1.00 91.62 665 GLU A O 1
ATOM 5245 N N . GLN A 1 666 ? 2.219 16.908 -23.545 1.00 81.81 666 GLN A N 1
ATOM 5246 C CA . GLN A 1 666 ? 2.094 15.485 -23.890 1.00 81.81 666 GLN A CA 1
ATOM 5247 C C . GLN A 1 666 ? 2.174 15.259 -25.407 1.00 81.81 666 GLN A C 1
ATOM 5249 O O . GLN A 1 666 ? 2.815 14.318 -25.873 1.00 81.81 666 GLN A O 1
ATOM 5254 N N . HIS A 1 667 ? 1.574 16.164 -26.185 1.00 85.75 667 HIS A N 1
ATOM 5255 C CA . HIS A 1 667 ? 1.665 16.168 -27.641 1.00 85.75 667 HIS A CA 1
ATOM 5256 C C . HIS A 1 667 ? 2.698 17.195 -28.096 1.00 85.75 667 HIS A C 1
ATOM 5258 O O . HIS A 1 667 ? 2.478 18.407 -28.045 1.00 85.75 667 HIS A O 1
ATOM 5264 N N . GLN A 1 668 ? 3.843 16.688 -28.539 1.00 91.12 668 GLN A N 1
ATOM 5265 C CA . GLN A 1 668 ? 4.927 17.500 -29.069 1.00 91.12 668 GLN A CA 1
ATOM 5266 C C . GLN A 1 668 ? 4.734 17.810 -30.561 1.00 91.12 668 GLN A C 1
ATOM 5268 O O . GLN A 1 668 ? 3.792 17.350 -31.207 1.00 91.12 668 GLN A O 1
ATOM 5273 N N . ARG A 1 669 ? 5.621 18.644 -31.114 1.00 85.88 669 ARG A N 1
ATOM 5274 C CA . ARG A 1 669 ? 5.578 19.068 -32.519 1.00 85.88 669 ARG A CA 1
ATOM 5275 C C . ARG A 1 669 ? 6.734 18.454 -33.313 1.00 85.88 669 ARG A C 1
ATOM 5277 O O . ARG A 1 669 ? 7.845 18.433 -32.796 1.00 85.88 669 ARG A O 1
ATOM 5284 N N . PRO A 1 670 ? 6.556 18.081 -34.589 1.00 87.06 670 PRO A N 1
ATOM 5285 C CA . PRO A 1 670 ? 7.651 17.505 -35.380 1.00 87.06 670 PRO A CA 1
ATOM 5286 C C . PRO A 1 670 ? 8.840 18.446 -35.642 1.00 87.06 670 PRO A C 1
ATOM 5288 O O . PRO A 1 670 ? 9.902 18.008 -36.071 1.00 87.06 670 PRO A O 1
ATOM 5291 N N . ASP A 1 671 ? 8.665 19.754 -35.434 1.00 85.06 671 ASP A N 1
ATOM 5292 C CA . ASP A 1 671 ? 9.628 20.799 -35.790 1.00 85.06 671 ASP A CA 1
ATOM 5293 C C . ASP A 1 671 ? 10.313 21.470 -34.585 1.00 85.06 671 ASP A C 1
ATOM 5295 O O . ASP A 1 671 ? 11.027 22.461 -34.763 1.00 85.06 671 ASP A O 1
ATOM 5299 N N . GLY A 1 672 ? 10.091 20.981 -33.359 1.00 90.88 672 GLY A N 1
ATOM 5300 C CA . GLY A 1 672 ? 10.697 21.570 -32.166 1.00 90.88 672 GLY A CA 1
ATOM 5301 C C . GLY A 1 672 ? 10.059 21.146 -30.847 1.00 90.88 672 GLY A C 1
ATOM 5302 O O . GLY A 1 672 ? 9.358 20.149 -30.776 1.00 90.88 672 GLY A O 1
ATOM 5303 N N . LEU A 1 673 ? 10.303 21.906 -29.782 1.00 93.56 673 LEU A N 1
ATOM 5304 C CA . LEU A 1 673 ? 9.849 21.575 -28.425 1.00 93.56 673 LEU A CA 1
ATOM 5305 C C . LEU A 1 673 ? 8.643 22.424 -28.027 1.00 93.56 673 LEU A C 1
ATOM 5307 O O . LEU A 1 673 ? 8.616 23.623 -28.317 1.00 93.56 673 LEU A O 1
ATOM 5311 N N . ALA A 1 674 ? 7.683 21.818 -27.330 1.00 94.62 674 ALA A N 1
ATOM 5312 C CA . ALA A 1 674 ? 6.522 22.483 -26.749 1.00 94.62 674 ALA A CA 1
ATOM 5313 C C . ALA A 1 674 ? 6.437 22.204 -25.242 1.00 94.62 674 ALA A C 1
ATOM 5315 O O . ALA A 1 674 ? 6.446 21.053 -24.807 1.00 94.62 674 ALA A O 1
ATOM 5316 N N . PHE A 1 675 ? 6.372 23.255 -24.432 1.00 95.31 675 PHE A N 1
ATOM 5317 C CA . PHE A 1 675 ? 6.278 23.132 -22.977 1.00 95.31 675 PHE A CA 1
ATOM 5318 C C . PHE A 1 675 ? 5.737 24.414 -22.349 1.00 95.31 675 PHE A C 1
ATOM 5320 O O . PHE A 1 675 ? 5.737 25.479 -22.966 1.00 95.31 675 PHE A O 1
ATOM 5327 N N . ARG A 1 676 ? 5.329 24.333 -21.088 1.00 95.94 676 ARG A N 1
ATOM 5328 C CA . ARG A 1 676 ? 5.039 25.483 -20.229 1.00 95.94 676 ARG A CA 1
ATOM 5329 C C . ARG A 1 676 ? 6.113 25.614 -19.156 1.00 95.94 676 ARG A C 1
ATOM 5331 O O . ARG A 1 676 ? 6.807 24.653 -18.828 1.00 95.94 676 ARG A O 1
ATOM 5338 N N . ILE A 1 677 ? 6.254 26.812 -18.604 1.00 95.94 677 ILE A N 1
ATOM 5339 C CA . ILE A 1 677 ? 7.100 27.052 -17.435 1.00 95.94 677 ILE A CA 1
ATOM 5340 C C . ILE A 1 677 ? 6.199 27.463 -16.279 1.00 95.94 677 ILE A C 1
ATOM 5342 O O . ILE A 1 677 ? 5.343 28.332 -16.436 1.00 95.94 677 ILE A O 1
ATOM 5346 N N . GLN A 1 678 ? 6.402 26.836 -15.128 1.00 95.69 678 GLN A N 1
ATOM 5347 C CA . GLN A 1 678 ? 5.734 27.149 -13.876 1.00 95.69 678 GLN A CA 1
ATOM 5348 C C . GLN A 1 678 ? 6.698 27.879 -12.942 1.00 95.69 678 GLN A C 1
ATOM 5350 O O . GLN A 1 678 ? 7.822 27.424 -12.716 1.00 95.69 678 GLN A O 1
ATOM 5355 N N . ASN A 1 679 ? 6.236 28.992 -12.380 1.00 95.12 679 ASN A N 1
ATOM 5356 C CA . ASN A 1 679 ? 6.907 29.699 -11.301 1.00 95.12 679 ASN A CA 1
ATOM 5357 C C . ASN A 1 679 ? 6.340 29.238 -9.951 1.00 95.12 679 ASN A C 1
ATOM 5359 O O . ASN A 1 679 ? 5.185 29.526 -9.650 1.00 95.12 679 ASN A O 1
ATOM 5363 N N . ASN A 1 680 ? 7.147 28.548 -9.144 1.00 94.44 680 ASN A N 1
ATOM 5364 C CA . ASN A 1 680 ? 6.761 28.101 -7.802 1.00 94.44 680 ASN A CA 1
ATOM 5365 C C . ASN A 1 680 ? 7.151 29.110 -6.704 1.00 94.44 680 ASN A C 1
ATOM 5367 O O . ASN A 1 680 ? 6.957 28.815 -5.528 1.00 94.44 680 ASN A O 1
ATOM 5371 N N . THR A 1 681 ? 7.720 30.271 -7.052 1.00 92.06 681 THR A N 1
ATOM 5372 C CA . THR A 1 681 ? 8.064 31.314 -6.076 1.00 92.06 681 THR A CA 1
ATOM 5373 C C . THR A 1 681 ? 6.906 32.282 -5.826 1.00 92.06 681 THR A C 1
ATOM 5375 O O . THR A 1 681 ? 5.948 32.385 -6.599 1.00 92.06 681 THR A O 1
ATOM 5378 N N . ASP A 1 682 ? 7.034 33.029 -4.735 1.00 89.25 682 ASP A N 1
ATOM 5379 C CA . ASP A 1 682 ? 6.164 34.127 -4.303 1.00 89.25 682 ASP A CA 1
ATOM 5380 C C . ASP A 1 682 ? 6.450 35.459 -5.026 1.00 89.25 682 ASP A C 1
ATOM 5382 O O . ASP A 1 682 ? 5.790 36.472 -4.791 1.00 89.25 682 ASP A O 1
ATOM 5386 N N . THR A 1 683 ? 7.418 35.470 -5.942 1.00 91.38 683 THR A N 1
ATOM 5387 C CA . THR A 1 683 ? 7.906 36.661 -6.641 1.00 91.38 683 THR A CA 1
ATOM 5388 C C . THR A 1 683 ? 7.816 36.495 -8.152 1.00 91.38 683 THR A C 1
ATOM 5390 O O . THR A 1 683 ? 7.856 35.393 -8.692 1.00 91.38 683 THR A O 1
ATOM 5393 N N . ALA A 1 684 ? 7.677 37.605 -8.879 1.00 93.94 684 ALA A N 1
ATOM 5394 C CA . ALA A 1 684 ? 7.686 37.563 -10.337 1.00 93.94 684 ALA A CA 1
ATOM 5395 C C . ALA A 1 684 ? 9.095 37.261 -10.870 1.00 93.94 684 ALA A C 1
ATOM 5397 O O . ALA A 1 684 ? 10.081 37.849 -10.420 1.00 93.94 684 ALA A O 1
ATOM 5398 N N . LEU A 1 685 ? 9.179 36.393 -11.878 1.00 94.19 685 LEU A N 1
ATOM 5399 C CA . LEU A 1 685 ? 10.427 35.994 -12.519 1.00 94.19 685 LEU A CA 1
ATOM 5400 C C . LEU A 1 685 ? 10.457 36.436 -13.983 1.00 94.19 685 LEU A C 1
ATOM 5402 O O . LEU A 1 685 ? 9.439 36.501 -14.672 1.00 94.19 685 LEU A O 1
ATOM 5406 N N . THR A 1 686 ? 11.659 36.737 -14.468 1.00 94.50 686 THR A N 1
ATOM 5407 C CA . THR A 1 686 ? 11.940 36.892 -15.898 1.00 94.50 686 THR A CA 1
ATOM 5408 C C . THR A 1 686 ? 12.957 35.833 -16.289 1.00 94.50 686 THR A C 1
ATOM 5410 O O . THR A 1 686 ? 14.051 35.804 -15.724 1.00 94.50 686 THR A O 1
ATOM 5413 N N . ILE A 1 687 ? 12.567 34.962 -17.216 1.00 94.25 687 ILE A N 1
ATOM 5414 C CA . ILE A 1 687 ? 13.313 33.765 -17.592 1.00 94.25 687 ILE A CA 1
ATOM 5415 C C . ILE A 1 687 ? 13.842 33.906 -19.020 1.00 94.25 687 ILE A C 1
ATOM 5417 O O . ILE A 1 687 ? 13.090 34.198 -19.956 1.00 94.25 687 ILE A O 1
ATOM 5421 N N . ASP A 1 688 ? 15.139 33.658 -19.175 1.00 93.06 688 ASP A N 1
ATOM 5422 C CA . ASP A 1 688 ? 15.771 33.345 -20.453 1.00 93.06 688 ASP A CA 1
ATOM 5423 C C . ASP A 1 688 ? 15.841 31.825 -20.624 1.00 93.06 688 ASP A C 1
ATOM 5425 O O . ASP A 1 688 ? 16.146 31.101 -19.676 1.00 93.06 688 ASP A O 1
ATOM 5429 N N . ILE A 1 689 ? 15.597 31.345 -21.841 1.00 93.25 689 ILE A N 1
ATOM 5430 C CA . ILE A 1 689 ? 15.694 29.933 -22.212 1.00 93.25 689 ILE A CA 1
ATOM 5431 C C . ILE A 1 689 ? 16.886 29.756 -23.150 1.00 93.25 689 ILE A C 1
ATOM 5433 O O . ILE A 1 689 ? 16.965 30.433 -24.179 1.00 93.25 689 ILE A O 1
ATOM 5437 N N . LEU A 1 690 ? 17.800 28.854 -22.798 1.00 90.06 690 LEU A N 1
ATOM 5438 C CA . LEU A 1 690 ? 19.076 28.633 -23.481 1.00 90.06 690 LEU A CA 1
ATOM 5439 C C . LEU A 1 690 ? 19.255 27.168 -23.903 1.00 90.06 690 LEU A C 1
ATOM 5441 O O . LEU A 1 690 ? 18.659 26.270 -23.301 1.00 90.06 690 LEU A O 1
ATOM 5445 N N . THR A 1 691 ? 20.101 26.940 -24.911 1.00 80.19 691 THR A N 1
ATOM 5446 C CA . THR A 1 691 ? 20.528 25.599 -25.362 1.00 80.19 691 THR A CA 1
ATOM 5447 C C . THR A 1 691 ? 21.555 24.954 -24.432 1.00 80.19 691 THR A C 1
ATOM 5449 O O . THR A 1 691 ? 21.511 23.749 -24.211 1.00 80.19 691 THR A O 1
ATOM 5452 N N . ASP A 1 692 ? 22.447 25.746 -23.839 1.00 79.00 692 ASP A N 1
ATOM 5453 C CA . ASP A 1 692 ? 23.482 25.294 -22.906 1.00 79.00 692 ASP A CA 1
ATOM 5454 C C . ASP A 1 692 ? 23.772 26.377 -21.833 1.00 79.00 692 ASP A C 1
ATOM 5456 O O . ASP A 1 692 ? 23.283 27.507 -21.963 1.00 79.00 692 ASP A O 1
ATOM 5460 N N . PRO A 1 693 ? 24.532 26.079 -20.756 1.00 76.44 693 PRO A N 1
ATOM 5461 C CA . PRO A 1 693 ? 24.788 27.024 -19.663 1.00 76.44 693 PRO A CA 1
ATOM 5462 C C . PRO A 1 693 ? 25.398 28.373 -20.080 1.00 76.44 693 PRO A C 1
ATOM 5464 O O . PRO A 1 693 ? 25.155 29.381 -19.411 1.00 76.44 693 PRO A O 1
ATOM 5467 N N . GLY A 1 694 ? 26.188 28.405 -21.158 1.00 70.81 694 GLY A N 1
ATOM 5468 C CA . GLY A 1 694 ? 26.801 29.608 -21.735 1.00 70.81 694 GLY A CA 1
ATOM 5469 C C . GLY A 1 694 ? 26.251 29.973 -23.119 1.00 70.81 694 GLY A C 1
ATOM 5470 O O . GLY A 1 694 ? 26.809 30.850 -23.781 1.00 70.81 694 GLY A O 1
ATOM 5471 N N . GLY A 1 695 ? 25.191 29.290 -23.545 1.00 68.56 695 GLY A N 1
ATOM 5472 C CA . GLY A 1 695 ? 24.823 29.116 -24.941 1.00 68.56 695 GLY A CA 1
ATOM 5473 C C . GLY A 1 695 ? 23.943 30.194 -25.544 1.00 68.56 695 GLY A C 1
ATOM 5474 O O . GLY A 1 695 ? 23.688 31.260 -24.974 1.00 68.56 695 GLY A O 1
ATOM 5475 N N . LEU A 1 696 ? 23.439 29.873 -26.736 1.00 76.00 696 LEU A N 1
ATOM 5476 C CA . LEU A 1 696 ? 22.500 30.703 -27.476 1.00 76.00 696 LEU A CA 1
ATOM 5477 C C . LEU A 1 696 ? 21.190 30.849 -26.692 1.00 76.00 696 LEU A C 1
ATOM 5479 O O . LEU A 1 696 ? 20.560 29.869 -26.290 1.00 76.00 696 LEU A O 1
ATOM 5483 N N . VAL A 1 697 ? 20.740 32.092 -26.525 1.00 83.31 697 VAL A N 1
ATOM 5484 C CA . VAL A 1 697 ? 19.418 32.379 -25.963 1.00 83.31 697 VAL A CA 1
ATOM 5485 C C . VAL A 1 697 ? 18.364 32.103 -27.036 1.00 83.31 697 VAL A C 1
ATOM 5487 O O . VAL A 1 697 ? 18.235 32.862 -27.996 1.00 83.31 697 VAL A O 1
ATOM 5490 N N . LEU A 1 698 ? 17.600 31.023 -26.868 1.00 86.12 698 LEU A N 1
ATOM 5491 C CA . LEU A 1 698 ? 16.509 30.635 -27.769 1.00 86.12 698 LEU A CA 1
ATOM 5492 C C . LEU A 1 698 ? 15.298 31.557 -27.625 1.00 86.12 698 LEU A C 1
ATOM 5494 O O . LEU A 1 698 ? 14.596 31.839 -28.595 1.00 86.12 698 LEU A O 1
ATOM 5498 N N . LYS A 1 699 ? 15.035 32.013 -26.398 1.00 90.50 699 LYS A N 1
ATOM 5499 C CA . LYS A 1 699 ? 13.962 32.955 -26.079 1.00 90.50 699 LYS A CA 1
ATOM 5500 C C . LYS A 1 699 ? 14.336 33.729 -24.823 1.00 90.50 699 LYS A C 1
ATOM 5502 O O . LYS A 1 699 ? 14.686 33.122 -23.818 1.00 90.50 699 LYS A O 1
ATOM 5507 N N . SER A 1 700 ? 14.257 35.055 -24.875 1.00 90.81 700 SER A N 1
ATOM 5508 C CA . SER A 1 700 ? 14.581 35.926 -23.740 1.00 90.81 700 SER A CA 1
ATOM 5509 C C . SER A 1 700 ? 13.333 36.601 -23.186 1.00 90.81 700 SER A C 1
ATOM 5511 O O . SER A 1 700 ? 12.368 36.838 -23.919 1.00 90.81 700 SER A O 1
ATOM 5513 N N . GLY A 1 701 ? 13.368 36.942 -21.899 1.00 90.25 701 GLY A N 1
ATOM 5514 C CA . GLY A 1 701 ? 12.390 37.846 -21.302 1.00 90.25 701 GLY A CA 1
ATOM 5515 C C . GLY A 1 701 ? 11.003 37.243 -21.077 1.00 90.25 701 GLY A C 1
ATOM 5516 O O . GLY A 1 701 ? 10.022 37.988 -21.068 1.00 90.25 701 GLY A O 1
ATOM 5517 N N . VAL A 1 702 ? 10.892 35.922 -20.897 1.00 93.88 702 VAL A N 1
ATOM 5518 C CA . VAL A 1 702 ? 9.618 35.278 -20.541 1.00 93.88 702 VAL A CA 1
ATOM 5519 C C . VAL A 1 702 ? 9.244 35.721 -19.128 1.00 93.88 702 VAL A C 1
ATOM 5521 O O . VAL A 1 702 ? 9.931 35.379 -18.170 1.00 93.88 702 VAL A O 1
ATOM 5524 N N . ARG A 1 703 ? 8.186 36.525 -18.994 1.00 93.00 703 ARG A N 1
ATOM 5525 C CA . ARG A 1 703 ? 7.724 37.048 -17.702 1.00 93.00 703 ARG A CA 1
ATOM 5526 C C . ARG A 1 703 ? 6.683 36.117 -17.097 1.00 93.00 703 ARG A C 1
ATOM 5528 O O . ARG A 1 703 ? 5.702 35.798 -17.762 1.00 93.00 703 ARG A O 1
ATOM 5535 N N . LEU A 1 704 ? 6.883 35.742 -15.840 1.00 94.31 704 LEU A N 1
ATOM 5536 C CA . LEU A 1 704 ? 5.943 34.958 -15.046 1.00 94.31 704 LEU A CA 1
ATOM 5537 C C . LEU A 1 704 ? 5.647 35.719 -13.759 1.00 94.31 704 LEU A C 1
ATOM 5539 O O . LEU A 1 704 ? 6.565 36.174 -13.076 1.00 94.31 704 LEU A O 1
ATOM 5543 N N . THR A 1 705 ? 4.374 35.846 -13.404 1.00 94.56 705 THR A N 1
ATOM 5544 C CA . THR A 1 705 ? 4.001 36.294 -12.058 1.00 94.56 705 THR A CA 1
ATOM 5545 C C . THR A 1 705 ? 4.226 35.160 -11.054 1.00 94.56 705 THR A C 1
ATOM 5547 O O . THR A 1 705 ? 4.416 34.003 -11.445 1.00 94.56 705 THR A O 1
ATOM 5550 N N . ALA A 1 706 ? 4.222 35.478 -9.760 1.00 92.31 706 ALA A N 1
ATOM 5551 C CA . ALA A 1 706 ? 4.277 34.484 -8.686 1.00 92.31 706 ALA A CA 1
ATOM 5552 C C . ALA A 1 706 ? 3.198 33.400 -8.874 1.00 92.31 706 ALA A C 1
ATOM 5554 O O . ALA A 1 706 ? 2.075 33.724 -9.272 1.00 92.31 706 ALA A O 1
ATOM 5555 N N . GLY A 1 707 ? 3.546 32.130 -8.654 1.00 91.69 707 GLY A N 1
ATOM 5556 C CA . GLY A 1 707 ? 2.622 30.989 -8.764 1.00 91.69 707 GLY A CA 1
ATOM 5557 C C . GLY A 1 707 ? 2.062 30.681 -10.165 1.00 91.69 707 GLY A C 1
ATOM 5558 O O . GLY A 1 707 ? 1.253 29.765 -10.305 1.00 91.69 707 GLY A O 1
ATOM 5559 N N . SER A 1 708 ? 2.427 31.443 -11.203 1.00 95.25 708 SER A N 1
ATOM 5560 C CA . SER A 1 708 ? 1.811 31.318 -12.533 1.00 95.25 708 SER A CA 1
ATOM 5561 C C . SER A 1 708 ? 2.454 30.243 -13.409 1.00 95.25 708 SER A C 1
ATOM 5563 O O . SER A 1 708 ? 3.616 29.870 -13.235 1.00 95.25 708 SER A O 1
ATOM 5565 N N . ILE A 1 709 ? 1.685 29.781 -14.393 1.00 96.38 709 ILE A N 1
ATOM 5566 C CA . ILE A 1 709 ? 2.145 28.927 -15.487 1.00 96.38 709 ILE A CA 1
ATOM 5567 C C . ILE A 1 709 ? 2.025 29.736 -16.781 1.00 96.38 709 ILE A C 1
ATOM 5569 O O . ILE A 1 709 ? 1.036 30.441 -16.982 1.00 96.38 709 ILE A O 1
ATOM 5573 N N . THR A 1 710 ? 3.027 29.662 -17.653 1.00 96.06 710 THR A N 1
ATOM 5574 C CA . THR A 1 710 ? 2.967 30.318 -18.967 1.00 96.06 710 THR A CA 1
ATOM 5575 C C . THR A 1 710 ? 1.947 29.651 -19.889 1.00 96.06 710 THR A C 1
ATOM 5577 O O . THR A 1 710 ? 1.658 28.460 -19.766 1.00 96.06 710 THR A O 1
ATOM 5580 N N . ASP A 1 711 ? 1.517 30.372 -20.925 1.00 94.81 711 ASP A N 1
ATOM 5581 C CA . ASP A 1 711 ? 1.029 29.725 -22.145 1.00 94.81 711 ASP A CA 1
ATOM 5582 C C . ASP A 1 711 ? 2.101 28.789 -22.733 1.00 94.81 711 ASP A C 1
ATOM 5584 O O . ASP A 1 711 ? 3.284 28.852 -22.372 1.00 94.81 711 ASP A O 1
ATOM 5588 N N . VAL A 1 712 ? 1.693 27.923 -23.664 1.00 95.44 712 VAL A N 1
ATOM 5589 C CA . VAL A 1 712 ? 2.614 26.992 -24.328 1.00 95.44 712 VAL A CA 1
ATOM 5590 C C . VAL A 1 712 ? 3.710 27.770 -25.057 1.00 95.44 712 VAL A C 1
ATOM 5592 O O . VAL A 1 712 ? 3.458 28.593 -25.940 1.00 95.44 712 VAL A O 1
ATOM 5595 N N . ILE A 1 713 ? 4.956 27.485 -24.697 1.00 94.62 713 ILE A N 1
ATOM 5596 C CA . ILE A 1 713 ? 6.157 27.985 -25.348 1.00 94.62 713 ILE A CA 1
ATOM 5597 C C . ILE A 1 713 ? 6.588 26.956 -26.382 1.00 94.62 713 ILE A C 1
ATOM 5599 O O . ILE A 1 713 ? 6.844 25.801 -26.059 1.00 94.62 713 ILE A O 1
ATOM 5603 N N . THR A 1 714 ? 6.716 27.406 -27.627 1.00 93.62 714 THR A N 1
ATOM 5604 C CA . THR A 1 714 ? 7.267 26.598 -28.713 1.00 93.62 714 THR A CA 1
ATOM 5605 C C . THR A 1 714 ? 8.640 27.114 -29.107 1.00 93.62 714 THR A C 1
ATOM 5607 O O . THR A 1 714 ? 8.779 28.301 -29.418 1.00 93.62 714 THR A O 1
ATOM 5610 N N . LEU A 1 715 ? 9.634 26.232 -29.136 1.00 91.81 715 LEU A N 1
ATOM 5611 C CA . LEU A 1 715 ? 10.993 26.541 -29.577 1.00 91.81 715 LEU A CA 1
ATOM 5612 C C . LEU A 1 715 ? 11.343 25.724 -30.812 1.00 91.81 715 LEU A C 1
ATOM 5614 O O . LEU A 1 715 ? 10.969 24.560 -30.914 1.00 91.81 715 LEU A O 1
ATOM 5618 N N . ARG A 1 716 ? 12.111 26.325 -31.720 1.00 88.88 716 ARG A N 1
ATOM 5619 C CA . ARG A 1 716 ? 12.689 25.654 -32.886 1.00 88.88 716 ARG A CA 1
ATOM 5620 C C . ARG A 1 716 ? 14.193 25.866 -32.868 1.00 88.88 716 ARG A C 1
ATOM 5622 O O . ARG A 1 716 ? 14.643 26.997 -32.701 1.00 88.88 716 ARG A O 1
ATOM 5629 N N . SER A 1 717 ? 14.947 24.794 -33.053 1.00 84.44 717 SER A N 1
ATOM 5630 C CA . SER A 1 717 ? 16.399 24.838 -33.179 1.00 84.44 717 SER A CA 1
ATOM 5631 C C . SER A 1 717 ? 16.852 23.685 -34.072 1.00 84.44 717 SER A C 1
ATOM 5633 O O . SER A 1 717 ? 16.338 22.580 -33.904 1.00 84.44 717 SER A O 1
ATOM 5635 N N . PRO A 1 718 ? 17.818 23.898 -34.983 1.00 80.19 718 PRO A N 1
ATOM 5636 C CA . PRO A 1 718 ? 18.447 22.803 -35.722 1.00 80.19 718 PRO A CA 1
ATOM 5637 C C . PRO A 1 718 ? 19.290 21.882 -34.819 1.00 80.19 718 PRO A C 1
ATOM 5639 O O . PRO A 1 718 ? 19.750 20.837 -35.271 1.00 80.19 718 PRO A O 1
ATOM 5642 N N . GLU A 1 719 ? 19.531 22.276 -33.565 1.00 80.38 719 GLU A N 1
ATOM 5643 C CA . GLU A 1 719 ? 20.265 21.473 -32.583 1.00 80.38 719 GLU A CA 1
ATOM 5644 C C . GLU A 1 719 ? 19.387 20.446 -31.871 1.00 80.38 719 GLU A C 1
ATOM 5646 O O . GLU A 1 719 ? 19.931 19.501 -31.301 1.00 80.38 719 GLU A O 1
ATOM 5651 N N . PHE A 1 720 ? 18.059 20.610 -31.905 1.00 87.31 720 PHE A N 1
ATOM 5652 C CA . PHE A 1 720 ? 17.161 19.653 -31.276 1.00 87.31 720 PHE A CA 1
ATOM 5653 C C . PHE A 1 720 ? 17.197 18.310 -31.999 1.00 87.31 720 PHE A C 1
ATOM 5655 O O . PHE A 1 720 ? 17.275 18.235 -33.227 1.00 87.31 720 PHE A O 1
ATOM 5662 N N . VAL A 1 721 ? 17.130 17.246 -31.211 1.00 88.88 721 VAL A N 1
ATOM 5663 C CA . VAL A 1 721 ? 17.187 15.864 -31.674 1.00 88.88 721 VAL A CA 1
ATOM 5664 C C . VAL A 1 721 ? 15.888 15.141 -31.340 1.00 88.88 721 VAL A C 1
ATOM 5666 O O . VAL A 1 721 ? 15.161 15.537 -30.431 1.00 88.88 721 VAL A O 1
ATOM 5669 N N . CYS A 1 722 ? 15.597 14.062 -32.061 1.00 92.00 722 CYS A N 1
ATOM 5670 C CA . CYS A 1 722 ? 14.555 13.120 -31.660 1.00 92.00 722 CYS A CA 1
ATOM 5671 C C . CYS A 1 722 ? 14.864 12.575 -30.254 1.00 92.00 722 CYS A C 1
ATOM 5673 O O . CYS A 1 722 ? 16.010 12.237 -29.980 1.00 92.00 722 CYS A O 1
ATOM 5675 N N . GLY A 1 723 ? 13.882 12.506 -29.360 1.00 93.38 723 GLY A N 1
ATOM 5676 C CA . GLY A 1 723 ? 14.076 12.106 -27.964 1.00 93.38 723 GLY A CA 1
ATOM 5677 C C . GLY A 1 723 ? 14.271 13.293 -27.018 1.00 93.38 723 GLY A C 1
ATOM 5678 O O . GLY A 1 723 ? 13.651 14.346 -27.167 1.00 93.38 723 GLY A O 1
ATOM 5679 N N . SER A 1 724 ? 15.069 13.103 -25.979 1.00 94.12 724 SER A N 1
ATOM 5680 C CA . SER A 1 724 ? 15.259 14.010 -24.851 1.00 94.12 724 SER A CA 1
ATOM 5681 C C . SER A 1 724 ? 16.172 15.181 -25.208 1.00 94.12 724 SER A C 1
ATOM 5683 O O . SER A 1 724 ? 17.298 15.015 -25.648 1.00 94.12 724 SER A O 1
ATOM 5685 N N . ASN A 1 725 ? 15.715 16.407 -24.983 1.00 92.00 725 ASN A N 1
ATOM 5686 C CA . ASN A 1 725 ? 16.480 17.618 -25.263 1.00 92.00 725 ASN A CA 1
ATOM 5687 C C . ASN A 1 725 ? 16.674 18.405 -23.973 1.00 92.00 725 ASN A C 1
ATOM 5689 O O . ASN A 1 725 ? 15.699 18.765 -23.309 1.00 92.00 725 ASN A O 1
ATOM 5693 N N . ARG A 1 726 ? 17.932 18.684 -23.623 1.00 90.81 726 ARG A N 1
ATOM 5694 C CA . ARG A 1 726 ? 18.267 19.484 -22.446 1.00 90.81 726 ARG A CA 1
ATOM 5695 C C . ARG A 1 726 ? 18.196 20.966 -22.795 1.00 90.81 726 ARG A C 1
ATOM 5697 O O . ARG A 1 726 ? 18.792 21.402 -23.774 1.00 90.81 726 ARG A O 1
ATOM 5704 N N . ILE A 1 727 ? 17.477 21.729 -21.985 1.00 91.56 727 ILE A N 1
ATOM 5705 C CA . ILE A 1 727 ? 17.418 23.187 -22.068 1.00 91.56 727 ILE A CA 1
ATOM 5706 C C . ILE A 1 727 ? 17.696 23.795 -20.699 1.00 91.56 727 ILE A C 1
ATOM 5708 O O . ILE A 1 727 ? 17.571 23.133 -19.665 1.00 91.56 727 ILE A O 1
ATOM 5712 N N . TYR A 1 728 ? 18.059 25.072 -20.686 1.00 91.56 728 TYR A N 1
ATOM 5713 C CA . TYR A 1 728 ? 18.419 25.777 -19.464 1.00 91.56 728 TYR A CA 1
ATOM 5714 C C . TYR A 1 728 ? 17.533 27.000 -19.270 1.00 91.56 728 TYR A C 1
ATOM 5716 O O . TYR A 1 728 ? 17.370 27.816 -20.175 1.00 91.56 728 TYR A O 1
ATOM 5724 N N . LEU A 1 729 ? 16.964 27.121 -18.075 1.00 93.50 729 LEU A N 1
ATOM 5725 C CA . LEU A 1 729 ? 16.152 28.250 -17.643 1.00 93.50 729 LEU A CA 1
ATOM 5726 C C . LEU A 1 729 ? 17.016 29.132 -16.744 1.00 93.50 729 LEU A C 1
ATOM 5728 O O . LEU A 1 729 ? 17.451 28.690 -15.680 1.00 93.50 729 LEU A O 1
ATOM 5732 N N . ARG A 1 730 ? 17.281 30.367 -17.170 1.00 92.25 730 ARG A N 1
ATOM 5733 C CA . ARG A 1 730 ? 18.090 31.334 -16.420 1.00 92.25 730 ARG A CA 1
ATOM 5734 C C . ARG A 1 730 ? 17.233 32.489 -15.936 1.00 92.25 730 ARG A C 1
ATOM 5736 O O . ARG A 1 730 ? 16.510 33.091 -16.725 1.00 92.25 730 ARG A O 1
ATOM 5743 N N . TRP A 1 731 ? 17.364 32.842 -14.663 1.00 92.00 731 TRP A N 1
ATOM 5744 C CA . TRP A 1 731 ? 16.704 34.011 -14.082 1.00 92.00 731 TRP A CA 1
ATOM 5745 C C . TRP A 1 731 ? 17.580 34.674 -13.018 1.00 92.00 731 TRP A C 1
ATOM 5747 O O . TRP A 1 731 ? 18.519 34.081 -12.486 1.00 92.00 731 TRP A O 1
ATOM 5757 N N . GLY A 1 732 ? 17.272 35.933 -12.700 1.00 85.50 732 GLY A N 1
ATOM 5758 C CA . GLY A 1 732 ? 18.004 36.694 -11.686 1.00 85.50 732 GLY A CA 1
ATOM 5759 C C . GLY A 1 732 ? 19.519 36.759 -11.938 1.00 85.50 732 GLY A C 1
ATOM 5760 O O . GLY A 1 732 ? 19.994 36.651 -13.070 1.00 85.50 732 GLY A O 1
ATOM 5761 N N . LYS A 1 733 ? 20.301 36.956 -10.871 1.00 79.00 733 LYS A N 1
ATOM 5762 C CA . LYS A 1 733 ? 21.770 36.965 -10.941 1.00 79.00 733 LYS A CA 1
ATOM 5763 C C . LYS A 1 733 ? 22.320 35.555 -10.708 1.00 79.00 733 LYS A C 1
ATOM 5765 O O . LYS A 1 733 ? 22.648 35.204 -9.584 1.00 79.00 733 LYS A O 1
ATOM 5770 N N . GLY A 1 734 ? 22.444 34.778 -11.783 1.00 76.69 734 GLY A N 1
ATOM 5771 C CA . GLY A 1 734 ? 23.185 33.511 -11.780 1.00 76.69 734 GLY A CA 1
ATOM 5772 C C . GLY A 1 734 ? 22.377 32.251 -11.461 1.00 76.69 734 GLY A C 1
ATOM 5773 O O . GLY A 1 734 ? 22.980 31.184 -11.389 1.00 76.69 734 GLY A O 1
ATOM 5774 N N . HIS A 1 735 ? 21.048 32.324 -11.317 1.00 87.69 735 HIS A N 1
ATOM 5775 C CA . HIS A 1 735 ? 20.241 31.108 -11.201 1.00 87.69 735 HIS A CA 1
ATOM 5776 C C . HIS A 1 735 ? 20.087 30.451 -12.567 1.00 87.69 735 HIS A C 1
ATOM 5778 O O . HIS A 1 735 ? 19.694 31.098 -13.540 1.00 87.69 735 HIS A O 1
ATOM 5784 N N . LEU A 1 736 ? 20.396 29.161 -12.618 1.00 89.50 736 LEU A N 1
ATOM 5785 C CA . LEU A 1 736 ? 20.327 28.343 -13.814 1.00 89.50 736 LEU A CA 1
ATOM 5786 C C . LEU A 1 736 ? 19.729 26.989 -13.431 1.00 89.50 736 LEU A C 1
ATOM 5788 O O . LEU A 1 736 ? 20.275 26.293 -12.579 1.00 89.50 736 LEU A O 1
ATOM 5792 N N . HIS A 1 737 ? 18.622 26.616 -14.062 1.00 89.56 737 HIS A N 1
ATOM 5793 C CA . HIS A 1 737 ? 17.988 25.312 -13.891 1.00 89.56 737 HIS A CA 1
ATOM 5794 C C . HIS A 1 737 ? 18.025 24.556 -15.214 1.00 89.56 737 HIS A C 1
ATOM 5796 O O . HIS A 1 737 ? 17.613 25.088 -16.244 1.00 89.56 737 HIS A O 1
ATOM 5802 N N . ALA A 1 738 ? 18.530 23.326 -15.193 1.00 90.56 738 ALA A N 1
ATOM 5803 C CA . ALA A 1 738 ? 18.503 22.451 -16.355 1.00 90.56 738 ALA A CA 1
ATOM 5804 C C . ALA A 1 738 ? 17.221 21.618 -16.340 1.00 90.56 738 ALA A C 1
ATOM 5806 O O . ALA A 1 738 ? 16.909 21.002 -15.326 1.00 90.56 738 ALA A O 1
ATOM 5807 N N . ALA A 1 739 ? 16.532 21.563 -17.473 1.00 90.56 739 ALA A N 1
ATOM 5808 C CA . ALA A 1 739 ? 15.331 20.766 -17.662 1.00 90.56 739 ALA A CA 1
ATOM 5809 C C . ALA A 1 739 ? 15.436 19.954 -18.954 1.00 90.56 739 ALA A C 1
ATOM 5811 O O . ALA A 1 739 ? 16.145 20.338 -19.886 1.00 90.56 739 ALA A O 1
ATOM 5812 N N . THR A 1 740 ? 14.707 18.845 -19.013 1.00 91.50 740 THR A N 1
ATOM 5813 C CA . THR A 1 740 ? 14.661 17.970 -20.185 1.00 91.50 740 THR A CA 1
ATOM 5814 C C . THR A 1 740 ? 13.254 17.970 -20.768 1.00 91.50 740 THR A C 1
ATOM 5816 O O . THR A 1 740 ? 12.276 17.846 -20.033 1.00 91.50 740 THR A O 1
ATOM 5819 N N . VAL A 1 741 ? 13.154 18.098 -22.090 1.00 93.81 741 VAL A N 1
ATOM 5820 C CA . VAL A 1 741 ? 11.908 17.931 -22.849 1.00 93.81 741 VAL A CA 1
ATOM 5821 C C . VAL A 1 741 ? 12.105 16.812 -23.855 1.00 93.81 741 VAL A C 1
ATOM 5823 O O . VAL A 1 741 ? 12.971 16.915 -24.723 1.00 93.81 741 VAL A O 1
ATOM 5826 N N . THR A 1 742 ? 11.311 15.751 -23.754 1.00 93.62 742 THR A N 1
ATOM 5827 C CA . THR A 1 742 ? 11.401 14.610 -24.669 1.00 93.62 742 THR A CA 1
ATOM 5828 C C . THR A 1 742 ? 10.394 14.755 -25.801 1.00 93.62 742 THR A C 1
ATOM 5830 O O . THR A 1 742 ? 9.200 14.922 -25.564 1.00 93.62 742 THR A O 1
ATOM 5833 N N . ASN A 1 743 ? 10.882 14.690 -27.037 1.00 94.12 743 ASN A N 1
ATOM 5834 C CA . ASN A 1 743 ? 10.082 14.747 -28.248 1.00 94.12 743 ASN A CA 1
ATOM 5835 C C . ASN A 1 743 ? 10.578 13.734 -29.291 1.00 94.12 743 ASN A C 1
ATOM 5837 O O . ASN A 1 743 ? 11.555 13.967 -30.001 1.00 94.12 743 ASN A O 1
ATOM 5841 N N . TRP A 1 744 ? 9.852 12.626 -29.418 1.00 93.31 744 TRP A N 1
ATOM 5842 C CA . TRP A 1 744 ? 10.134 11.551 -30.373 1.00 93.31 744 TRP A CA 1
ATOM 5843 C C . TRP A 1 744 ? 9.653 11.827 -31.808 1.00 93.31 744 TRP A C 1
ATOM 5845 O O . TRP A 1 744 ? 9.892 11.018 -32.702 1.00 93.31 744 TRP A O 1
ATOM 5855 N N . ASP A 1 745 ? 8.982 12.958 -32.043 1.00 91.62 745 ASP A N 1
ATOM 5856 C CA . ASP A 1 745 ? 8.424 13.328 -33.349 1.00 91.62 745 ASP A CA 1
ATOM 5857 C C . ASP A 1 745 ? 9.365 14.220 -34.172 1.00 91.62 745 ASP A C 1
ATOM 5859 O O . ASP A 1 745 ? 9.096 14.472 -35.348 1.00 91.62 745 ASP A O 1
ATOM 5863 N N . ILE A 1 746 ? 10.475 14.687 -33.585 1.00 89.56 746 ILE A N 1
ATOM 5864 C CA . ILE A 1 746 ? 11.491 15.459 -34.310 1.00 89.56 746 ILE A CA 1
ATOM 5865 C C . ILE A 1 746 ? 12.123 14.565 -35.377 1.00 89.56 746 ILE A C 1
ATOM 5867 O O . ILE A 1 746 ? 12.680 13.508 -35.077 1.00 89.56 746 ILE A O 1
ATOM 5871 N N . LEU A 1 747 ? 12.060 15.003 -36.634 1.00 80.06 747 LEU A N 1
ATOM 5872 C CA . LEU A 1 747 ? 12.816 14.370 -37.712 1.00 80.06 747 LEU A CA 1
ATOM 5873 C C . LEU A 1 747 ? 14.308 14.575 -37.436 1.00 80.06 747 LEU A C 1
ATOM 5875 O O . LEU A 1 747 ? 14.723 15.695 -37.132 1.00 80.06 747 LEU A O 1
ATOM 5879 N N . GLY A 1 748 ? 15.104 13.500 -37.496 1.00 64.44 748 GLY A N 1
ATOM 5880 C CA . GLY A 1 748 ? 16.536 13.562 -37.210 1.00 64.44 748 GLY A CA 1
ATOM 5881 C C . GLY A 1 748 ? 17.199 14.706 -37.986 1.00 64.44 748 GLY A C 1
ATOM 5882 O O . GLY A 1 748 ? 16.840 14.936 -39.142 1.00 64.44 748 GLY A O 1
ATOM 5883 N N . PRO A 1 749 ? 18.126 15.467 -37.377 1.00 60.34 749 PRO A N 1
ATOM 5884 C CA . PRO A 1 749 ? 18.648 16.655 -38.032 1.00 60.34 749 PRO A CA 1
ATOM 5885 C C . PRO A 1 749 ? 19.370 16.240 -39.318 1.00 60.34 749 PRO A C 1
ATOM 5887 O O . PRO A 1 749 ? 20.211 15.342 -39.276 1.00 60.34 749 PRO A O 1
ATOM 5890 N N . ASP A 1 750 ? 19.101 16.935 -40.430 1.00 54.78 750 ASP A N 1
ATOM 5891 C CA . ASP A 1 750 ? 19.640 16.670 -41.784 1.00 54.78 750 ASP A CA 1
ATOM 5892 C C . ASP A 1 750 ? 21.184 16.542 -41.856 1.00 54.78 750 ASP A C 1
ATOM 5894 O O . ASP A 1 750 ? 21.746 16.210 -42.899 1.00 54.78 750 ASP A O 1
ATOM 5898 N N . ARG A 1 751 ? 21.894 16.855 -40.761 1.00 59.28 751 ARG A N 1
ATOM 5899 C CA . ARG A 1 751 ? 23.357 16.868 -40.623 1.00 59.28 751 ARG A CA 1
ATOM 5900 C C . ARG A 1 751 ? 23.901 16.060 -39.431 1.00 59.28 751 ARG A C 1
ATOM 5902 O O . ARG A 1 751 ? 25.084 16.207 -39.134 1.00 59.28 751 ARG A O 1
ATOM 5909 N N . ALA A 1 752 ? 23.099 15.264 -38.714 1.00 71.31 752 ALA A N 1
ATOM 5910 C CA . ALA A 1 752 ? 23.639 14.423 -37.633 1.00 71.31 752 ALA A CA 1
ATOM 5911 C C . ALA A 1 752 ? 24.567 13.333 -38.183 1.00 71.31 752 ALA A C 1
ATOM 5913 O O . ALA A 1 752 ? 24.190 12.582 -39.081 1.00 71.31 752 ALA A O 1
ATOM 5914 N N . SER A 1 753 ? 25.759 13.210 -37.593 1.00 87.44 753 SER A N 1
ATOM 5915 C CA . SER A 1 753 ? 26.631 12.059 -37.807 1.00 87.44 753 SER A CA 1
ATOM 5916 C C . SER A 1 753 ? 26.285 10.980 -36.784 1.00 87.44 753 SER A C 1
ATOM 5918 O O . SER A 1 753 ? 26.554 11.132 -35.591 1.00 87.44 753 SER A O 1
ATOM 5920 N N . PHE A 1 754 ? 25.657 9.897 -37.242 1.00 93.38 754 PHE A N 1
ATOM 5921 C CA . PHE A 1 754 ? 25.350 8.742 -36.402 1.00 93.38 754 PHE A CA 1
ATOM 5922 C C . PHE A 1 754 ? 26.507 7.741 -36.417 1.00 93.38 754 PHE A C 1
ATOM 5924 O O . PHE A 1 754 ? 26.902 7.253 -37.476 1.00 93.38 754 PHE A O 1
ATOM 5931 N N . GLU A 1 755 ? 27.014 7.383 -35.240 1.00 95.88 755 GLU A N 1
ATOM 5932 C CA . GLU A 1 755 ? 27.921 6.250 -35.060 1.00 95.88 755 GLU A CA 1
ATOM 5933 C C . GLU A 1 755 ? 27.178 5.114 -34.357 1.00 95.88 755 GLU A C 1
ATOM 5935 O O . GLU A 1 755 ? 26.885 5.187 -33.163 1.00 95.88 755 GLU A O 1
ATOM 5940 N N . MET A 1 756 ? 26.900 4.037 -35.087 1.00 96.25 756 MET A N 1
ATOM 5941 C CA . MET A 1 756 ? 26.387 2.808 -34.487 1.00 96.25 756 MET A CA 1
ATOM 5942 C C . MET A 1 756 ? 27.521 2.070 -33.777 1.00 96.25 756 MET A C 1
ATOM 5944 O O . MET A 1 756 ? 28.534 1.726 -34.391 1.00 96.25 756 MET A O 1
ATOM 5948 N N . LEU A 1 757 ? 27.340 1.775 -32.494 1.00 96.00 757 LEU A N 1
ATOM 5949 C CA . LEU A 1 757 ? 28.301 0.987 -31.735 1.00 96.00 757 LEU A CA 1
ATOM 5950 C C . LEU A 1 757 ? 28.219 -0.484 -32.156 1.00 96.00 757 LEU A C 1
ATOM 5952 O O . LEU A 1 757 ? 27.146 -1.087 -32.173 1.00 96.00 757 LEU A O 1
ATOM 5956 N N . SER A 1 758 ? 29.365 -1.095 -32.464 1.00 91.25 758 SER A N 1
ATOM 5957 C CA . SER A 1 758 ? 29.420 -2.530 -32.763 1.00 91.25 758 SER A CA 1
ATOM 5958 C C . SER A 1 758 ? 29.318 -3.350 -31.475 1.00 91.25 758 SER A C 1
ATOM 5960 O O . SER A 1 758 ? 30.294 -3.511 -30.736 1.00 91.25 758 SER A O 1
ATOM 5962 N N . LEU A 1 759 ? 28.120 -3.875 -31.209 1.00 96.75 759 LEU A N 1
ATOM 5963 C CA . LEU A 1 759 ? 27.821 -4.668 -30.013 1.00 96.75 759 LEU A CA 1
ATOM 5964 C C . LEU A 1 759 ? 27.984 -6.183 -30.209 1.00 96.75 759 LEU A C 1
ATOM 5966 O O . LEU A 1 759 ? 27.954 -6.925 -29.232 1.00 96.75 759 LEU A O 1
ATOM 5970 N N . PHE A 1 760 ? 28.224 -6.647 -31.441 1.00 95.06 760 PHE A N 1
ATOM 5971 C CA . PHE A 1 760 ? 28.220 -8.069 -31.818 1.00 95.06 760 PHE A CA 1
ATOM 5972 C C . PHE A 1 760 ? 29.080 -8.972 -30.926 1.00 95.06 760 PHE A C 1
ATOM 5974 O O . PHE A 1 760 ? 28.689 -10.095 -30.632 1.00 95.06 760 PHE A O 1
ATOM 5981 N N . ARG A 1 761 ? 30.241 -8.486 -30.468 1.00 96.00 761 ARG A N 1
ATOM 5982 C CA . ARG A 1 761 ? 31.148 -9.260 -29.600 1.00 96.00 761 ARG A CA 1
ATOM 5983 C C . ARG A 1 761 ? 30.702 -9.357 -28.137 1.00 96.00 761 ARG A C 1
ATOM 5985 O O . ARG A 1 761 ? 31.315 -10.103 -27.383 1.00 96.00 761 ARG A O 1
ATOM 5992 N N . TYR A 1 762 ? 29.721 -8.557 -27.731 1.00 97.69 762 TYR A N 1
ATOM 5993 C CA . TYR A 1 762 ? 29.208 -8.503 -26.362 1.00 97.69 762 TYR A CA 1
ATOM 5994 C C . TYR A 1 762 ? 27.854 -9.191 -26.210 1.00 97.69 762 TYR A C 1
ATOM 5996 O O . TYR A 1 762 ? 27.446 -9.446 -25.079 1.00 97.69 762 TYR A O 1
ATOM 6004 N N . PHE A 1 763 ? 27.150 -9.472 -27.313 1.00 98.31 763 PHE A N 1
ATOM 6005 C CA . PHE A 1 763 ? 25.887 -10.199 -27.252 1.00 98.31 763 PHE A CA 1
ATOM 6006 C C . PHE A 1 763 ? 26.099 -11.564 -26.602 1.00 98.31 763 PHE A C 1
ATOM 6008 O O . PHE A 1 763 ? 26.978 -12.327 -27.004 1.00 98.31 763 PHE A O 1
ATOM 6015 N N . ASN A 1 764 ? 25.289 -11.852 -25.588 1.00 98.00 764 ASN A N 1
ATOM 6016 C CA . ASN A 1 764 ? 25.365 -13.082 -24.807 1.00 98.00 764 ASN A CA 1
ATOM 6017 C C . ASN A 1 764 ? 24.138 -13.981 -25.004 1.00 98.00 764 ASN A C 1
ATOM 6019 O O . ASN A 1 764 ? 24.178 -15.131 -24.584 1.00 98.00 764 ASN A O 1
ATOM 6023 N N . GLU A 1 765 ? 23.082 -13.493 -25.664 1.00 98.12 765 GLU A N 1
ATOM 6024 C CA . GLU A 1 765 ? 21.853 -14.254 -25.892 1.00 98.12 765 GLU A CA 1
ATOM 6025 C C . GLU A 1 765 ? 21.044 -13.702 -27.086 1.00 98.12 765 GLU A C 1
ATOM 6027 O O . GLU A 1 765 ? 21.354 -12.656 -27.670 1.00 98.12 765 GLU A O 1
ATOM 6032 N N . ARG A 1 766 ? 19.995 -14.429 -27.479 1.00 98.00 766 ARG A N 1
ATOM 6033 C CA . ARG A 1 766 ? 18.919 -13.969 -28.358 1.00 98.00 766 ARG A CA 1
ATOM 6034 C C . ARG A 1 766 ? 17.766 -13.406 -27.536 1.00 98.00 766 ARG A C 1
ATOM 6036 O O . ARG A 1 766 ? 17.265 -14.066 -26.629 1.00 98.00 766 ARG A O 1
ATOM 6043 N N . VAL A 1 767 ? 17.239 -12.251 -27.934 1.00 98.31 767 VAL A N 1
ATOM 6044 C CA . VAL A 1 767 ? 16.094 -11.634 -27.240 1.00 98.31 767 VAL A CA 1
ATOM 6045 C C . VAL A 1 767 ? 14.869 -12.562 -27.190 1.00 98.31 767 VAL A C 1
ATOM 6047 O O . VAL A 1 767 ? 14.188 -12.646 -26.172 1.00 98.31 767 VAL A O 1
ATOM 6050 N N . ALA A 1 768 ? 14.659 -13.356 -28.247 1.00 97.94 768 ALA A N 1
ATOM 6051 C CA . ALA A 1 768 ? 13.577 -14.336 -28.366 1.00 97.94 768 ALA A CA 1
ATOM 6052 C C . ALA A 1 768 ? 13.651 -15.510 -27.364 1.00 97.94 768 ALA A C 1
ATOM 6054 O O . ALA A 1 768 ? 12.744 -16.349 -27.319 1.00 97.94 768 ALA A O 1
ATOM 6055 N N . ASN A 1 769 ? 14.737 -15.606 -26.591 1.00 97.69 769 ASN A N 1
ATOM 6056 C CA . ASN A 1 769 ? 14.948 -16.641 -25.585 1.00 97.69 769 ASN A CA 1
ATOM 6057 C C . ASN A 1 769 ? 14.723 -16.154 -24.150 1.00 97.69 769 ASN A C 1
ATOM 6059 O O . ASN A 1 769 ? 14.838 -16.980 -23.253 1.00 97.69 769 ASN A O 1
ATOM 6063 N N . ILE A 1 770 ? 14.387 -14.878 -23.912 1.00 98.00 770 ILE A N 1
ATOM 6064 C CA . ILE A 1 770 ? 14.244 -14.318 -22.552 1.00 98.00 770 ILE A CA 1
ATOM 6065 C C . ILE A 1 770 ? 13.342 -15.180 -21.647 1.00 98.00 770 ILE A C 1
ATOM 6067 O O . ILE A 1 770 ? 13.790 -15.625 -20.601 1.00 98.00 770 ILE A O 1
ATOM 6071 N N . PHE A 1 771 ? 12.143 -15.557 -22.104 1.00 97.44 771 PHE A N 1
ATOM 6072 C CA . PHE A 1 771 ? 11.223 -16.429 -21.350 1.00 97.44 771 PHE A CA 1
ATOM 6073 C C . PHE A 1 771 ? 11.392 -17.930 -21.634 1.00 97.44 771 PHE A C 1
ATOM 6075 O O . PHE A 1 771 ? 10.566 -18.743 -21.232 1.00 97.44 771 PHE A O 1
ATOM 6082 N N . LYS A 1 772 ? 12.454 -18.319 -22.351 1.00 96.31 772 LYS A N 1
ATOM 6083 C CA . LYS A 1 772 ? 12.856 -19.726 -22.546 1.00 96.31 772 LYS A CA 1
ATOM 6084 C C . LYS A 1 772 ? 14.012 -20.124 -21.627 1.00 96.31 772 LYS A C 1
ATOM 6086 O O . LYS A 1 772 ? 14.368 -21.301 -21.573 1.00 96.31 772 LYS A O 1
ATOM 6091 N N . GLN A 1 773 ? 14.606 -19.152 -20.933 1.00 95.69 773 GLN A N 1
ATOM 6092 C CA . GLN A 1 773 ? 15.603 -19.397 -19.902 1.00 95.69 773 GLN A CA 1
ATOM 6093 C C . GLN A 1 773 ? 14.980 -20.078 -18.683 1.00 95.69 773 GLN A C 1
ATOM 6095 O O . GLN A 1 773 ? 13.764 -20.087 -18.487 1.00 95.69 773 GLN A O 1
ATOM 6100 N N . ARG A 1 774 ? 15.850 -20.628 -17.835 1.00 96.38 774 ARG A N 1
ATOM 6101 C CA . ARG A 1 774 ? 15.495 -21.090 -16.493 1.00 96.38 774 ARG A CA 1
ATOM 6102 C C . ARG A 1 774 ? 16.279 -20.278 -15.471 1.00 96.38 774 ARG A C 1
ATOM 6104 O O . ARG A 1 774 ? 17.481 -20.479 -15.314 1.00 96.38 774 ARG A O 1
ATOM 6111 N N . TYR A 1 775 ? 15.597 -19.359 -14.804 1.00 96.44 775 TYR A N 1
ATOM 6112 C CA . TYR A 1 775 ? 16.124 -18.499 -13.751 1.00 96.44 775 TYR A CA 1
ATOM 6113 C C . TYR A 1 775 ? 16.080 -19.243 -12.411 1.00 96.44 775 TYR A C 1
ATOM 6115 O O . TYR A 1 775 ? 15.116 -19.157 -11.646 1.00 96.44 775 TYR A O 1
ATOM 6123 N N . GLU A 1 776 ? 17.087 -20.083 -12.165 1.00 94.38 776 GLU A N 1
ATOM 6124 C CA . GLU A 1 776 ? 17.116 -21.000 -11.014 1.00 94.38 776 GLU A CA 1
ATOM 6125 C C . GLU A 1 776 ? 17.784 -20.407 -9.766 1.00 94.38 776 GLU A C 1
ATOM 6127 O O . GLU A 1 776 ? 17.440 -20.820 -8.657 1.00 94.38 776 GLU A O 1
ATOM 6132 N N . SER A 1 777 ? 18.693 -19.439 -9.916 1.00 95.06 777 SER A N 1
ATOM 6133 C CA . SER A 1 777 ? 19.450 -18.864 -8.801 1.00 95.06 777 SER A CA 1
ATOM 6134 C C . SER A 1 777 ? 19.836 -17.395 -9.024 1.00 95.06 777 SER A C 1
ATOM 6136 O O . SER A 1 777 ? 20.087 -17.007 -10.169 1.00 95.06 777 SER A O 1
ATOM 6138 N N . PRO A 1 778 ? 19.888 -16.579 -7.950 1.00 95.19 778 PRO A N 1
ATOM 6139 C CA . PRO A 1 778 ? 19.660 -16.937 -6.541 1.00 95.19 778 PRO A CA 1
ATOM 6140 C C . PRO A 1 778 ? 18.169 -17.097 -6.181 1.00 95.19 778 PRO A C 1
ATOM 6142 O O . PRO A 1 778 ? 17.310 -16.457 -6.767 1.00 95.19 778 PRO A O 1
ATOM 6145 N N . ARG A 1 779 ? 17.844 -17.942 -5.190 1.00 93.62 779 ARG A N 1
ATOM 6146 C CA . ARG A 1 779 ? 16.477 -18.116 -4.650 1.00 93.62 779 ARG A CA 1
ATOM 6147 C C . ARG A 1 779 ? 16.489 -18.223 -3.128 1.00 93.62 779 ARG A C 1
ATOM 6149 O O . ARG A 1 779 ? 17.500 -18.618 -2.538 1.00 93.62 779 ARG A O 1
ATOM 6156 N N . ALA A 1 780 ? 15.366 -17.883 -2.495 1.00 91.50 780 ALA A N 1
ATOM 6157 C CA . ALA A 1 780 ? 15.230 -17.931 -1.044 1.00 91.50 780 ALA A CA 1
ATOM 6158 C C . ALA A 1 780 ? 15.423 -19.354 -0.500 1.00 91.50 780 ALA A C 1
ATOM 6160 O O . ALA A 1 780 ? 14.998 -20.345 -1.098 1.00 91.50 780 ALA A O 1
ATOM 6161 N N . ARG A 1 781 ? 16.047 -19.453 0.678 1.00 92.00 781 ARG A N 1
ATOM 6162 C CA . ARG A 1 781 ? 16.221 -20.727 1.398 1.00 92.00 781 ARG A CA 1
ATOM 6163 C C . ARG A 1 781 ? 15.025 -21.084 2.281 1.00 92.00 781 ARG A C 1
ATOM 6165 O O . ARG A 1 781 ? 14.977 -22.197 2.798 1.00 92.00 781 ARG A O 1
ATOM 6172 N N . TYR A 1 782 ? 14.096 -20.149 2.453 1.00 93.25 782 TYR A N 1
ATOM 6173 C CA . TYR A 1 782 ? 12.915 -20.261 3.302 1.00 93.25 782 TYR A CA 1
ATOM 6174 C C . TYR A 1 782 ? 11.645 -20.386 2.445 1.00 93.25 782 TYR A C 1
ATOM 6176 O O . TYR A 1 782 ? 11.683 -20.067 1.251 1.00 93.25 782 TYR A O 1
ATOM 6184 N N . PRO A 1 783 ? 10.530 -20.890 3.003 1.00 95.12 783 PRO A N 1
ATOM 6185 C CA . PRO A 1 783 ? 9.235 -20.866 2.334 1.00 95.12 783 PRO A CA 1
ATOM 6186 C C . PRO A 1 783 ? 8.871 -19.455 1.865 1.00 95.12 783 PRO A C 1
ATOM 6188 O O . PRO A 1 783 ? 8.763 -18.545 2.671 1.00 95.12 783 PRO A O 1
ATOM 6191 N N . THR A 1 784 ? 8.666 -19.294 0.561 1.00 95.50 784 THR A N 1
ATOM 6192 C CA . THR A 1 784 ? 8.267 -18.019 -0.042 1.00 95.50 784 THR A CA 1
ATOM 6193 C C . THR A 1 784 ? 7.498 -18.240 -1.343 1.00 95.50 784 THR A C 1
ATOM 6195 O O . THR A 1 784 ? 7.571 -19.330 -1.943 1.00 95.50 784 THR A O 1
ATOM 6198 N N . VAL A 1 785 ? 6.758 -17.212 -1.744 1.00 95.50 785 VAL A N 1
ATOM 6199 C CA . VAL A 1 785 ? 6.220 -17.024 -3.090 1.00 95.50 785 VAL A CA 1
ATOM 6200 C C . VAL A 1 785 ? 7.204 -16.161 -3.879 1.00 95.50 785 VAL A C 1
ATOM 6202 O O . VAL A 1 785 ? 7.735 -15.185 -3.353 1.00 95.50 785 VAL A O 1
ATOM 6205 N N . GLN A 1 786 ? 7.484 -16.544 -5.121 1.00 94.69 786 GLN A N 1
ATOM 6206 C CA . GLN A 1 786 ? 8.588 -15.984 -5.907 1.00 94.69 786 GLN A CA 1
ATOM 6207 C C . GLN A 1 786 ? 8.329 -16.106 -7.410 1.00 94.69 786 GLN A C 1
ATOM 6209 O O . GLN A 1 786 ? 7.563 -16.975 -7.834 1.00 94.69 786 GLN A O 1
ATOM 6214 N N . MET A 1 787 ? 9.077 -15.347 -8.212 1.00 95.25 787 MET A N 1
ATOM 6215 C CA . MET A 1 787 ? 8.992 -15.379 -9.674 1.00 95.25 787 MET A CA 1
ATOM 6216 C C . MET A 1 787 ? 9.131 -16.811 -10.243 1.00 95.25 787 MET A C 1
ATOM 6218 O O . MET A 1 787 ? 10.087 -17.529 -9.882 1.00 95.25 787 MET A O 1
ATOM 6222 N N . PRO A 1 788 ? 8.240 -17.239 -11.166 1.00 96.50 788 PRO A N 1
ATOM 6223 C CA . PRO A 1 788 ? 8.365 -18.514 -11.865 1.00 96.50 788 PRO A CA 1
ATOM 6224 C C . PRO A 1 788 ? 9.708 -18.678 -12.594 1.00 96.50 788 PRO A C 1
ATOM 6226 O O . PRO A 1 788 ? 10.351 -17.711 -12.999 1.00 96.50 788 PRO A O 1
ATOM 6229 N N . LEU A 1 789 ? 10.134 -19.926 -12.797 1.00 96.88 789 LEU A N 1
ATOM 6230 C CA . LEU A 1 789 ? 11.424 -20.278 -13.410 1.00 96.88 789 LEU A CA 1
ATOM 6231 C C . LEU A 1 789 ? 11.688 -19.644 -14.779 1.00 96.88 789 LEU A C 1
ATOM 6233 O O . LEU A 1 789 ? 12.845 -19.436 -15.124 1.00 96.88 789 LEU A O 1
ATOM 6237 N N . GLN A 1 790 ? 10.653 -19.351 -15.555 1.00 95.94 790 GLN A N 1
ATOM 6238 C CA . GLN A 1 790 ? 10.778 -18.719 -16.865 1.00 95.94 790 GLN A CA 1
ATOM 6239 C C . GLN A 1 790 ? 10.912 -17.186 -16.807 1.00 95.94 790 GLN A C 1
ATOM 6241 O O . GLN A 1 790 ? 11.057 -16.556 -17.848 1.00 95.94 790 GLN A O 1
ATOM 6246 N N . GLY A 1 791 ? 10.878 -16.572 -15.615 1.00 95.56 791 GLY A N 1
ATOM 6247 C CA . GLY A 1 791 ? 11.087 -15.128 -15.429 1.00 95.56 791 GLY A CA 1
ATOM 6248 C C . GLY A 1 791 ? 9.876 -14.257 -15.777 1.00 95.56 791 GLY A C 1
ATOM 6249 O O . GLY A 1 791 ? 10.033 -13.060 -16.008 1.00 95.56 791 GLY A O 1
ATOM 6250 N N . VAL A 1 792 ? 8.685 -14.859 -15.855 1.00 95.44 792 VAL A N 1
ATOM 6251 C CA . VAL A 1 792 ? 7.402 -14.187 -16.101 1.00 95.44 792 VAL A CA 1
ATOM 6252 C C . VAL A 1 792 ? 6.248 -14.999 -15.519 1.00 95.44 792 VAL A C 1
ATOM 6254 O O . VAL A 1 792 ? 6.320 -16.225 -15.422 1.00 95.44 792 VAL A O 1
ATOM 6257 N N . GLY A 1 793 ? 5.168 -14.305 -15.168 1.00 94.06 793 GLY A N 1
ATOM 6258 C CA . GLY A 1 793 ? 4.011 -14.863 -14.482 1.00 94.06 793 GLY A CA 1
ATOM 6259 C C . GLY A 1 793 ? 4.038 -14.519 -12.999 1.00 94.06 793 GLY A C 1
ATOM 6260 O O . GLY A 1 793 ? 4.743 -13.609 -12.577 1.00 94.06 793 GLY A O 1
ATOM 6261 N N . ASN A 1 794 ? 3.230 -15.239 -12.235 1.00 93.62 794 ASN A N 1
ATOM 6262 C CA . ASN A 1 794 ? 3.212 -15.181 -10.779 1.00 93.62 794 ASN A CA 1
ATOM 6263 C C . ASN A 1 794 ? 2.701 -16.517 -10.224 1.00 93.62 794 ASN A C 1
ATOM 6265 O O . ASN A 1 794 ? 2.386 -17.432 -10.986 1.00 93.62 794 ASN A O 1
ATOM 6269 N N . TRP A 1 795 ? 2.569 -16.659 -8.915 1.00 93.12 795 TRP A N 1
ATOM 6270 C CA . TRP A 1 795 ? 2.151 -17.919 -8.292 1.00 93.12 795 TRP A CA 1
ATOM 6271 C C . TRP A 1 795 ? 0.717 -18.377 -8.596 1.00 93.12 795 TRP A C 1
ATOM 6273 O O . TRP A 1 795 ? 0.429 -19.579 -8.499 1.00 93.12 795 TRP A O 1
ATOM 6283 N N . CYS A 1 796 ? -0.173 -17.458 -8.982 1.00 93.31 796 CYS A N 1
ATOM 6284 C CA . CYS A 1 796 ? -1.513 -17.775 -9.485 1.00 93.31 796 CYS A CA 1
ATOM 6285 C C . CYS A 1 796 ? -1.499 -18.170 -10.964 1.00 93.31 796 CYS A C 1
ATOM 6287 O O . CYS A 1 796 ? -2.285 -19.020 -11.392 1.00 93.31 796 CYS A O 1
ATOM 6289 N N . TYR A 1 797 ? -0.573 -17.601 -11.735 1.00 94.06 797 TYR A N 1
ATOM 6290 C CA . TYR A 1 797 ? -0.387 -17.858 -13.161 1.00 94.06 797 TYR A CA 1
ATOM 6291 C C . TYR A 1 797 ? 1.055 -18.311 -13.463 1.00 94.06 797 TYR A C 1
ATOM 6293 O O . TYR A 1 797 ? 1.765 -17.661 -14.234 1.00 94.06 797 TYR A O 1
ATOM 6301 N N . PRO A 1 798 ? 1.518 -19.440 -12.888 1.00 95.00 798 PRO A N 1
ATOM 6302 C CA . PRO A 1 798 ? 2.937 -19.810 -12.910 1.00 95.00 798 PRO A CA 1
ATOM 6303 C C . PRO A 1 798 ? 3.391 -20.423 -14.237 1.00 95.00 798 PRO A C 1
ATOM 6305 O O . PRO A 1 798 ? 4.578 -20.674 -14.430 1.00 95.00 798 PRO A O 1
ATOM 6308 N N . LEU A 1 799 ? 2.450 -20.692 -15.145 1.00 95.38 799 LEU A N 1
ATOM 6309 C CA . LEU A 1 799 ? 2.670 -21.328 -16.447 1.00 95.38 799 LEU A CA 1
ATOM 6310 C C . LEU A 1 799 ? 2.486 -20.341 -17.610 1.00 95.38 799 LEU A C 1
ATOM 6312 O O . LEU A 1 799 ? 2.190 -20.743 -18.731 1.00 95.38 799 LEU A O 1
ATOM 6316 N N . VAL A 1 800 ? 2.576 -19.038 -17.335 1.00 93.62 800 VAL A N 1
ATOM 6317 C CA . VAL A 1 800 ? 2.533 -18.006 -18.376 1.00 93.62 800 VAL A CA 1
ATOM 6318 C C . VAL A 1 800 ? 3.777 -18.131 -19.254 1.00 93.62 800 VAL A C 1
ATOM 6320 O O . VAL A 1 800 ? 4.896 -18.183 -18.745 1.00 93.62 800 VAL A O 1
ATOM 6323 N N . GLU A 1 801 ? 3.565 -18.168 -20.570 1.00 89.50 801 GLU A N 1
ATOM 6324 C CA . GLU A 1 801 ? 4.612 -18.334 -21.585 1.00 89.50 801 GLU A CA 1
ATOM 6325 C C . GLU A 1 801 ? 4.376 -17.355 -22.750 1.00 89.50 801 GLU A C 1
ATOM 6327 O O . GLU A 1 801 ? 3.782 -17.715 -23.771 1.00 89.50 801 GLU A O 1
ATOM 6332 N N . PRO A 1 802 ? 4.794 -16.084 -22.623 1.00 93.69 802 PRO A N 1
ATOM 6333 C CA . PRO A 1 802 ? 4.733 -15.134 -23.720 1.00 93.69 802 PRO A CA 1
ATOM 6334 C C . PRO A 1 802 ? 5.719 -15.538 -24.818 1.00 93.69 802 PRO A C 1
ATOM 6336 O O . PRO A 1 802 ? 6.863 -15.916 -24.551 1.00 93.69 802 PRO A O 1
ATOM 6339 N N . VAL A 1 803 ? 5.290 -15.424 -26.073 1.00 94.19 803 VAL A N 1
ATOM 6340 C CA . VAL A 1 803 ? 6.135 -15.734 -27.229 1.00 94.19 803 VAL A CA 1
ATOM 6341 C C . VAL A 1 803 ? 6.794 -14.458 -27.728 1.00 94.19 803 VAL A C 1
ATOM 6343 O O . VAL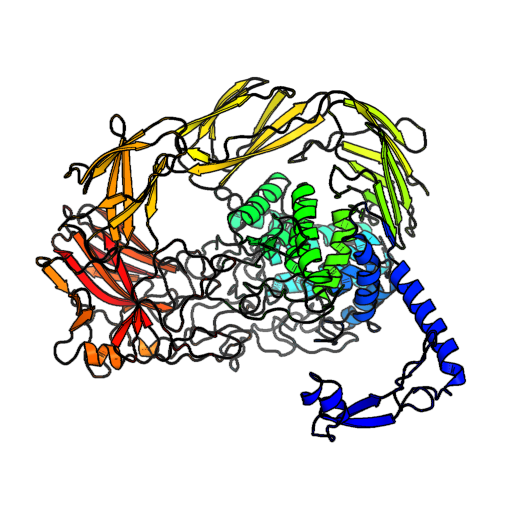 A 1 803 ? 6.114 -13.531 -28.163 1.00 94.19 803 VAL A O 1
ATOM 6346 N N . ILE A 1 804 ? 8.127 -14.442 -27.702 1.00 97.88 804 ILE A N 1
ATOM 6347 C CA . ILE A 1 804 ? 8.942 -13.377 -28.288 1.00 97.88 804 ILE A CA 1
ATOM 6348 C C . ILE A 1 804 ? 9.468 -13.845 -29.645 1.00 97.88 804 ILE A C 1
ATOM 6350 O O . ILE A 1 804 ? 10.065 -14.920 -29.755 1.00 97.88 804 ILE A O 1
ATOM 6354 N N . ASP A 1 805 ? 9.243 -13.030 -30.670 1.00 97.62 805 ASP A N 1
ATOM 6355 C CA . ASP A 1 805 ? 9.574 -13.306 -32.066 1.00 97.62 805 ASP A CA 1
ATOM 6356 C C . ASP A 1 805 ? 10.290 -12.084 -32.643 1.00 97.62 805 ASP A C 1
ATOM 6358 O O . ASP A 1 805 ? 9.677 -11.039 -32.814 1.00 97.62 805 ASP A O 1
ATOM 6362 N N . ASP A 1 806 ? 11.590 -12.207 -32.928 1.00 98.00 806 ASP A N 1
ATOM 6363 C CA . ASP A 1 806 ? 12.434 -11.123 -33.447 1.00 98.00 806 ASP A CA 1
ATOM 6364 C C . ASP A 1 806 ? 12.622 -11.145 -34.972 1.00 98.00 806 ASP A C 1
ATOM 6366 O O . ASP A 1 806 ? 13.489 -10.448 -35.510 1.00 98.00 806 ASP A O 1
ATOM 6370 N N . THR A 1 807 ? 11.817 -11.930 -35.697 1.00 97.94 807 THR A N 1
ATOM 6371 C CA . THR A 1 807 ? 11.963 -12.103 -37.151 1.00 97.94 807 THR A CA 1
ATOM 6372 C C . THR A 1 807 ? 11.752 -10.809 -37.934 1.00 97.94 807 THR A C 1
ATOM 6374 O O . THR A 1 807 ? 12.468 -10.560 -38.908 1.00 97.94 807 THR A O 1
ATOM 6377 N N . GLY A 1 808 ? 10.825 -9.954 -37.503 1.00 97.69 808 GLY A N 1
ATOM 6378 C CA . GLY A 1 808 ? 10.564 -8.652 -38.113 1.00 97.69 808 GLY A CA 1
ATOM 6379 C C . GLY A 1 808 ? 11.722 -7.678 -37.946 1.00 97.69 808 GLY A C 1
ATOM 6380 O O . GLY A 1 808 ? 12.147 -7.067 -38.926 1.00 97.69 808 GLY A O 1
ATOM 6381 N N . LEU A 1 809 ? 12.294 -7.593 -36.741 1.00 97.81 809 LEU A N 1
ATOM 6382 C CA . LEU A 1 809 ? 13.497 -6.799 -36.472 1.00 97.81 809 LEU A CA 1
ATOM 6383 C C . LEU A 1 809 ? 14.667 -7.255 -37.355 1.00 97.81 809 LEU A C 1
ATOM 6385 O O . LEU A 1 809 ? 15.314 -6.436 -38.007 1.00 97.81 809 LEU A O 1
ATOM 6389 N N . ARG A 1 810 ? 14.910 -8.568 -37.427 1.00 97.75 810 ARG A N 1
ATOM 6390 C CA . ARG A 1 810 ? 15.981 -9.144 -38.258 1.00 97.75 810 ARG A CA 1
ATOM 6391 C C . ARG A 1 810 ? 15.770 -8.862 -39.740 1.00 97.75 810 ARG A C 1
ATOM 6393 O O . ARG A 1 810 ? 16.717 -8.532 -40.450 1.00 97.75 810 ARG A O 1
ATOM 6400 N N . LYS A 1 811 ? 14.526 -8.958 -40.214 1.00 97.56 811 LYS A N 1
ATOM 6401 C CA . LYS A 1 811 ? 14.161 -8.605 -41.590 1.00 97.56 811 LYS A CA 1
ATOM 6402 C C . LYS A 1 811 ? 14.390 -7.119 -41.867 1.00 97.56 811 LYS A C 1
ATOM 6404 O O . LYS A 1 811 ? 14.893 -6.793 -42.936 1.00 97.56 811 LYS A O 1
ATOM 6409 N N . ALA A 1 812 ? 14.049 -6.245 -40.921 1.00 96.62 812 ALA A N 1
ATOM 6410 C CA . ALA A 1 812 ? 14.289 -4.809 -41.033 1.00 96.62 812 ALA A CA 1
ATOM 6411 C C . ALA A 1 812 ? 15.789 -4.470 -41.072 1.00 96.62 812 ALA A C 1
ATOM 6413 O O . ALA A 1 812 ? 16.172 -3.541 -41.776 1.00 96.62 812 ALA A O 1
ATOM 6414 N N . ALA A 1 813 ? 16.631 -5.235 -40.369 1.00 95.94 813 ALA A N 1
ATOM 6415 C CA . ALA A 1 813 ? 18.084 -5.077 -40.405 1.00 95.94 813 ALA A CA 1
ATOM 6416 C C . ALA A 1 813 ? 18.728 -5.567 -41.717 1.00 95.94 813 ALA A C 1
ATOM 6418 O O . ALA A 1 813 ? 19.728 -4.997 -42.165 1.00 95.94 813 ALA A O 1
ATOM 6419 N N . GLY A 1 814 ? 18.156 -6.616 -42.324 1.00 95.44 814 GLY A N 1
ATOM 6420 C CA . GLY A 1 814 ? 18.577 -7.177 -43.611 1.00 95.44 814 GLY A CA 1
ATOM 6421 C C . GLY A 1 814 ? 20.045 -7.619 -43.650 1.00 95.44 814 GLY A C 1
ATOM 6422 O O . GLY A 1 814 ? 20.685 -7.822 -42.618 1.00 95.44 814 GLY A O 1
ATOM 6423 N N . ASP A 1 815 ? 20.600 -7.736 -44.858 1.00 92.56 815 ASP A N 1
ATOM 6424 C CA . ASP A 1 815 ? 22.010 -8.110 -45.063 1.00 92.56 815 ASP A CA 1
ATOM 6425 C C . ASP A 1 815 ? 22.986 -7.003 -44.632 1.00 92.56 815 ASP A C 1
ATOM 6427 O O . ASP A 1 815 ? 24.173 -7.254 -44.426 1.00 92.56 815 ASP A O 1
ATOM 6431 N N . THR A 1 816 ? 22.495 -5.769 -44.480 1.00 92.31 816 THR A N 1
ATOM 6432 C CA . THR A 1 816 ? 23.296 -4.630 -44.018 1.00 92.31 816 THR A CA 1
ATOM 6433 C C . THR A 1 816 ? 23.526 -4.648 -42.509 1.00 92.31 816 THR A C 1
ATOM 6435 O O . THR A 1 816 ? 24.438 -3.972 -42.041 1.00 92.31 816 THR A O 1
ATOM 6438 N N . GLY A 1 817 ? 22.724 -5.403 -41.746 1.00 94.50 817 GLY A N 1
ATOM 6439 C CA . GLY A 1 817 ? 22.805 -5.456 -40.283 1.00 94.50 817 GLY A CA 1
ATOM 6440 C C . GLY A 1 817 ? 22.427 -4.136 -39.607 1.00 94.50 817 GLY A C 1
ATOM 6441 O O . GLY A 1 817 ? 22.981 -3.800 -38.560 1.00 94.50 817 GLY A O 1
ATOM 6442 N N . VAL A 1 818 ? 21.533 -3.358 -40.230 1.00 96.12 818 VAL A N 1
ATOM 6443 C CA . VAL A 1 818 ? 21.146 -2.012 -39.777 1.00 96.12 818 VAL A CA 1
ATOM 6444 C C . VAL A 1 818 ? 19.641 -1.836 -39.894 1.00 96.12 818 VAL A C 1
ATOM 6446 O O . VAL A 1 818 ? 19.100 -1.875 -40.996 1.00 96.12 818 VAL A O 1
ATOM 6449 N N . MET A 1 819 ? 18.978 -1.594 -38.767 1.00 95.25 819 MET A N 1
ATOM 6450 C CA . MET A 1 819 ? 17.568 -1.205 -38.709 1.00 95.25 819 MET A CA 1
ATOM 6451 C C . MET A 1 819 ? 17.465 0.315 -38.557 1.00 95.25 819 MET A C 1
ATOM 6453 O O . MET A 1 819 ? 18.230 0.908 -37.802 1.00 95.25 819 MET A O 1
ATOM 6457 N N . ASN A 1 820 ? 16.537 0.952 -39.274 1.00 93.94 820 ASN A N 1
ATOM 6458 C CA . ASN A 1 820 ? 16.327 2.399 -39.207 1.00 93.94 820 ASN A CA 1
ATOM 6459 C C . ASN A 1 820 ? 14.958 2.721 -38.611 1.00 93.94 820 ASN A C 1
ATOM 6461 O O . ASN A 1 820 ? 13.944 2.163 -39.034 1.00 93.94 820 ASN A O 1
ATOM 6465 N N . MET A 1 821 ? 14.924 3.671 -37.680 1.00 94.31 821 MET A N 1
ATOM 6466 C CA . MET A 1 821 ? 13.676 4.290 -37.240 1.00 94.31 821 MET A CA 1
ATOM 6467 C C . MET A 1 821 ? 13.100 5.215 -38.325 1.00 94.31 821 MET A C 1
ATOM 6469 O O . MET A 1 821 ? 13.867 5.768 -39.119 1.00 94.31 821 MET A O 1
ATOM 6473 N N . PRO A 1 822 ? 11.780 5.486 -38.317 1.00 92.12 822 PRO A N 1
ATOM 6474 C CA . PRO A 1 822 ? 11.161 6.479 -39.202 1.00 92.12 822 PRO A CA 1
ATOM 6475 C C . PRO A 1 822 ? 11.815 7.868 -39.130 1.00 92.12 822 PRO A C 1
ATOM 6477 O O . PRO A 1 822 ? 11.890 8.572 -40.132 1.00 92.12 822 PRO A O 1
ATOM 6480 N N . GLN A 1 823 ? 12.338 8.242 -37.960 1.00 89.69 823 GLN A N 1
ATOM 6481 C CA . GLN A 1 823 ? 13.039 9.505 -37.707 1.00 89.69 823 GLN A CA 1
ATOM 6482 C C . GLN A 1 823 ? 14.499 9.509 -38.205 1.00 89.69 823 GLN A C 1
ATOM 6484 O O . GLN A 1 823 ? 15.199 10.501 -38.017 1.00 89.69 823 GLN A O 1
ATOM 6489 N N . GLY A 1 824 ? 14.973 8.423 -38.829 1.00 90.75 824 GLY A N 1
ATOM 6490 C CA . GLY A 1 824 ? 16.308 8.318 -39.426 1.00 90.75 824 GLY A CA 1
ATOM 6491 C C . GLY A 1 824 ? 17.421 7.851 -38.482 1.00 90.75 824 GLY A C 1
ATOM 6492 O O . GLY A 1 824 ? 18.582 7.879 -38.876 1.00 90.75 824 GLY A O 1
ATOM 6493 N N . ILE A 1 825 ? 17.095 7.422 -37.257 1.00 93.81 825 ILE A N 1
ATOM 6494 C CA . ILE A 1 825 ? 18.074 6.893 -36.293 1.00 93.81 825 ILE A CA 1
ATOM 6495 C C . ILE A 1 825 ? 18.410 5.436 -36.664 1.00 93.81 825 ILE A C 1
ATOM 6497 O O . ILE A 1 825 ? 17.500 4.598 -36.651 1.00 93.81 825 ILE A O 1
ATOM 6501 N N . PRO A 1 826 ? 19.678 5.108 -36.979 1.00 95.75 826 PRO A N 1
ATOM 6502 C CA . PRO A 1 826 ? 20.082 3.749 -37.317 1.00 95.75 826 PRO A CA 1
ATOM 6503 C C . PRO A 1 826 ? 20.501 2.962 -36.067 1.00 95.75 826 PRO A C 1
ATOM 6505 O O . PRO A 1 826 ? 21.104 3.523 -35.155 1.00 95.75 826 PRO A O 1
ATOM 6508 N N . PHE A 1 827 ? 20.267 1.651 -36.049 1.00 97.38 827 PHE A N 1
ATOM 6509 C CA . PHE A 1 827 ? 20.773 0.715 -35.043 1.00 97.38 827 PHE A CA 1
ATOM 6510 C C . PHE A 1 827 ? 21.438 -0.485 -35.714 1.00 97.38 827 PHE A C 1
ATOM 6512 O O . PHE A 1 827 ? 20.816 -1.178 -36.522 1.00 97.38 827 PHE A O 1
ATOM 6519 N N . ALA A 1 828 ? 22.686 -0.769 -35.337 1.00 97.25 828 ALA A N 1
ATOM 6520 C CA . ALA A 1 828 ? 23.369 -1.987 -35.756 1.00 97.25 828 ALA A CA 1
ATOM 6521 C C . ALA A 1 828 ? 22.824 -3.188 -34.971 1.00 97.25 828 ALA A C 1
ATOM 6523 O O . ALA A 1 828 ? 22.902 -3.223 -33.743 1.00 97.25 828 ALA A O 1
ATOM 6524 N N . THR A 1 829 ? 22.282 -4.176 -35.677 1.00 95.62 829 THR A N 1
ATOM 6525 C CA . THR A 1 829 ? 21.735 -5.406 -35.090 1.00 95.62 829 THR A CA 1
ATOM 6526 C C . THR A 1 829 ? 21.808 -6.546 -36.117 1.00 95.62 829 THR A C 1
ATOM 6528 O O . THR A 1 829 ? 21.788 -6.274 -37.320 1.00 95.62 829 THR A O 1
ATOM 6531 N N . PRO A 1 830 ? 21.942 -7.824 -35.710 1.00 96.06 830 PRO A N 1
ATOM 6532 C CA . PRO A 1 830 ? 22.037 -8.929 -36.659 1.00 96.06 830 PRO A CA 1
ATOM 6533 C C . PRO A 1 830 ? 20.815 -9.030 -37.583 1.00 96.06 830 PRO A C 1
ATOM 6535 O O . PRO A 1 830 ? 19.673 -8.920 -37.138 1.00 96.06 830 PRO A O 1
ATOM 6538 N N . GLY A 1 831 ? 21.073 -9.305 -38.863 1.00 95.00 831 GLY A N 1
ATOM 6539 C CA . GLY A 1 831 ? 20.051 -9.603 -39.866 1.00 95.00 831 GLY A CA 1
ATOM 6540 C C . GLY A 1 831 ? 19.391 -10.983 -39.699 1.00 95.00 831 GLY A C 1
ATOM 6541 O O . GLY A 1 831 ? 19.460 -11.597 -38.623 1.00 95.00 831 GLY A O 1
ATOM 6542 N N . PRO A 1 832 ? 18.745 -11.502 -40.764 1.00 95.56 832 PRO A N 1
ATOM 6543 C CA . PRO A 1 832 ? 18.098 -12.813 -40.752 1.00 95.56 832 PRO A CA 1
ATOM 6544 C C . PRO A 1 832 ? 19.025 -13.943 -40.273 1.00 95.56 832 PRO A C 1
ATOM 6546 O O . PRO A 1 832 ? 20.178 -14.036 -40.687 1.00 95.56 832 PRO A O 1
ATOM 6549 N N . GLY A 1 833 ? 18.509 -14.817 -39.404 1.00 93.12 833 GLY A N 1
ATOM 6550 C CA . GLY A 1 833 ? 19.244 -15.942 -38.817 1.00 93.12 833 GLY A CA 1
ATOM 6551 C C . GLY A 1 833 ? 19.071 -16.035 -37.300 1.00 93.12 833 GLY A C 1
ATOM 6552 O O . GLY A 1 833 ? 18.236 -15.350 -36.718 1.00 93.12 833 GLY A O 1
ATOM 6553 N N . ASP A 1 834 ? 19.889 -16.872 -36.660 1.00 93.50 834 ASP A N 1
ATOM 6554 C CA . ASP A 1 834 ? 19.764 -17.222 -35.236 1.00 93.50 834 ASP A CA 1
ATOM 6555 C C . ASP A 1 834 ? 20.891 -16.658 -34.351 1.00 93.50 834 ASP A C 1
ATOM 6557 O O . ASP A 1 834 ? 21.089 -17.108 -33.224 1.00 93.50 834 ASP A O 1
ATOM 6561 N N . GLN A 1 835 ? 21.655 -15.680 -34.846 1.00 95.56 835 GLN A N 1
ATOM 6562 C CA . GLN A 1 835 ? 22.756 -15.089 -34.078 1.00 95.56 835 GLN A CA 1
ATOM 6563 C C . GLN A 1 835 ? 22.241 -14.316 -32.845 1.00 95.56 835 GLN A C 1
ATOM 6565 O O . GLN A 1 835 ? 21.194 -13.656 -32.953 1.00 95.56 835 GLN A O 1
ATOM 6570 N N . PRO A 1 836 ? 22.973 -14.346 -31.708 1.00 97.94 836 PRO A N 1
ATOM 6571 C CA . PRO A 1 836 ? 22.712 -13.489 -30.551 1.00 97.94 836 PRO A CA 1
ATOM 6572 C C . PRO A 1 836 ? 22.592 -12.017 -30.949 1.00 97.94 836 PRO A C 1
ATOM 6574 O O . PRO A 1 836 ? 23.345 -11.545 -31.800 1.00 97.94 836 PRO A O 1
ATOM 6577 N N . ASN A 1 837 ? 21.642 -11.302 -30.348 1.00 98.06 837 ASN A N 1
ATOM 6578 C CA . ASN A 1 837 ? 21.310 -9.913 -30.687 1.00 98.06 837 ASN A CA 1
ATOM 6579 C C . ASN A 1 837 ? 21.029 -9.027 -29.466 1.00 98.06 837 ASN A C 1
ATOM 6581 O O . ASN A 1 837 ? 20.497 -7.930 -29.623 1.00 98.06 837 ASN A O 1
ATOM 6585 N N . VAL A 1 838 ? 21.348 -9.497 -28.259 1.00 98.75 838 VAL A N 1
ATOM 6586 C CA . VAL A 1 838 ? 21.144 -8.735 -27.028 1.00 98.75 838 VAL A CA 1
ATOM 6587 C C . VAL A 1 838 ? 22.251 -9.011 -26.011 1.00 98.75 838 VAL A C 1
ATOM 6589 O O . VAL A 1 838 ? 22.802 -10.112 -25.941 1.00 98.75 838 VAL A O 1
ATOM 6592 N N . ILE A 1 839 ? 22.604 -7.976 -25.249 1.00 98.75 839 ILE A N 1
ATOM 6593 C CA . ILE A 1 839 ? 23.440 -8.053 -24.050 1.00 98.75 839 ILE A CA 1
ATOM 6594 C C . ILE A 1 839 ? 22.499 -8.035 -22.849 1.00 98.75 839 ILE A C 1
ATOM 6596 O O . ILE A 1 839 ? 22.043 -6.961 -22.455 1.00 98.75 839 ILE A O 1
ATOM 6600 N N . PHE A 1 840 ? 22.184 -9.199 -22.287 1.00 98.75 840 PHE A N 1
ATOM 6601 C CA . PHE A 1 840 ? 21.411 -9.273 -21.051 1.00 98.75 840 PHE A CA 1
ATOM 6602 C C . PHE A 1 840 ? 22.289 -9.057 -19.821 1.00 98.75 840 PHE A C 1
ATOM 6604 O O . PHE A 1 840 ? 23.395 -9.598 -19.730 1.00 98.75 840 PHE A O 1
ATOM 6611 N N . THR A 1 841 ? 21.759 -8.294 -18.867 1.00 98.69 841 THR A N 1
ATOM 6612 C CA . THR A 1 841 ? 22.238 -8.207 -17.486 1.00 98.69 841 THR A CA 1
ATOM 6613 C C . THR A 1 841 ? 21.100 -8.521 -16.520 1.00 98.69 841 THR A C 1
ATOM 6615 O O . THR A 1 841 ? 19.931 -8.262 -16.822 1.00 98.69 841 THR A O 1
ATOM 6618 N N . SER A 1 842 ? 21.422 -9.129 -15.380 1.00 98.38 842 SER A N 1
ATOM 6619 C CA . SER A 1 842 ? 20.442 -9.493 -14.353 1.00 98.38 842 SER A CA 1
ATOM 6620 C C . SER A 1 842 ? 21.125 -9.765 -13.012 1.00 98.38 842 SER A C 1
ATOM 6622 O O . SER A 1 842 ? 22.331 -9.988 -12.970 1.00 98.38 842 SER A O 1
ATOM 6624 N N . GLN A 1 843 ? 20.354 -9.744 -11.925 1.00 97.38 843 GLN A N 1
ATOM 6625 C CA . GLN A 1 843 ? 20.775 -10.304 -10.636 1.00 97.38 843 GLN A CA 1
ATOM 6626 C C . GLN A 1 843 ? 20.615 -11.839 -10.594 1.00 97.38 843 GLN A C 1
ATOM 6628 O O . GLN A 1 843 ? 21.110 -12.477 -9.669 1.00 97.38 843 GLN A O 1
ATOM 6633 N N . TRP A 1 844 ? 19.951 -12.443 -11.591 1.00 97.19 844 TRP A N 1
ATOM 6634 C CA . TRP A 1 844 ? 19.986 -13.888 -11.823 1.00 97.19 844 TRP A CA 1
ATOM 6635 C C . TRP A 1 844 ? 21.357 -14.333 -12.340 1.00 97.19 844 TRP A C 1
ATOM 6637 O O . TRP A 1 844 ? 21.923 -13.695 -13.227 1.00 97.19 844 TRP A O 1
ATOM 6647 N N . ASP A 1 845 ? 21.826 -15.503 -11.901 1.00 96.69 845 ASP A N 1
ATOM 6648 C CA . ASP A 1 845 ? 23.132 -16.066 -12.283 1.00 96.69 845 ASP A CA 1
ATOM 6649 C C . ASP A 1 845 ? 23.236 -16.423 -13.780 1.00 96.69 845 ASP A C 1
ATOM 6651 O O . ASP A 1 845 ? 24.323 -16.700 -14.292 1.00 96.69 845 ASP A O 1
ATOM 6655 N N . ASN A 1 846 ? 22.111 -16.411 -14.507 1.00 97.00 846 ASN A N 1
ATOM 6656 C CA . ASN A 1 846 ? 22.055 -16.614 -15.956 1.00 97.00 846 ASN A CA 1
ATOM 6657 C C . ASN A 1 846 ? 22.886 -15.577 -16.727 1.00 97.00 846 ASN A C 1
ATOM 6659 O O . ASN A 1 846 ? 23.392 -15.880 -17.808 1.00 97.00 846 ASN A O 1
ATOM 6663 N N . PHE A 1 847 ? 23.004 -14.356 -16.197 1.00 97.88 847 PHE A N 1
ATOM 6664 C CA . PHE A 1 847 ? 23.619 -13.221 -16.878 1.00 97.88 847 PHE A CA 1
ATOM 6665 C C . PHE A 1 847 ? 24.492 -12.410 -15.914 1.00 97.88 847 PHE A C 1
ATOM 6667 O O . PHE A 1 847 ? 24.272 -12.434 -14.708 1.00 97.88 847 PHE A O 1
ATOM 6674 N N . PRO A 1 848 ? 25.496 -11.665 -16.407 1.00 97.88 848 PRO A N 1
ATOM 6675 C CA . PRO A 1 848 ? 26.279 -10.794 -15.540 1.00 97.88 848 PRO A CA 1
ATOM 6676 C C . PRO A 1 848 ? 25.419 -9.656 -14.971 1.00 97.88 848 PRO A C 1
ATOM 6678 O O . PRO A 1 848 ? 24.584 -9.090 -15.672 1.00 97.88 848 PRO A O 1
ATOM 6681 N N . GLU A 1 849 ? 25.700 -9.225 -13.741 1.00 97.69 849 GLU A N 1
ATOM 6682 C CA . GLU A 1 849 ? 25.012 -8.080 -13.116 1.00 97.69 849 GLU A CA 1
ATOM 6683 C C . GLU A 1 849 ? 25.195 -6.766 -13.890 1.00 97.69 849 GLU A C 1
ATOM 6685 O O . GLU A 1 849 ? 24.370 -5.854 -13.802 1.00 97.69 849 GLU A O 1
ATOM 6690 N N . ARG A 1 850 ? 26.299 -6.652 -14.640 1.00 97.94 850 ARG A N 1
ATOM 6691 C CA . ARG A 1 850 ? 26.617 -5.491 -15.474 1.00 97.94 850 ARG A CA 1
ATOM 6692 C C . ARG A 1 850 ? 27.387 -5.863 -16.738 1.00 97.94 850 ARG A C 1
ATOM 6694 O O . ARG A 1 850 ? 28.153 -6.825 -16.743 1.00 97.94 850 ARG A O 1
ATOM 6701 N N . ALA A 1 851 ? 27.274 -5.024 -17.759 1.00 98.31 851 ALA A N 1
ATOM 6702 C CA . ALA A 1 851 ? 28.069 -5.081 -18.979 1.00 98.31 851 ALA A CA 1
ATOM 6703 C C . ALA A 1 851 ? 28.727 -3.725 -19.259 1.00 98.31 851 ALA A C 1
ATOM 6705 O O . ALA A 1 851 ? 28.092 -2.683 -19.123 1.00 98.31 851 ALA A O 1
ATOM 6706 N N . ASP A 1 852 ? 29.993 -3.767 -19.675 1.00 98.25 852 ASP A N 1
ATOM 6707 C CA . ASP A 1 852 ? 30.867 -2.611 -19.871 1.00 98.25 852 ASP A CA 1
ATOM 6708 C C . ASP A 1 852 ? 31.345 -2.556 -21.333 1.00 98.25 852 ASP A C 1
ATOM 6710 O O . ASP A 1 852 ? 32.022 -3.468 -21.812 1.00 98.25 852 ASP A O 1
ATOM 6714 N N . ILE A 1 853 ? 31.039 -1.467 -22.037 1.00 98.25 853 ILE A N 1
ATOM 6715 C CA . ILE A 1 853 ? 31.395 -1.244 -23.444 1.00 98.25 853 ILE A CA 1
ATOM 6716 C C . ILE A 1 853 ? 32.328 -0.025 -23.513 1.00 98.25 853 ILE A C 1
ATOM 6718 O O . ILE A 1 853 ? 31.892 1.088 -23.212 1.00 98.25 853 ILE A O 1
ATOM 6722 N N . PRO A 1 854 ? 33.612 -0.184 -23.884 1.00 97.75 854 PRO A N 1
ATOM 6723 C CA . PRO A 1 854 ? 34.533 0.934 -24.041 1.00 97.75 854 PRO A CA 1
ATOM 6724 C C . PRO A 1 854 ? 34.059 1.894 -25.128 1.00 97.75 854 PRO A C 1
ATOM 6726 O O . PRO A 1 854 ? 33.644 1.462 -26.204 1.00 97.75 854 PRO A O 1
ATOM 6729 N N . LEU A 1 855 ? 34.178 3.186 -24.844 1.00 97.56 855 LEU A N 1
ATOM 6730 C CA . LEU A 1 855 ? 33.863 4.279 -25.756 1.00 97.56 855 LEU A CA 1
ATOM 6731 C C . LEU A 1 855 ? 35.083 5.190 -25.916 1.00 97.56 855 LEU A C 1
ATOM 6733 O O . LEU A 1 855 ? 36.014 5.143 -25.114 1.00 97.56 855 LEU A O 1
ATOM 6737 N N . SER A 1 856 ? 35.069 6.017 -26.954 1.00 95.88 856 SER A N 1
ATOM 6738 C CA . SER A 1 856 ? 36.091 7.035 -27.208 1.00 95.88 856 SER A CA 1
ATOM 6739 C C . SER A 1 856 ? 35.488 8.258 -27.896 1.00 95.88 856 SER A C 1
ATOM 6741 O O . SER A 1 856 ? 34.341 8.227 -28.354 1.00 95.88 856 SER A O 1
ATOM 6743 N N . GLY A 1 857 ? 36.257 9.346 -27.979 1.00 96.50 857 GLY A N 1
ATOM 6744 C CA . GLY A 1 857 ? 35.829 10.602 -28.600 1.00 96.50 857 GLY A CA 1
ATOM 6745 C C . GLY A 1 857 ? 34.689 11.287 -27.841 1.00 96.50 857 GLY A C 1
ATOM 6746 O O . GLY A 1 857 ? 34.343 10.893 -26.733 1.00 96.50 857 GLY A O 1
ATOM 6747 N N . LYS A 1 858 ? 34.077 12.304 -28.452 1.00 96.06 858 LYS A N 1
ATOM 6748 C CA . LYS A 1 858 ? 32.951 13.054 -27.871 1.00 96.06 858 LYS A CA 1
ATOM 6749 C C . LYS A 1 858 ? 31.639 12.761 -28.596 1.00 96.06 858 LYS A C 1
ATOM 6751 O O . LYS A 1 858 ? 31.660 12.504 -29.799 1.00 96.06 858 LYS A O 1
ATOM 6756 N N . ALA A 1 859 ? 30.523 12.784 -27.881 1.00 94.81 859 ALA A N 1
ATOM 6757 C CA . ALA A 1 859 ? 29.186 12.682 -28.456 1.00 94.81 859 ALA A CA 1
ATOM 6758 C C . ALA A 1 859 ? 28.228 13.540 -27.635 1.00 94.81 859 ALA A C 1
ATOM 6760 O O . ALA A 1 859 ? 28.418 13.697 -26.431 1.00 94.81 859 ALA A O 1
ATOM 6761 N N . ARG A 1 860 ? 27.186 14.057 -28.281 1.00 91.50 860 ARG A N 1
ATOM 6762 C CA . ARG A 1 860 ? 26.160 14.878 -27.620 1.00 91.50 860 ARG A CA 1
ATOM 6763 C C . ARG A 1 860 ? 24.926 14.086 -27.202 1.00 91.50 860 ARG A C 1
ATOM 6765 O O . ARG A 1 860 ? 24.129 14.565 -26.409 1.00 91.50 860 ARG A O 1
ATOM 6772 N N . HIS A 1 861 ? 24.757 12.885 -27.755 1.00 94.81 861 HIS A N 1
ATOM 6773 C CA . HIS A 1 861 ? 23.560 12.079 -27.542 1.00 94.81 861 HIS A CA 1
ATOM 6774 C C . HIS A 1 861 ? 23.834 10.590 -27.698 1.00 94.81 861 HIS A C 1
ATOM 6776 O O . HIS A 1 861 ? 24.686 10.200 -28.501 1.00 94.81 861 HIS A O 1
ATOM 6782 N N . LEU A 1 862 ? 23.067 9.777 -26.978 1.00 97.56 862 LEU A N 1
ATOM 6783 C CA . LEU A 1 862 ? 23.049 8.322 -27.083 1.00 97.56 862 LEU A CA 1
ATOM 6784 C C . LEU A 1 862 ? 21.611 7.834 -27.266 1.00 97.56 862 LEU A C 1
ATOM 6786 O O . LEU A 1 862 ? 20.747 8.161 -26.461 1.00 97.56 862 LEU A O 1
ATOM 6790 N N . TYR A 1 863 ? 21.383 7.013 -28.287 1.00 98.19 863 TYR A N 1
ATOM 6791 C CA . TYR A 1 863 ? 20.155 6.246 -28.485 1.00 98.19 863 TYR A CA 1
ATOM 6792 C C . TYR A 1 863 ? 20.389 4.778 -28.171 1.00 98.19 863 TYR A C 1
ATOM 6794 O O . TYR A 1 863 ? 21.446 4.231 -28.494 1.00 98.19 863 TYR A O 1
ATOM 6802 N N . LEU A 1 864 ? 19.388 4.133 -27.582 1.00 98.62 864 LEU A N 1
ATOM 6803 C CA . LEU A 1 864 ? 19.445 2.756 -27.114 1.00 98.62 864 LEU A CA 1
ATOM 6804 C C . LEU A 1 864 ? 18.215 2.006 -27.617 1.00 98.62 864 LEU A C 1
ATOM 6806 O O . LEU A 1 864 ? 17.093 2.438 -27.377 1.00 98.62 864 LEU A O 1
ATOM 6810 N N . LEU A 1 865 ? 18.423 0.865 -28.266 1.00 98.69 865 LEU A N 1
ATOM 6811 C CA . LEU A 1 865 ? 17.376 -0.123 -28.506 1.00 98.69 865 LEU A CA 1
ATOM 6812 C C . LEU A 1 865 ? 17.489 -1.180 -27.409 1.00 98.69 865 LEU A C 1
ATOM 6814 O O . LEU A 1 865 ? 18.488 -1.903 -27.349 1.00 98.69 865 LEU A O 1
ATOM 6818 N N . MET A 1 866 ? 16.497 -1.251 -26.529 1.00 98.69 866 MET A N 1
ATOM 6819 C CA . MET A 1 866 ? 16.528 -2.092 -25.333 1.00 98.69 866 MET A CA 1
ATOM 6820 C C . MET A 1 866 ? 15.303 -2.993 -25.245 1.00 98.69 866 MET A C 1
ATOM 6822 O O . MET A 1 866 ? 14.220 -2.627 -25.677 1.00 98.69 866 MET A O 1
ATOM 6826 N N . ALA A 1 867 ? 15.456 -4.174 -24.665 1.00 98.50 867 ALA A N 1
ATOM 6827 C CA . ALA A 1 867 ? 14.353 -5.098 -24.424 1.00 98.50 867 ALA A CA 1
ATOM 6828 C C . ALA A 1 867 ? 14.633 -5.904 -23.162 1.00 98.50 867 ALA A C 1
ATOM 6830 O O . ALA A 1 867 ? 15.776 -6.281 -22.908 1.00 98.50 867 ALA A O 1
ATOM 6831 N N . GLY A 1 868 ? 13.603 -6.189 -22.378 1.00 98.00 868 GLY A N 1
ATOM 6832 C CA . GLY A 1 868 ? 13.775 -6.922 -21.137 1.00 98.00 868 GLY A CA 1
ATOM 6833 C C . GLY A 1 868 ? 12.474 -7.129 -20.382 1.00 98.00 868 GLY A C 1
ATOM 6834 O O . GLY A 1 868 ? 11.396 -6.838 -20.896 1.00 98.00 868 GLY A O 1
ATOM 6835 N N . SER A 1 869 ? 12.585 -7.651 -19.168 1.00 97.12 869 SER A N 1
ATOM 6836 C CA . SER A 1 869 ? 11.444 -7.907 -18.295 1.00 97.12 869 SER A CA 1
ATOM 6837 C C . SER A 1 869 ? 11.356 -6.881 -17.167 1.00 97.12 869 SER A C 1
ATOM 6839 O O . SER A 1 869 ? 12.346 -6.278 -16.745 1.00 97.12 869 SER A O 1
ATOM 6841 N N . THR A 1 870 ? 10.136 -6.681 -16.690 1.00 96.19 870 THR A N 1
ATOM 6842 C CA . THR A 1 870 ? 9.794 -6.030 -15.424 1.00 96.19 870 THR A CA 1
ATOM 6843 C C . THR A 1 870 ? 8.422 -6.544 -15.002 1.00 96.19 870 THR A C 1
ATOM 6845 O O . THR A 1 870 ? 7.759 -7.247 -15.767 1.00 96.19 870 THR A O 1
ATOM 6848 N N . ASN A 1 871 ? 7.998 -6.241 -13.784 1.00 94.25 871 ASN A N 1
ATOM 6849 C CA . ASN A 1 871 ? 6.736 -6.713 -13.242 1.00 94.25 871 ASN A CA 1
ATOM 6850 C C . ASN A 1 871 ? 6.185 -5.709 -12.204 1.00 94.25 871 ASN A C 1
ATOM 6852 O O . ASN A 1 871 ? 6.886 -4.764 -11.825 1.00 94.25 871 ASN A O 1
ATOM 6856 N N . PRO A 1 872 ? 4.939 -5.892 -11.732 1.00 93.56 872 PRO A N 1
ATOM 6857 C CA . PRO A 1 872 ? 4.302 -4.950 -10.815 1.00 93.56 872 PRO A CA 1
ATOM 6858 C C . PRO A 1 872 ? 5.048 -4.798 -9.479 1.00 93.56 872 PRO A C 1
ATOM 6860 O O . PRO A 1 872 ? 5.106 -3.684 -8.964 1.00 93.56 872 PRO A O 1
ATOM 6863 N N . MET A 1 873 ? 5.704 -5.850 -8.972 1.00 93.44 873 MET A N 1
ATOM 6864 C CA . MET A 1 873 ? 6.522 -5.810 -7.746 1.00 93.44 873 MET A CA 1
ATOM 6865 C C . MET A 1 873 ? 7.787 -4.960 -7.879 1.00 93.44 873 MET A C 1
ATOM 6867 O O . MET A 1 873 ? 8.420 -4.680 -6.871 1.00 93.44 873 MET A O 1
ATOM 6871 N N . GLN A 1 874 ? 8.173 -4.576 -9.099 1.00 94.12 874 GLN A N 1
ATOM 6872 C CA . GLN A 1 874 ? 9.355 -3.753 -9.377 1.00 94.12 874 GLN A CA 1
ATOM 6873 C C . GLN A 1 874 ? 8.977 -2.323 -9.791 1.00 94.12 874 GLN A C 1
ATOM 6875 O O . GLN A 1 874 ? 9.807 -1.579 -10.308 1.00 94.12 874 GLN A O 1
ATOM 6880 N N . SER A 1 875 ? 7.713 -1.938 -9.589 1.00 94.19 875 SER A N 1
ATOM 6881 C CA . SER A 1 875 ? 7.165 -0.644 -10.005 1.00 94.19 875 SER A CA 1
ATOM 6882 C C . SER A 1 875 ? 7.669 0.525 -9.193 1.00 94.19 875 SER A C 1
ATOM 6884 O O . SER A 1 875 ? 7.778 0.448 -7.971 1.00 94.19 875 SER A O 1
ATOM 6886 N N . ARG A 1 876 ? 7.854 1.670 -9.865 1.00 92.12 876 ARG A N 1
ATOM 6887 C CA . ARG A 1 876 ? 8.273 2.928 -9.222 1.00 92.12 876 ARG A CA 1
ATOM 6888 C C . ARG A 1 876 ? 9.590 2.762 -8.441 1.00 92.12 876 ARG A C 1
ATOM 6890 O O . ARG A 1 876 ? 9.815 3.430 -7.431 1.00 92.12 876 ARG A O 1
ATOM 6897 N N . PHE A 1 877 ? 10.440 1.859 -8.925 1.00 91.81 877 PHE A N 1
ATOM 6898 C CA . PHE A 1 877 ? 11.728 1.478 -8.365 1.00 91.81 877 PHE A CA 1
ATOM 6899 C C . PHE A 1 877 ? 12.766 1.319 -9.485 1.00 91.81 877 PHE A C 1
ATOM 6901 O O . PHE A 1 877 ? 12.427 0.993 -10.625 1.00 91.81 877 PHE A O 1
ATOM 6908 N N . ASP A 1 878 ? 14.042 1.554 -9.176 1.00 95.38 878 ASP A N 1
ATOM 6909 C CA . ASP A 1 878 ? 15.127 1.410 -10.149 1.00 95.38 878 ASP A CA 1
ATOM 6910 C C . ASP A 1 878 ? 15.345 -0.066 -10.499 1.00 95.38 878 ASP A C 1
ATOM 6912 O O . ASP A 1 878 ? 16.013 -0.807 -9.772 1.00 95.38 878 ASP A O 1
ATOM 6916 N N . ASN A 1 879 ? 14.832 -0.481 -11.656 1.00 97.69 879 ASN A N 1
ATOM 6917 C CA . ASN A 1 879 ? 15.026 -1.827 -12.188 1.00 97.69 879 ASN A CA 1
ATOM 6918 C C . ASN A 1 879 ? 16.480 -1.999 -12.650 1.00 97.69 879 ASN A C 1
ATOM 6920 O O . ASN A 1 879 ? 17.105 -3.038 -12.421 1.00 97.69 879 ASN A O 1
ATOM 6924 N N . GLY A 1 880 ? 17.050 -0.954 -13.253 1.00 97.81 880 GLY A N 1
ATOM 6925 C CA . GLY A 1 880 ? 18.450 -0.894 -13.651 1.00 97.81 880 GLY A CA 1
ATOM 6926 C C . GLY A 1 880 ? 18.912 0.504 -14.015 1.00 97.81 880 GLY A C 1
ATOM 6927 O O . GLY A 1 880 ? 18.182 1.479 -13.859 1.00 97.81 880 GLY A O 1
ATOM 6928 N N . ILE A 1 881 ? 20.143 0.593 -14.504 1.00 98.12 881 ILE A N 1
ATOM 6929 C CA . ILE A 1 881 ? 20.764 1.860 -14.882 1.00 98.12 881 ILE A CA 1
ATOM 6930 C C . ILE A 1 881 ? 21.603 1.704 -16.146 1.00 98.12 881 ILE A C 1
ATOM 6932 O O . ILE A 1 881 ? 22.311 0.705 -16.326 1.00 98.12 881 ILE A O 1
ATOM 6936 N N . VAL A 1 882 ? 21.536 2.720 -17.003 1.00 98.56 882 VAL A N 1
ATOM 6937 C CA . VAL A 1 882 ? 22.473 2.933 -18.105 1.00 98.56 882 VAL A CA 1
ATOM 6938 C C . VAL A 1 882 ? 23.354 4.125 -17.753 1.00 98.56 882 VAL A C 1
ATOM 6940 O O . VAL A 1 882 ? 22.854 5.210 -17.477 1.00 98.56 882 VAL A O 1
ATOM 6943 N N . GLU A 1 883 ? 24.667 3.931 -17.747 1.00 98.44 883 GLU A N 1
ATOM 6944 C CA . GLU A 1 883 ? 25.645 4.931 -17.312 1.00 98.44 883 GLU A CA 1
ATOM 6945 C C . GLU A 1 883 ? 26.690 5.163 -18.406 1.00 98.44 883 GLU A C 1
ATOM 6947 O O . GLU A 1 883 ? 27.271 4.219 -18.943 1.00 98.44 883 GLU A O 1
ATOM 6952 N N . ILE A 1 884 ? 26.991 6.427 -18.686 1.00 98.50 884 ILE A N 1
ATOM 6953 C CA . ILE A 1 884 ? 28.168 6.852 -19.438 1.00 98.50 884 ILE A CA 1
ATOM 6954 C C . ILE A 1 884 ? 29.192 7.404 -18.459 1.00 98.50 884 ILE A C 1
ATOM 6956 O O . ILE A 1 884 ? 28.940 8.403 -17.792 1.00 98.50 884 ILE A O 1
ATOM 6960 N N . LEU A 1 885 ? 30.365 6.779 -18.412 1.00 98.44 885 LEU A N 1
ATOM 6961 C CA . LEU A 1 885 ? 31.541 7.297 -17.722 1.00 98.44 885 LEU A CA 1
ATOM 6962 C C . LEU A 1 885 ? 32.384 8.114 -18.706 1.00 98.44 885 LEU A C 1
ATOM 6964 O O . LEU A 1 885 ? 32.717 7.626 -19.793 1.00 98.44 885 LEU A O 1
ATOM 6968 N N . TYR A 1 886 ? 32.782 9.316 -18.300 1.00 98.50 886 TYR A N 1
ATOM 6969 C CA . TYR A 1 886 ? 33.714 10.173 -19.033 1.00 98.50 886 TYR A CA 1
ATOM 6970 C C . TYR A 1 886 ? 35.165 9.941 -18.578 1.00 98.50 886 TYR A C 1
ATOM 6972 O O . TYR A 1 886 ? 35.429 9.375 -17.511 1.00 98.50 886 TYR A O 1
ATOM 6980 N N . THR A 1 887 ? 36.142 10.351 -19.390 1.00 98.06 887 THR A N 1
ATOM 6981 C CA . THR A 1 887 ? 37.573 10.195 -19.062 1.00 98.06 887 THR A CA 1
ATOM 6982 C C . THR A 1 887 ? 37.997 11.012 -17.841 1.00 98.06 887 THR A C 1
ATOM 6984 O O . THR A 1 887 ? 38.904 10.586 -17.125 1.00 98.06 887 THR A O 1
ATOM 6987 N N . ASP A 1 888 ? 37.294 12.111 -17.553 1.00 97.12 888 ASP A N 1
ATOM 6988 C CA . ASP A 1 888 ? 37.470 12.953 -16.360 1.00 97.12 888 ASP A CA 1
ATOM 6989 C C . ASP A 1 888 ? 36.883 12.342 -15.068 1.00 97.12 888 ASP A C 1
ATOM 6991 O O . ASP A 1 888 ? 37.069 12.890 -13.984 1.00 97.12 888 ASP A O 1
ATOM 6995 N N . GLY A 1 889 ? 36.200 11.195 -15.168 1.00 97.19 889 GLY A N 1
ATOM 6996 C CA . GLY A 1 889 ? 35.578 10.487 -14.047 1.00 97.19 889 GLY A CA 1
ATOM 6997 C C . GLY A 1 889 ? 34.136 10.899 -13.738 1.00 97.19 889 GLY A C 1
ATOM 6998 O O . GLY A 1 889 ? 33.493 10.229 -12.929 1.00 97.19 889 GLY A O 1
ATOM 6999 N N . SER A 1 890 ? 33.608 11.945 -14.381 1.00 97.44 890 SER A N 1
ATOM 7000 C CA . SER A 1 890 ? 32.192 12.318 -14.284 1.00 97.44 890 SER A CA 1
ATOM 7001 C C . SER A 1 890 ? 31.292 11.340 -15.049 1.00 97.44 890 SER A C 1
ATOM 7003 O O . SER A 1 890 ? 31.782 10.491 -15.804 1.00 97.44 890 SER A O 1
ATOM 7005 N N . LYS A 1 891 ? 29.970 11.433 -14.846 1.00 97.62 891 LYS A N 1
ATOM 7006 C CA . LYS A 1 891 ? 28.994 10.495 -15.416 1.00 97.62 891 LYS A CA 1
ATOM 7007 C C . LYS A 1 891 ? 27.720 11.168 -15.924 1.00 97.62 891 LYS A C 1
ATOM 7009 O O . LYS A 1 891 ? 27.337 12.218 -15.413 1.00 97.62 891 LYS A O 1
ATOM 7014 N N . SER A 1 892 ? 27.067 10.510 -16.877 1.00 96.94 892 SER A N 1
ATOM 7015 C CA . SER A 1 892 ? 25.672 10.741 -17.274 1.00 96.94 892 SER A CA 1
ATOM 7016 C C . SER A 1 892 ? 24.896 9.437 -17.097 1.00 96.94 892 SER A C 1
ATOM 7018 O O . SER A 1 892 ? 25.412 8.380 -17.455 1.00 96.94 892 SER A O 1
ATOM 7020 N N . GLU A 1 893 ? 23.686 9.491 -16.547 1.00 97.38 893 GLU A N 1
ATOM 7021 C CA . GLU A 1 893 ? 22.935 8.302 -16.123 1.00 97.38 893 GLU A CA 1
ATOM 7022 C C . GLU A 1 893 ? 21.469 8.366 -16.576 1.00 97.38 893 GLU A C 1
ATOM 7024 O O . GLU A 1 893 ? 20.853 9.433 -16.574 1.00 97.38 893 GLU A O 1
ATOM 7029 N N . LEU A 1 894 ? 20.920 7.209 -16.948 1.00 97.44 894 LEU A N 1
ATOM 7030 C CA . LEU A 1 894 ? 19.502 6.965 -17.208 1.00 97.44 894 LEU A CA 1
ATOM 7031 C C . LEU A 1 894 ? 19.035 5.826 -16.292 1.00 97.44 894 LEU A C 1
ATOM 7033 O O . LEU A 1 894 ? 19.423 4.671 -16.500 1.00 97.44 894 LEU A O 1
ATOM 7037 N N . SER A 1 895 ? 18.202 6.137 -15.297 1.00 97.25 895 SER A N 1
ATOM 7038 C CA . SER A 1 895 ? 17.507 5.111 -14.510 1.00 97.25 895 SER A CA 1
ATOM 7039 C C . SER A 1 895 ? 16.411 4.452 -15.341 1.00 97.25 895 SER A C 1
ATOM 7041 O O . SER A 1 895 ? 15.675 5.121 -16.069 1.00 97.25 895 SER A O 1
ATOM 7043 N N . LEU A 1 896 ? 16.289 3.136 -15.205 1.00 98.00 896 LEU A N 1
ATOM 7044 C CA . LEU A 1 896 ? 15.256 2.316 -15.825 1.00 98.00 896 LEU A CA 1
ATOM 7045 C C . LEU A 1 896 ? 14.186 2.023 -14.768 1.00 98.00 896 LEU A C 1
ATOM 7047 O O . LEU A 1 896 ? 14.409 1.205 -13.877 1.00 98.00 896 LEU A O 1
ATOM 7051 N N . VAL A 1 897 ? 13.052 2.716 -14.847 1.00 97.00 897 VAL A N 1
ATOM 7052 C CA . VAL A 1 897 ? 11.954 2.664 -13.870 1.00 97.00 897 VAL A CA 1
ATOM 7053 C C . VAL A 1 897 ? 10.648 2.444 -14.617 1.00 97.00 897 VAL A C 1
ATOM 7055 O O . VAL A 1 897 ? 10.363 3.165 -15.567 1.00 97.00 897 VAL A O 1
ATOM 7058 N N . ASN A 1 898 ? 9.827 1.480 -14.212 1.00 95.06 898 ASN A N 1
ATOM 7059 C CA . ASN A 1 898 ? 8.480 1.321 -14.758 1.00 95.06 898 ASN A CA 1
ATOM 7060 C C . ASN A 1 898 ? 7.439 2.162 -13.998 1.00 95.06 898 ASN A C 1
ATOM 7062 O O . ASN A 1 898 ? 7.480 2.217 -12.762 1.00 95.06 898 ASN A O 1
ATOM 7066 N N . PRO A 1 899 ? 6.458 2.761 -14.702 1.00 93.88 899 PRO A N 1
ATOM 7067 C CA . PRO A 1 899 ? 6.258 2.764 -16.164 1.00 93.88 899 PRO A CA 1
ATOM 7068 C C . PRO A 1 899 ? 7.030 3.872 -16.919 1.00 93.88 899 PRO A C 1
ATOM 7070 O O . PRO A 1 899 ? 6.856 4.036 -18.124 1.00 93.88 899 PRO A O 1
ATOM 7073 N N . ASP A 1 900 ? 7.848 4.651 -16.213 1.00 93.06 900 ASP A N 1
ATOM 7074 C CA . ASP A 1 900 ? 8.369 5.941 -16.680 1.00 93.06 900 ASP A CA 1
ATOM 7075 C C . ASP A 1 900 ? 9.396 5.825 -17.826 1.00 93.06 900 ASP A C 1
ATOM 7077 O O . ASP A 1 900 ? 9.289 6.512 -18.840 1.00 93.06 900 ASP A O 1
ATOM 7081 N N . SER A 1 901 ? 10.385 4.941 -17.691 1.00 94.31 901 SER A N 1
ATOM 7082 C CA . SER A 1 901 ? 11.485 4.747 -18.649 1.00 94.31 901 SER A CA 1
ATOM 7083 C C . SER A 1 901 ? 11.779 3.281 -18.978 1.00 94.31 901 SER A C 1
ATOM 7085 O O . SER A 1 901 ? 12.536 3.004 -19.906 1.00 94.31 901 SER A O 1
ATOM 7087 N N . TRP A 1 902 ? 11.191 2.321 -18.260 1.00 97.44 902 TRP A N 1
ATOM 7088 C CA . TRP A 1 902 ? 11.381 0.889 -18.501 1.00 97.44 902 TRP A CA 1
ATOM 7089 C C . TRP A 1 902 ? 10.053 0.199 -18.773 1.00 97.44 902 TRP A C 1
ATOM 7091 O O . TRP A 1 902 ? 9.090 0.410 -18.045 1.00 97.44 902 TRP A O 1
ATOM 7101 N N . TRP A 1 903 ? 10.005 -0.594 -19.843 1.00 96.81 903 TRP A N 1
ATOM 7102 C CA . TRP A 1 903 ? 8.783 -1.215 -20.349 1.00 96.81 903 TRP A CA 1
ATOM 7103 C C . TRP A 1 903 ? 9.016 -2.711 -20.572 1.00 96.81 903 TRP A C 1
ATOM 7105 O O . TRP A 1 903 ? 10.045 -3.067 -21.159 1.00 96.81 903 TRP A O 1
ATOM 7115 N N . PRO A 1 904 ? 8.082 -3.586 -20.159 1.00 97.19 904 PRO A N 1
ATOM 7116 C CA . PRO A 1 904 ? 8.205 -5.017 -20.372 1.00 97.19 904 PRO A CA 1
ATOM 7117 C C . PRO A 1 904 ? 8.161 -5.338 -21.866 1.00 97.19 904 PRO A C 1
ATOM 7119 O O . PRO A 1 904 ? 7.511 -4.656 -22.665 1.00 97.19 904 PRO A O 1
ATOM 7122 N N . ILE A 1 905 ? 8.886 -6.377 -22.262 1.00 98.25 905 ILE A N 1
ATOM 7123 C CA . ILE A 1 905 ? 8.975 -6.807 -23.657 1.00 98.25 905 ILE A CA 1
ATOM 7124 C C . ILE A 1 905 ? 7.661 -7.420 -24.157 1.00 98.25 905 ILE A C 1
ATOM 7126 O O . ILE A 1 905 ? 7.337 -7.293 -25.333 1.00 98.25 905 ILE A O 1
ATOM 7130 N N . GLU A 1 906 ? 6.896 -8.083 -23.293 1.00 97.19 906 GLU A N 1
ATOM 7131 C CA . GLU A 1 906 ? 5.723 -8.874 -23.675 1.00 97.19 906 GLU A CA 1
ATOM 7132 C C . GLU A 1 906 ? 4.409 -8.096 -23.733 1.00 97.19 906 GLU A C 1
ATOM 7134 O O . GLU A 1 906 ? 3.428 -8.618 -24.256 1.00 97.19 906 GLU A O 1
ATOM 7139 N N . GLN A 1 907 ? 4.349 -6.883 -23.184 1.00 95.69 907 GLN A N 1
ATOM 7140 C CA . GLN A 1 907 ? 3.101 -6.128 -23.044 1.00 95.69 907 GLN A CA 1
ATOM 7141 C C . GLN A 1 907 ? 3.332 -4.617 -22.953 1.00 95.69 907 GLN A C 1
ATOM 7143 O O . GLN A 1 907 ? 4.459 -4.167 -22.758 1.00 95.69 907 GLN A O 1
ATOM 7148 N N . ASP A 1 908 ? 2.251 -3.841 -23.043 1.00 94.62 908 ASP A N 1
ATOM 7149 C CA . ASP A 1 908 ? 2.262 -2.396 -22.786 1.00 94.62 908 ASP A CA 1
ATOM 7150 C C . ASP A 1 908 ? 1.462 -2.005 -21.538 1.00 94.62 908 ASP A C 1
ATOM 7152 O O . ASP A 1 908 ? 0.493 -2.660 -21.146 1.00 94.62 908 ASP A O 1
ATOM 7156 N N . TYR A 1 909 ? 1.804 -0.852 -20.964 1.00 94.31 909 TYR A N 1
ATOM 7157 C CA . TYR A 1 909 ? 1.042 -0.236 -19.877 1.00 94.31 909 TYR A CA 1
ATOM 7158 C C . TYR A 1 909 ? -0.278 0.348 -20.355 1.00 94.31 909 TYR A C 1
ATOM 7160 O O . TYR A 1 909 ? -0.347 0.914 -21.437 1.00 94.31 909 TYR A O 1
ATOM 7168 N N . TYR A 1 910 ? -1.322 0.233 -19.543 1.00 91.44 910 TYR A N 1
ATOM 7169 C CA . TYR A 1 910 ? -2.587 0.932 -19.751 1.00 91.44 910 TYR A CA 1
ATOM 7170 C C . TYR A 1 910 ? -2.550 2.270 -19.011 1.00 91.44 910 TYR A C 1
ATOM 7172 O O . TYR A 1 910 ? -2.026 2.315 -17.903 1.00 91.44 910 TYR A O 1
ATOM 7180 N N . PHE A 1 911 ? -3.099 3.332 -19.603 1.00 91.44 911 PHE A N 1
ATOM 7181 C CA . PHE A 1 911 ? -3.204 4.644 -18.969 1.00 91.44 911 PHE A CA 1
ATOM 7182 C C . PHE A 1 911 ? -4.639 5.159 -19.087 1.00 91.44 911 PHE A C 1
ATOM 7184 O O . PHE A 1 911 ? -5.169 5.252 -20.193 1.00 91.44 911 PHE A O 1
ATOM 7191 N N . ASP A 1 912 ? -5.254 5.499 -17.958 1.00 89.56 912 ASP A N 1
ATOM 7192 C CA . ASP A 1 912 ? -6.606 6.072 -17.874 1.00 89.56 912 ASP A CA 1
ATOM 7193 C C . ASP A 1 912 ? -6.616 7.495 -17.294 1.00 89.56 912 ASP A C 1
ATOM 7195 O O . ASP A 1 912 ? -7.658 8.147 -17.273 1.00 89.56 912 ASP A O 1
ATOM 7199 N N . GLY A 1 913 ? -5.462 7.986 -16.826 1.00 85.25 913 GLY A N 1
ATOM 7200 C CA . GLY A 1 913 ? -5.348 9.283 -16.154 1.00 85.25 913 GLY A CA 1
ATOM 7201 C C . GLY A 1 913 ? -5.910 9.302 -14.727 1.00 85.25 913 GLY A C 1
ATOM 7202 O O . GLY A 1 913 ? -5.944 10.365 -14.111 1.00 85.25 913 GLY A O 1
ATOM 7203 N N . PHE A 1 914 ? -6.322 8.147 -14.199 1.00 86.81 914 PHE A N 1
ATOM 7204 C CA . PHE A 1 914 ? -6.797 7.946 -12.834 1.00 86.81 914 PHE A CA 1
ATOM 7205 C C . PHE A 1 914 ? -5.911 6.919 -12.124 1.00 86.81 914 PHE A C 1
ATOM 7207 O O . PHE A 1 914 ? -4.844 7.280 -11.630 1.00 86.81 914 PHE A O 1
ATOM 7214 N N . ALA A 1 915 ? -6.322 5.645 -12.087 1.00 88.12 915 ALA A N 1
ATOM 7215 C CA . ALA A 1 915 ? -5.584 4.564 -11.435 1.00 88.12 915 ALA A CA 1
ATOM 7216 C C . ALA A 1 915 ? -4.235 4.299 -12.115 1.00 88.12 915 ALA A C 1
ATOM 7218 O O . ALA A 1 915 ? -3.267 3.904 -11.460 1.00 88.12 915 ALA A O 1
ATOM 7219 N N . PHE A 1 916 ? -4.163 4.555 -13.422 1.00 91.12 916 PHE A N 1
ATOM 7220 C CA . PHE A 1 916 ? -2.979 4.349 -14.229 1.00 91.12 916 PHE A CA 1
ATOM 7221 C C . PHE A 1 916 ? -2.557 5.644 -14.926 1.00 91.12 916 PHE A C 1
ATOM 7223 O O . PHE A 1 916 ? -3.052 6.009 -15.994 1.00 91.12 916 PHE A O 1
ATOM 7230 N N . ALA A 1 917 ? -1.583 6.324 -14.321 1.00 87.88 917 ALA A N 1
ATOM 7231 C CA . ALA A 1 917 ? -0.982 7.541 -14.849 1.00 87.88 917 ALA A CA 1
ATOM 7232 C C . ALA A 1 917 ? 0.542 7.413 -14.995 1.00 87.88 917 ALA A C 1
ATOM 7234 O O . ALA A 1 917 ? 1.225 6.765 -14.190 1.00 87.88 917 ALA A O 1
ATOM 7235 N N . CYS A 1 918 ? 1.072 8.077 -16.018 1.00 87.31 918 CYS A N 1
ATOM 7236 C CA . CYS A 1 918 ? 2.497 8.265 -16.242 1.00 87.31 918 CYS A CA 1
ATOM 7237 C C . CYS A 1 918 ? 2.723 9.698 -16.731 1.00 87.31 918 CYS A C 1
ATOM 7239 O O . CYS A 1 918 ? 2.093 10.137 -17.692 1.00 87.31 918 CYS A O 1
ATOM 7241 N N . ASP A 1 919 ? 3.622 10.415 -16.059 1.00 83.69 919 ASP A N 1
ATOM 7242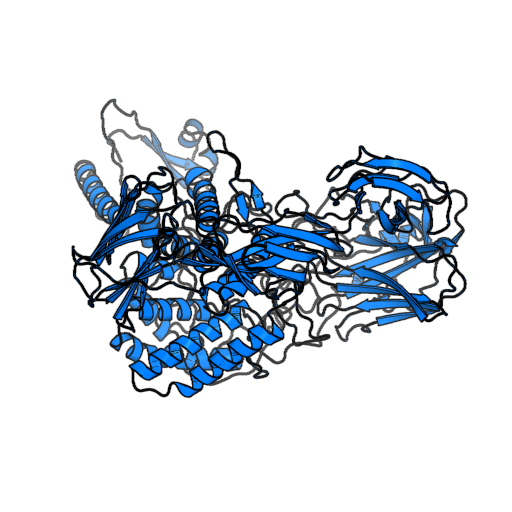 C CA . ASP A 1 919 ? 3.973 11.797 -16.403 1.00 83.69 919 ASP A CA 1
ATOM 7243 C C . ASP A 1 919 ? 5.099 11.867 -17.452 1.00 83.69 919 ASP A C 1
ATOM 7245 O O . ASP A 1 919 ? 5.540 12.953 -17.835 1.00 83.69 919 ASP A O 1
ATOM 7249 N N . HIS A 1 920 ? 5.578 10.710 -17.921 1.00 88.50 920 HIS A N 1
ATOM 7250 C CA . HIS A 1 920 ? 6.655 10.595 -18.896 1.00 88.50 920 HIS A CA 1
ATOM 7251 C C . HIS A 1 920 ? 6.108 10.302 -20.300 1.00 88.50 920 HIS A C 1
ATOM 7253 O O . HIS A 1 920 ? 5.158 9.531 -20.452 1.00 88.50 920 HIS A O 1
ATOM 7259 N N . PRO A 1 921 ? 6.702 10.887 -21.357 1.00 89.88 921 PRO A N 1
ATOM 7260 C CA . PRO A 1 921 ? 6.310 10.579 -22.726 1.00 89.88 921 PRO A CA 1
ATOM 7261 C C . PRO A 1 921 ? 6.526 9.104 -23.065 1.00 89.88 921 PRO A C 1
ATOM 7263 O O . PRO A 1 921 ? 7.601 8.559 -22.818 1.00 89.88 921 PRO A O 1
ATOM 7266 N N . VAL A 1 922 ? 5.533 8.488 -23.711 1.00 92.31 922 VAL A N 1
ATOM 7267 C CA . VAL A 1 922 ? 5.629 7.100 -24.182 1.00 92.31 922 VAL A CA 1
ATOM 7268 C C . VAL A 1 922 ? 6.796 6.970 -25.176 1.00 92.31 922 VAL A C 1
ATOM 7270 O O . VAL A 1 922 ? 6.809 7.684 -26.190 1.00 92.31 922 VAL A O 1
ATOM 7273 N N . PRO A 1 923 ? 7.787 6.096 -24.912 1.00 94.69 923 PRO A N 1
ATOM 7274 C CA . PRO A 1 923 ? 8.917 5.891 -25.810 1.00 94.69 923 PRO A CA 1
ATOM 7275 C C . PRO A 1 923 ? 8.499 5.132 -27.082 1.00 94.69 923 PRO A C 1
ATOM 7277 O O . PRO A 1 923 ? 7.552 4.345 -27.044 1.00 94.69 923 PRO A O 1
ATOM 7280 N N . PRO A 1 924 ? 9.199 5.305 -28.221 1.00 96.44 924 PRO A N 1
ATOM 7281 C CA . PRO A 1 924 ? 9.005 4.473 -29.399 1.00 96.44 924 PRO A CA 1
ATOM 7282 C C . PRO A 1 924 ? 9.302 3.010 -29.084 1.00 96.44 924 PRO A C 1
ATOM 7284 O O . PRO A 1 924 ? 10.286 2.675 -28.424 1.00 96.44 924 PRO A O 1
ATOM 7287 N N . ARG A 1 925 ? 8.457 2.130 -29.601 1.00 97.44 925 ARG A N 1
ATOM 7288 C CA . ARG A 1 925 ? 8.517 0.687 -29.418 1.00 97.44 925 ARG A CA 1
ATOM 7289 C C . ARG A 1 925 ? 8.710 0.034 -30.781 1.00 97.44 925 ARG A C 1
ATOM 7291 O O . ARG A 1 925 ? 7.990 0.330 -31.732 1.00 97.44 925 ARG A O 1
ATOM 7298 N N . VAL A 1 926 ? 9.700 -0.842 -30.886 1.00 98.19 926 VAL A N 1
ATOM 7299 C CA . VAL A 1 926 ? 9.980 -1.656 -32.067 1.00 98.19 926 VAL A CA 1
ATOM 7300 C C . VAL A 1 926 ? 9.316 -3.010 -31.878 1.00 98.19 926 VAL A C 1
ATOM 7302 O O . VAL A 1 926 ? 9.782 -3.831 -31.087 1.00 98.19 926 VAL A O 1
ATOM 7305 N N . HIS A 1 927 ? 8.237 -3.257 -32.614 1.00 98.06 927 HIS A N 1
ATOM 7306 C CA . HIS A 1 927 ? 7.574 -4.553 -32.658 1.00 98.06 927 HIS A CA 1
ATOM 7307 C C . HIS A 1 927 ? 8.522 -5.594 -33.242 1.00 98.06 927 HIS A C 1
ATOM 7309 O O . HIS A 1 927 ? 8.882 -5.534 -34.419 1.00 98.06 927 HIS A O 1
ATOM 7315 N N . LEU A 1 928 ? 8.930 -6.562 -32.429 1.00 98.38 928 LEU A N 1
ATOM 7316 C CA . LEU A 1 928 ? 9.990 -7.498 -32.795 1.00 98.38 928 LEU A CA 1
ATOM 7317 C C . LEU A 1 928 ? 9.572 -8.403 -33.964 1.00 98.38 928 LEU A C 1
ATOM 7319 O O . LEU A 1 928 ? 10.393 -8.706 -34.834 1.00 98.38 928 LEU A O 1
ATOM 7323 N N . LYS A 1 929 ? 8.282 -8.747 -34.039 1.00 97.50 929 LYS A N 1
ATOM 7324 C CA . LYS A 1 929 ? 7.725 -9.680 -35.028 1.00 97.50 929 LYS A CA 1
ATOM 7325 C C . LYS A 1 929 ? 7.536 -9.073 -36.411 1.00 97.50 929 LYS A C 1
ATOM 7327 O O . LYS A 1 929 ? 7.687 -9.769 -37.411 1.00 97.50 929 LYS A O 1
ATOM 7332 N N . THR A 1 930 ? 7.229 -7.779 -36.501 1.00 97.06 930 THR A N 1
ATOM 7333 C CA . THR A 1 930 ? 6.979 -7.110 -37.795 1.00 97.06 930 THR A CA 1
ATOM 7334 C C . THR A 1 930 ? 8.061 -6.108 -38.190 1.00 97.06 930 THR A C 1
ATOM 7336 O O . THR A 1 930 ? 8.199 -5.808 -39.374 1.00 97.06 930 THR A O 1
ATOM 7339 N N . GLY A 1 931 ? 8.847 -5.613 -37.229 1.00 95.88 931 GLY A N 1
ATOM 7340 C CA . GLY A 1 931 ? 9.783 -4.504 -37.413 1.00 95.88 931 GLY A CA 1
ATOM 7341 C C . GLY A 1 931 ? 9.121 -3.120 -37.380 1.00 95.88 931 GLY A C 1
ATOM 7342 O O . GLY A 1 931 ? 9.805 -2.125 -37.615 1.00 95.88 931 GLY A O 1
ATOM 7343 N N . LEU A 1 932 ? 7.811 -3.035 -37.104 1.00 96.69 932 LEU A N 1
ATOM 7344 C CA . LEU A 1 932 ? 7.084 -1.770 -36.973 1.00 96.69 932 LEU A CA 1
ATOM 7345 C C . LEU A 1 932 ? 7.621 -0.952 -35.793 1.00 96.69 932 LEU A C 1
ATOM 7347 O O . LEU A 1 932 ? 7.764 -1.475 -34.692 1.00 96.69 932 LEU A O 1
ATOM 7351 N N . VAL A 1 933 ? 7.856 0.342 -36.008 1.00 96.81 933 VAL A N 1
ATOM 7352 C CA . VAL A 1 933 ? 8.156 1.300 -34.937 1.00 96.81 933 VAL A CA 1
ATOM 7353 C C . VAL A 1 933 ? 6.909 2.126 -34.665 1.00 96.81 933 VAL A C 1
ATOM 7355 O O . VAL A 1 933 ? 6.453 2.849 -35.550 1.00 96.81 933 VAL A O 1
ATOM 7358 N N . THR A 1 934 ? 6.358 2.020 -33.461 1.00 95.25 934 THR A N 1
ATOM 7359 C CA . THR A 1 934 ? 5.142 2.733 -33.052 1.00 95.25 934 THR A CA 1
ATOM 7360 C C . THR A 1 934 ? 5.220 3.160 -31.587 1.00 95.25 934 THR A C 1
ATOM 7362 O O . THR A 1 934 ? 6.058 2.671 -30.838 1.00 95.25 934 THR A O 1
ATOM 7365 N N . ARG A 1 935 ? 4.361 4.089 -31.169 1.00 92.38 935 ARG A N 1
ATOM 7366 C CA . ARG A 1 935 ? 4.106 4.393 -29.749 1.00 92.38 935 ARG A CA 1
ATOM 7367 C C . ARG A 1 935 ? 2.754 3.861 -29.269 1.00 92.38 935 ARG A C 1
ATOM 7369 O O . ARG A 1 935 ? 2.489 3.870 -28.075 1.00 92.38 935 ARG A O 1
ATOM 7376 N N . GLU A 1 936 ? 1.927 3.389 -30.196 1.00 89.88 936 GLU A N 1
ATOM 7377 C CA . GLU A 1 936 ? 0.577 2.895 -29.949 1.00 89.88 936 GLU A CA 1
ATOM 7378 C C . GLU A 1 936 ? 0.383 1.591 -30.731 1.00 89.88 936 GLU A C 1
ATOM 7380 O O . GLU A 1 936 ? 0.697 1.515 -31.923 1.00 89.88 936 GLU A O 1
ATOM 7385 N N . PHE A 1 937 ? -0.086 0.549 -30.049 1.00 90.69 937 PHE A N 1
ATOM 7386 C CA . PHE A 1 937 ? -0.492 -0.704 -30.676 1.00 90.69 937 PHE A CA 1
ATOM 7387 C C . PHE A 1 937 ? -2.015 -0.819 -30.617 1.00 90.69 937 PHE A C 1
ATOM 7389 O O . PHE A 1 937 ? -2.612 -0.540 -29.579 1.00 90.69 937 PHE A O 1
ATOM 7396 N N . ASP A 1 938 ? -2.622 -1.281 -31.709 1.00 84.62 938 ASP A N 1
ATOM 7397 C CA . ASP A 1 938 ? -4.079 -1.444 -31.805 1.00 84.62 938 ASP A CA 1
ATOM 7398 C C . ASP A 1 938 ? -4.536 -2.895 -31.542 1.00 84.62 938 ASP A C 1
ATOM 7400 O O . ASP A 1 938 ? -5.663 -3.129 -31.110 1.00 84.62 938 ASP A O 1
ATOM 7404 N N . ASP A 1 939 ? -3.644 -3.875 -31.735 1.00 88.06 939 ASP A N 1
ATOM 7405 C CA . ASP A 1 939 ? -3.969 -5.309 -31.763 1.00 88.06 939 ASP A CA 1
ATOM 7406 C C . ASP A 1 939 ? -3.346 -6.083 -30.583 1.00 88.06 939 ASP A C 1
ATOM 7408 O O . ASP A 1 939 ? -2.490 -6.955 -30.760 1.00 88.06 939 ASP A O 1
ATOM 7412 N N . TYR A 1 940 ? -3.757 -5.770 -29.351 1.00 94.00 940 TYR A N 1
ATOM 7413 C CA . TYR A 1 940 ? -3.315 -6.536 -28.177 1.00 94.00 940 TYR A CA 1
ATOM 7414 C C . TYR A 1 940 ? -3.972 -7.918 -28.107 1.00 94.00 940 TYR A C 1
ATOM 7416 O O . TYR A 1 940 ? -5.164 -8.088 -28.375 1.00 94.00 940 TYR A O 1
ATOM 7424 N N . VAL A 1 941 ? -3.206 -8.912 -27.655 1.00 93.19 941 VAL A N 1
AT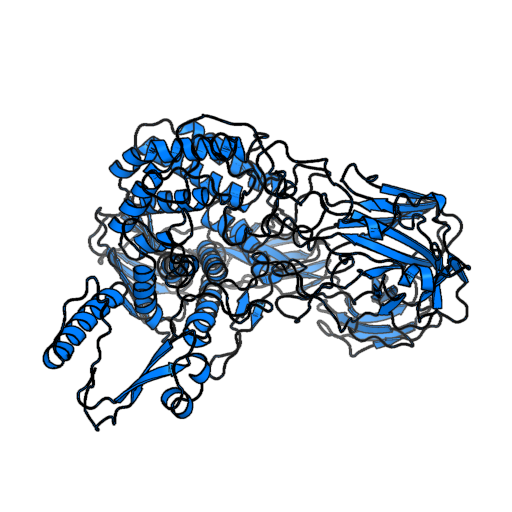OM 7425 C CA . VAL A 1 941 ? -3.721 -10.242 -27.307 1.00 93.19 941 VAL A CA 1
ATOM 7426 C C . VAL A 1 941 ? -3.905 -10.369 -25.794 1.00 93.19 941 VAL A C 1
ATOM 7428 O O . VAL A 1 941 ? -3.335 -9.621 -25.001 1.00 93.19 941 VAL A O 1
ATOM 7431 N N . SER A 1 942 ? -4.744 -11.314 -25.372 1.00 91.19 942 SER A N 1
ATOM 7432 C CA . SER A 1 942 ? -5.026 -11.555 -23.954 1.00 91.19 942 SER A CA 1
ATOM 7433 C C . SER A 1 942 ? -4.513 -12.918 -23.502 1.00 91.19 942 SER A C 1
ATOM 7435 O O . SER A 1 942 ? -4.829 -13.942 -24.106 1.00 91.19 942 SER A O 1
ATOM 7437 N N . ILE A 1 943 ? -3.793 -12.938 -22.383 1.00 88.19 943 ILE A N 1
ATOM 7438 C CA . ILE A 1 943 ? -3.481 -14.140 -21.609 1.00 88.19 943 ILE A CA 1
ATOM 7439 C C . ILE A 1 943 ? -4.395 -14.128 -20.387 1.00 88.19 943 ILE A C 1
ATOM 7441 O O . ILE A 1 943 ? -4.286 -13.263 -19.515 1.00 88.19 943 ILE A O 1
ATOM 7445 N N . LYS A 1 944 ? -5.325 -15.087 -20.334 1.00 83.94 944 LYS A N 1
ATOM 7446 C CA . LYS A 1 944 ? -6.369 -15.140 -19.304 1.00 83.94 944 LYS A CA 1
ATOM 7447 C C . LYS A 1 944 ? -5.765 -15.056 -17.900 1.00 83.94 944 LYS A C 1
ATOM 7449 O O . LYS A 1 944 ? -5.007 -15.930 -17.497 1.00 83.94 944 LYS A O 1
ATOM 7454 N N . GLY A 1 945 ? -6.183 -14.032 -17.158 1.00 79.12 945 GLY A N 1
ATOM 7455 C CA . GLY A 1 945 ? -5.800 -13.816 -15.765 1.00 79.12 945 GLY A CA 1
ATOM 7456 C C . GLY A 1 945 ? -4.438 -13.149 -15.551 1.00 79.12 945 GLY A C 1
ATOM 7457 O O . GLY A 1 945 ? -4.207 -12.656 -14.455 1.00 79.12 945 GLY A O 1
ATOM 7458 N N . PHE A 1 946 ? -3.603 -13.049 -16.588 1.00 87.00 946 PHE A N 1
ATOM 7459 C CA . PHE A 1 946 ? -2.303 -12.381 -16.530 1.00 87.00 946 PHE A CA 1
ATOM 7460 C C . PHE A 1 946 ? -2.361 -10.964 -17.115 1.00 87.00 946 PHE A C 1
ATOM 7462 O O . PHE A 1 946 ? -2.148 -10.000 -16.393 1.00 87.00 946 PHE A O 1
ATOM 7469 N N . SER A 1 947 ? -2.687 -10.822 -18.405 1.00 90.44 947 SER A N 1
ATOM 7470 C CA . SER A 1 947 ? -2.697 -9.518 -19.083 1.00 90.44 947 SER A CA 1
ATOM 7471 C C . SER A 1 947 ? -3.626 -9.507 -20.295 1.00 90.44 947 SER A C 1
ATOM 7473 O O . SER A 1 947 ? -3.748 -10.506 -21.003 1.00 90.44 947 SER A O 1
ATOM 7475 N N . SER A 1 948 ? -4.270 -8.366 -20.546 1.00 91.19 948 SER A N 1
ATOM 7476 C CA . SER A 1 948 ? -5.042 -8.069 -21.764 1.00 91.19 948 SER A CA 1
ATOM 7477 C C . SER A 1 948 ? -4.306 -7.128 -22.726 1.00 91.19 948 SER A C 1
ATOM 7479 O O . SER A 1 948 ? -4.865 -6.727 -23.744 1.00 91.19 948 SER A O 1
ATOM 7481 N N . ARG A 1 949 ? -3.063 -6.759 -22.396 1.00 93.56 949 ARG A N 1
ATOM 7482 C CA . ARG A 1 949 ? -2.225 -5.787 -23.115 1.00 93.56 949 ARG A CA 1
ATOM 7483 C C . ARG A 1 949 ? -0.995 -6.455 -23.740 1.00 93.56 949 ARG A C 1
ATOM 7485 O O . ARG A 1 949 ? 0.031 -5.807 -23.935 1.00 93.56 949 ARG A O 1
ATOM 7492 N N . VAL A 1 950 ? -1.065 -7.760 -24.005 1.00 95.62 950 VAL A N 1
ATOM 7493 C CA . VAL A 1 950 ? 0.073 -8.536 -24.514 1.00 95.62 950 VAL A CA 1
ATOM 7494 C C . VAL A 1 950 ? 0.332 -8.171 -25.972 1.00 95.62 950 VAL A C 1
ATOM 7496 O O . VAL A 1 950 ? -0.597 -8.090 -26.776 1.00 95.62 950 VAL A O 1
ATOM 7499 N N . ILE A 1 951 ? 1.600 -7.978 -26.320 1.00 96.31 951 ILE A N 1
ATOM 7500 C CA . ILE A 1 951 ? 2.062 -7.721 -27.683 1.00 96.31 951 ILE A CA 1
ATOM 7501 C C . ILE A 1 951 ? 2.516 -9.053 -28.275 1.00 96.31 951 ILE A C 1
ATOM 7503 O O . ILE A 1 951 ? 3.513 -9.627 -27.835 1.00 96.31 951 ILE A O 1
ATOM 7507 N N . ASP A 1 952 ? 1.811 -9.554 -29.288 1.00 95.31 952 ASP A N 1
ATOM 7508 C CA . ASP A 1 952 ? 2.197 -10.791 -29.979 1.00 95.31 952 ASP A CA 1
ATOM 7509 C C . ASP A 1 952 ? 3.597 -10.655 -30.606 1.00 95.31 952 ASP A C 1
ATOM 7511 O O . ASP A 1 952 ? 3.816 -9.824 -31.487 1.00 95.31 952 ASP A O 1
ATOM 7515 N N . GLY A 1 953 ? 4.559 -11.459 -30.146 1.00 96.44 953 GLY A N 1
ATOM 7516 C CA . GLY A 1 953 ? 5.964 -11.395 -30.556 1.00 96.44 953 GLY A CA 1
ATOM 7517 C C . GLY A 1 953 ? 6.828 -10.400 -29.772 1.00 96.44 953 GLY A C 1
ATOM 7518 O O . GLY A 1 953 ? 8.050 -10.430 -29.917 1.00 96.44 953 GLY A O 1
ATOM 7519 N N . GLY A 1 954 ? 6.226 -9.576 -28.912 1.00 97.88 954 GLY A N 1
ATOM 7520 C CA . GLY A 1 954 ? 6.902 -8.608 -28.048 1.00 97.88 954 GLY A CA 1
ATOM 7521 C C . GLY A 1 954 ? 7.437 -7.355 -28.749 1.00 97.88 954 GLY A C 1
ATOM 7522 O O . GLY A 1 954 ? 7.469 -7.251 -29.979 1.00 97.88 954 GLY A O 1
ATOM 7523 N N . ALA A 1 955 ? 7.873 -6.381 -27.952 1.00 98.31 955 ALA A N 1
ATOM 7524 C CA . ALA A 1 955 ? 8.420 -5.115 -28.426 1.00 98.31 955 ALA A CA 1
ATOM 7525 C C . ALA A 1 955 ? 9.663 -4.677 -27.635 1.00 98.31 955 ALA A C 1
ATOM 7527 O O . ALA A 1 955 ? 9.705 -4.753 -26.409 1.00 98.31 955 ALA A O 1
ATOM 7528 N N . ALA A 1 956 ? 10.672 -4.183 -28.352 1.00 98.44 956 ALA A N 1
ATOM 7529 C CA . ALA A 1 956 ? 11.811 -3.479 -27.768 1.00 98.44 956 ALA A CA 1
ATOM 7530 C C . ALA A 1 956 ? 11.487 -1.988 -27.617 1.00 98.44 956 ALA A C 1
ATOM 7532 O O . ALA A 1 956 ? 10.770 -1.419 -28.431 1.00 98.44 956 ALA A O 1
ATOM 7533 N N . THR A 1 957 ? 12.037 -1.336 -26.606 1.00 98.19 957 THR A N 1
ATOM 7534 C CA . THR A 1 957 ? 11.876 0.091 -26.332 1.00 98.19 957 THR A CA 1
ATOM 7535 C C . THR A 1 957 ? 13.085 0.868 -26.827 1.00 98.19 957 THR A C 1
ATOM 7537 O O . THR A 1 957 ? 14.229 0.476 -26.587 1.00 98.19 957 THR A O 1
ATOM 7540 N N . VAL A 1 958 ? 12.840 1.993 -27.492 1.00 98.31 958 VAL A N 1
ATOM 7541 C CA . VAL A 1 958 ? 13.872 2.977 -27.807 1.00 98.31 958 VAL A CA 1
ATOM 7542 C C . VAL A 1 958 ? 13.942 3.990 -26.676 1.00 98.31 958 VAL A C 1
ATOM 7544 O O . VAL A 1 958 ? 12.963 4.668 -26.379 1.00 98.31 958 VAL A O 1
ATOM 7547 N N . LEU A 1 959 ? 15.113 4.095 -26.060 1.00 98.25 959 LEU A N 1
ATOM 7548 C CA . LEU A 1 959 ? 15.422 5.074 -25.024 1.00 98.25 959 LEU A CA 1
ATOM 7549 C C . LEU A 1 959 ? 16.576 5.958 -25.476 1.00 98.25 959 LEU A C 1
ATOM 7551 O O . LEU A 1 959 ? 17.288 5.646 -26.436 1.00 98.25 959 LEU A O 1
ATOM 7555 N N . ASP A 1 960 ? 16.774 7.065 -24.776 1.00 97.38 960 ASP A N 1
ATOM 7556 C CA . ASP A 1 960 ? 17.838 7.994 -25.093 1.00 97.38 960 ASP A CA 1
ATOM 7557 C C . ASP A 1 960 ? 18.439 8.657 -23.850 1.00 97.38 960 ASP A C 1
ATOM 7559 O O . ASP A 1 960 ? 17.834 8.696 -22.780 1.00 97.38 960 ASP A O 1
ATOM 7563 N N . LEU A 1 961 ? 19.665 9.152 -23.998 1.00 96.81 961 LEU A N 1
ATOM 7564 C CA . LEU A 1 961 ? 20.407 9.837 -22.949 1.00 96.81 961 LEU A CA 1
ATOM 7565 C C . LEU A 1 961 ? 21.173 11.024 -23.556 1.00 96.81 961 LEU A C 1
ATOM 7567 O O . LEU A 1 961 ? 22.123 10.806 -24.319 1.00 96.81 961 LEU A O 1
ATOM 7571 N N . PRO A 1 962 ? 20.807 12.273 -23.209 1.00 94.06 962 PRO A N 1
ATOM 7572 C CA . PRO A 1 962 ? 21.615 13.446 -23.523 1.00 94.06 962 PRO A CA 1
ATOM 7573 C C . PRO A 1 962 ? 23.007 13.341 -22.888 1.00 94.06 962 PRO A C 1
ATOM 7575 O O . PRO A 1 962 ? 23.132 13.019 -21.704 1.00 94.06 962 PRO A O 1
ATOM 7578 N N . LEU A 1 963 ? 24.053 13.643 -23.658 1.00 93.94 963 LEU A N 1
ATOM 7579 C CA . LEU A 1 963 ? 25.450 13.590 -23.218 1.00 93.94 963 LEU A CA 1
ATOM 7580 C C . LEU A 1 963 ? 26.093 14.975 -23.257 1.00 93.94 963 LEU A C 1
ATOM 7582 O O . LEU A 1 963 ? 25.674 15.854 -24.003 1.00 93.94 963 LEU A O 1
ATOM 7586 N N . ASP A 1 964 ? 27.146 15.156 -22.466 1.00 91.69 964 ASP A N 1
ATOM 7587 C CA . ASP A 1 964 ? 27.989 16.344 -22.540 1.00 91.69 964 ASP A CA 1
ATOM 7588 C C . ASP A 1 964 ? 28.880 16.300 -23.804 1.00 91.69 964 ASP A C 1
ATOM 7590 O O . ASP A 1 964 ? 29.792 15.464 -23.866 1.00 91.69 964 ASP A O 1
ATOM 7594 N N . PRO A 1 965 ? 28.650 17.178 -24.804 1.00 90.44 965 PRO A N 1
ATOM 7595 C CA . PRO A 1 965 ? 29.397 17.179 -26.060 1.00 90.44 965 PRO A CA 1
ATOM 7596 C C . PRO A 1 965 ? 30.857 17.601 -25.897 1.00 90.44 965 PRO A C 1
ATOM 7598 O O . PRO A 1 965 ? 31.658 17.360 -26.800 1.00 90.44 965 PRO A O 1
ATOM 7601 N N . GLU A 1 966 ? 31.225 18.219 -24.771 1.00 92.44 966 GLU A N 1
ATOM 7602 C CA . GLU A 1 966 ? 32.586 18.688 -24.523 1.00 92.44 966 GLU A CA 1
ATOM 7603 C C . GLU A 1 966 ? 33.461 17.650 -23.831 1.00 92.44 966 GLU A C 1
ATOM 7605 O O . GLU A 1 966 ? 34.691 17.791 -23.822 1.00 92.44 966 GLU A O 1
ATOM 7610 N N . LYS A 1 967 ? 32.867 16.570 -23.324 1.00 95.75 967 LYS A N 1
ATOM 7611 C CA . LYS A 1 967 ? 33.585 15.531 -22.592 1.00 95.75 967 LYS A CA 1
ATOM 7612 C C . LYS A 1 967 ? 33.911 14.329 -23.459 1.00 95.75 967 LYS A C 1
ATOM 7614 O O . LYS A 1 967 ? 33.138 13.894 -24.309 1.00 95.75 967 LYS A O 1
ATOM 7619 N N . GLU A 1 968 ? 35.087 13.766 -23.210 1.00 97.88 968 GLU A N 1
ATOM 7620 C CA . GLU A 1 968 ? 35.521 12.540 -23.863 1.00 97.88 968 GLU A CA 1
ATOM 7621 C C . GLU A 1 968 ? 34.918 11.321 -23.155 1.00 97.88 968 GLU A C 1
ATOM 7623 O O . GLU A 1 968 ? 35.031 11.152 -21.937 1.00 97.88 968 GLU A O 1
ATOM 7628 N N . LEU A 1 969 ? 34.243 10.481 -23.935 1.00 98.38 969 LEU A N 1
ATOM 7629 C CA . LEU A 1 969 ? 33.607 9.252 -23.482 1.00 98.38 969 LEU A CA 1
ATOM 7630 C C . LEU A 1 969 ? 34.670 8.215 -23.128 1.00 98.38 969 LEU A C 1
ATOM 7632 O O . LEU A 1 969 ? 35.678 8.082 -23.821 1.00 98.38 969 LEU A O 1
ATOM 7636 N N . LYS A 1 970 ? 34.408 7.430 -22.083 1.00 98.31 970 LYS A N 1
ATOM 7637 C CA . LYS A 1 970 ? 35.269 6.318 -21.663 1.00 98.31 970 LYS A CA 1
ATOM 7638 C C . LYS A 1 970 ? 34.552 4.977 -21.731 1.00 98.31 970 LYS A C 1
ATOM 7640 O O . LYS A 1 970 ? 35.140 3.992 -22.178 1.00 98.31 970 LYS A O 1
ATOM 7645 N N . ARG A 1 971 ? 33.305 4.902 -21.257 1.00 98.44 971 ARG A N 1
ATOM 7646 C CA . ARG A 1 971 ? 32.579 3.628 -21.154 1.00 98.44 971 ARG A CA 1
ATOM 7647 C C . ARG A 1 971 ? 31.069 3.817 -21.073 1.00 98.44 971 ARG A C 1
ATOM 7649 O O . ARG A 1 971 ? 30.621 4.697 -20.349 1.00 98.44 971 ARG A O 1
ATOM 7656 N N . LEU A 1 972 ? 30.323 2.947 -21.748 1.00 98.62 972 LEU A N 1
ATOM 7657 C CA . LEU A 1 972 ? 28.901 2.689 -21.527 1.00 98.62 972 LEU A CA 1
ATOM 7658 C C . LEU A 1 972 ? 28.752 1.465 -20.620 1.00 98.62 972 LEU A C 1
ATOM 7660 O O . LEU A 1 972 ? 29.282 0.402 -20.935 1.00 98.62 972 LEU A O 1
ATOM 7664 N N . THR A 1 973 ? 28.034 1.619 -19.517 1.00 98.69 973 THR A N 1
ATOM 7665 C CA . THR A 1 973 ? 27.723 0.562 -18.555 1.00 98.69 973 THR A CA 1
ATOM 7666 C C . THR A 1 973 ? 26.217 0.328 -18.547 1.00 98.69 973 THR A C 1
ATOM 7668 O O . THR A 1 973 ? 25.449 1.284 -18.470 1.00 98.69 973 THR A O 1
ATOM 7671 N N . ILE A 1 974 ? 25.788 -0.929 -18.561 1.00 98.25 974 ILE A N 1
ATOM 7672 C CA . ILE A 1 974 ? 24.399 -1.313 -18.271 1.00 98.25 974 ILE A CA 1
ATOM 7673 C C . ILE A 1 974 ? 24.426 -2.227 -17.067 1.00 98.25 974 ILE A C 1
ATOM 7675 O O . ILE A 1 974 ? 25.241 -3.150 -17.030 1.00 98.25 974 ILE A O 1
ATOM 7679 N N . ARG A 1 975 ? 23.567 -1.970 -16.085 1.00 98.12 975 ARG A N 1
ATOM 7680 C CA . ARG A 1 975 ? 23.534 -2.735 -14.839 1.00 98.12 975 ARG A CA 1
ATOM 7681 C C . ARG A 1 975 ? 22.102 -3.001 -14.396 1.00 98.12 975 ARG A C 1
ATOM 7683 O O . ARG A 1 975 ? 21.313 -2.066 -14.276 1.00 98.12 975 ARG A O 1
ATOM 7690 N N . ALA A 1 976 ? 21.810 -4.259 -14.082 1.00 97.94 976 ALA A N 1
ATOM 7691 C CA . ALA A 1 976 ? 20.579 -4.648 -13.407 1.00 97.94 976 ALA A CA 1
ATOM 7692 C C . ALA A 1 976 ? 20.683 -4.362 -11.906 1.00 97.94 976 ALA A C 1
ATOM 7694 O O . ALA A 1 976 ? 21.728 -4.595 -11.293 1.00 97.94 976 ALA A O 1
ATOM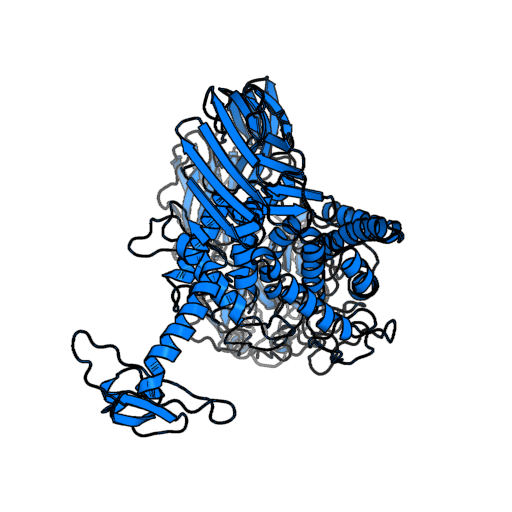 7695 N N . LEU A 1 977 ? 19.607 -3.836 -11.323 1.00 97.19 977 LEU A N 1
ATOM 7696 C CA . LEU A 1 977 ? 19.537 -3.453 -9.913 1.00 97.19 977 LEU A CA 1
ATOM 7697 C C . LEU A 1 977 ? 18.452 -4.221 -9.154 1.00 97.19 977 LEU A C 1
ATOM 7699 O O . LEU A 1 977 ? 18.698 -4.589 -8.009 1.00 97.19 977 LEU A O 1
ATOM 7703 N N . ALA A 1 978 ? 17.295 -4.459 -9.772 1.00 95.88 978 ALA A N 1
ATOM 7704 C CA . ALA A 1 978 ? 16.231 -5.285 -9.207 1.00 95.88 978 ALA A CA 1
ATOM 7705 C C . ALA A 1 978 ? 16.528 -6.784 -9.381 1.00 95.88 978 ALA A C 1
ATOM 7707 O O . ALA A 1 978 ? 17.153 -7.191 -10.364 1.00 95.88 978 ALA A O 1
ATOM 7708 N N . ASN A 1 979 ? 16.065 -7.611 -8.439 1.00 93.50 979 ASN A N 1
ATOM 7709 C CA . ASN A 1 979 ? 16.340 -9.050 -8.450 1.00 93.50 979 ASN A CA 1
ATOM 7710 C C . ASN A 1 979 ? 15.663 -9.794 -9.610 1.00 93.50 979 ASN A C 1
ATOM 7712 O O . ASN A 1 979 ? 16.281 -10.614 -10.283 1.00 93.50 979 ASN A O 1
ATOM 7716 N N . GLU A 1 980 ? 14.392 -9.493 -9.865 1.00 92.69 980 GLU A N 1
ATOM 7717 C CA . GLU A 1 980 ? 13.524 -10.308 -10.725 1.00 92.69 980 GLU A CA 1
ATOM 7718 C C . GLU A 1 980 ? 13.368 -9.733 -12.139 1.00 92.69 980 GLU A C 1
ATOM 7720 O O . GLU A 1 980 ? 12.358 -9.949 -12.810 1.00 92.69 980 GLU A O 1
ATOM 7725 N N . VAL A 1 981 ? 14.373 -8.986 -12.601 1.00 95.81 981 VAL A N 1
ATOM 7726 C CA . VAL A 1 981 ? 14.353 -8.304 -13.900 1.00 95.81 981 VAL A CA 1
ATOM 7727 C C . VAL A 1 981 ? 15.535 -8.715 -14.762 1.00 95.81 981 VAL A C 1
ATOM 7729 O O . VAL A 1 981 ? 16.623 -9.046 -14.281 1.00 95.81 981 VAL A O 1
ATOM 7732 N N . VAL A 1 982 ? 15.328 -8.658 -16.071 1.00 98.25 982 VAL A N 1
ATOM 7733 C CA . VAL A 1 982 ? 16.364 -8.892 -17.076 1.00 98.25 982 VAL A CA 1
ATOM 7734 C C . VAL A 1 982 ? 16.413 -7.676 -17.978 1.00 98.25 982 VAL A C 1
ATOM 7736 O O . VAL A 1 982 ? 15.399 -7.286 -18.550 1.00 98.25 982 VAL A O 1
ATOM 7739 N N . ILE A 1 983 ? 17.593 -7.077 -18.113 1.00 98.62 983 ILE A N 1
ATOM 7740 C CA . ILE A 1 983 ? 17.789 -5.834 -18.862 1.00 98.62 983 ILE A CA 1
ATOM 7741 C C . ILE A 1 983 ? 18.661 -6.119 -20.067 1.00 98.62 983 ILE A C 1
ATOM 7743 O O . ILE A 1 983 ? 19.806 -6.542 -19.916 1.00 98.62 983 ILE A O 1
ATOM 7747 N N . GLY A 1 984 ? 18.126 -5.887 -21.262 1.00 98.44 984 GLY A N 1
ATOM 7748 C CA . GLY A 1 984 ? 18.811 -6.154 -22.518 1.00 98.44 984 GLY A CA 1
ATOM 7749 C C . GLY A 1 984 ? 19.132 -4.896 -23.308 1.00 98.44 984 GLY A C 1
ATOM 7750 O O . GLY A 1 984 ? 18.244 -4.085 -23.566 1.00 98.44 984 GLY A O 1
ATOM 7751 N N . LEU A 1 985 ? 20.381 -4.771 -23.764 1.00 98.75 985 LEU A N 1
ATOM 7752 C CA . LEU A 1 985 ? 20.773 -3.824 -24.814 1.00 98.75 985 LEU A CA 1
ATOM 7753 C C . LEU A 1 985 ? 20.930 -4.553 -26.147 1.00 98.75 985 LEU A C 1
ATOM 7755 O O . LEU A 1 985 ? 21.775 -5.438 -26.277 1.00 98.75 985 LEU A O 1
ATOM 7759 N N . MET A 1 986 ? 20.140 -4.155 -27.139 1.00 98.56 986 MET A N 1
ATOM 7760 C CA . MET A 1 986 ? 20.147 -4.735 -28.485 1.00 98.56 986 MET A CA 1
ATOM 7761 C C . MET A 1 986 ? 20.913 -3.883 -29.500 1.00 98.56 986 MET A C 1
ATOM 7763 O O . MET A 1 986 ? 21.449 -4.411 -30.471 1.00 98.56 986 MET A O 1
ATOM 7767 N N . GLY A 1 987 ? 20.974 -2.569 -29.284 1.00 98.19 987 GLY A N 1
ATOM 7768 C CA . GLY A 1 987 ? 21.644 -1.623 -30.171 1.00 98.19 987 GLY A CA 1
ATOM 7769 C C . GLY A 1 987 ? 21.921 -0.303 -29.463 1.00 98.19 987 GLY A C 1
ATOM 7770 O O . GLY A 1 987 ? 21.160 0.101 -28.588 1.00 98.19 987 GLY A O 1
ATOM 7771 N N . ALA A 1 988 ? 23.004 0.372 -29.840 1.00 98.38 988 ALA A N 1
ATOM 7772 C CA . ALA A 1 988 ? 23.357 1.680 -29.304 1.00 98.38 988 ALA A CA 1
ATOM 7773 C C . ALA A 1 988 ? 23.965 2.561 -30.400 1.00 98.38 988 ALA A C 1
ATOM 7775 O O . ALA A 1 988 ? 24.826 2.100 -31.153 1.00 98.38 988 ALA A O 1
ATOM 7776 N N . THR A 1 989 ? 23.544 3.822 -30.462 1.00 97.94 989 THR A N 1
ATOM 7777 C CA . THR A 1 989 ? 23.962 4.767 -31.505 1.00 97.94 989 THR A CA 1
ATOM 7778 C C . THR A 1 989 ? 24.285 6.123 -30.897 1.00 97.94 989 THR A C 1
ATOM 7780 O O . THR A 1 989 ? 23.461 6.712 -30.201 1.00 97.94 989 THR A O 1
ATOM 7783 N N . LEU A 1 990 ? 25.491 6.621 -31.161 1.00 97.19 990 LEU A N 1
ATOM 7784 C CA . LEU A 1 990 ? 25.959 7.934 -30.725 1.00 97.19 990 LEU A CA 1
ATOM 7785 C C . LEU A 1 990 ? 25.684 8.990 -31.797 1.00 97.19 990 LEU A C 1
ATOM 7787 O O . LEU A 1 990 ? 25.831 8.727 -32.990 1.00 97.19 990 LEU A O 1
ATOM 7791 N N . VAL A 1 991 ? 25.354 10.204 -31.360 1.00 93.56 991 VAL A N 1
ATOM 7792 C CA . VAL A 1 991 ? 25.309 11.393 -32.222 1.00 93.56 991 VAL A CA 1
ATOM 7793 C C . VAL A 1 991 ? 26.577 12.208 -31.998 1.00 93.56 991 VAL A C 1
ATOM 7795 O O . VAL A 1 991 ? 26.806 12.694 -30.883 1.00 93.56 991 VAL A O 1
ATOM 7798 N N . ARG A 1 992 ? 27.384 12.362 -33.048 1.00 88.25 992 ARG A N 1
ATOM 7799 C CA . ARG A 1 992 ? 28.655 13.099 -33.026 1.00 88.25 992 ARG A CA 1
ATOM 7800 C C . ARG A 1 992 ? 28.650 14.346 -33.890 1.00 88.25 992 ARG A C 1
ATOM 7802 O O . ARG A 1 992 ? 27.868 14.394 -34.869 1.00 88.25 992 ARG A O 1
#

pLDDT: mean 94.78, std 4.69, range [54.78, 98.88]

Foldseek 3Di:
DFPPKDKDKADPVQVVDLVSRVVHHHDPDIDIDIDDDDDPPDDAFDDDADPPPGDDDDRVCRVVVVVVVVVVLVVQLVQKQWDFPDPLCRSLSSLLSVLLVLQDDPQAGFQFNPPRSHFFPQFLQLLLCVLQVVLVSNLSHLQQQLLQAAQDDLAAAQAQDPVLQSLFGDFDARHRQNGGLDGDTHGHNPHTGDQAPSVLNNLVSVLLSCQRFVPLVVLVVCVVNLVRNLVSQCVFFVVVVQLFGFHRNRHQLPLFDFQQNWRFQLSSLSSLLSLVSSLLSCVLNVHHSVVSVVSNVSSLVCQVPPFQDLQQLAGFRTFHPADPRDTHRWHFLSSLLSCLVSPSDALSSLVSHVVCCVAAWFWAWDDDPPDDGDATFTFRGLFDDDFPSRGFRFLLSQLSSLLSCQSSVNLVVSVRSNSSSSCQAQPVDPHHSWQWGGDCPGPPPGTHGTSGSRSSSSSSCCVACNQFVFRGRVNVQATETEHRHDPPIQWIWIDHPAKTWIWGHDPQKIKIKIAGRRPGFGKYWYKYFHQALDWPFKDKPNHGWDKDWPQSREAGTMIITIGGGDRIIIIMTGHDDHGGDQWEDPQEAEAQGKDKTFADQKFFDDKAFSNPQWAFPDHDRGITITTGHPSFAKGWIWTFIHHRNTTYTRIYIHGYHHQKDWAFDLDADQFFGKIKIFGQDQAKWWKFKAQDPVGDGQDGGDIDGHGDIDDIDTTGDLPDAAFKGWMWIDTDPDDIDIDIHHHNNHQGRPDWDKDWDDCQVQQDAALQCQQVAFLPDDGDSRGIRHQRRSLDDHSSGSPDDAGAAQQQVQCCCAPVQWHADPSGHIWRAHHDDGGGQKQKAASGPSHHQKDKDWFWAFFFKKKFWKAKADDRSQAPHQQWKKWWAFPVRDIFIDGAHPPAHHAHFFFGHDDDPGSHDYSHHQFWKQQSNNRDTDSDDDDFPDDPSGDRGTRRNGIIGMHMTGDDRVTITTIIMIGGDDHSMMMITRIMMTTD

Secondary structure (DSSP, 8-state):
--TT-EEEEEEGGGTTSHHHHHH----SSEEEEEE----TT---------TTTPPP--GGGHHHHHHHHHHHHHHHHTTSEEE-S-TTTTTHHHHHHHHHHHTEETTEE-SBSSTT-S--TT-GGGGGTTTTT-HHHHHHHHHHHHTTB--S-S-----B-GGGTTSSB---TTSSTTSTTPBPSSSSS-----S--THHHHHHHHHHHHHHH--HHHHHHHHHHHHHHHHHHHHHH--S-SS----SS-SGGGGG---TT-EEHHHHHHHHHHHHHHHHHHHHHTS--HHHHHHHHHHHHHHHHHTEETTTTEE-SEE-SSTT--B-----HHHHHHHHHTT-S-HHHHHHHHHHHHHHS-EEE---TTSPTT-EEE-S---SS--TTTS--BHHHHHHHHHHHHHTT-HHHHHHHHHHHHHIIIIISSSTT---SB-TT-TTT-SB-TTBHHHHHHHHHIIIIIIS-EEEETTTTEEEE---S-TT-SEEEEEETTEEEEEEEETTEEEEEEEE--SS--EEEEEE--SSSEEEEEEETTEE--EEE-TT-BSS--EEEEE---S-EEEEEEEESSPPP-----SEEETT-EEEEE-SSSEEEEEE-TT--EEEEEEETTEEEEEE-S--EEEEEEEEEEETTEEEEEEEEEEEE-SEEEEE-SS-BTTBEEEEEEE-SSS-EEEEEESSTTS-EEEEEEEE-TT-BPSPEEE--TT--SEEEEEEEEETTTEEEEEEEEETTSPPPTT--EEE---TTT--B-GGGGGGS---SS--SSS-----TTS---SSSTT--PPB--HHHHHHHTTTTEEE-TTS-EEE---SSS---BEEEESSTTS-SEEEEE--S--SEEEEEEEE---GGGTTSEEEEEEEEETTS-EEEEEEETTTT---SSB-----SSSS---SPPPPEEETTT--EES--S--EEETTTEEEE-TB-EEEEEEEE--TTSPEEEEEEEE-STT-EEEEEEEEEE-

Radius of gyration: 31.68 Å; chains: 1; bounding box: 93×71×84 Å

Sequence (992 aa):
FPPGAELRLAHAAQQDDPVRFFASTSSMAPVVVGKIAIPVDSSLFFSILNPVDGVSMTYADLPAAFNQAEEVREKLVQRVQLETPDPFVNPVGGALAAAADAIYEAPSFLHGAVAWRMRLNGWRGAYVADPLGWHDRAKAHFKAYALSQLATPESGPVTPDTALNFARQRERLGTALFSSGYICRNPGGDFRAHHYDMNLVFIDQLLRHFRWTGDLDFVREMWPVLKRHLAWEKRCFDGDGDGLYDAYCSIWASDALEYSGGGVTHASAYNYLANKMAAQLAMLIGESPEPFRNEADKILTNINSKLWMPSPGGYAEFKEILGLQKQHPAAGLWTIYHAIDSEVSDAFQAYQALRYVDTRIPHIPVRAEGIPDGYFTLSTSNWMPYTWSVNNVALAEVLHTALAYWQAGRKEDAFHLWKSALLESMYLGASPGSFQQLSFYDAFRGELYRDFADPVGMAGRTLVEGLFGIRPDALNGVLRIQPGWPEEWPRASLTIADISILFERAGNSDRYTIIPSFTKPLKLQFRVRPGASEIRSIRVNGAAAQWQNVETSVGYPLIEIRAEAAPRYEIELEWGGDAIEIPRLPAVIPVNGTVDLAFHDSNLLEVYDPQQALSIESQNGNNLLAIATDREGYRTVFAKIKQGDLVWWAPLDFEIRPPVKLLPEQHQRPDGLAFRIQNNTDTALTIDILTDPGGLVLKSGVRLTAGSITDVITLRSPEFVCGSNRIYLRWGKGHLHAATVTNWDILGPDRASFEMLSLFRYFNERVANIFKQRYESPRARYPTVQMPLQGVGNWCYPLVEPVIDDTGLRKAAGDTGVMNMPQGIPFATPGPGDQPNVIFTSQWDNFPERADIPLSGKARHLYLLMAGSTNPMQSRFDNGIVEILYTDGSKSELSLVNPDSWWPIEQDYYFDGFAFACDHPVPPRVHLKTGLVTREFDDYVSIKGFSSRVIDGGAATVLDLPLDPEKELKRLTIRALANEVVIGLMGATLVR